Protein AF-0000000078876649 (afdb_homodimer)

Structure (mmCIF, N/CA/C/O backbone):
data_AF-0000000078876649-model_v1
#
loop_
_entity.id
_entity.type
_entity.pdbx_description
1 polymer 'Protein zer-1 homolog-like C-terminal domain-containing protein'
#
loop_
_atom_site.group_PDB
_atom_site.id
_atom_site.type_symbol
_atom_site.label_atom_id
_atom_site.label_alt_id
_atom_site.label_comp_id
_atom_site.label_asym_id
_atom_site.label_entity_id
_atom_site.label_seq_id
_atom_site.pdbx_PDB_ins_code
_atom_site.Cartn_x
_atom_site.Cartn_y
_atom_site.Cartn_z
_atom_site.occupancy
_atom_site.B_iso_or_equiv
_atom_site.auth_seq_id
_atom_site.auth_comp_id
_atom_site.auth_asym_id
_atom_site.auth_atom_id
_atom_site.pdbx_PDB_model_num
ATOM 1 N N . MET A 1 1 ? 42.344 -12.203 -1.991 1 26.97 1 MET A N 1
ATOM 2 C CA . MET A 1 1 ? 41.125 -12.984 -1.667 1 26.97 1 MET A CA 1
ATOM 3 C C . MET A 1 1 ? 39.969 -12.07 -1.296 1 26.97 1 MET A C 1
ATOM 5 O O . MET A 1 1 ? 39.969 -11.492 -0.208 1 26.97 1 MET A O 1
ATOM 9 N N . SER A 1 2 ? 39.469 -11.328 -2.215 1 38.41 2 SER A N 1
ATOM 10 C CA . SER A 1 2 ? 38.594 -10.164 -2.207 1 38.41 2 SER A CA 1
ATOM 11 C C . SER A 1 2 ? 37.219 -10.5 -1.623 1 38.41 2 SER A C 1
ATOM 13 O O . SER A 1 2 ? 36.344 -10.984 -2.336 1 38.41 2 SER A O 1
ATOM 15 N N . THR A 1 3 ? 37.219 -11.109 -0.471 1 40.09 3 THR A N 1
ATOM 16 C CA . THR A 1 3 ? 36.062 -11.57 0.286 1 40.09 3 THR A CA 1
ATOM 17 C C . THR A 1 3 ? 35.094 -10.422 0.548 1 40.09 3 THR A C 1
ATOM 19 O O . THR A 1 3 ? 35.5 -9.273 0.703 1 40.09 3 THR A O 1
ATOM 22 N N . ILE A 1 4 ? 34.031 -10.406 -0.019 1 50.38 4 ILE A N 1
ATOM 23 C CA . ILE A 1 4 ? 33 -9.469 0.425 1 50.38 4 ILE A CA 1
ATOM 24 C C . ILE A 1 4 ? 33 -9.383 1.949 1 50.38 4 ILE A C 1
ATOM 26 O O . ILE A 1 4 ? 32.969 -10.406 2.637 1 50.38 4 ILE A O 1
ATOM 30 N N . SER A 1 5 ? 33.719 -8.445 2.461 1 52.47 5 SER A N 1
ATOM 31 C CA . SER A 1 5 ? 33.812 -8.25 3.904 1 52.47 5 SER A CA 1
ATOM 32 C C . SER A 1 5 ? 32.469 -8.453 4.582 1 52.47 5 SER A C 1
ATOM 34 O O . SER A 1 5 ? 31.422 -8.062 4.035 1 52.47 5 SER A O 1
ATOM 36 N N . PRO A 1 6 ? 32.438 -9.445 5.531 1 55.25 6 PRO A N 1
ATOM 37 C CA . PRO A 1 6 ? 31.25 -9.602 6.367 1 55.25 6 PRO A CA 1
ATOM 38 C C . PRO A 1 6 ? 30.672 -8.266 6.816 1 55.25 6 PRO A C 1
ATOM 40 O O . PRO A 1 6 ? 31.391 -7.258 6.859 1 55.25 6 PRO A O 1
ATOM 43 N N . PRO A 1 7 ? 29.422 -8.18 6.754 1 60.5 7 PRO A N 1
ATOM 44 C CA . PRO A 1 7 ? 28.891 -6.93 7.309 1 60.5 7 PRO A CA 1
ATOM 45 C C . PRO A 1 7 ? 29.578 -6.531 8.617 1 60.5 7 PRO A C 1
ATOM 47 O O . PRO A 1 7 ? 30.047 -7.395 9.359 1 60.5 7 PRO A O 1
ATOM 50 N N . SER A 1 8 ? 29.969 -5.301 8.68 1 68.62 8 SER A N 1
ATOM 51 C CA . SER A 1 8 ? 30.562 -4.797 9.922 1 68.62 8 SER A CA 1
ATOM 52 C C . SER A 1 8 ? 29.719 -5.184 11.133 1 68.62 8 SER A C 1
ATOM 54 O O . SER A 1 8 ? 28.547 -5.531 10.992 1 68.62 8 SER A O 1
ATOM 56 N N . LEU A 1 9 ? 30.297 -5.445 12.266 1 64 9 LEU A N 1
ATOM 57 C CA . LEU A 1 9 ? 29.609 -5.73 13.516 1 64 9 LEU A CA 1
ATOM 58 C C . LEU A 1 9 ? 28.453 -4.746 13.734 1 64 9 LEU A C 1
ATOM 60 O O . LEU A 1 9 ? 27.391 -5.129 14.211 1 64 9 LEU A O 1
ATOM 64 N N . GLU A 1 10 ? 28.781 -3.59 13.227 1 73.56 10 GLU A N 1
ATOM 65 C CA . GLU A 1 10 ? 27.75 -2.559 13.359 1 73.56 10 GLU A CA 1
ATOM 66 C C . GLU A 1 10 ? 26.516 -2.908 12.539 1 73.56 10 GLU A C 1
ATOM 68 O O . GLU A 1 10 ? 25.391 -2.799 13.031 1 73.56 10 GLU A O 1
ATOM 73 N N . GLN A 1 11 ? 26.844 -3.373 11.43 1 75.06 11 GLN A N 1
ATOM 74 C CA . GLN A 1 11 ? 25.719 -3.699 10.547 1 75.06 11 GLN A CA 1
ATOM 75 C C . GLN A 1 11 ? 24.953 -4.906 11.07 1 75.06 11 GLN A C 1
ATOM 77 O O . GLN A 1 11 ? 23.719 -4.922 11.023 1 75.06 11 GLN A O 1
ATOM 82 N N . ILE A 1 12 ? 25.672 -5.824 11.656 1 72.31 12 ILE A N 1
ATOM 83 C CA . ILE A 1 12 ? 25.031 -7.016 12.203 1 72.31 12 ILE A CA 1
ATOM 84 C C . ILE A 1 12 ? 24.172 -6.637 13.398 1 72.31 12 ILE A C 1
ATOM 86 O O . ILE A 1 12 ? 23.031 -7.094 13.523 1 72.31 12 ILE A O 1
ATOM 90 N N . CYS A 1 13 ? 24.828 -5.781 14.172 1 73.81 13 CYS A N 1
ATOM 91 C CA . CYS A 1 13 ? 24.094 -5.34 15.359 1 73.81 13 CYS A CA 1
ATOM 92 C C . CYS A 1 13 ? 22.859 -4.551 14.977 1 73.81 13 CYS A C 1
ATOM 94 O O . CYS A 1 13 ? 21.797 -4.73 15.578 1 73.81 13 CYS A O 1
ATOM 96 N N . LEU A 1 14 ? 23.047 -3.818 13.961 1 78.69 14 LEU A N 1
ATOM 97 C CA . LEU A 1 14 ? 21.922 -3.014 13.492 1 78.69 14 LEU A CA 1
ATOM 98 C C . LEU A 1 14 ? 20.797 -3.902 12.969 1 78.69 14 LEU A C 1
ATOM 100 O O . LEU A 1 14 ? 19.625 -3.67 13.281 1 78.69 14 LEU A O 1
ATOM 104 N N . ASN A 1 15 ? 21.234 -4.879 12.32 1 75.12 15 ASN A N 1
ATOM 105 C CA . ASN A 1 15 ? 20.234 -5.809 11.781 1 75.12 15 ASN A CA 1
ATOM 106 C C . ASN A 1 15 ? 19.516 -6.555 12.891 1 75.12 15 ASN A C 1
ATOM 108 O O . ASN A 1 15 ? 18.297 -6.754 12.82 1 75.12 15 ASN A O 1
ATOM 112 N N . TYR A 1 16 ? 20.25 -6.852 13.836 1 75.56 16 TYR A N 1
ATOM 113 C CA . TYR A 1 16 ? 19.656 -7.559 14.961 1 75.56 16 TYR A CA 1
ATOM 114 C C . TYR A 1 16 ? 18.672 -6.664 15.711 1 75.56 16 TYR A C 1
ATOM 116 O O . TYR A 1 16 ? 17.562 -7.09 16.031 1 75.56 16 TYR A O 1
ATOM 124 N N . ILE A 1 17 ? 19.094 -5.492 15.945 1 78.75 17 ILE A N 1
ATOM 125 C CA . ILE A 1 17 ? 18.25 -4.551 16.688 1 78.75 17 ILE A CA 1
ATOM 126 C C . ILE A 1 17 ? 16.953 -4.297 15.914 1 78.75 17 ILE A C 1
ATOM 128 O O . ILE A 1 17 ? 15.867 -4.363 16.484 1 78.75 17 ILE A O 1
ATOM 132 N N . CYS A 1 18 ? 17.078 -4.09 14.656 1 78.25 18 CYS A N 1
ATOM 133 C CA . CYS A 1 18 ? 15.906 -3.785 13.836 1 78.25 18 CYS A CA 1
ATOM 134 C C . CYS A 1 18 ? 14.992 -5 13.711 1 78.25 18 CYS A C 1
ATOM 136 O O . CYS A 1 18 ? 13.766 -4.871 13.742 1 78.25 18 CYS A O 1
ATOM 138 N N . GLY A 1 19 ? 15.648 -6.121 13.672 1 76.44 19 GLY A N 1
ATOM 139 C CA . GLY A 1 19 ? 14.867 -7.348 13.562 1 76.44 19 GLY A CA 1
ATOM 140 C C . GLY A 1 19 ? 14.18 -7.734 14.859 1 76.44 19 GLY A C 1
ATOM 141 O O . GLY A 1 19 ? 13.156 -8.43 14.836 1 76.44 19 GLY A O 1
ATOM 142 N N . SER A 1 20 ? 14.703 -7.199 16.016 1 75.81 20 SER A N 1
ATOM 143 C CA . SER A 1 20 ? 14.195 -7.598 17.328 1 75.81 20 SER A CA 1
ATOM 144 C C . SER A 1 20 ? 13.594 -6.406 18.062 1 75.81 20 SER A C 1
ATOM 146 O O . SER A 1 20 ? 13.562 -6.391 19.297 1 75.81 20 SER A O 1
ATOM 148 N N . ILE A 1 21 ? 13.18 -5.488 17.344 1 80.12 21 ILE A N 1
ATOM 149 C CA . ILE A 1 21 ? 12.773 -4.242 17.984 1 80.12 21 ILE A CA 1
ATOM 150 C C . ILE A 1 21 ? 11.562 -4.488 18.891 1 80.12 21 ILE A C 1
ATOM 152 O O . ILE A 1 21 ? 11.461 -3.912 19.969 1 80.12 21 ILE A O 1
ATOM 156 N N . GLN A 1 22 ? 10.695 -5.395 18.516 1 75.69 22 GLN A N 1
ATOM 157 C CA . GLN A 1 22 ? 9.484 -5.676 19.281 1 75.69 22 GLN A CA 1
ATOM 158 C C . GLN A 1 22 ? 9.812 -6.387 20.594 1 75.69 22 GLN A C 1
ATOM 160 O O . GLN A 1 22 ? 9.117 -6.211 21.594 1 75.69 22 GLN A O 1
ATOM 165 N N 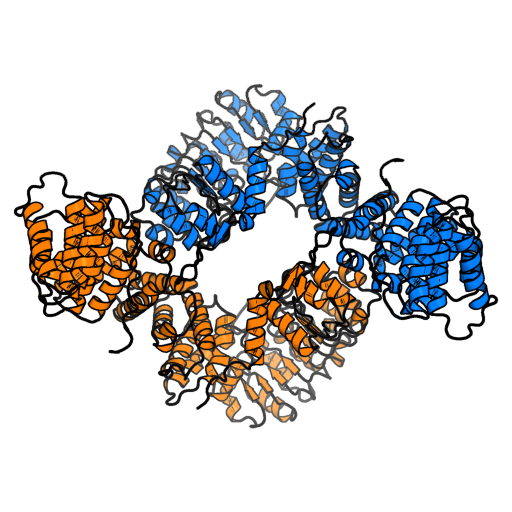. VAL A 1 23 ? 10.898 -7.082 20.516 1 76.44 23 VAL A N 1
ATOM 166 C CA . VAL A 1 23 ? 11.289 -7.859 21.688 1 76.44 23 VAL A CA 1
ATOM 167 C C . VAL A 1 23 ? 12.109 -6.984 22.641 1 76.44 23 VAL A C 1
ATOM 169 O O . VAL A 1 23 ? 12.055 -7.164 23.859 1 76.44 23 VAL A O 1
ATOM 172 N N . LEU A 1 24 ? 12.742 -6.086 22.078 1 79.88 24 LEU A N 1
ATOM 173 C CA . LEU A 1 24 ? 13.648 -5.266 22.875 1 79.88 24 LEU A CA 1
ATOM 174 C C . LEU A 1 24 ? 12.891 -4.113 23.531 1 79.88 24 LEU A C 1
ATOM 176 O O . LEU A 1 24 ? 13.43 -3.434 24.422 1 79.88 24 LEU A O 1
ATOM 180 N N . CYS A 1 25 ? 11.57 -3.971 23.109 1 82.44 25 CYS A N 1
ATOM 181 C CA . CYS A 1 25 ? 10.828 -2.811 23.594 1 82.44 25 CYS A CA 1
ATOM 182 C C . CYS A 1 25 ? 9.531 -3.234 24.266 1 82.44 25 CYS A C 1
ATOM 184 O O . CYS A 1 25 ? 9.141 -4.402 24.188 1 82.44 25 CYS A O 1
ATOM 186 N N . TYR A 1 26 ? 9.008 -2.375 25.125 1 78.81 26 TYR A N 1
ATOM 187 C CA . TYR A 1 26 ? 7.695 -2.588 25.719 1 78.81 26 TYR A CA 1
ATOM 188 C C . TYR A 1 26 ? 6.82 -1.35 25.562 1 78.81 26 TYR A C 1
ATOM 190 O O . TYR A 1 26 ? 7.328 -0.237 25.422 1 78.81 26 TYR A O 1
ATOM 198 N N . GLU A 1 27 ? 5.484 -1.556 25.594 1 78.31 27 GLU A N 1
ATOM 199 C CA . GLU A 1 27 ? 4.523 -0.463 25.453 1 78.31 27 GLU A CA 1
ATOM 200 C C . GLU A 1 27 ? 4.289 0.233 26.797 1 78.31 27 GLU A C 1
ATOM 202 O O . GLU A 1 27 ? 4.082 -0.426 27.812 1 78.31 27 GLU A O 1
ATOM 207 N N . VAL A 1 28 ? 4.469 1.57 26.688 1 77.06 28 VAL A N 1
ATOM 208 C CA . VAL A 1 28 ? 4.188 2.367 27.875 1 77.06 28 VAL A CA 1
ATOM 209 C C . VAL A 1 28 ? 2.699 2.707 27.938 1 77.06 28 VAL A C 1
ATOM 211 O O . VAL A 1 28 ? 2.152 3.275 26.984 1 77.06 28 VAL A O 1
ATOM 214 N N . GLN A 1 29 ? 1.935 2.105 28.781 1 66.5 29 GLN A N 1
ATOM 215 C CA . GLN A 1 29 ? 0.49 2.285 28.875 1 66.5 29 GLN A CA 1
ATOM 216 C C . GLN A 1 29 ? 0.139 3.723 29.25 1 66.5 29 GLN A C 1
ATOM 218 O O . GLN A 1 29 ? 0.624 4.246 30.25 1 66.5 29 GLN A O 1
ATOM 223 N N . GLU A 1 30 ? -0.197 4.48 28.25 1 64.31 30 GLU A N 1
ATOM 224 C CA . GLU A 1 30 ? -0.767 5.789 28.562 1 64.31 30 GLU A CA 1
ATOM 225 C C . GLU A 1 30 ? -2.291 5.727 28.625 1 64.31 30 GLU A C 1
ATOM 227 O O . GLU A 1 30 ? -2.916 4.973 27.875 1 64.31 30 GLU A O 1
ATOM 232 N N . ASN A 1 31 ? -2.926 6.25 29.609 1 62.12 31 ASN A N 1
ATOM 233 C CA . ASN A 1 31 ? -4.359 6.172 29.859 1 62.12 31 ASN A CA 1
ATOM 234 C C . ASN A 1 31 ? -5.156 6.898 28.781 1 62.12 31 ASN A C 1
ATOM 236 O O . ASN A 1 31 ? -6.359 6.676 28.625 1 62.12 31 ASN A O 1
ATOM 240 N N . VAL A 1 32 ? -4.387 7.844 28.188 1 67 32 VAL A N 1
ATOM 241 C CA . VAL A 1 32 ? -5.168 8.672 27.281 1 67 32 VAL A CA 1
ATOM 242 C C . VAL A 1 32 ? -4.469 8.75 25.922 1 67 32 VAL A C 1
ATOM 244 O O . VAL A 1 32 ? -3.24 8.664 25.844 1 67 32 VAL A O 1
ATOM 247 N N . GLY A 1 33 ? -5.266 8.648 24.875 1 68.12 33 GLY A N 1
ATOM 248 C CA . GLY A 1 33 ? -4.777 8.938 23.531 1 68.12 33 GLY A CA 1
ATOM 249 C C . GLY A 1 33 ? -4.652 7.699 22.656 1 68.12 33 GLY A C 1
ATOM 250 O O . GLY A 1 33 ? -4.824 6.574 23.141 1 68.12 33 GLY A O 1
ATOM 251 N N . ASN A 1 34 ? -4.488 7.938 21.422 1 68.56 34 ASN A N 1
ATOM 252 C CA . ASN A 1 34 ? -4.398 6.855 20.453 1 68.56 34 ASN A CA 1
ATOM 253 C C . ASN A 1 34 ? -2.947 6.473 20.172 1 68.56 34 ASN A C 1
ATOM 255 O O . ASN A 1 34 ? -2.678 5.402 19.625 1 68.56 34 ASN A O 1
ATOM 259 N N . LEU A 1 35 ? -1.979 7.348 20.609 1 75.19 35 LEU A N 1
ATOM 260 C CA . LEU A 1 35 ? -0.574 7.055 20.359 1 75.19 35 LEU A CA 1
ATOM 261 C C . LEU A 1 35 ? 0.069 6.371 21.547 1 75.19 35 LEU A C 1
ATOM 263 O O . LEU A 1 35 ? 0.148 6.953 22.641 1 75.19 35 LEU A O 1
ATOM 267 N N . GLN A 1 36 ? 0.389 5.059 21.328 1 75.38 36 GLN A N 1
ATOM 268 C CA . GLN A 1 36 ? 1.036 4.285 22.391 1 75.38 36 GLN A CA 1
ATOM 269 C C . GLN A 1 36 ? 2.555 4.406 22.312 1 75.38 36 GLN A C 1
ATOM 271 O O . GLN A 1 36 ? 3.146 4.152 21.25 1 75.38 36 GLN A O 1
ATOM 276 N N . ARG A 1 37 ? 3.088 4.836 23.344 1 81.62 37 ARG A N 1
ATOM 277 C CA . ARG A 1 37 ? 4.535 5.004 23.406 1 81.62 37 ARG A CA 1
ATOM 278 C C . ARG A 1 37 ? 5.227 3.68 23.719 1 81.62 37 ARG A C 1
ATOM 280 O O . ARG A 1 37 ? 4.691 2.85 24.453 1 81.62 37 ARG A O 1
ATOM 287 N N . ILE A 1 38 ? 6.391 3.486 22.969 1 83.06 38 ILE A N 1
ATOM 288 C CA . ILE A 1 38 ? 7.199 2.311 23.266 1 83.06 38 ILE A CA 1
ATOM 289 C C . ILE A 1 38 ? 8.539 2.744 23.844 1 83.06 38 ILE A C 1
ATOM 291 O O . ILE A 1 38 ? 9.039 3.83 23.531 1 83.06 38 ILE A O 1
ATOM 295 N N . ALA A 1 39 ? 9.031 1.991 24.812 1 83.06 39 ALA A N 1
ATOM 296 C CA . ALA A 1 39 ? 10.328 2.25 25.422 1 83.06 39 ALA A CA 1
ATOM 297 C C . ALA A 1 39 ? 11.18 0.984 25.469 1 83.06 39 ALA A C 1
ATOM 299 O O . ALA A 1 39 ? 10.648 -0.128 25.406 1 83.06 39 ALA A O 1
ATOM 300 N N . PHE A 1 40 ? 12.5 1.194 25.438 1 81.88 40 PHE A N 1
ATOM 301 C CA . PHE A 1 40 ? 13.406 0.057 25.562 1 81.88 40 PHE A CA 1
ATOM 302 C C . PHE A 1 40 ? 13.289 -0.579 26.938 1 81.88 40 PHE A C 1
ATOM 304 O O . PHE A 1 40 ? 13.133 0.123 27.938 1 81.88 40 PHE A O 1
ATOM 311 N N . LYS A 1 41 ? 13.359 -1.862 26.984 1 80.25 41 LYS A N 1
ATOM 312 C CA . LYS A 1 41 ? 13.289 -2.596 28.234 1 80.25 41 LYS A CA 1
ATOM 313 C C . LYS A 1 41 ? 14.469 -2.254 29.141 1 80.25 41 LYS A C 1
ATOM 315 O O . LYS A 1 41 ? 14.344 -2.244 30.375 1 80.25 41 LYS A O 1
ATOM 320 N N . PHE A 1 42 ? 15.617 -1.926 28.484 1 77 42 PHE A N 1
ATOM 321 C CA . PHE A 1 42 ? 16.797 -1.512 29.219 1 77 42 PHE A CA 1
ATOM 322 C C . PHE A 1 42 ? 17.172 -0.074 28.891 1 77 42 PHE A C 1
ATOM 324 O O . PHE A 1 42 ? 17 0.368 27.75 1 77 42 PHE A O 1
ATOM 331 N N . PRO A 1 43 ? 17.469 0.652 30 1 75 43 PRO A N 1
ATOM 332 C CA . PRO A 1 43 ? 17.891 2.025 29.719 1 75 43 PRO A CA 1
ATOM 333 C C . PRO A 1 43 ? 19.062 2.092 28.75 1 75 43 PRO A C 1
ATOM 335 O O . PRO A 1 43 ? 20.109 1.474 29 1 75 43 PRO A O 1
ATOM 338 N N . VAL A 1 44 ? 18.828 2.516 27.609 1 76.62 44 VAL A N 1
ATOM 339 C CA . VAL A 1 44 ? 19.875 2.592 26.594 1 76.62 44 VAL A CA 1
ATOM 340 C C . VAL A 1 44 ? 20.078 4.039 26.156 1 76.62 44 VAL A C 1
ATOM 342 O O . VAL A 1 44 ? 19.109 4.801 26.062 1 76.62 44 VAL A O 1
ATOM 345 N N . PHE A 1 45 ? 21.312 4.5 26.188 1 81.5 45 PHE A N 1
ATOM 346 C CA . PHE A 1 45 ? 21.641 5.77 25.562 1 81.5 45 PHE A CA 1
ATOM 347 C C . PHE A 1 45 ? 22.188 5.543 24.156 1 81.5 45 PHE A C 1
ATOM 349 O O . PHE A 1 45 ? 23.203 4.863 23.984 1 81.5 45 PHE A O 1
ATOM 356 N N . LEU A 1 46 ? 21.531 5.992 23.203 1 81.5 46 LEU A N 1
ATOM 357 C CA . LEU A 1 46 ? 21.969 5.867 21.812 1 81.5 46 LEU A CA 1
ATOM 358 C C . LEU A 1 46 ? 22.656 7.152 21.344 1 81.5 46 LEU A C 1
ATOM 360 O O . LEU A 1 46 ? 22.016 8.203 21.281 1 81.5 46 LEU A O 1
ATOM 364 N N . HIS A 1 47 ? 23.953 6.977 21.016 1 84.06 47 HIS A N 1
ATOM 365 C CA . HIS A 1 47 ? 24.641 8.117 20.422 1 84.06 47 HIS A CA 1
ATOM 366 C C . HIS A 1 47 ? 24.031 8.5 19.078 1 84.06 47 HIS A C 1
ATOM 368 O O . HIS A 1 47 ? 23.328 7.691 18.453 1 84.06 47 HIS A O 1
ATOM 374 N N . GLU A 1 48 ? 24.266 9.641 18.656 1 88.5 48 GLU A N 1
ATOM 375 C CA . GLU A 1 48 ? 23.656 10.258 17.484 1 88.5 48 GLU A CA 1
ATOM 376 C C . GLU A 1 48 ? 23.812 9.383 16.25 1 88.5 48 GLU A C 1
ATOM 378 O O . GLU A 1 48 ? 22.844 9.078 15.562 1 88.5 48 GLU A O 1
ATOM 383 N N . GLN A 1 49 ? 25 8.922 16.016 1 86.69 49 GLN A N 1
ATOM 384 C CA . GLN A 1 49 ? 25.297 8.148 14.812 1 86.69 49 GLN A CA 1
ATOM 385 C C . GLN A 1 49 ? 24.562 6.812 14.828 1 86.69 49 GLN A C 1
ATOM 387 O O . GLN A 1 49 ? 24.031 6.383 13.797 1 86.69 49 GLN A O 1
ATOM 392 N N . LEU A 1 50 ? 24.578 6.293 15.969 1 85.75 50 LEU A N 1
ATOM 393 C CA . LEU A 1 50 ? 23.922 5 16.094 1 85.75 50 LEU A CA 1
ATOM 394 C C . LEU A 1 50 ? 22.406 5.152 15.953 1 85.75 50 LEU A C 1
ATOM 396 O O . LEU A 1 50 ? 21.75 4.355 15.281 1 85.75 50 LEU A O 1
ATOM 400 N N . ALA A 1 51 ? 21.859 6.121 16.609 1 88.88 51 ALA A N 1
ATOM 401 C CA . ALA A 1 51 ? 20.422 6.371 16.547 1 88.88 51 ALA A CA 1
ATOM 402 C C . ALA A 1 51 ? 19.969 6.621 15.117 1 88.88 51 ALA A C 1
ATOM 404 O O . ALA A 1 51 ? 18.953 6.078 14.672 1 88.88 51 ALA A O 1
ATOM 405 N N . GLU A 1 52 ? 20.797 7.344 14.391 1 92.12 52 GLU A N 1
ATOM 406 C CA . GLU A 1 52 ? 20.469 7.688 13.016 1 92.12 52 GLU A CA 1
ATOM 407 C C . GLU A 1 52 ? 20.516 6.461 12.109 1 92.12 52 GLU A C 1
ATOM 409 O O . GLU A 1 52 ? 19.672 6.301 11.227 1 92.12 52 GLU A O 1
ATOM 414 N N . SER A 1 53 ? 21.484 5.652 12.391 1 89.5 53 SER A N 1
ATOM 415 C CA . SER A 1 53 ? 21.625 4.43 11.609 1 89.5 53 SER A CA 1
ATOM 416 C C . SER A 1 53 ? 20.453 3.477 11.859 1 89.5 53 SER A C 1
ATOM 418 O O . SER A 1 53 ? 19.969 2.836 10.93 1 89.5 53 SER A O 1
ATOM 420 N N . ILE A 1 54 ? 20.062 3.43 13.055 1 87.69 54 ILE A N 1
ATOM 421 C CA . ILE A 1 54 ? 18.938 2.568 13.414 1 87.69 54 ILE A CA 1
ATOM 422 C C . ILE A 1 54 ? 17.656 3.092 12.758 1 87.69 54 ILE A C 1
ATOM 424 O O . ILE A 1 54 ? 16.891 2.322 12.172 1 87.69 54 ILE A O 1
ATOM 428 N N . LEU A 1 55 ? 17.484 4.355 12.836 1 91.62 55 LEU A N 1
ATOM 429 C CA . LEU A 1 55 ? 16.297 4.98 12.25 1 91.62 55 LEU A CA 1
ATOM 430 C C . LEU A 1 55 ? 16.234 4.727 10.75 1 91.62 55 LEU A C 1
ATOM 432 O O . LEU A 1 55 ? 15.188 4.352 10.227 1 91.62 55 LEU A O 1
ATOM 436 N N . ARG A 1 56 ? 17.359 4.906 10.102 1 91.19 56 ARG A N 1
ATOM 437 C CA . ARG A 1 56 ? 17.438 4.715 8.664 1 91.19 56 ARG A CA 1
ATOM 438 C C . ARG A 1 56 ? 17.125 3.268 8.281 1 91.19 56 ARG A C 1
ATOM 440 O O . ARG A 1 56 ? 16.375 3.014 7.34 1 91.19 56 ARG A O 1
ATOM 447 N N . GLN A 1 57 ? 17.672 2.41 9.023 1 86.62 57 GLN A N 1
ATOM 448 C CA . GLN A 1 57 ? 17.469 0.997 8.727 1 86.62 57 GLN A CA 1
ATOM 449 C C . GLN A 1 57 ? 16.016 0.595 8.945 1 86.62 57 GLN A C 1
ATOM 451 O O . GLN A 1 57 ? 15.453 -0.184 8.164 1 86.62 57 GLN A O 1
ATOM 456 N N . LEU A 1 58 ? 15.461 1.094 9.977 1 88.62 58 LEU A N 1
ATOM 457 C CA . LEU A 1 58 ? 14.062 0.805 10.266 1 88.62 58 LEU A CA 1
ATOM 458 C C . LEU A 1 58 ? 13.156 1.345 9.156 1 88.62 58 LEU A C 1
ATOM 460 O O . LEU A 1 58 ? 12.18 0.695 8.773 1 88.62 58 LEU A O 1
ATOM 464 N N . ALA A 1 59 ? 13.508 2.461 8.648 1 91.12 59 ALA A N 1
ATOM 465 C CA . ALA A 1 59 ? 12.734 3.068 7.574 1 91.12 59 ALA A CA 1
ATOM 466 C C . ALA A 1 59 ? 12.859 2.26 6.285 1 91.12 59 ALA A C 1
ATOM 468 O O . ALA A 1 59 ? 11.852 1.925 5.652 1 91.12 59 ALA A O 1
ATOM 469 N N . CYS A 1 60 ? 14.07 1.836 5.957 1 83.88 60 CYS A N 1
ATOM 470 C CA . CYS A 1 60 ? 14.352 1.14 4.707 1 83.88 60 CYS A CA 1
ATOM 471 C C . CYS A 1 60 ? 13.75 -0.259 4.711 1 83.88 60 CYS A C 1
ATOM 473 O O . CYS A 1 60 ? 13.398 -0.792 3.658 1 83.88 60 CYS A O 1
ATOM 475 N N . THR A 1 61 ? 13.617 -0.786 5.949 1 78.44 61 THR A N 1
ATOM 476 C CA . THR A 1 61 ? 13.078 -2.141 6.047 1 78.44 61 THR A CA 1
ATOM 477 C C . THR A 1 61 ? 11.57 -2.111 6.273 1 78.44 61 THR A C 1
ATOM 479 O O . THR A 1 61 ? 10.945 -3.158 6.441 1 78.44 61 THR A O 1
ATOM 482 N N . GLY A 1 62 ? 10.984 -0.927 6.418 1 84.38 62 GLY A N 1
ATOM 483 C CA . GLY A 1 62 ? 9.547 -0.781 6.566 1 84.38 62 GLY A CA 1
ATOM 484 C C . GLY A 1 62 ? 9.062 -1.011 7.984 1 84.38 62 GLY A C 1
ATOM 485 O O . GLY A 1 62 ? 7.879 -1.255 8.211 1 84.38 62 GLY A O 1
ATOM 486 N N . GLN A 1 63 ? 9.922 -0.967 8.906 1 85.94 63 GLN A N 1
ATOM 487 C CA . GLN A 1 63 ? 9.57 -1.269 10.289 1 85.94 63 GLN A CA 1
ATOM 488 C C . GLN A 1 63 ? 9.344 0.011 11.094 1 85.94 63 GLN A C 1
ATOM 490 O O . GLN A 1 63 ? 8.938 -0.041 12.25 1 85.94 63 GLN A O 1
ATOM 495 N N . LEU A 1 64 ? 9.586 1.093 10.453 1 90.94 64 LEU A N 1
ATOM 496 C CA . LEU A 1 64 ? 9.43 2.359 11.156 1 90.94 64 LEU A CA 1
ATOM 497 C C . LEU A 1 64 ? 7.98 2.822 11.133 1 90.94 64 LEU A C 1
ATOM 499 O O . LEU A 1 64 ? 7.543 3.465 10.18 1 90.94 64 LEU A O 1
ATOM 503 N N . THR A 1 65 ? 7.266 2.537 12.188 1 88.69 65 THR A N 1
ATOM 504 C CA . THR A 1 65 ? 5.895 3 12.391 1 88.69 65 THR A CA 1
ATOM 505 C C . THR A 1 65 ? 5.863 4.168 13.375 1 88.69 65 THR A C 1
ATOM 507 O O . THR A 1 65 ? 6.879 4.504 13.984 1 88.69 65 THR A O 1
ATOM 510 N N . LEU A 1 66 ? 4.793 4.727 13.539 1 88.38 66 LEU A N 1
ATOM 511 C CA . LEU A 1 66 ? 4.645 5.848 14.461 1 88.38 66 LEU A CA 1
ATOM 512 C C . LEU A 1 66 ? 4.977 5.43 15.883 1 88.38 66 LEU A C 1
ATOM 514 O O . LEU A 1 66 ? 5.621 6.18 16.625 1 88.38 66 LEU A O 1
ATOM 518 N N . ASN A 1 67 ? 4.574 4.242 16.25 1 86.38 67 ASN A N 1
ATOM 519 C CA . ASN A 1 67 ? 4.855 3.736 17.594 1 86.38 67 ASN A CA 1
ATOM 520 C C . ASN A 1 67 ? 6.352 3.551 17.828 1 86.38 67 ASN A C 1
ATOM 522 O O . ASN A 1 67 ? 6.879 3.922 18.875 1 86.38 67 ASN A O 1
ATOM 526 N N . VAL A 1 68 ? 7.004 3.057 16.781 1 88 68 VAL A N 1
ATOM 527 C CA . VAL A 1 68 ? 8.438 2.801 16.891 1 88 68 VAL A CA 1
ATOM 528 C C . VAL A 1 68 ? 9.195 4.125 16.938 1 88 68 VAL A C 1
ATOM 530 O O . VAL A 1 68 ? 10.227 4.238 17.609 1 88 68 VAL A O 1
ATOM 533 N N . LEU A 1 69 ? 8.672 5.078 16.281 1 91.06 69 LEU A N 1
ATOM 534 C CA . LEU A 1 69 ? 9.312 6.391 16.219 1 91.06 69 LEU A CA 1
ATOM 535 C C . LEU A 1 69 ? 9.406 7.02 17.594 1 91.06 69 LEU A C 1
ATOM 537 O O . LEU A 1 69 ? 10.305 7.824 17.859 1 91.06 69 LEU A O 1
ATOM 541 N N . THR A 1 70 ? 8.477 6.609 18.516 1 88.5 70 THR A N 1
ATOM 542 C CA . THR A 1 70 ? 8.445 7.203 19.844 1 88.5 70 THR A CA 1
ATOM 543 C C . THR A 1 70 ? 9.719 6.871 20.609 1 88.5 70 THR A C 1
ATOM 545 O O . THR A 1 70 ? 10.062 7.559 21.578 1 88.5 70 THR A O 1
ATOM 548 N N . LEU A 1 71 ? 10.445 5.875 20.172 1 87.25 71 LEU A N 1
ATOM 549 C CA . LEU A 1 71 ? 11.711 5.5 20.797 1 87.25 71 LEU A CA 1
ATOM 550 C C . LEU A 1 71 ? 12.75 6.602 20.625 1 87.25 71 LEU A C 1
ATOM 552 O O . LEU A 1 71 ? 13.688 6.711 21.422 1 87.25 71 LEU A O 1
ATOM 556 N N . PHE A 1 72 ? 12.492 7.402 19.625 1 89.62 72 PHE A N 1
ATOM 557 C CA . PHE A 1 72 ? 13.523 8.367 19.266 1 89.62 72 PHE A CA 1
ATOM 558 C C . PHE A 1 72 ? 13.109 9.773 19.672 1 89.62 72 PHE A C 1
ATOM 560 O O . PHE A 1 72 ? 13.781 10.75 19.344 1 89.62 72 PHE A O 1
ATOM 567 N N . MET A 1 73 ? 12.109 9.898 20.453 1 86.06 73 MET A N 1
ATOM 568 C CA . MET A 1 73 ? 11.562 11.219 20.734 1 86.06 73 MET A CA 1
ATOM 569 C C . MET A 1 73 ? 12.219 11.828 21.984 1 86.06 73 MET A C 1
ATOM 571 O O . MET A 1 73 ? 12.195 13.047 22.156 1 86.06 73 MET A O 1
ATOM 575 N N . ASP A 1 74 ? 12.789 10.969 22.734 1 79.81 74 ASP A N 1
ATOM 576 C CA . ASP A 1 74 ? 13.445 11.477 23.938 1 79.81 74 ASP A CA 1
ATOM 577 C C . ASP A 1 74 ? 14.875 11.914 23.625 1 79.81 74 ASP A C 1
ATOM 579 O O . ASP A 1 74 ? 15.75 11.078 23.391 1 79.81 74 ASP A O 1
ATOM 583 N N . GLN A 1 75 ? 15.156 13.117 23.766 1 79.56 75 GLN A N 1
ATOM 584 C CA . GLN A 1 75 ? 16.469 13.688 23.438 1 79.56 75 GLN A CA 1
ATOM 585 C C . GLN A 1 75 ? 17.531 13.211 24.406 1 79.56 75 GLN A C 1
ATOM 587 O O . GLN A 1 75 ? 18.719 13.18 24.062 1 79.56 75 GLN A O 1
ATOM 592 N N . ASN A 1 76 ? 17 12.914 25.547 1 77.94 76 ASN A N 1
ATOM 593 C CA . ASN A 1 76 ? 17.969 12.508 26.562 1 77.94 76 ASN A CA 1
ATOM 594 C C . ASN A 1 76 ? 18.484 11.094 26.312 1 77.94 76 ASN A C 1
ATOM 596 O O . ASN A 1 76 ? 19.594 10.75 26.734 1 77.94 76 ASN A O 1
ATOM 600 N N . THR A 1 77 ? 17.672 10.398 25.641 1 79.69 77 THR A N 1
ATOM 601 C CA . THR A 1 77 ? 18.078 9.016 25.391 1 79.69 77 THR A CA 1
ATOM 602 C C . THR A 1 77 ? 18.516 8.836 23.938 1 79.69 77 THR A C 1
ATOM 604 O O . THR A 1 77 ? 19.297 7.918 23.641 1 79.69 77 THR A O 1
ATOM 607 N N . CYS A 1 78 ? 17.984 9.664 23.094 1 85.94 78 CYS A N 1
ATOM 608 C CA . CYS A 1 78 ? 18.297 9.547 21.672 1 85.94 78 CYS A CA 1
ATOM 609 C C . CYS A 1 78 ? 18.359 10.914 21.016 1 85.94 78 CYS A C 1
ATOM 611 O O . CYS A 1 78 ? 17.391 11.664 21.047 1 85.94 78 CYS A O 1
ATOM 613 N N . ARG A 1 79 ? 19.484 11.227 20.5 1 86.81 79 ARG A N 1
ATOM 614 C CA . ARG A 1 79 ? 19.641 12.492 19.797 1 86.81 79 ARG A CA 1
ATOM 615 C C . ARG A 1 79 ? 19.75 12.281 18.297 1 86.81 79 ARG A C 1
ATOM 617 O O . ARG A 1 79 ? 20.453 11.375 17.844 1 86.81 79 ARG A O 1
ATOM 624 N N . LEU A 1 80 ? 19.047 13.094 17.547 1 92.06 80 LEU A N 1
ATOM 625 C CA . LEU A 1 80 ? 19.062 12.992 16.094 1 92.06 80 LEU A CA 1
ATOM 626 C C . LEU A 1 80 ? 19.453 14.32 15.461 1 92.06 80 LEU A C 1
ATOM 628 O O . LEU A 1 80 ? 18.969 15.375 15.859 1 92.06 80 LEU A O 1
ATOM 632 N N . LYS A 1 81 ? 20.391 14.289 14.602 1 93.75 81 LYS A N 1
ATOM 633 C CA . LYS A 1 81 ? 20.734 15.438 13.766 1 93.75 81 LYS A CA 1
ATOM 634 C C . LYS A 1 81 ? 20.281 15.211 12.32 1 93.75 81 LYS A C 1
ATOM 636 O O . LYS A 1 81 ? 20.047 16.172 11.586 1 93.75 81 LYS A O 1
ATOM 641 N N . ARG A 1 82 ? 20.266 14 12 1 94.44 82 ARG A N 1
ATOM 642 C CA . ARG A 1 82 ? 19.781 13.57 10.688 1 94.44 82 ARG A CA 1
ATOM 643 C C . ARG A 1 82 ? 18.609 12.602 10.828 1 94.44 82 ARG A C 1
ATOM 645 O O . ARG A 1 82 ? 18.625 11.711 11.68 1 94.44 82 ARG A O 1
ATOM 652 N N . ALA A 1 83 ? 17.609 12.836 10.023 1 95.12 83 ALA A N 1
ATOM 653 C CA . ALA A 1 83 ? 16.438 11.961 10.078 1 95.12 83 ALA A CA 1
ATOM 654 C C . ALA A 1 83 ? 16.094 11.422 8.695 1 95.12 83 ALA A C 1
ATOM 656 O O . ALA A 1 83 ? 15.688 12.18 7.809 1 95.12 83 ALA A O 1
ATOM 657 N N . CYS A 1 84 ? 16.312 10.141 8.492 1 95.19 84 CYS A N 1
ATOM 658 C CA . CYS A 1 84 ? 15.891 9.453 7.27 1 95.19 84 CYS A CA 1
ATOM 659 C C . CYS A 1 84 ? 14.656 8.594 7.523 1 95.19 84 CYS A C 1
ATOM 661 O O . CYS A 1 84 ? 14.758 7.547 8.172 1 95.19 84 CYS A O 1
ATOM 663 N N . ILE A 1 85 ? 13.531 9.023 7.016 1 94.62 85 ILE A N 1
ATOM 664 C CA . ILE A 1 85 ? 12.297 8.273 7.234 1 94.62 85 ILE A CA 1
ATOM 665 C C . ILE A 1 85 ? 11.711 7.844 5.891 1 94.62 85 ILE A C 1
ATOM 667 O O . ILE A 1 85 ? 10.492 7.914 5.688 1 94.62 85 ILE A O 1
ATOM 671 N N . ARG A 1 86 ? 12.555 7.414 5.027 1 92.69 86 ARG A N 1
ATOM 672 C CA . ARG A 1 86 ? 12.18 7.039 3.664 1 92.69 86 ARG A CA 1
ATOM 673 C C . ARG A 1 86 ? 11.117 5.945 3.664 1 92.69 86 ARG A C 1
ATOM 675 O O . ARG A 1 86 ? 11.25 4.949 4.375 1 92.69 86 ARG A O 1
ATOM 682 N N . SER A 1 87 ? 9.992 6.191 2.902 1 87.38 87 SER A N 1
ATOM 683 C CA . SER A 1 87 ? 8.922 5.238 2.631 1 87.38 87 SER A CA 1
ATOM 684 C C . SER A 1 87 ? 8.312 4.707 3.924 1 87.38 87 SER A C 1
ATOM 686 O O . SER A 1 87 ? 7.801 3.588 3.957 1 87.38 87 SER A O 1
ATOM 688 N N . SER A 1 88 ? 8.445 5.465 4.98 1 89.75 88 SER A N 1
ATOM 689 C CA . SER A 1 88 ? 7.926 5.012 6.266 1 89.75 88 SER A CA 1
ATOM 690 C C . SER A 1 88 ? 6.488 5.48 6.477 1 89.75 88 SER A C 1
ATOM 692 O O . SER A 1 88 ? 6.012 6.371 5.773 1 89.75 88 SER A O 1
ATOM 694 N N . ASP A 1 89 ? 5.809 4.797 7.414 1 87.88 89 ASP A N 1
ATOM 695 C CA . ASP A 1 89 ? 4.43 5.129 7.75 1 87.88 89 ASP A CA 1
ATOM 696 C C . ASP A 1 89 ? 4.355 5.887 9.078 1 87.88 89 ASP A C 1
ATOM 698 O O . ASP A 1 89 ? 3.59 5.512 9.969 1 87.88 89 ASP A O 1
ATOM 702 N N . VAL A 1 90 ? 5.137 6.879 9.227 1 90.31 90 VAL A N 1
ATOM 703 C CA . VAL A 1 90 ? 5.18 7.629 10.477 1 90.31 90 VAL A CA 1
ATOM 704 C C . VAL A 1 90 ? 4.113 8.719 10.461 1 90.31 90 VAL A C 1
ATOM 706 O O . VAL A 1 90 ? 3.879 9.391 11.477 1 90.31 90 VAL A O 1
ATOM 709 N N . ARG A 1 91 ? 3.416 8.945 9.414 1 87.62 91 ARG A N 1
ATOM 710 C CA . ARG A 1 91 ? 2.355 9.945 9.281 1 87.62 91 ARG A CA 1
ATOM 711 C C . ARG A 1 91 ? 2.895 11.352 9.508 1 87.62 91 ARG A C 1
ATOM 713 O O . ARG A 1 91 ? 4.086 11.531 9.781 1 87.62 91 ARG A O 1
ATOM 720 N N . GLU A 1 92 ? 2.145 12.266 9.344 1 89.88 92 GLU A N 1
ATOM 721 C CA . GLU A 1 92 ? 2.531 13.664 9.484 1 89.88 92 GLU A CA 1
ATOM 722 C C . GLU A 1 92 ? 2.914 13.992 10.922 1 89.88 92 GLU A C 1
ATOM 724 O O . GLU A 1 92 ? 3.855 14.75 11.164 1 89.88 92 GLU A O 1
ATOM 729 N N . ILE A 1 93 ? 2.227 13.406 11.906 1 89.31 93 ILE A N 1
ATOM 730 C CA . ILE A 1 93 ? 2.471 13.688 13.312 1 89.31 93 ILE A CA 1
ATOM 731 C C . ILE A 1 93 ? 3.881 13.234 13.695 1 89.31 93 ILE A C 1
ATOM 733 O O . ILE A 1 93 ? 4.559 13.906 14.477 1 89.31 93 ILE A O 1
ATOM 737 N N . GLY A 1 94 ? 4.266 12.102 13.172 1 91.19 94 GLY A N 1
ATOM 738 C CA . GLY A 1 94 ? 5.609 11.625 13.461 1 91.19 94 GLY A CA 1
ATOM 739 C C . GLY A 1 94 ? 6.691 12.562 12.969 1 91.19 94 GLY A C 1
ATOM 740 O O . GLY A 1 94 ? 7.66 12.828 13.688 1 91.19 94 GLY A O 1
ATOM 741 N N . LEU A 1 95 ? 6.527 13.055 11.742 1 92.44 95 LEU A N 1
ATOM 742 C CA . LEU A 1 95 ? 7.477 14.008 11.18 1 92.44 95 LEU A CA 1
ATOM 743 C C . LEU A 1 95 ? 7.516 15.289 12.016 1 92.44 95 LEU A C 1
ATOM 745 O O . LEU A 1 95 ? 8.594 15.812 12.305 1 92.44 95 LEU A O 1
ATOM 749 N N . ARG A 1 96 ? 6.391 15.719 12.438 1 90.44 96 ARG A N 1
ATOM 750 C CA . ARG A 1 96 ? 6.305 16.922 13.266 1 90.44 96 ARG A CA 1
ATOM 751 C C . ARG A 1 96 ? 7.043 16.719 14.586 1 90.44 96 ARG A C 1
ATOM 753 O O . ARG A 1 96 ? 7.785 17.609 15.023 1 90.44 96 ARG A O 1
ATOM 760 N N . LEU A 1 97 ? 6.844 15.617 15.188 1 89.81 97 LEU A N 1
ATOM 761 C CA . LEU A 1 97 ? 7.449 15.336 16.484 1 89.81 97 LEU A CA 1
ATOM 762 C C . LEU A 1 97 ? 8.969 15.289 16.375 1 89.81 97 LEU A C 1
ATOM 764 O O . LEU A 1 97 ? 9.672 15.844 17.219 1 89.81 97 LEU A O 1
ATOM 768 N N . ILE A 1 98 ? 9.438 14.719 15.32 1 91.5 98 ILE A N 1
ATOM 769 C CA . ILE A 1 98 ? 10.883 14.633 15.133 1 91.5 98 ILE A CA 1
ATOM 770 C C . ILE A 1 98 ? 11.469 16.031 14.969 1 91.5 98 ILE A C 1
ATOM 772 O O . ILE A 1 98 ? 12.5 16.359 15.547 1 91.5 98 ILE A O 1
ATOM 776 N N . LEU A 1 99 ? 10.781 16.828 14.273 1 91.44 99 LEU A N 1
ATOM 777 C CA . LEU A 1 99 ? 11.281 18.156 13.953 1 91.44 99 LEU A CA 1
ATOM 778 C C . LEU A 1 99 ? 11.125 19.094 15.141 1 91.44 99 LEU A C 1
ATOM 780 O O . LEU A 1 99 ? 11.883 20.062 15.281 1 91.44 99 LEU A O 1
ATOM 784 N N . MET A 1 100 ? 10.203 18.781 15.984 1 87.94 100 MET A N 1
ATOM 785 C CA . MET A 1 100 ? 9.961 19.625 17.156 1 87.94 100 MET A CA 1
ATOM 786 C C . MET A 1 100 ? 10.922 19.266 18.281 1 87.94 100 MET A C 1
ATOM 788 O O . MET A 1 100 ? 11.305 20.125 19.078 1 87.94 100 MET A O 1
ATOM 792 N N . HIS A 1 101 ? 11.312 18.031 18.328 1 86.75 101 HIS A N 1
ATOM 793 C CA . HIS A 1 101 ? 12.086 17.562 19.469 1 86.75 101 HIS A CA 1
ATOM 794 C C . HIS A 1 101 ? 13.586 17.625 19.172 1 86.75 101 HIS A C 1
ATOM 796 O O . HIS A 1 101 ? 14.398 17.719 20.094 1 86.75 101 HIS A O 1
ATOM 802 N N . HIS A 1 102 ? 13.875 17.531 17.891 1 90.25 102 HIS A N 1
ATOM 803 C CA . HIS A 1 102 ? 15.281 17.484 17.531 1 90.25 102 HIS A CA 1
ATOM 804 C C . HIS A 1 102 ? 15.664 18.641 16.625 1 90.25 102 HIS A C 1
ATOM 806 O O . HIS A 1 102 ? 14.812 19.188 15.914 1 90.25 102 HIS A O 1
ATOM 812 N N . ASN A 1 103 ? 16.875 19 16.703 1 90.88 103 ASN A N 1
ATOM 813 C CA . ASN A 1 103 ? 17.422 19.984 15.766 1 90.88 103 ASN A CA 1
ATOM 814 C C . ASN A 1 103 ? 17.984 19.328 14.516 1 90.88 103 ASN A C 1
ATOM 816 O O . ASN A 1 103 ? 19.203 19.234 14.352 1 90.88 103 ASN A O 1
ATOM 820 N N . ILE A 1 104 ? 17.125 19.031 13.609 1 94.75 104 ILE A N 1
ATOM 821 C CA . ILE A 1 104 ? 17.469 18.219 12.445 1 94.75 104 ILE A CA 1
ATOM 822 C C . ILE A 1 104 ? 18.156 19.109 11.398 1 94.75 104 ILE A C 1
ATOM 824 O O . ILE A 1 104 ? 17.641 20.172 11.039 1 94.75 104 ILE A O 1
ATOM 828 N N . THR A 1 105 ? 19.281 18.625 10.922 1 96.81 105 THR A N 1
ATOM 829 C CA . THR A 1 105 ? 20.016 19.359 9.906 1 96.81 105 THR A CA 1
ATOM 830 C C . THR A 1 105 ? 19.812 18.719 8.531 1 96.81 105 THR A C 1
ATOM 832 O O . THR A 1 105 ? 19.922 19.406 7.508 1 96.81 105 THR A O 1
ATOM 835 N N . GLU A 1 106 ? 19.641 17.453 8.531 1 97.5 106 GLU A N 1
ATOM 836 C CA . GLU A 1 106 ? 19.391 16.719 7.297 1 97.5 106 GLU A CA 1
ATOM 837 C C . GLU A 1 106 ? 18.125 15.875 7.406 1 97.5 106 GLU A C 1
ATOM 839 O O . GLU A 1 106 ? 17.984 15.07 8.328 1 97.5 106 GLU A O 1
ATOM 844 N N . LEU A 1 107 ? 17.172 16.078 6.461 1 96.75 107 LEU A N 1
ATOM 845 C CA . LEU A 1 107 ? 15.891 15.375 6.48 1 96.75 107 LEU A CA 1
ATOM 846 C C . LEU A 1 107 ? 15.641 14.664 5.152 1 96.75 107 LEU A C 1
ATOM 848 O O . LEU A 1 107 ? 15.773 15.273 4.086 1 96.75 107 LEU A O 1
ATOM 852 N N . ASP A 1 108 ? 15.398 13.383 5.172 1 96.69 108 ASP A N 1
ATOM 853 C CA . ASP A 1 108 ? 15.07 12.57 3.998 1 96.69 108 ASP A CA 1
ATOM 854 C C . ASP A 1 108 ? 13.68 11.953 4.125 1 96.69 108 ASP A C 1
ATOM 856 O O . ASP A 1 108 ? 13.484 11.023 4.914 1 96.69 108 ASP A O 1
ATOM 860 N N . ILE A 1 109 ? 12.727 12.469 3.338 1 94.88 109 ILE A N 1
ATOM 861 C CA . ILE A 1 109 ? 11.367 11.945 3.387 1 94.88 109 ILE A CA 1
ATOM 862 C C . ILE A 1 109 ? 11 11.352 2.031 1 94.88 109 ILE A C 1
ATOM 864 O O . ILE A 1 109 ? 9.844 11.445 1.602 1 94.88 109 ILE A O 1
ATOM 868 N N . CYS A 1 110 ? 11.992 10.789 1.375 1 93.88 110 CYS A N 1
ATOM 869 C CA . CYS A 1 110 ? 11.812 10.195 0.052 1 93.88 110 CYS A CA 1
ATOM 870 C C . CYS A 1 110 ? 10.789 9.07 0.086 1 93.88 110 CYS A C 1
ATOM 872 O O . CYS A 1 110 ? 10.844 8.203 0.958 1 93.88 110 CYS A O 1
ATOM 874 N N . GLY A 1 111 ? 9.836 9.18 -0.779 1 91.25 111 GLY A N 1
ATOM 875 C CA . GLY A 1 111 ? 8.914 8.078 -0.982 1 91.25 111 GLY A CA 1
ATOM 876 C C . GLY A 1 111 ? 7.84 7.992 0.081 1 91.25 111 GLY A C 1
ATOM 877 O O . GLY A 1 111 ? 7.172 6.965 0.22 1 91.25 111 GLY A O 1
ATOM 878 N N . THR A 1 112 ? 7.676 9 0.913 1 90.44 112 THR A N 1
ATOM 879 C CA . THR A 1 112 ? 6.656 8.984 1.953 1 90.44 112 THR A CA 1
ATOM 880 C C . THR A 1 112 ? 5.34 9.555 1.431 1 90.44 112 THR A C 1
ATOM 882 O O . THR A 1 112 ? 5.324 10.258 0.418 1 90.44 112 THR A O 1
ATOM 885 N N . GLU A 1 113 ? 4.234 9.273 2.088 1 89.19 113 GLU A N 1
ATOM 886 C CA . GLU A 1 113 ? 2.918 9.797 1.752 1 89.19 113 GLU A CA 1
ATOM 887 C C . GLU A 1 113 ? 2.617 11.07 2.539 1 89.19 113 GLU A C 1
ATOM 889 O O . GLU A 1 113 ? 1.506 11.602 2.469 1 89.19 113 GLU A O 1
ATOM 894 N N . ILE A 1 114 ? 3.568 11.602 3.219 1 89.69 114 ILE A N 1
ATOM 895 C CA . ILE A 1 114 ? 3.379 12.773 4.062 1 89.69 114 ILE A CA 1
ATOM 896 C C . ILE A 1 114 ? 3.299 14.023 3.193 1 89.69 114 ILE A C 1
ATOM 898 O O . ILE A 1 114 ? 4.207 14.305 2.41 1 89.69 114 ILE A O 1
ATOM 902 N N . PRO A 1 115 ? 2.24 14.672 3.318 1 86.94 115 PRO A N 1
ATOM 903 C CA . PRO A 1 115 ? 2.172 15.93 2.566 1 86.94 115 PRO A CA 1
ATOM 904 C C . PRO A 1 115 ? 3.152 16.984 3.082 1 86.94 115 PRO A C 1
ATOM 906 O O . PRO A 1 115 ? 3.287 17.156 4.293 1 86.94 115 PRO A O 1
ATOM 909 N N . PHE A 1 116 ? 3.885 17.5 2.227 1 88.88 116 PHE A N 1
ATOM 910 C CA . PHE A 1 116 ? 4.758 18.625 2.543 1 88.88 116 PHE A CA 1
ATOM 911 C C . PHE A 1 116 ? 4.117 19.938 2.125 1 88.88 116 PHE A C 1
ATOM 913 O O . PHE A 1 116 ? 4.461 20.5 1.085 1 88.88 116 PHE A O 1
ATOM 920 N N . SER A 1 117 ? 3.182 20.391 2.971 1 86.5 117 SER A N 1
ATOM 921 C CA . SER A 1 117 ? 2.332 21.531 2.65 1 86.5 117 SER A CA 1
ATOM 922 C C . SER A 1 117 ? 2.729 22.766 3.457 1 86.5 117 SER A C 1
ATOM 924 O O . SER A 1 117 ? 3.541 22.672 4.383 1 86.5 117 SER A O 1
ATOM 926 N N . GLU A 1 118 ? 2.213 23.891 3.068 1 84.81 118 GLU A N 1
ATOM 927 C CA . GLU A 1 118 ? 2.424 25.141 3.807 1 84.81 118 GLU A CA 1
ATOM 928 C C . GLU A 1 118 ? 1.887 25.031 5.23 1 84.81 118 GLU A C 1
ATOM 930 O O . GLU A 1 118 ? 2.482 25.562 6.168 1 84.81 118 GLU A O 1
ATOM 935 N N . LEU A 1 119 ? 0.824 24.297 5.316 1 79.25 119 LEU A N 1
ATOM 936 C CA . LEU A 1 119 ? 0.228 24.109 6.633 1 79.25 119 LEU A CA 1
ATOM 937 C C . LEU A 1 119 ? 1.176 23.344 7.555 1 79.25 119 LEU A C 1
ATOM 939 O O . LEU A 1 119 ? 1.317 23.688 8.734 1 79.25 119 LEU A O 1
ATOM 943 N N . PHE A 1 120 ? 1.735 22.438 7.031 1 86.06 120 PHE A N 1
ATOM 944 C CA . PHE A 1 120 ? 2.693 21.656 7.805 1 86.06 120 PHE A CA 1
ATOM 945 C C . PHE A 1 120 ? 3.898 22.516 8.188 1 86.06 120 PHE A C 1
ATOM 947 O O . PHE A 1 120 ? 4.27 22.578 9.367 1 86.06 120 PHE A O 1
ATOM 954 N N . ALA A 1 121 ? 4.48 23.156 7.223 1 88.44 121 ALA A N 1
ATOM 955 C CA . ALA A 1 121 ? 5.695 23.938 7.449 1 88.44 121 ALA A CA 1
ATOM 956 C C . ALA A 1 121 ? 5.438 25.094 8.406 1 88.44 121 ALA A C 1
ATOM 958 O O . ALA A 1 121 ? 6.273 25.391 9.266 1 88.44 121 ALA A O 1
ATOM 959 N N . SER A 1 122 ? 4.293 25.656 8.258 1 84.94 122 SER A N 1
ATOM 960 C CA . SER A 1 122 ? 3.947 26.781 9.125 1 84.94 122 SER A CA 1
ATOM 961 C C . SER A 1 122 ? 3.795 26.344 10.578 1 84.94 122 SER A C 1
ATOM 963 O O . SER A 1 122 ? 4.023 27.125 11.5 1 84.94 122 SER A O 1
ATOM 965 N N . SER A 1 123 ? 3.469 25.094 10.711 1 83.62 123 SER A N 1
ATOM 966 C CA . SER A 1 123 ? 3.297 24.562 12.062 1 83.62 123 SER A CA 1
ATOM 967 C C . SER A 1 123 ? 4.637 24.438 12.781 1 83.62 123 SER A C 1
ATOM 969 O O . SER A 1 123 ? 4.68 24.297 14 1 83.62 123 SER A O 1
ATOM 971 N N . LEU A 1 124 ? 5.664 24.547 12.062 1 88.44 124 LEU A N 1
ATOM 972 C CA . LEU A 1 124 ? 6.988 24.375 12.641 1 88.44 124 LEU A CA 1
ATOM 973 C C . LEU A 1 124 ? 7.629 25.734 12.938 1 88.44 124 LEU A C 1
ATOM 975 O O . LEU A 1 124 ? 8.758 25.797 13.43 1 88.44 124 LEU A O 1
ATOM 979 N N . GLU A 1 125 ? 6.902 26.734 12.609 1 85.94 125 GLU A N 1
ATOM 980 C CA . GLU A 1 125 ? 7.434 28.062 12.906 1 85.94 125 GLU A CA 1
ATOM 981 C C . GLU A 1 125 ? 7.738 28.219 14.391 1 85.94 125 GLU A C 1
ATOM 983 O O . GLU A 1 125 ? 6.934 27.828 15.242 1 85.94 125 GLU A O 1
ATOM 988 N N . GLY A 1 126 ? 8.906 28.719 14.711 1 80.88 126 GLY A N 1
ATOM 989 C CA . GLY A 1 126 ? 9.305 28.891 16.094 1 80.88 126 GLY A CA 1
ATOM 990 C C . GLY A 1 126 ? 10.234 27.812 16.594 1 80.88 126 GLY A C 1
ATOM 991 O O . GLY A 1 126 ? 10.906 27.969 17.609 1 80.88 126 GLY A O 1
ATOM 992 N N . TYR A 1 127 ? 10.227 26.781 15.852 1 86.44 127 TYR A N 1
ATOM 993 C CA . TYR A 1 127 ? 11.102 25.672 16.25 1 86.44 127 TYR A CA 1
ATOM 994 C C . TYR A 1 127 ? 12.461 25.797 15.578 1 86.44 127 TYR A C 1
ATOM 996 O O . TYR A 1 127 ? 12.586 26.422 14.523 1 86.44 127 TYR A O 1
ATOM 1004 N N . GLU A 1 128 ? 13.383 25.156 16.156 1 85.88 128 GLU A N 1
ATOM 1005 C CA . GLU A 1 128 ? 14.773 25.297 15.727 1 85.88 128 GLU A CA 1
ATOM 1006 C C . GLU A 1 128 ? 15 24.672 14.359 1 85.88 128 GLU A C 1
ATOM 1008 O O . GLU A 1 128 ? 15.922 25.062 13.633 1 85.88 128 GLU A O 1
ATOM 1013 N N . CYS A 1 129 ? 14.164 23.828 14.008 1 87.69 129 CYS A N 1
ATOM 1014 C CA . CYS A 1 129 ? 14.352 23.125 12.742 1 87.69 129 CYS A CA 1
ATOM 1015 C C . CYS A 1 129 ? 14.234 24.078 11.562 1 87.69 129 CYS A C 1
ATOM 1017 O O . CYS A 1 129 ? 14.836 23.859 10.508 1 87.69 129 CYS A O 1
ATOM 1019 N N . THR A 1 130 ? 13.484 25.125 11.656 1 90.38 130 THR A N 1
ATOM 1020 C CA . THR A 1 130 ? 13.297 26.094 10.57 1 90.38 130 THR A CA 1
ATOM 1021 C C . THR A 1 130 ? 14.609 26.812 10.25 1 90.38 130 THR A C 1
ATOM 1023 O O . THR A 1 130 ? 14.812 27.25 9.125 1 90.38 130 THR A O 1
ATOM 1026 N N . SER A 1 131 ? 15.469 26.812 11.281 1 91.31 131 SER A N 1
ATOM 1027 C CA . SER A 1 131 ? 16.75 27.484 11.078 1 91.31 131 SER A CA 1
ATOM 1028 C C . SER A 1 131 ? 17.891 26.484 10.945 1 91.31 131 SER A C 1
ATOM 1030 O O . SER A 1 131 ? 18.938 26.797 10.375 1 91.31 131 SER A O 1
ATOM 1032 N N . SER A 1 132 ? 17.656 25.328 11.367 1 93.88 132 SER A N 1
ATOM 1033 C CA . SER A 1 132 ? 18.766 24.391 11.43 1 93.88 132 SER A CA 1
ATOM 1034 C C . SER A 1 132 ? 18.797 23.484 10.195 1 93.88 132 SER A C 1
ATOM 1036 O O . SER A 1 132 ? 19.844 22.969 9.828 1 93.88 132 SER A O 1
ATOM 1038 N N . LEU A 1 133 ? 17.719 23.281 9.508 1 95.81 133 LEU A N 1
ATOM 1039 C CA . LEU A 1 133 ? 17.641 22.344 8.375 1 95.81 133 LEU A CA 1
ATOM 1040 C C . LEU A 1 133 ? 18.484 22.859 7.207 1 95.81 133 LEU A C 1
ATOM 1042 O O . LEU A 1 133 ? 18.328 24 6.773 1 95.81 133 LEU A O 1
ATOM 1046 N N . ARG A 1 134 ? 19.391 22 6.727 1 97.62 134 ARG A N 1
ATOM 1047 C CA . ARG A 1 134 ? 20.312 22.375 5.652 1 97.62 134 ARG A CA 1
ATOM 1048 C C . ARG A 1 134 ? 20.078 21.531 4.406 1 97.62 134 ARG A C 1
ATOM 1050 O O . ARG A 1 134 ? 20.141 22.031 3.285 1 97.62 134 ARG A O 1
ATOM 1057 N N . LYS A 1 135 ? 19.844 20.281 4.629 1 98 135 LYS A N 1
ATOM 1058 C CA . LYS A 1 135 ? 19.656 19.344 3.521 1 98 135 LYS A CA 1
ATOM 1059 C C . LYS A 1 135 ? 18.281 18.703 3.578 1 98 135 LYS A C 1
ATOM 1061 O O . LYS A 1 135 ? 17.875 18.156 4.609 1 98 135 LYS A O 1
ATOM 1066 N N . LEU A 1 136 ? 17.516 18.781 2.479 1 97.31 136 LEU A N 1
ATOM 1067 C CA . LEU A 1 136 ? 16.156 18.234 2.414 1 97.31 136 LEU A CA 1
ATOM 1068 C C . LEU A 1 136 ? 15.977 17.391 1.156 1 97.31 136 LEU A C 1
ATOM 1070 O O . LEU A 1 136 ? 16.25 17.859 0.047 1 97.31 136 LEU A O 1
ATOM 1074 N N . ASN A 1 137 ? 15.641 16.141 1.313 1 97.38 137 ASN A N 1
ATOM 1075 C CA . ASN A 1 137 ? 15.312 15.25 0.206 1 97.38 137 ASN A CA 1
ATOM 1076 C C . ASN A 1 137 ? 13.836 14.891 0.196 1 97.38 137 ASN A C 1
ATOM 1078 O O . ASN A 1 137 ? 13.367 14.125 1.05 1 97.38 137 ASN A O 1
ATOM 1082 N N . ILE A 1 138 ? 13.07 15.438 -0.765 1 95.88 138 ILE A N 1
ATOM 1083 C CA . ILE A 1 138 ? 11.641 15.148 -0.887 1 95.88 138 ILE A CA 1
ATOM 1084 C C . ILE A 1 138 ? 11.375 14.445 -2.215 1 95.88 138 ILE A C 1
ATOM 1086 O O . ILE A 1 138 ? 10.297 14.602 -2.799 1 95.88 138 ILE A O 1
ATOM 1090 N N . SER A 1 139 ? 12.414 13.734 -2.701 1 95.81 139 SER A N 1
ATOM 1091 C CA . SER A 1 139 ? 12.289 13.062 -3.992 1 95.81 139 SER A CA 1
ATOM 1092 C C . SER A 1 139 ? 11.281 11.922 -3.93 1 95.81 139 SER A C 1
ATOM 1094 O O . SER A 1 139 ? 10.984 11.406 -2.85 1 95.81 139 SER A O 1
ATOM 1096 N N . HIS A 1 140 ? 10.609 11.609 -5.027 1 93.88 140 HIS A N 1
ATOM 1097 C CA . HIS A 1 140 ? 9.656 10.516 -5.16 1 93.88 140 HIS A CA 1
ATOM 1098 C C . HIS A 1 140 ? 8.516 10.656 -4.156 1 93.88 140 HIS A C 1
ATOM 1100 O O . HIS A 1 140 ? 8.164 9.695 -3.473 1 93.88 140 HIS A O 1
ATOM 1106 N N . ALA A 1 141 ? 8.07 11.883 -4.074 1 90.94 141 ALA A N 1
ATOM 1107 C CA . ALA A 1 141 ? 6.996 12.133 -3.111 1 90.94 141 ALA A CA 1
ATOM 1108 C C . ALA A 1 141 ? 5.688 11.5 -3.578 1 90.94 141 ALA A C 1
ATOM 1110 O O . ALA A 1 141 ? 5.328 11.602 -4.754 1 90.94 141 ALA A O 1
ATOM 1111 N N . LYS A 1 142 ? 5.004 10.852 -2.688 1 86.56 142 LYS A N 1
ATOM 1112 C CA . LYS A 1 142 ? 3.697 10.266 -2.984 1 86.56 142 LYS A CA 1
ATOM 1113 C C . LYS A 1 142 ? 2.568 11.18 -2.514 1 86.56 142 LYS A C 1
ATOM 1115 O O . LYS A 1 142 ? 1.442 11.086 -3.008 1 86.56 142 LYS A O 1
ATOM 1120 N N . GLY A 1 143 ? 2.938 12.016 -1.583 1 83.31 143 GLY A N 1
ATOM 1121 C CA . GLY A 1 143 ? 1.983 13.008 -1.105 1 83.31 143 GLY A CA 1
ATOM 1122 C C . GLY A 1 143 ? 2.062 14.32 -1.853 1 83.31 143 GLY A C 1
ATOM 1123 O O . GLY A 1 143 ? 2.979 14.531 -2.65 1 83.31 143 GLY A O 1
ATOM 1124 N N . GLU A 1 144 ? 1.119 15.133 -1.574 1 85.25 144 GLU A N 1
ATOM 1125 C CA . GLU A 1 144 ? 1.092 16.453 -2.193 1 85.25 144 GLU A CA 1
ATOM 1126 C C . GLU A 1 144 ? 2.258 17.312 -1.712 1 85.25 144 GLU A C 1
ATOM 1128 O O . GLU A 1 144 ? 2.625 17.266 -0.537 1 85.25 144 GLU A O 1
ATOM 1133 N N . ILE A 1 145 ? 2.855 18.047 -2.646 1 90.06 145 ILE A N 1
ATOM 1134 C CA . ILE A 1 145 ? 3.967 18.922 -2.299 1 90.06 145 ILE A CA 1
ATOM 1135 C C . ILE A 1 145 ? 3.613 20.375 -2.65 1 90.06 145 ILE A C 1
ATOM 1137 O O . ILE A 1 145 ? 3.213 20.656 -3.781 1 90.06 145 ILE A O 1
ATOM 1141 N N . ASP A 1 146 ? 3.707 21.188 -1.68 1 90.19 146 ASP A N 1
ATOM 1142 C CA . ASP A 1 146 ? 3.672 22.641 -1.881 1 90.19 146 ASP A CA 1
ATOM 1143 C C . ASP A 1 146 ? 5.059 23.25 -1.709 1 90.19 146 ASP A C 1
ATOM 1145 O O . ASP A 1 146 ? 5.52 23.453 -0.584 1 90.19 146 ASP A O 1
ATOM 1149 N N . TYR A 1 147 ? 5.629 23.609 -2.789 1 92.06 147 TYR A N 1
ATOM 1150 C CA . TYR A 1 147 ? 7.023 24.047 -2.777 1 92.06 147 TYR A CA 1
ATOM 1151 C C . TYR A 1 147 ? 7.168 25.391 -2.092 1 92.06 147 TYR A C 1
ATOM 1153 O O . TYR A 1 147 ? 8.273 25.797 -1.715 1 92.06 147 TYR A O 1
ATOM 1161 N N . ALA A 1 148 ? 6.078 26.062 -1.874 1 87.75 148 ALA A N 1
ATOM 1162 C CA . ALA A 1 148 ? 6.121 27.312 -1.117 1 87.75 148 ALA A CA 1
ATOM 1163 C C . ALA A 1 148 ? 6.496 27.062 0.34 1 87.75 148 ALA A C 1
ATOM 1165 O O . ALA A 1 148 ? 7.027 27.953 1.014 1 87.75 148 ALA A O 1
ATOM 1166 N N . ALA A 1 149 ? 6.297 25.875 0.709 1 90.44 149 ALA A N 1
ATOM 1167 C CA . ALA A 1 149 ? 6.578 25.5 2.09 1 90.44 149 ALA A CA 1
ATOM 1168 C C . ALA A 1 149 ? 8.078 25.516 2.373 1 90.44 149 ALA A C 1
ATOM 1170 O O . ALA A 1 149 ? 8.492 25.656 3.525 1 90.44 149 ALA A O 1
ATOM 1171 N N . LEU A 1 150 ? 8.875 25.484 1.401 1 92.06 150 LEU A N 1
ATOM 1172 C CA . LEU A 1 150 ? 10.32 25.438 1.559 1 92.06 150 LEU A CA 1
ATOM 1173 C C . LEU A 1 150 ? 10.852 26.766 2.105 1 92.06 150 LEU A C 1
ATOM 1175 O O . LEU A 1 150 ? 11.938 26.812 2.686 1 92.06 150 LEU A O 1
ATOM 1179 N N . GLY A 1 151 ? 10.039 27.781 1.918 1 90.38 151 GLY A N 1
ATOM 1180 C CA . GLY A 1 151 ? 10.438 29.109 2.381 1 90.38 151 GLY A CA 1
ATOM 1181 C C . GLY A 1 151 ? 10.531 29.203 3.893 1 90.38 151 GLY A C 1
ATOM 1182 O O . GLY A 1 151 ? 11.18 30.109 4.422 1 90.38 151 GLY A O 1
ATOM 1183 N N . TYR A 1 152 ? 9.992 28.266 4.547 1 91.25 152 TYR A N 1
ATOM 1184 C CA . TYR A 1 152 ? 10.016 28.266 6.008 1 91.25 152 TYR A CA 1
ATOM 1185 C C . TYR A 1 152 ? 11.352 27.766 6.535 1 91.25 152 TYR A C 1
ATOM 1187 O O . TYR A 1 152 ? 11.68 27.969 7.707 1 91.25 152 TYR A O 1
ATOM 1195 N N . PHE A 1 153 ? 12.102 27.141 5.691 1 93.75 153 PHE A N 1
ATOM 1196 C CA . PHE A 1 153 ? 13.43 26.656 6.062 1 93.75 153 PHE A CA 1
ATOM 1197 C C . PHE A 1 153 ? 14.508 27.578 5.516 1 93.75 153 PHE A C 1
ATOM 1199 O O . PHE A 1 153 ? 15.008 27.375 4.406 1 93.75 153 PHE A O 1
ATOM 1206 N N . LYS A 1 154 ? 14.938 28.422 6.293 1 90.12 154 LYS A N 1
ATOM 1207 C CA . LYS A 1 154 ? 15.664 29.625 5.898 1 90.12 154 LYS A CA 1
ATOM 1208 C C . LYS A 1 154 ? 17.094 29.281 5.492 1 90.12 154 LYS A C 1
ATOM 1210 O O . LYS A 1 154 ? 17.703 29.984 4.684 1 90.12 154 LYS A O 1
ATOM 1215 N N . ASN A 1 155 ? 17.641 28.219 5.953 1 94.31 155 ASN A N 1
ATOM 1216 C CA . ASN A 1 155 ? 19.062 27.953 5.738 1 94.31 155 ASN A CA 1
ATOM 1217 C C . ASN A 1 155 ? 19.281 26.688 4.902 1 94.31 155 ASN A C 1
ATOM 1219 O O . ASN A 1 155 ? 20.312 26.031 5.023 1 94.31 155 ASN A O 1
ATOM 1223 N N . LEU A 1 156 ? 18.328 26.422 4.043 1 96 156 LEU A N 1
ATOM 1224 C CA . LEU A 1 156 ? 18.438 25.25 3.189 1 96 156 LEU A CA 1
ATOM 1225 C C . LEU A 1 156 ? 19.562 25.422 2.168 1 96 156 LEU A C 1
ATOM 1227 O O . LEU A 1 156 ? 19.609 26.422 1.453 1 96 156 LEU A O 1
ATOM 1231 N N . THR A 1 157 ? 20.5 24.469 2.127 1 97.88 157 THR A N 1
ATOM 1232 C CA . THR A 1 157 ? 21.625 24.547 1.201 1 97.88 157 THR A CA 1
ATOM 1233 C C . THR A 1 157 ? 21.531 23.453 0.139 1 97.88 157 THR A C 1
ATOM 1235 O O . THR A 1 157 ? 22.141 23.578 -0.931 1 97.88 157 THR A O 1
ATOM 1238 N N . SER A 1 158 ? 20.891 22.406 0.443 1 98.25 158 SER A N 1
ATOM 1239 C CA . SER A 1 158 ? 20.766 21.281 -0.475 1 98.25 158 SER A CA 1
ATOM 1240 C C . SER A 1 158 ? 19.312 20.812 -0.573 1 98.25 158 SER A C 1
ATOM 1242 O O . SER A 1 158 ? 18.656 20.625 0.446 1 98.25 158 SER A O 1
ATOM 1244 N N . LEU A 1 159 ? 18.812 20.672 -1.835 1 98 159 LEU A N 1
ATOM 1245 C CA . LEU A 1 159 ? 17.422 20.281 -2.061 1 98 159 LEU A CA 1
ATOM 1246 C C . LEU A 1 159 ? 17.328 19.25 -3.178 1 98 159 LEU A C 1
ATOM 1248 O O . LEU A 1 159 ? 17.922 19.422 -4.246 1 98 159 LEU A O 1
ATOM 1252 N N . ASP A 1 160 ? 16.672 18.156 -2.945 1 98.12 160 ASP A N 1
ATOM 1253 C CA . ASP A 1 160 ? 16.406 17.125 -3.951 1 98.12 160 ASP A CA 1
ATOM 1254 C C . ASP A 1 160 ? 14.906 16.984 -4.215 1 98.12 160 ASP A C 1
ATOM 1256 O O . ASP A 1 160 ? 14.156 16.516 -3.354 1 98.12 160 ASP A O 1
ATOM 1260 N N . VAL A 1 161 ? 14.406 17.422 -5.371 1 97.25 161 VAL A N 1
ATOM 1261 C CA . VAL A 1 161 ? 13 17.344 -5.742 1 97.25 161 VAL A CA 1
ATOM 1262 C C . VAL A 1 161 ? 12.828 16.406 -6.934 1 97.25 161 VAL A C 1
ATOM 1264 O O . VAL A 1 161 ? 11.82 16.469 -7.648 1 97.25 161 VAL A O 1
ATOM 1267 N N . SER A 1 162 ? 13.836 15.523 -7.059 1 96.88 162 SER A N 1
ATOM 1268 C CA . SER A 1 162 ? 13.867 14.68 -8.25 1 96.88 162 SER A CA 1
ATOM 1269 C C . SER A 1 162 ? 12.68 13.727 -8.289 1 96.88 162 SER A C 1
ATOM 1271 O O . SER A 1 162 ? 12.156 13.336 -7.242 1 96.88 162 SER A O 1
ATOM 1273 N N . HIS A 1 163 ? 12.156 13.453 -9.523 1 94.88 163 HIS A N 1
ATOM 1274 C CA . HIS A 1 163 ? 11.102 12.484 -9.828 1 94.88 163 HIS A CA 1
ATOM 1275 C C . HIS A 1 163 ? 9.75 12.961 -9.305 1 94.88 163 HIS A C 1
ATOM 1277 O O . HIS A 1 163 ? 8.859 12.148 -9.055 1 94.88 163 HIS A O 1
ATOM 1283 N N . ASN A 1 164 ? 9.672 14.305 -9.031 1 95.12 164 ASN A N 1
ATOM 1284 C CA . ASN A 1 164 ? 8.406 14.914 -8.656 1 95.12 164 ASN A CA 1
ATOM 1285 C C . ASN A 1 164 ? 7.84 15.781 -9.773 1 95.12 164 ASN A C 1
ATOM 1287 O O . ASN A 1 164 ? 8.531 16.078 -10.75 1 95.12 164 ASN A O 1
ATOM 1291 N N . MET A 1 165 ? 6.508 16.078 -9.664 1 94.31 165 MET A N 1
ATOM 1292 C CA . MET A 1 165 ? 5.957 17.125 -10.531 1 94.31 165 MET A CA 1
ATOM 1293 C C . MET A 1 165 ? 6.477 18.5 -10.125 1 94.31 165 MET A C 1
ATOM 1295 O O . MET A 1 165 ? 6.039 19.062 -9.125 1 94.31 165 MET A O 1
ATOM 1299 N N . PHE A 1 166 ? 7.391 18.969 -10.883 1 95.31 166 PHE A N 1
ATOM 1300 C CA . PHE A 1 166 ? 8.109 20.203 -10.586 1 95.31 166 PHE A CA 1
ATOM 1301 C C . PHE A 1 166 ? 8.273 21.047 -11.844 1 95.31 166 PHE A C 1
ATOM 1303 O O . PHE A 1 166 ? 8.898 20.609 -12.82 1 95.31 166 PHE A O 1
ATOM 1310 N N . SER A 1 167 ? 7.664 22.219 -11.844 1 95.94 167 SER A N 1
ATOM 1311 C CA . SER A 1 167 ? 7.586 23.047 -13.039 1 95.94 167 SER A CA 1
ATOM 1312 C C . SER A 1 167 ? 8.516 24.25 -12.938 1 95.94 167 SER A C 1
ATOM 1314 O O . SER A 1 167 ? 9.148 24.469 -11.898 1 95.94 167 SER A O 1
ATOM 1316 N N . ASP A 1 168 ? 8.641 25.016 -14.055 1 97.19 168 ASP A N 1
ATOM 1317 C CA . ASP A 1 168 ? 9.422 26.25 -14.086 1 97.19 168 ASP A CA 1
ATOM 1318 C C . ASP A 1 168 ? 8.898 27.25 -13.062 1 97.19 168 ASP A C 1
ATOM 1320 O O . ASP A 1 168 ? 9.688 27.984 -12.453 1 97.19 168 ASP A O 1
ATOM 1324 N N . PHE A 1 169 ? 7.656 27.203 -12.867 1 95.81 169 PHE A N 1
ATOM 1325 C CA . PHE A 1 169 ? 7.047 28.094 -11.891 1 95.81 169 PHE A CA 1
ATOM 1326 C C . PHE A 1 169 ? 7.527 27.766 -10.477 1 95.81 169 PHE A C 1
ATOM 1328 O O . PHE A 1 169 ? 7.883 28.656 -9.711 1 95.81 169 PHE A O 1
ATOM 1335 N N . ASP A 1 170 ? 7.539 26.5 -10.141 1 95.31 170 ASP A N 1
ATOM 1336 C CA . ASP A 1 170 ? 7.988 26.047 -8.828 1 95.31 170 ASP A CA 1
ATOM 1337 C C . ASP A 1 170 ? 9.445 26.422 -8.586 1 95.31 170 ASP A C 1
ATOM 1339 O O . ASP A 1 170 ? 9.805 26.859 -7.492 1 95.31 170 ASP A O 1
ATOM 1343 N N . LEU A 1 171 ? 10.234 26.25 -9.586 1 96.88 171 LEU A N 1
ATOM 1344 C CA . LEU A 1 171 ? 11.656 26.578 -9.484 1 96.88 171 LEU A CA 1
ATOM 1345 C C . LEU A 1 171 ? 11.859 28.062 -9.234 1 96.88 171 LEU A C 1
ATOM 1347 O O . LEU A 1 171 ? 12.711 28.453 -8.438 1 96.88 171 LEU A O 1
ATOM 1351 N N . LYS A 1 172 ? 11.102 28.844 -9.922 1 95.62 172 LYS A N 1
ATOM 1352 C CA . LYS A 1 172 ? 11.18 30.281 -9.719 1 95.62 172 LYS A CA 1
ATOM 1353 C C . LYS A 1 172 ? 10.852 30.656 -8.273 1 95.62 172 LYS A C 1
ATOM 1355 O O . LYS A 1 172 ? 11.523 31.484 -7.672 1 95.62 172 LYS A O 1
ATOM 1360 N N . GLN A 1 173 ? 9.906 29.984 -7.762 1 93.31 173 GLN A N 1
ATOM 1361 C CA . GLN A 1 173 ? 9.523 30.234 -6.375 1 93.31 173 GLN A CA 1
ATOM 1362 C C . GLN A 1 173 ? 10.641 29.828 -5.414 1 93.31 173 GLN A C 1
ATOM 1364 O O . GLN A 1 173 ? 10.945 30.562 -4.469 1 93.31 173 GLN A O 1
ATOM 1369 N N . ILE A 1 174 ? 11.227 28.781 -5.633 1 93.5 174 ILE A N 1
ATOM 1370 C CA . ILE A 1 174 ? 12.305 28.281 -4.785 1 93.5 174 ILE A CA 1
ATOM 1371 C C . ILE A 1 174 ? 13.508 29.219 -4.863 1 93.5 174 ILE A C 1
ATOM 1373 O O . ILE A 1 174 ? 14.188 29.453 -3.859 1 93.5 174 ILE A O 1
ATOM 1377 N N . SER A 1 175 ? 13.75 29.703 -6.094 1 94.44 175 SER A N 1
ATOM 1378 C CA . SER A 1 175 ? 14.883 30.594 -6.285 1 94.44 175 SER A CA 1
ATOM 1379 C C . SER A 1 175 ? 14.742 31.859 -5.453 1 94.44 175 SER A C 1
ATOM 1381 O O . SER A 1 175 ? 15.742 32.438 -5.012 1 94.44 175 SER A O 1
ATOM 1383 N N . ILE A 1 176 ? 13.516 32.188 -5.168 1 92.69 176 ILE A N 1
ATOM 1384 C CA . ILE A 1 176 ? 13.25 33.406 -4.395 1 92.69 176 ILE A CA 1
ATOM 1385 C C . ILE A 1 176 ? 13.25 33.062 -2.902 1 92.69 176 ILE A C 1
ATOM 1387 O O . ILE A 1 176 ? 13.859 33.781 -2.104 1 92.69 176 ILE A O 1
ATOM 1391 N N . LYS A 1 177 ? 12.695 31.953 -2.57 1 90.19 177 LYS A N 1
ATOM 1392 C CA . LYS A 1 177 ? 12.414 31.625 -1.175 1 90.19 177 LYS A CA 1
ATOM 1393 C C . LYS A 1 177 ? 13.617 30.953 -0.513 1 90.19 177 LYS A C 1
ATOM 1395 O O . LYS A 1 177 ? 13.75 30.969 0.713 1 90.19 177 LYS A O 1
ATOM 1400 N N . SER A 1 178 ? 14.484 30.359 -1.258 1 91.44 178 SER A N 1
ATOM 1401 C CA . SER A 1 178 ? 15.664 29.672 -0.738 1 91.44 178 SER A CA 1
ATOM 1402 C C . SER A 1 178 ? 16.938 30.219 -1.354 1 91.44 178 SER A C 1
ATOM 1404 O O . SER A 1 178 ? 17.641 29.516 -2.084 1 91.44 178 SER A O 1
ATOM 1406 N N . PRO A 1 179 ? 17.312 31.297 -0.944 1 89.44 179 PRO A N 1
ATOM 1407 C CA . PRO A 1 179 ? 18.453 31.984 -1.581 1 89.44 179 PRO A CA 1
ATOM 1408 C C . PRO A 1 179 ? 19.797 31.328 -1.253 1 89.44 179 PRO A C 1
ATOM 1410 O O . PRO A 1 179 ? 20.781 31.562 -1.952 1 89.44 179 PRO A O 1
ATOM 1413 N N . ASN A 1 180 ? 19.844 30.469 -0.249 1 94.25 180 ASN A N 1
ATOM 1414 C CA . ASN A 1 180 ? 21.109 29.906 0.19 1 94.25 180 ASN A CA 1
ATOM 1415 C C . ASN A 1 180 ? 21.375 28.547 -0.441 1 94.25 180 ASN A C 1
ATOM 1417 O O . ASN A 1 180 ? 22.312 27.844 -0.064 1 94.25 180 ASN A O 1
ATOM 1421 N N . LEU A 1 181 ? 20.609 28.203 -1.392 1 96.44 181 LEU A N 1
ATOM 1422 C CA . LEU A 1 181 ? 20.719 26.891 -2.012 1 96.44 181 LEU A CA 1
ATOM 1423 C C . LEU A 1 181 ? 22.031 26.766 -2.781 1 96.44 181 LEU A C 1
ATOM 1425 O O . LEU A 1 181 ? 22.375 27.641 -3.572 1 96.44 181 LEU A O 1
ATOM 1429 N N . LEU A 1 182 ? 22.781 25.703 -2.525 1 98.06 182 LEU A N 1
ATOM 1430 C CA . LEU A 1 182 ? 24.062 25.438 -3.184 1 98.06 182 LEU A CA 1
ATOM 1431 C C . LEU A 1 182 ? 23.969 24.172 -4.035 1 98.06 182 LEU A C 1
ATOM 1433 O O . LEU A 1 182 ? 24.688 24.047 -5.031 1 98.06 182 LEU A O 1
ATOM 1437 N N . GLU A 1 183 ? 23.188 23.281 -3.643 1 98.5 183 GLU A N 1
ATOM 1438 C CA . GLU A 1 183 ? 23.016 22.016 -4.34 1 98.5 183 GLU A CA 1
ATOM 1439 C C . GLU A 1 183 ? 21.547 21.766 -4.672 1 98.5 183 GLU A C 1
ATOM 1441 O O . GLU A 1 183 ? 20.688 21.891 -3.807 1 98.5 183 GLU A O 1
ATOM 1446 N N . LEU A 1 184 ? 21.266 21.422 -5.949 1 98.31 184 LEU A N 1
ATOM 1447 C CA . LEU A 1 184 ? 19.891 21.203 -6.398 1 98.31 184 LEU A CA 1
ATOM 1448 C C . LEU A 1 184 ? 19.812 20 -7.328 1 98.31 184 LEU A C 1
ATOM 1450 O O . LEU A 1 184 ? 20.609 19.875 -8.266 1 98.31 184 LEU A O 1
ATOM 1454 N N . ASN A 1 185 ? 18.984 19.062 -7.004 1 98.38 185 ASN A N 1
ATOM 1455 C CA . ASN A 1 185 ? 18.703 17.922 -7.871 1 98.38 185 ASN A CA 1
ATOM 1456 C C . ASN A 1 185 ? 17.297 17.984 -8.453 1 98.38 185 ASN A C 1
ATOM 1458 O O . ASN A 1 185 ? 16.312 17.781 -7.734 1 98.38 185 ASN A O 1
ATOM 1462 N N . ILE A 1 186 ? 17.172 18.266 -9.719 1 97.81 186 ILE A N 1
ATOM 1463 C CA . ILE A 1 186 ? 15.891 18.375 -10.391 1 97.81 186 ILE A CA 1
ATOM 1464 C C . ILE A 1 186 ? 15.75 17.281 -11.438 1 97.81 186 ILE A C 1
ATOM 1466 O O . ILE A 1 186 ? 15.078 17.469 -12.453 1 97.81 186 ILE A O 1
ATOM 1470 N N . SER A 1 187 ? 16.438 16.156 -11.156 1 96.62 187 SER A N 1
ATOM 1471 C CA . SER A 1 187 ? 16.422 15.055 -12.109 1 96.62 187 SER A CA 1
ATOM 1472 C C . SER A 1 187 ? 15 14.562 -12.359 1 96.62 187 SER A C 1
ATOM 1474 O O . SER A 1 187 ? 14.195 14.492 -11.43 1 96.62 187 SER A O 1
ATOM 1476 N N . CYS A 1 188 ? 14.672 14.297 -13.641 1 95.5 188 CYS A N 1
ATOM 1477 C CA . CYS A 1 188 ? 13.398 13.727 -14.078 1 95.5 188 CYS A CA 1
ATOM 1478 C C . CYS A 1 188 ? 12.234 14.648 -13.727 1 95.5 188 CYS A C 1
ATOM 1480 O O . CYS A 1 188 ? 11.18 14.188 -13.289 1 95.5 188 CYS A O 1
ATOM 1482 N N . THR A 1 189 ? 12.484 15.945 -13.719 1 95.75 189 THR A N 1
ATOM 1483 C CA . THR A 1 189 ? 11.43 16.938 -13.617 1 95.75 189 THR A CA 1
ATOM 1484 C C . THR A 1 189 ? 11.164 17.594 -14.969 1 95.75 189 THR A C 1
ATOM 1486 O O . THR A 1 189 ? 11.789 17.234 -15.969 1 95.75 189 THR A O 1
ATOM 1489 N N . SER A 1 190 ? 10.242 18.609 -15.039 1 95.19 190 SER A N 1
ATOM 1490 C CA . SER A 1 190 ? 9.812 19.156 -16.328 1 95.19 190 SER A CA 1
ATOM 1491 C C . SER A 1 190 ? 10.375 20.547 -16.562 1 95.19 190 SER A C 1
ATOM 1493 O O . SER A 1 190 ? 9.773 21.359 -17.266 1 95.19 190 SER A O 1
ATOM 1495 N N . ILE A 1 191 ? 11.531 20.781 -16.031 1 96.25 191 ILE A N 1
ATOM 1496 C CA . ILE A 1 191 ? 12.125 22.109 -16.141 1 96.25 191 ILE A CA 1
ATOM 1497 C C . ILE A 1 191 ? 12.641 22.312 -17.562 1 96.25 191 ILE A C 1
ATOM 1499 O O . ILE A 1 191 ? 13.344 21.469 -18.125 1 96.25 191 ILE A O 1
ATOM 1503 N N . THR A 1 192 ? 12.312 23.469 -18.172 1 94.75 192 THR A N 1
ATOM 1504 C CA . THR A 1 192 ? 12.703 23.75 -19.547 1 94.75 192 THR A CA 1
ATOM 1505 C C . THR A 1 192 ? 13.391 25.109 -19.656 1 94.75 192 THR A C 1
ATOM 1507 O O . THR A 1 192 ? 14.141 25.359 -20.594 1 94.75 192 THR A O 1
ATOM 1510 N N . ASP A 1 193 ? 13.141 25.938 -18.656 1 95 193 ASP A N 1
ATOM 1511 C CA . ASP A 1 193 ? 13.555 27.344 -18.75 1 95 193 ASP A CA 1
ATOM 1512 C C . ASP A 1 193 ? 14.688 27.641 -17.766 1 95 193 ASP A C 1
ATOM 1514 O O . ASP A 1 193 ? 14.5 27.562 -16.562 1 95 193 ASP A O 1
ATOM 1518 N N . ALA A 1 194 ? 15.797 28.156 -18.297 1 95 194 ALA A N 1
ATOM 1519 C CA . ALA A 1 194 ? 16.953 28.484 -17.469 1 95 194 ALA A CA 1
ATOM 1520 C C . ALA A 1 194 ? 16.688 29.734 -16.641 1 95 194 ALA A C 1
ATOM 1522 O O . ALA A 1 194 ? 17.281 29.906 -15.578 1 95 194 ALA A O 1
ATOM 1523 N N . GLU A 1 195 ? 15.789 30.531 -17.078 1 94.75 195 GLU A N 1
ATOM 1524 C CA . GLU 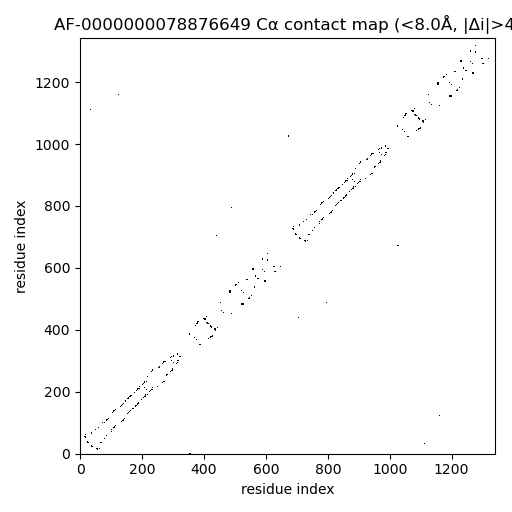A 1 195 ? 15.484 31.766 -16.359 1 94.75 195 GLU A CA 1
ATOM 1525 C C . GLU A 1 195 ? 14.797 31.5 -15.031 1 94.75 195 GLU A C 1
ATOM 1527 O O . GLU A 1 195 ? 14.852 32.312 -14.117 1 94.75 195 GLU A O 1
ATOM 1532 N N . ALA A 1 196 ? 14.234 30.359 -14.961 1 96.19 196 ALA A N 1
ATOM 1533 C CA . ALA A 1 196 ? 13.508 29.984 -13.75 1 96.19 196 ALA A CA 1
ATOM 1534 C C . ALA A 1 196 ? 14.461 29.844 -12.562 1 96.19 196 ALA A C 1
ATOM 1536 O O . ALA A 1 196 ? 14.039 29.969 -11.406 1 96.19 196 ALA A O 1
ATOM 1537 N N . PHE A 1 197 ? 15.773 29.734 -12.789 1 96.81 197 PHE A N 1
ATOM 1538 C CA . PHE A 1 197 ? 16.766 29.578 -11.727 1 96.81 197 PHE A CA 1
ATOM 1539 C C . PHE A 1 197 ? 17.031 30.906 -11.031 1 96.81 197 PHE A C 1
ATOM 1541 O O . PHE A 1 197 ? 17.531 30.938 -9.906 1 96.81 197 PHE A O 1
ATOM 1548 N N . GLY A 1 198 ? 16.797 32 -11.695 1 94.81 198 GLY A N 1
ATOM 1549 C CA . GLY A 1 198 ? 17.031 33.312 -11.094 1 94.81 198 GLY A CA 1
ATOM 1550 C C . GLY A 1 198 ? 18.438 33.469 -10.562 1 94.81 198 GLY A C 1
ATOM 1551 O O . GLY A 1 198 ? 19.422 33.25 -11.289 1 94.81 198 GLY A O 1
ATOM 1552 N N . HIS A 1 199 ? 18.594 33.844 -9.297 1 94.06 199 HIS A N 1
ATOM 1553 C CA . HIS A 1 199 ? 19.891 34.125 -8.68 1 94.06 199 HIS A CA 1
ATOM 1554 C C . HIS A 1 199 ? 20.672 32.844 -8.477 1 94.06 199 HIS A C 1
ATOM 1556 O O . HIS A 1 199 ? 21.891 32.875 -8.312 1 94.06 199 HIS A O 1
ATOM 1562 N N . LEU A 1 200 ? 20 31.75 -8.531 1 95.56 200 LEU A N 1
ATOM 1563 C CA . LEU A 1 200 ? 20.656 30.469 -8.305 1 95.56 200 LEU A CA 1
ATOM 1564 C C . LEU A 1 200 ? 21.688 30.188 -9.398 1 95.56 200 LEU A C 1
ATOM 1566 O O . LEU A 1 200 ? 22.594 29.359 -9.211 1 95.56 200 LEU A O 1
ATOM 1570 N N . ARG A 1 201 ? 21.578 30.797 -10.547 1 95.19 201 ARG A N 1
ATOM 1571 C CA . ARG A 1 201 ? 22.531 30.625 -11.641 1 95.19 201 ARG A CA 1
ATOM 1572 C C . ARG A 1 201 ? 23.938 31 -11.211 1 95.19 201 ARG A C 1
ATOM 1574 O O . ARG A 1 201 ? 24.922 30.406 -11.656 1 95.19 201 ARG A O 1
ATOM 1581 N N . SER A 1 202 ? 23.969 31.906 -10.258 1 94.25 202 SER A N 1
ATOM 1582 C CA . SER A 1 202 ? 25.281 32.375 -9.82 1 94.25 202 SER A CA 1
ATOM 1583 C C . SER A 1 202 ? 25.719 31.688 -8.531 1 94.25 202 SER A C 1
ATOM 1585 O O . SER A 1 202 ? 26.891 31.719 -8.18 1 94.25 202 SER A O 1
ATOM 1587 N N . SER A 1 203 ? 24.781 31.031 -7.922 1 95.19 203 SER A N 1
ATOM 1588 C CA . SER A 1 203 ? 25.109 30.562 -6.586 1 95.19 203 SER A CA 1
ATOM 1589 C C . SER A 1 203 ? 25.234 29.031 -6.559 1 95.19 203 SER A C 1
ATOM 1591 O O . SER A 1 203 ? 25.984 28.484 -5.738 1 95.19 203 SER A O 1
ATOM 1593 N N . LEU A 1 204 ? 24.641 28.25 -7.367 1 97.44 204 LEU A N 1
ATOM 1594 C CA . LEU A 1 204 ? 24.609 26.797 -7.32 1 97.44 204 LEU A CA 1
ATOM 1595 C C . LEU A 1 204 ? 26 26.219 -7.559 1 97.44 204 LEU A C 1
ATOM 1597 O O . LEU A 1 204 ? 26.703 26.641 -8.469 1 97.44 204 LEU A O 1
ATOM 1601 N N . ILE A 1 205 ? 26.359 25.328 -6.738 1 98.31 205 ILE A N 1
ATOM 1602 C CA . ILE A 1 205 ? 27.641 24.625 -6.852 1 98.31 205 ILE A CA 1
ATOM 1603 C C . ILE A 1 205 ? 27.422 23.266 -7.508 1 98.31 205 ILE A C 1
ATOM 1605 O O . ILE A 1 205 ? 28.266 22.797 -8.281 1 98.31 205 ILE A O 1
ATOM 1609 N N . THR A 1 206 ? 26.344 22.672 -7.191 1 98.62 206 THR A N 1
ATOM 1610 C CA . THR A 1 206 ? 25.969 21.375 -7.754 1 98.62 206 THR A CA 1
ATOM 1611 C C . THR A 1 206 ? 24.578 21.438 -8.359 1 98.62 206 THR A C 1
ATOM 1613 O O . THR A 1 206 ? 23.625 21.891 -7.711 1 98.62 206 THR A O 1
ATOM 1616 N N . LEU A 1 207 ? 24.438 21 -9.633 1 98.5 207 LEU A N 1
ATOM 1617 C CA . LEU A 1 207 ? 23.141 20.891 -10.305 1 98.5 207 LEU A CA 1
ATOM 1618 C C . LEU A 1 207 ? 23.016 19.547 -11.031 1 98.5 207 LEU A C 1
ATOM 1620 O O . LEU A 1 207 ? 23.781 19.266 -11.953 1 98.5 207 LEU A O 1
ATOM 1624 N N . LYS A 1 208 ? 22.141 18.797 -10.578 1 98.25 208 LYS A N 1
ATOM 1625 C CA . LYS A 1 208 ? 21.812 17.547 -11.258 1 98.25 208 LYS A CA 1
ATOM 1626 C C . LYS A 1 208 ? 20.516 17.656 -12.039 1 98.25 208 LYS A C 1
ATOM 1628 O O . LYS A 1 208 ? 19.438 17.844 -11.445 1 98.25 208 LYS A O 1
ATOM 1633 N N . ALA A 1 209 ? 20.594 17.594 -13.289 1 97.38 209 ALA A N 1
ATOM 1634 C CA . ALA A 1 209 ? 19.453 17.719 -14.18 1 97.38 209 ALA A CA 1
ATOM 1635 C C . ALA A 1 209 ? 19.344 16.531 -15.125 1 97.38 209 ALA A C 1
ATOM 1637 O O . ALA A 1 209 ? 19.125 16.703 -16.328 1 97.38 209 ALA A O 1
ATOM 1638 N N . TYR A 1 210 ? 19.578 15.344 -14.547 1 95.69 210 TYR A N 1
ATOM 1639 C CA . TYR A 1 210 ? 19.438 14.117 -15.32 1 95.69 210 TYR A CA 1
ATOM 1640 C C . TYR A 1 210 ? 18.031 14.016 -15.914 1 95.69 210 TYR A C 1
ATOM 1642 O O . TYR A 1 210 ? 17.047 14.172 -15.203 1 95.69 210 TYR A O 1
ATOM 1650 N N . HIS A 1 211 ? 17.953 13.812 -17.172 1 94 211 HIS A N 1
ATOM 1651 C CA . HIS A 1 211 ? 16.719 13.594 -17.938 1 94 211 HIS A CA 1
ATOM 1652 C C . HIS A 1 211 ? 15.719 14.719 -17.688 1 94 211 HIS A C 1
ATOM 1654 O O . HIS A 1 211 ? 14.547 14.461 -17.422 1 94 211 HIS A O 1
ATOM 1660 N N . CYS A 1 212 ? 16.234 15.867 -17.656 1 93.81 212 CYS A N 1
ATOM 1661 C CA . CYS A 1 212 ? 15.453 17.094 -17.609 1 93.81 212 CYS A CA 1
ATOM 1662 C C . CYS A 1 212 ? 15.477 17.812 -18.953 1 93.81 212 CYS A C 1
ATOM 1664 O O . CYS A 1 212 ? 16.531 17.938 -19.578 1 93.81 212 CYS A O 1
ATOM 1666 N N . PRO A 1 213 ? 14.375 18.328 -19.438 1 92.56 213 PRO A N 1
ATOM 1667 C CA . PRO A 1 213 ? 14.305 18.906 -20.781 1 92.56 213 PRO A CA 1
ATOM 1668 C C . PRO A 1 213 ? 15.305 20.047 -20.969 1 92.56 213 PRO A C 1
ATOM 1670 O O . PRO A 1 213 ? 15.844 20.219 -22.078 1 92.56 213 PRO A O 1
ATOM 1673 N N . ILE A 1 214 ? 15.633 20.719 -19.984 1 93.38 214 ILE A N 1
ATOM 1674 C CA . ILE A 1 214 ? 16.562 21.828 -20.109 1 93.38 214 ILE A CA 1
ATOM 1675 C C . ILE A 1 214 ? 17.938 21.312 -20.547 1 93.38 214 ILE A C 1
ATOM 1677 O O . ILE A 1 214 ? 18.688 22.031 -21.203 1 93.38 214 ILE A O 1
ATOM 1681 N N . SER A 1 215 ? 18.266 20.141 -20.219 1 91.44 215 SER A N 1
ATOM 1682 C CA . SER A 1 215 ? 19.578 19.547 -20.484 1 91.44 215 SER A CA 1
ATOM 1683 C C . SER A 1 215 ? 19.781 19.297 -21.969 1 91.44 215 SER A C 1
ATOM 1685 O O . SER A 1 215 ? 20.922 19.312 -22.453 1 91.44 215 SER A O 1
ATOM 1687 N N . TRP A 1 216 ? 18.766 19.125 -22.75 1 88.62 216 TRP A N 1
ATOM 1688 C CA . TRP A 1 216 ? 18.984 18.875 -24.172 1 88.62 216 TRP A CA 1
ATOM 1689 C C . TRP A 1 216 ? 18.375 19.984 -25.031 1 88.62 216 TRP A C 1
ATOM 1691 O O . TRP A 1 216 ? 18.797 20.219 -26.156 1 88.62 216 TRP A O 1
ATOM 1701 N N . GLN A 1 217 ? 17.422 20.719 -24.484 1 89.31 217 GLN A N 1
ATOM 1702 C CA . GLN A 1 217 ? 16.781 21.797 -25.234 1 89.31 217 GLN A CA 1
ATOM 1703 C C . GLN A 1 217 ? 17.656 23.062 -25.234 1 89.31 217 GLN A C 1
ATOM 1705 O O . GLN A 1 217 ? 17.734 23.766 -26.234 1 89.31 217 GLN A O 1
ATOM 1710 N N . SER A 1 218 ? 18.281 23.297 -24.109 1 91.81 218 SER A N 1
ATOM 1711 C CA . SER A 1 218 ? 19.062 24.531 -23.984 1 91.81 218 SER A CA 1
ATOM 1712 C C . SER A 1 218 ? 20.328 24.312 -23.156 1 91.81 218 SER A C 1
ATOM 1714 O O . SER A 1 218 ? 20.578 25.031 -22.188 1 91.81 218 SER A O 1
ATOM 1716 N N . PRO A 1 219 ? 21.188 23.438 -23.594 1 93.88 219 PRO A N 1
ATOM 1717 C CA . PRO A 1 219 ? 22.391 23.172 -22.797 1 93.88 219 PRO A CA 1
ATOM 1718 C C . PRO A 1 219 ? 23.328 24.359 -22.75 1 93.88 219 PRO A C 1
ATOM 1720 O O . PRO A 1 219 ? 24.094 24.516 -21.781 1 93.88 219 PRO A O 1
ATOM 1723 N N . THR A 1 220 ? 23.281 25.25 -23.719 1 94.5 220 THR A N 1
ATOM 1724 C CA . THR A 1 220 ? 24.172 26.406 -23.797 1 94.5 220 THR A CA 1
ATOM 1725 C C . THR A 1 220 ? 23.906 27.375 -22.656 1 94.5 220 THR A C 1
ATOM 1727 O O . THR A 1 220 ? 24.766 28.156 -22.266 1 94.5 220 THR A O 1
ATOM 1730 N N . GLU A 1 221 ? 22.719 27.297 -22.109 1 95 221 GLU A N 1
ATOM 1731 C CA . GLU A 1 221 ? 22.328 28.203 -21.031 1 95 221 GLU A CA 1
ATOM 1732 C C . GLU A 1 221 ? 23.125 27.922 -19.766 1 95 221 GLU A C 1
ATOM 1734 O O . GLU A 1 221 ? 23.266 28.797 -18.906 1 95 221 GLU A O 1
ATOM 1739 N N . PHE A 1 222 ? 23.688 26.781 -19.672 1 96.12 222 PHE A N 1
ATOM 1740 C CA . PHE A 1 222 ? 24.438 26.422 -18.469 1 96.12 222 PHE A CA 1
ATOM 1741 C C . PHE A 1 222 ? 25.75 27.188 -18.391 1 96.12 222 PHE A C 1
ATOM 1743 O O . PHE A 1 222 ? 26.391 27.234 -17.344 1 96.12 222 PHE A O 1
ATOM 1750 N N . ALA A 1 223 ? 26.125 27.766 -19.5 1 94.88 223 ALA A N 1
ATOM 1751 C CA . ALA A 1 223 ? 27.312 28.625 -19.5 1 94.88 223 ALA A CA 1
ATOM 1752 C C . ALA A 1 223 ? 27.156 29.781 -18.531 1 94.88 223 ALA A C 1
ATOM 1754 O O . ALA A 1 223 ? 28.156 30.328 -18.031 1 94.88 223 ALA A O 1
ATOM 1755 N N . LYS A 1 224 ? 25.922 30.125 -18.234 1 93.06 224 LYS A N 1
ATOM 1756 C CA . LYS A 1 224 ? 25.625 31.25 -17.359 1 93.06 224 LYS A CA 1
ATOM 1757 C C . LYS A 1 224 ? 25.734 30.859 -15.891 1 93.06 224 LYS A C 1
ATOM 1759 O O . LYS A 1 224 ? 25.672 31.703 -15 1 93.06 224 LYS A O 1
ATOM 1764 N N . PHE A 1 225 ? 25.906 29.641 -15.586 1 96.44 225 PHE A N 1
ATOM 1765 C CA . PHE A 1 225 ? 26.062 29.156 -14.219 1 96.44 225 PHE A CA 1
ATOM 1766 C C . PHE A 1 225 ? 27.531 29.188 -13.797 1 96.44 225 PHE A C 1
ATOM 1768 O O . PHE A 1 225 ? 28.281 28.234 -14.039 1 96.44 225 PHE A O 1
ATOM 1775 N N . THR A 1 226 ? 27.938 30.172 -13.117 1 93.25 226 THR A N 1
ATOM 1776 C CA . THR A 1 226 ? 29.344 30.516 -13 1 93.25 226 THR A CA 1
ATOM 1777 C C . THR A 1 226 ? 29.984 29.797 -11.812 1 93.25 226 THR A C 1
ATOM 1779 O O . THR A 1 226 ? 31.203 29.625 -11.766 1 93.25 226 THR A O 1
ATOM 1782 N N . ALA A 1 227 ? 29.188 29.312 -10.906 1 95.94 227 ALA A N 1
ATOM 1783 C CA . ALA A 1 227 ? 29.766 28.75 -9.68 1 95.94 227 ALA A CA 1
ATOM 1784 C C . ALA A 1 227 ? 29.734 27.234 -9.703 1 95.94 227 ALA A C 1
ATOM 1786 O O . ALA A 1 227 ? 30.281 26.578 -8.812 1 95.94 227 ALA A O 1
ATOM 1787 N N . LEU A 1 228 ? 29.188 26.594 -10.75 1 97.5 228 LEU A N 1
ATOM 1788 C CA . LEU A 1 228 ? 28.953 25.156 -10.789 1 97.5 228 LEU A CA 1
ATOM 1789 C C . LEU A 1 228 ? 30.266 24.375 -10.727 1 97.5 228 LEU A C 1
ATOM 1791 O O . LEU A 1 228 ? 31.203 24.719 -11.445 1 97.5 228 LEU A O 1
ATOM 1795 N N . ARG A 1 229 ? 30.328 23.438 -9.875 1 98.25 229 ARG A N 1
ATOM 1796 C CA . ARG A 1 229 ? 31.422 22.484 -9.797 1 98.25 229 ARG A CA 1
ATOM 1797 C C . ARG A 1 229 ? 30.969 21.094 -10.25 1 98.25 229 ARG A C 1
ATOM 1799 O O . ARG A 1 229 ? 31.781 20.281 -10.695 1 98.25 229 ARG A O 1
ATOM 1806 N N . HIS A 1 230 ? 29.781 20.812 -10.102 1 98.56 230 HIS A N 1
ATOM 1807 C CA . HIS A 1 230 ? 29.156 19.547 -10.477 1 98.56 230 HIS A CA 1
ATOM 1808 C C . HIS A 1 230 ? 27.922 19.781 -11.344 1 98.56 230 HIS A C 1
ATOM 1810 O O . HIS A 1 230 ? 26.953 20.391 -10.891 1 98.56 230 HIS A O 1
ATOM 1816 N N . LEU A 1 231 ? 27.953 19.328 -12.594 1 98.38 231 LEU A N 1
ATOM 1817 C CA . LEU A 1 231 ? 26.828 19.453 -13.523 1 98.38 231 LEU A CA 1
ATOM 1818 C C . LEU A 1 231 ? 26.5 18.109 -14.164 1 98.38 231 LEU A C 1
ATOM 1820 O O . LEU A 1 231 ? 27.344 17.5 -14.812 1 98.38 231 LEU A O 1
ATOM 1824 N N . ASP A 1 232 ? 25.344 17.641 -13.922 1 98.19 232 ASP A N 1
ATOM 1825 C CA . ASP A 1 232 ? 24.859 16.422 -14.562 1 98.19 232 ASP A CA 1
ATOM 1826 C C . ASP A 1 232 ? 23.703 16.734 -15.523 1 98.19 232 ASP A C 1
ATOM 1828 O O . ASP A 1 232 ? 22.594 17.031 -15.102 1 98.19 232 ASP A O 1
ATOM 1832 N N . ILE A 1 233 ? 23.953 16.719 -16.781 1 96.5 233 ILE A N 1
ATOM 1833 C CA . ILE A 1 233 ? 22.938 16.984 -17.797 1 96.5 233 ILE A CA 1
ATOM 1834 C C . ILE A 1 233 ? 22.75 15.742 -18.672 1 96.5 233 ILE A C 1
ATOM 1836 O O . ILE A 1 233 ? 22.516 15.859 -19.875 1 96.5 233 ILE A O 1
ATOM 1840 N N . SER A 1 234 ? 23.016 14.547 -18.016 1 95.12 234 SER A N 1
ATOM 1841 C CA . SER A 1 234 ? 22.828 13.273 -18.703 1 95.12 234 SER A CA 1
ATOM 1842 C C . SER A 1 234 ? 21.359 13.008 -18.984 1 95.12 234 SER A C 1
ATOM 1844 O O . SER A 1 234 ? 20.484 13.719 -18.484 1 95.12 234 SER A O 1
ATOM 1846 N N . ARG A 1 235 ? 21.062 12.078 -19.922 1 92.31 235 ARG A N 1
ATOM 1847 C CA . ARG A 1 235 ? 19.688 11.766 -20.297 1 92.31 235 ARG A CA 1
ATOM 1848 C C . ARG A 1 235 ? 19.531 10.297 -20.656 1 92.31 235 ARG A C 1
ATOM 1850 O O . ARG A 1 235 ? 20.531 9.594 -20.844 1 92.31 235 ARG A O 1
ATOM 1857 N N . ASN A 1 236 ? 18.344 9.812 -20.703 1 89.88 236 ASN A N 1
ATOM 1858 C CA . ASN A 1 236 ? 18.094 8.453 -21.172 1 89.88 236 ASN A CA 1
ATOM 1859 C C . ASN A 1 236 ? 18.344 8.328 -22.672 1 89.88 236 ASN A C 1
ATOM 1861 O O . ASN A 1 236 ? 18.016 9.234 -23.453 1 89.88 236 ASN A O 1
ATOM 1865 N N . PRO A 1 237 ? 18.984 7.199 -22.875 1 81.06 237 PRO A N 1
ATOM 1866 C CA . PRO A 1 237 ? 19.219 7.016 -24.312 1 81.06 237 PRO A CA 1
ATOM 1867 C C . PRO A 1 237 ? 17.938 6.758 -25.094 1 81.06 237 PRO A C 1
ATOM 1869 O O . PRO A 1 237 ? 16.953 6.285 -24.531 1 81.06 237 PRO A O 1
ATOM 1872 N N . GLY A 1 238 ? 17.875 7.105 -26.344 1 70.69 238 GLY A N 1
ATOM 1873 C CA . GLY A 1 238 ? 16.75 6.777 -27.203 1 70.69 238 GLY A CA 1
ATOM 1874 C C . GLY A 1 238 ? 15.898 7.984 -27.562 1 70.69 238 GLY A C 1
ATOM 1875 O O . GLY A 1 238 ? 16.266 9.117 -27.266 1 70.69 238 GLY A O 1
ATOM 1876 N N . SER A 1 239 ? 14.867 7.844 -28.594 1 55.22 239 SER A N 1
ATOM 1877 C CA . SER A 1 239 ? 14.148 8.93 -29.25 1 55.22 239 SER A CA 1
ATOM 1878 C C . SER A 1 239 ? 12.836 9.242 -28.531 1 55.22 239 SER A C 1
ATOM 1880 O O . SER A 1 239 ? 11.766 8.805 -28.953 1 55.22 239 SER A O 1
ATOM 1882 N N . PRO A 1 240 ? 12.891 9.43 -27.219 1 53.31 240 PRO A N 1
ATOM 1883 C CA . PRO A 1 240 ? 11.523 9.781 -26.797 1 53.31 240 PRO A CA 1
ATOM 1884 C C . PRO A 1 240 ? 10.961 10.977 -27.547 1 53.31 240 PRO A C 1
ATOM 1886 O O . PRO A 1 240 ? 11.711 11.68 -28.25 1 53.31 240 PRO A O 1
ATOM 1889 N N . GLU A 1 241 ? 9.789 11.312 -27.344 1 53.69 241 GLU A N 1
ATOM 1890 C CA . GLU A 1 241 ? 9.078 12.469 -27.891 1 53.69 241 GLU A CA 1
ATOM 1891 C C . GLU A 1 241 ? 9.773 13.773 -27.484 1 53.69 241 GLU A C 1
ATOM 1893 O O . GLU A 1 241 ? 10.047 14 -26.312 1 53.69 241 GLU A O 1
ATOM 1898 N N . GLY A 1 242 ? 10.398 14.562 -28.391 1 58.09 242 GLY A N 1
ATOM 1899 C CA . GLY A 1 242 ? 10.961 15.891 -28.234 1 58.09 242 GLY A CA 1
ATOM 1900 C C . GLY A 1 242 ? 12.453 15.945 -28.484 1 58.09 242 GLY A C 1
ATOM 1901 O O . GLY A 1 242 ? 13.047 17.016 -28.531 1 58.09 242 GLY A O 1
ATOM 1902 N N . TYR A 1 243 ? 13.086 14.68 -28.594 1 59.56 243 TYR A N 1
ATOM 1903 C CA . TYR A 1 243 ? 14.5 14.648 -28.938 1 59.56 243 TYR A CA 1
ATOM 1904 C C . TYR A 1 243 ? 14.711 15.016 -30.406 1 59.56 243 TYR A C 1
ATOM 1906 O O . TYR A 1 243 ? 13.891 14.672 -31.25 1 59.56 243 TYR A O 1
ATOM 1914 N N . ASP A 1 244 ? 15.453 16.031 -30.594 1 65.88 244 ASP A N 1
ATOM 1915 C CA . ASP A 1 244 ? 15.797 16.469 -31.953 1 65.88 244 ASP A CA 1
ATOM 1916 C C . ASP A 1 244 ? 17.203 16 -32.344 1 65.88 244 ASP A C 1
ATOM 1918 O O . ASP A 1 244 ? 18.203 16.547 -31.844 1 65.88 244 ASP A O 1
ATOM 1922 N N . TRP A 1 245 ? 17.328 14.812 -32.875 1 65.31 245 TRP A N 1
ATOM 1923 C CA . TRP A 1 245 ? 18.609 14.414 -33.438 1 65.31 245 TRP A CA 1
ATOM 1924 C C . TRP A 1 245 ? 18.75 14.898 -34.875 1 65.31 245 TRP A C 1
ATOM 1926 O O . TRP A 1 245 ? 17.828 14.773 -35.688 1 65.31 245 TRP A O 1
ATOM 1936 N N . PRO A 1 246 ? 19.906 15.734 -35.062 1 70.56 246 PRO A N 1
ATOM 1937 C CA . PRO A 1 246 ? 21.188 15.852 -34.375 1 70.56 246 PRO A CA 1
ATOM 1938 C C . PRO A 1 246 ? 21.281 17.125 -33.531 1 70.56 246 PRO A C 1
ATOM 1940 O O . PRO A 1 246 ? 22.359 17.438 -33 1 70.56 246 PRO A O 1
ATOM 1943 N N . GLY A 1 247 ? 20.172 17.781 -33.594 1 80 247 GLY A N 1
ATOM 1944 C CA . GLY A 1 247 ? 20.141 19.109 -33 1 80 247 GLY A CA 1
ATOM 1945 C C . GLY A 1 247 ? 20.578 19.125 -31.547 1 80 247 GLY A C 1
ATOM 1946 O O . GLY A 1 247 ? 21.312 20.016 -31.125 1 80 247 GLY A O 1
ATOM 1947 N N . ASP A 1 248 ? 20.312 18.172 -30.859 1 85.12 248 ASP A N 1
ATOM 1948 C CA . ASP A 1 248 ? 20.656 18.109 -29.438 1 85.12 248 ASP A CA 1
ATOM 1949 C C . ASP A 1 248 ? 22.172 18.031 -29.25 1 85.12 248 ASP A C 1
ATOM 1951 O O . ASP A 1 248 ? 22.734 18.719 -28.391 1 85.12 248 ASP A O 1
ATOM 1955 N N . ALA A 1 249 ? 22.781 17.203 -30 1 87.75 249 ALA A N 1
ATOM 1956 C CA . ALA A 1 249 ? 24.234 17.031 -29.906 1 87.75 249 ALA A CA 1
ATOM 1957 C C . ALA A 1 249 ? 24.953 18.312 -30.297 1 87.75 249 ALA A C 1
ATOM 1959 O O . ALA A 1 249 ? 25.969 18.688 -29.688 1 87.75 249 ALA A O 1
ATOM 1960 N N . GLU A 1 250 ? 24.438 18.938 -31.281 1 90.88 250 GLU A N 1
ATOM 1961 C CA . GLU A 1 250 ? 25.047 20.188 -31.766 1 90.88 250 GLU A CA 1
ATOM 1962 C C . GLU A 1 250 ? 25.016 21.266 -30.688 1 90.88 250 GLU A C 1
ATOM 1964 O O . GLU A 1 250 ? 25.984 21.984 -30.484 1 90.88 250 GLU A O 1
ATOM 1969 N N . LYS A 1 251 ? 23.938 21.328 -30.094 1 92.38 251 LYS A N 1
ATOM 1970 C CA . LYS A 1 251 ? 23.797 22.328 -29.031 1 92.38 251 LYS A CA 1
ATOM 1971 C C . LYS A 1 251 ? 24.75 22.047 -27.875 1 92.38 251 LYS A C 1
ATOM 1973 O O . LYS A 1 251 ? 25.359 22.953 -27.328 1 92.38 251 LYS A O 1
ATOM 1978 N N . LEU A 1 252 ? 24.844 20.828 -27.516 1 93.75 252 LEU A N 1
ATOM 1979 C CA . LEU A 1 252 ? 25.781 20.438 -26.453 1 93.75 252 LEU A CA 1
ATOM 1980 C C . LEU A 1 252 ? 27.219 20.75 -26.844 1 93.75 252 LEU A C 1
ATOM 1982 O O . LEU A 1 252 ? 28 21.219 -26.031 1 93.75 252 LEU A O 1
ATOM 1986 N N . GLU A 1 253 ? 27.516 20.469 -28.109 1 94.19 253 GLU A N 1
ATOM 1987 C CA . GLU A 1 253 ? 28.875 20.734 -28.609 1 94.19 253 GLU A CA 1
ATOM 1988 C C . GLU A 1 253 ? 29.203 22.219 -28.531 1 94.19 253 GLU A C 1
ATOM 1990 O O . GLU A 1 253 ? 30.359 22.594 -28.266 1 94.19 253 GLU A O 1
ATOM 1995 N N . MET A 1 254 ? 28.188 23.016 -28.734 1 94.94 254 MET A N 1
ATOM 1996 C CA . MET A 1 254 ? 28.391 24.453 -28.609 1 94.94 254 MET A CA 1
ATOM 1997 C C . MET A 1 254 ? 28.812 24.828 -27.188 1 94.94 254 MET A C 1
ATOM 1999 O O . MET A 1 254 ? 29.672 25.688 -27 1 94.94 254 MET A O 1
ATOM 2003 N N . LEU A 1 255 ? 28.234 24.188 -26.281 1 95.31 255 LEU A N 1
ATOM 2004 C CA . LEU A 1 255 ? 28.594 24.406 -24.891 1 95.31 255 LEU A CA 1
ATOM 2005 C C . LEU A 1 255 ? 30.016 23.938 -24.609 1 95.31 255 LEU A C 1
ATOM 2007 O O . LEU A 1 255 ? 30.797 24.641 -23.953 1 95.31 255 LEU A O 1
ATOM 2011 N N . LEU A 1 256 ? 30.359 22.844 -25.172 1 94.94 256 LEU A N 1
ATOM 2012 C CA . LEU A 1 256 ? 31.672 22.266 -24.938 1 94.94 256 LEU A CA 1
ATOM 2013 C C . LEU A 1 256 ? 32.781 23.094 -25.594 1 94.94 256 LEU A C 1
ATOM 2015 O O . LEU A 1 256 ? 33.906 23.141 -25.094 1 94.94 256 LEU A O 1
ATOM 2019 N N . LEU A 1 257 ? 32.406 23.766 -26.641 1 95.25 257 LEU A N 1
ATOM 2020 C CA . LEU A 1 257 ? 33.375 24.562 -27.391 1 95.25 257 LEU A CA 1
ATOM 2021 C C . LEU A 1 257 ? 33.625 25.906 -26.734 1 95.25 257 LEU A C 1
ATOM 2023 O O . LEU A 1 257 ? 34.594 26.594 -27.031 1 95.25 257 LEU A O 1
ATOM 2027 N N . ASP A 1 258 ? 32.719 26.266 -25.875 1 95.25 258 ASP A N 1
ATOM 2028 C CA . ASP A 1 258 ? 32.875 27.531 -25.172 1 95.25 258 ASP A CA 1
ATOM 2029 C C . ASP A 1 258 ? 33.906 27.406 -24.047 1 95.25 258 ASP A C 1
ATOM 2031 O O . ASP A 1 258 ? 33.594 26.984 -22.938 1 95.25 258 ASP A O 1
ATOM 2035 N N . GLN A 1 259 ? 35.062 27.891 -24.172 1 92.69 259 GLN A N 1
ATOM 2036 C CA . GLN A 1 259 ? 36.188 27.703 -23.266 1 92.69 259 GLN A CA 1
ATOM 2037 C C . GLN A 1 259 ? 36 28.516 -21.984 1 92.69 259 GLN A C 1
ATOM 2039 O O . GLN A 1 259 ? 36.656 28.234 -20.969 1 92.69 259 GLN A O 1
ATOM 2044 N N . ASN A 1 260 ? 35.094 29.484 -22.078 1 91.44 260 ASN A N 1
ATOM 2045 C CA . ASN A 1 260 ? 34.906 30.359 -20.922 1 91.44 260 ASN A CA 1
ATOM 2046 C C . ASN A 1 260 ? 33.719 29.891 -20.078 1 91.44 260 ASN A C 1
ATOM 2048 O O . ASN A 1 260 ? 33.469 30.438 -19 1 91.44 260 ASN A O 1
ATOM 2052 N N . ALA A 1 261 ? 33.094 28.906 -20.578 1 93.75 261 ALA A N 1
ATOM 2053 C CA . ALA A 1 261 ? 31.922 28.406 -19.859 1 93.75 261 ALA A CA 1
ATOM 2054 C C . ALA A 1 261 ? 32.344 27.406 -18.797 1 93.75 261 ALA A C 1
ATOM 2056 O O . ALA A 1 261 ? 33.25 26.609 -19 1 93.75 261 ALA A O 1
ATOM 2057 N N . LEU A 1 262 ? 31.75 27.438 -17.531 1 95.62 262 LEU A N 1
ATOM 2058 C CA . LEU A 1 262 ? 31.859 26.422 -16.484 1 95.62 262 LEU A CA 1
ATOM 2059 C C . LEU A 1 262 ? 33.312 26.234 -16.062 1 95.62 262 LEU A C 1
ATOM 2061 O O . LEU A 1 262 ? 33.781 25.094 -15.969 1 95.62 262 LEU A O 1
ATOM 2065 N N . ARG A 1 263 ? 33.969 27.203 -15.797 1 92.69 263 ARG A N 1
ATOM 2066 C CA . ARG A 1 263 ? 35.406 27.203 -15.555 1 92.69 263 ARG A CA 1
ATOM 2067 C C . ARG A 1 263 ? 35.75 26.453 -14.273 1 92.69 263 ARG A C 1
ATOM 2069 O O . ARG A 1 263 ? 36.844 25.875 -14.148 1 92.69 263 ARG A O 1
ATOM 2076 N N . ASN A 1 264 ? 34.812 26.375 -13.359 1 94.56 264 ASN A N 1
ATOM 2077 C CA . ASN A 1 264 ? 35.094 25.766 -12.07 1 94.56 264 ASN A CA 1
ATOM 2078 C C . ASN A 1 264 ? 34.625 24.312 -12.023 1 94.56 264 ASN A C 1
ATOM 2080 O O . ASN A 1 264 ? 34.688 23.656 -10.977 1 94.56 264 ASN A O 1
ATOM 2084 N N . LEU A 1 265 ? 34.25 23.812 -13.117 1 96.44 265 LEU A N 1
ATOM 2085 C CA . LEU A 1 265 ? 33.594 22.5 -13.172 1 96.44 265 LEU A CA 1
ATOM 2086 C C . LEU A 1 265 ? 34.594 21.391 -12.836 1 96.44 265 LEU A C 1
ATOM 2088 O O . LEU A 1 265 ? 35.719 21.375 -13.352 1 96.44 265 LEU A O 1
ATOM 2092 N N . GLU A 1 266 ? 34.188 20.5 -11.93 1 97.5 266 GLU A N 1
ATOM 2093 C CA . GLU A 1 266 ? 35 19.344 -11.531 1 97.5 266 GLU A CA 1
ATOM 2094 C C . GLU A 1 266 ? 34.344 18.047 -12 1 97.5 266 GLU A C 1
ATOM 2096 O O . GLU A 1 266 ? 35.062 17.062 -12.258 1 97.5 266 GLU A O 1
ATOM 2101 N N . ILE A 1 267 ? 33.094 18.016 -12.07 1 98.06 267 ILE A N 1
ATOM 2102 C CA . ILE A 1 267 ? 32.344 16.828 -12.469 1 98.06 267 ILE A CA 1
ATOM 2103 C C . ILE A 1 267 ? 31.359 17.203 -13.578 1 98.06 267 ILE A C 1
ATOM 2105 O O . ILE A 1 267 ? 30.547 18.109 -13.414 1 98.06 267 ILE A O 1
ATOM 2109 N N . LEU A 1 268 ? 31.438 16.547 -14.695 1 97.25 268 LEU A N 1
ATOM 2110 C CA . LEU A 1 268 ? 30.516 16.734 -15.812 1 97.25 268 LEU A CA 1
ATOM 2111 C C . LEU A 1 268 ? 29.969 15.406 -16.312 1 97.25 268 LEU A C 1
ATOM 2113 O O . LEU A 1 268 ? 30.719 14.469 -16.547 1 97.25 268 LEU A O 1
ATOM 2117 N N . ASP A 1 269 ? 28.719 15.289 -16.375 1 97.56 269 ASP A N 1
ATOM 2118 C CA . ASP A 1 269 ? 28.094 14.078 -16.922 1 97.56 269 ASP A CA 1
ATOM 2119 C C . ASP A 1 269 ? 27.219 14.406 -18.125 1 97.56 269 ASP A C 1
ATOM 2121 O O . ASP A 1 269 ? 26.188 15.062 -17.984 1 97.56 269 ASP A O 1
ATOM 2125 N N . ILE A 1 270 ? 27.641 14.016 -19.281 1 95.38 270 ILE A N 1
ATOM 2126 C CA . ILE A 1 270 ? 26.875 14.281 -20.5 1 95.38 270 ILE A CA 1
ATOM 2127 C C . ILE A 1 270 ? 26.406 12.961 -21.094 1 95.38 270 ILE A C 1
ATOM 2129 O O . ILE A 1 270 ? 26.156 12.867 -22.297 1 95.38 270 ILE A O 1
ATOM 2133 N N . SER A 1 271 ? 26.297 11.922 -20.25 1 94.5 271 SER A N 1
ATOM 2134 C CA . SER A 1 271 ? 25.922 10.578 -20.688 1 94.5 271 SER A CA 1
ATOM 2135 C C . SER A 1 271 ? 24.547 10.586 -21.344 1 94.5 271 SER A C 1
ATOM 2137 O O . SER A 1 271 ? 23.672 11.375 -20.969 1 94.5 271 SER A O 1
ATOM 2139 N N . GLY A 1 272 ? 24.375 9.711 -22.359 1 92 272 GLY A N 1
ATOM 2140 C CA . GLY A 1 272 ? 23.078 9.508 -22.984 1 92 272 GLY A CA 1
ATOM 2141 C C . GLY A 1 272 ? 22.875 10.336 -24.234 1 92 272 GLY A C 1
ATOM 2142 O O . GLY A 1 272 ? 21.938 10.102 -25 1 92 272 GLY A O 1
ATOM 2143 N N . THR A 1 273 ? 23.734 11.406 -24.453 1 89.31 273 THR A N 1
ATOM 2144 C CA . THR A 1 273 ? 23.656 12.203 -25.672 1 89.31 273 THR A CA 1
ATOM 2145 C C . THR A 1 273 ? 24.359 11.508 -26.828 1 89.31 273 THR A C 1
ATOM 2147 O O . THR A 1 273 ? 25.578 11.352 -26.812 1 89.31 273 THR A O 1
ATOM 2150 N N . PRO A 1 274 ? 23.594 11.211 -27.781 1 84.38 274 PRO A N 1
ATOM 2151 C CA . PRO A 1 274 ? 24.219 10.43 -28.859 1 84.38 274 PRO A CA 1
ATOM 2152 C C . PRO A 1 274 ? 25.062 11.289 -29.797 1 84.38 274 PRO A C 1
ATOM 2154 O O . PRO A 1 274 ? 24.719 12.453 -30.047 1 84.38 274 PRO A O 1
ATOM 2157 N N . ARG A 1 275 ? 26.078 10.82 -30.297 1 82.12 275 ARG A N 1
ATOM 2158 C CA . ARG A 1 275 ? 26.891 11.305 -31.406 1 82.12 275 ARG A CA 1
ATOM 2159 C C . ARG A 1 275 ? 27.547 12.641 -31.078 1 82.12 275 ARG A C 1
ATOM 2161 O O . ARG A 1 275 ? 27.469 13.594 -31.844 1 82.12 275 ARG A O 1
ATOM 2168 N N . VAL A 1 276 ? 28.094 12.719 -29.938 1 86.5 276 VAL A N 1
ATOM 2169 C CA . VAL A 1 276 ? 28.922 13.867 -29.594 1 86.5 276 VAL A CA 1
ATOM 2170 C C . VAL A 1 276 ? 30.281 13.742 -30.266 1 86.5 276 VAL A C 1
ATOM 2172 O O . VAL A 1 276 ? 30.875 12.664 -30.266 1 86.5 276 VAL A O 1
ATOM 2175 N N . MET A 1 277 ? 30.703 14.797 -30.844 1 87.94 277 MET A N 1
ATOM 2176 C CA . MET A 1 277 ? 31.953 14.75 -31.609 1 87.94 277 MET A CA 1
ATOM 2177 C C . MET A 1 277 ? 33.156 14.844 -30.672 1 87.94 277 MET A C 1
ATOM 2179 O O . MET A 1 277 ? 33.062 15.383 -29.562 1 87.94 277 MET A O 1
ATOM 2183 N N . ASP A 1 278 ? 34.312 14.328 -31.109 1 89.38 278 ASP A N 1
ATOM 2184 C CA . ASP A 1 278 ? 35.531 14.242 -30.297 1 89.38 278 ASP A CA 1
ATOM 2185 C C . ASP A 1 278 ? 36.156 15.617 -30.094 1 89.38 278 ASP A C 1
ATOM 2187 O O . ASP A 1 278 ? 36.594 15.945 -29 1 89.38 278 ASP A O 1
ATOM 2191 N N . LEU A 1 279 ? 36.125 16.469 -31.062 1 90 279 LEU A N 1
ATOM 2192 C CA . LEU A 1 279 ? 36.844 17.734 -31.016 1 90 279 LEU A CA 1
ATOM 2193 C C . LEU A 1 279 ? 36.281 18.641 -29.906 1 90 279 LEU A C 1
ATOM 2195 O O . LEU A 1 279 ? 37.031 19.172 -29.094 1 90 279 LEU A O 1
ATOM 2199 N N . PRO A 1 280 ? 35.031 18.781 -29.953 1 92.31 280 PRO A N 1
ATOM 2200 C CA . PRO A 1 280 ? 34.469 19.625 -28.891 1 92.31 280 PRO A CA 1
ATOM 2201 C C . PRO A 1 280 ? 34.844 19.125 -27.5 1 92.31 280 PRO A C 1
ATOM 2203 O O . PRO A 1 280 ? 35.125 19.938 -26.609 1 92.31 280 PRO A O 1
ATOM 2206 N N . LEU A 1 281 ? 34.844 17.891 -27.297 1 91.88 281 LEU A N 1
ATOM 2207 C CA . LEU A 1 281 ? 35.188 17.328 -26 1 91.88 281 LEU A CA 1
ATOM 2208 C C . LEU A 1 281 ? 36.656 17.578 -25.672 1 91.88 281 LEU A C 1
ATOM 2210 O O . LEU A 1 281 ? 37 17.875 -24.531 1 91.88 281 LEU A O 1
ATOM 2214 N N . GLN A 1 282 ? 37.469 17.406 -26.625 1 90.12 282 GLN A N 1
ATOM 2215 C CA . GLN A 1 282 ? 38.906 17.672 -26.453 1 90.12 282 GLN A CA 1
ATOM 2216 C C . GLN A 1 282 ? 39.156 19.125 -26.047 1 90.12 282 GLN A C 1
ATOM 2218 O O . GLN A 1 282 ? 39.969 19.391 -25.141 1 90.12 282 GLN A O 1
ATOM 2223 N N . VAL A 1 283 ? 38.469 19.984 -26.719 1 92 283 VAL A N 1
ATOM 2224 C CA . VAL A 1 283 ? 38.594 21.406 -26.406 1 92 283 VAL A CA 1
ATOM 2225 C C . VAL A 1 283 ? 38.156 21.656 -24.969 1 92 283 VAL A C 1
ATOM 2227 O O . VAL A 1 283 ? 38.812 22.375 -24.219 1 92 283 VAL A O 1
ATOM 2230 N N . PHE A 1 284 ? 37.125 21.078 -24.594 1 93.44 284 PHE A N 1
ATOM 2231 C CA . PHE A 1 284 ? 36.562 21.266 -23.266 1 93.44 284 PHE A CA 1
ATOM 2232 C C . PHE A 1 284 ? 37.531 20.766 -22.203 1 93.44 284 PHE A C 1
ATOM 2234 O O . PHE A 1 284 ? 37.812 21.469 -21.219 1 93.44 284 PHE A O 1
ATOM 2241 N N . ILE A 1 285 ? 38.062 19.594 -22.328 1 92.19 285 ILE A N 1
ATOM 2242 C CA . ILE A 1 285 ? 38.938 18.984 -21.344 1 92.19 285 ILE A CA 1
ATOM 2243 C C . ILE A 1 285 ? 40.219 19.812 -21.203 1 92.19 285 ILE A C 1
ATOM 2245 O O . ILE A 1 285 ? 40.688 20.016 -20.078 1 92.19 285 ILE A O 1
ATOM 2249 N N . SER A 1 286 ? 40.688 20.281 -22.328 1 90.44 286 SER A N 1
ATOM 2250 C CA . SER A 1 286 ? 41.906 21.062 -22.312 1 90.44 286 SER A CA 1
ATOM 2251 C C . SER A 1 286 ? 41.719 22.375 -21.578 1 90.44 286 SER A C 1
ATOM 2253 O O . SER A 1 286 ? 42.656 22.891 -20.938 1 90.44 286 SER A O 1
ATOM 2255 N N . SER A 1 287 ? 40.531 22.875 -21.672 1 92.94 287 SER A N 1
ATOM 2256 C CA . SER A 1 287 ? 40.25 24.188 -21.078 1 92.94 287 SER A CA 1
ATOM 2257 C C . SER A 1 287 ? 39.781 24.047 -19.641 1 92.94 287 SER A C 1
ATOM 2259 O O . SER A 1 287 ? 39.562 25.047 -18.953 1 92.94 287 SER A O 1
ATOM 2261 N N . HIS A 1 288 ? 39.625 22.891 -19.109 1 94.31 288 HIS A N 1
ATOM 2262 C CA . HIS A 1 288 ? 39.125 22.656 -17.766 1 94.31 288 HIS A CA 1
ATOM 2263 C C . HIS A 1 288 ? 40.031 21.719 -16.969 1 94.31 288 HIS A C 1
ATOM 2265 O O . HIS A 1 288 ? 39.656 20.578 -16.688 1 94.31 288 HIS A O 1
ATOM 2271 N N . PRO A 1 289 ? 41.094 22.156 -16.484 1 90.75 289 PRO A N 1
ATOM 2272 C CA . PRO A 1 289 ? 42.094 21.328 -15.805 1 90.75 289 PRO A CA 1
ATOM 2273 C C . PRO A 1 289 ? 41.594 20.781 -14.469 1 90.75 289 PRO A C 1
ATOM 2275 O O . PRO A 1 289 ? 42.156 19.828 -13.938 1 90.75 289 PRO A O 1
ATOM 2278 N N . ARG A 1 290 ? 40.5 21.312 -13.969 1 93.12 290 ARG A N 1
ATOM 2279 C CA . ARG A 1 290 ? 40 20.891 -12.664 1 93.12 290 ARG A CA 1
ATOM 2280 C C . ARG A 1 290 ? 39.062 19.688 -12.797 1 93.12 290 ARG A C 1
ATOM 2282 O O . ARG A 1 290 ? 38.656 19.125 -11.789 1 93.12 290 ARG A O 1
ATOM 2289 N N . LEU A 1 291 ? 38.781 19.297 -13.953 1 94.56 291 LEU A N 1
ATOM 2290 C CA . LEU A 1 291 ? 37.812 18.234 -14.211 1 94.56 291 LEU A CA 1
ATOM 2291 C C . LEU A 1 291 ? 38.344 16.906 -13.648 1 94.56 291 LEU A C 1
ATOM 2293 O O . LEU A 1 291 ? 39.469 16.5 -13.93 1 94.56 291 LEU A O 1
ATOM 2297 N N . LYS A 1 292 ? 37.469 16.281 -12.797 1 95.75 292 LYS A N 1
ATOM 2298 C CA . LYS A 1 292 ? 37.875 15.031 -12.148 1 95.75 292 LYS A CA 1
ATOM 2299 C C . LYS A 1 292 ? 37 13.867 -12.617 1 95.75 292 LYS A C 1
ATOM 2301 O O . LYS A 1 292 ? 37.406 12.703 -12.516 1 95.75 292 LYS A O 1
ATOM 2306 N N . PHE A 1 293 ? 35.875 14.148 -13.07 1 96.5 293 PHE A N 1
ATOM 2307 C CA . PHE A 1 293 ? 34.938 13.117 -13.5 1 96.5 293 PHE A CA 1
ATOM 2308 C C . PHE A 1 293 ? 34.25 13.523 -14.797 1 96.5 293 PHE A C 1
ATOM 2310 O O . PHE A 1 293 ? 33.875 14.688 -14.969 1 96.5 293 PHE A O 1
ATOM 2317 N N . LEU A 1 294 ? 34.094 12.578 -15.719 1 95.69 294 LEU A N 1
ATOM 2318 C CA . LEU A 1 294 ? 33.406 12.797 -16.984 1 95.69 294 LEU A CA 1
ATOM 2319 C C . LEU A 1 294 ? 32.531 11.602 -17.344 1 95.69 294 LEU A C 1
ATOM 2321 O O . LEU A 1 294 ? 33.031 10.484 -17.516 1 95.69 294 LEU A O 1
ATOM 2325 N N . GLY A 1 295 ? 31.25 11.836 -17.406 1 96.25 295 GLY A N 1
ATOM 2326 C CA . GLY A 1 295 ? 30.328 10.789 -17.828 1 96.25 295 GLY A CA 1
ATOM 2327 C C . GLY A 1 295 ? 30.141 10.719 -19.328 1 96.25 295 GLY A C 1
ATOM 2328 O O . GLY A 1 295 ? 29.703 11.688 -19.938 1 96.25 295 GLY A O 1
ATOM 2329 N N . LEU A 1 296 ? 30.391 9.562 -19.875 1 94.5 296 LEU A N 1
ATOM 2330 C CA . LEU A 1 296 ? 30.328 9.461 -21.328 1 94.5 296 LEU A CA 1
ATOM 2331 C C . LEU A 1 296 ? 29.562 8.219 -21.766 1 94.5 296 LEU A C 1
ATOM 2333 O O . LEU A 1 296 ? 29.672 7.77 -22.906 1 94.5 296 LEU A O 1
ATOM 2337 N N . CYS A 1 297 ? 28.766 7.688 -20.906 1 93.31 297 CYS A N 1
ATOM 2338 C CA . CYS A 1 297 ? 27.984 6.508 -21.25 1 93.31 297 CYS A CA 1
ATOM 2339 C C . CYS A 1 297 ? 27.031 6.805 -22.406 1 93.31 297 CYS A C 1
ATOM 2341 O O . CYS A 1 297 ? 26.328 7.82 -22.391 1 93.31 297 CYS A O 1
ATOM 2343 N N . ASN A 1 298 ? 27.031 5.957 -23.422 1 90.31 298 ASN A N 1
ATOM 2344 C CA . ASN A 1 298 ? 26.094 6.031 -24.547 1 90.31 298 ASN A CA 1
ATOM 2345 C C . ASN A 1 298 ? 26.25 7.34 -25.328 1 90.31 298 ASN A C 1
ATOM 2347 O O . ASN A 1 298 ? 25.266 7.977 -25.688 1 90.31 298 ASN A O 1
ATOM 2351 N N . THR A 1 299 ? 27.422 7.887 -25.406 1 89.88 299 THR A N 1
ATOM 2352 C CA . THR A 1 299 ? 27.672 9.109 -26.156 1 89.88 299 THR A CA 1
ATOM 2353 C C . THR A 1 299 ? 28.375 8.789 -27.469 1 89.88 299 THR A C 1
ATOM 2355 O O . THR A 1 299 ? 28.438 9.625 -28.375 1 89.88 299 THR A O 1
ATOM 2358 N N . GLY A 1 300 ? 28.875 7.656 -27.578 1 85.38 300 GLY A N 1
ATOM 2359 C CA . GLY A 1 300 ? 29.703 7.285 -28.719 1 85.38 300 GLY A CA 1
ATOM 2360 C C . GLY A 1 300 ? 31.172 7.656 -28.547 1 85.38 300 GLY A C 1
ATOM 2361 O O . GLY A 1 300 ? 32 7.352 -29.406 1 85.38 300 GLY A O 1
ATOM 2362 N N . LEU A 1 301 ? 31.5 8.258 -27.422 1 86.88 301 LEU A N 1
ATOM 2363 C CA . LEU A 1 301 ? 32.844 8.773 -27.219 1 86.88 301 LEU A CA 1
ATOM 2364 C C . LEU A 1 301 ? 33.594 7.926 -26.188 1 86.88 301 LEU A C 1
ATOM 2366 O O . LEU A 1 301 ? 34.719 8.281 -25.766 1 86.88 301 LEU A O 1
ATOM 2370 N N . SER A 1 302 ? 33.062 6.875 -25.734 1 83.31 302 SER A N 1
ATOM 2371 C CA . SER A 1 302 ? 33.656 6.105 -24.656 1 83.31 302 SER A CA 1
ATOM 2372 C C . SER A 1 302 ? 35.031 5.578 -25.047 1 83.31 302 SER A C 1
ATOM 2374 O O . SER A 1 302 ? 35.938 5.496 -24.203 1 83.31 302 SER A O 1
ATOM 2376 N N . SER A 1 303 ? 35.219 5.285 -26.312 1 82.25 303 SER A N 1
ATOM 2377 C CA . SER A 1 303 ? 36.5 4.75 -26.766 1 82.25 303 SER A CA 1
ATOM 2378 C C . SER A 1 303 ? 37.562 5.836 -26.828 1 82.25 303 SER A C 1
ATOM 2380 O O . SER A 1 303 ? 38.75 5.543 -26.734 1 82.25 303 SER A O 1
ATOM 2382 N N . TYR A 1 304 ? 37.062 7.027 -26.969 1 80.19 304 TYR A N 1
ATOM 2383 C CA . TYR A 1 304 ? 38 8.156 -27.031 1 80.19 304 TYR A CA 1
ATOM 2384 C C . TYR A 1 304 ? 38.625 8.422 -25.672 1 80.19 304 TYR A C 1
ATOM 2386 O O . TYR A 1 304 ? 39.688 9.07 -25.594 1 80.19 304 TYR A O 1
ATOM 2394 N N . ALA A 1 305 ? 38.188 7.879 -24.703 1 72.25 305 ALA A N 1
ATOM 2395 C CA . ALA A 1 305 ? 38.594 8.117 -23.328 1 72.25 305 ALA A CA 1
ATOM 2396 C C . ALA A 1 305 ? 40.031 7.645 -23.078 1 72.25 305 ALA A C 1
ATOM 2398 O O . ALA A 1 305 ? 40.688 8.133 -22.188 1 72.25 305 ALA A O 1
ATOM 2399 N N . LYS A 1 306 ? 40.406 6.719 -23.906 1 72.12 306 LYS A N 1
ATOM 2400 C CA . LYS A 1 306 ? 41.781 6.199 -23.781 1 72.12 306 LYS A CA 1
ATOM 2401 C C . LYS A 1 306 ? 42.812 7.301 -24 1 72.12 306 LYS A C 1
ATOM 2403 O O . LYS A 1 306 ? 43.938 7.211 -23.516 1 72.12 306 LYS A O 1
ATOM 2408 N N . PHE A 1 307 ? 42.281 8.359 -24.703 1 76.81 307 PHE A N 1
ATOM 2409 C CA . PHE A 1 307 ? 43.219 9.422 -25.062 1 76.81 307 PHE A CA 1
ATOM 2410 C C . PHE A 1 307 ? 43.094 10.586 -24.078 1 76.81 307 PHE A C 1
ATOM 2412 O O . PHE A 1 307 ? 43.812 11.578 -24.203 1 76.81 307 PHE A O 1
ATOM 2419 N N . LEU A 1 308 ? 42.281 10.336 -23.156 1 75.81 308 LEU A N 1
ATOM 2420 C CA . LEU A 1 308 ? 42.062 11.398 -22.188 1 75.81 308 LEU A CA 1
ATOM 2421 C C . LEU A 1 308 ? 43 11.25 -21 1 75.81 308 LEU A C 1
ATOM 2423 O O . LEU A 1 308 ? 43.531 10.172 -20.75 1 75.81 308 LEU A O 1
ATOM 2427 N N . PRO A 1 309 ? 43.25 12.406 -20.312 1 75.69 309 PRO A N 1
ATOM 2428 C CA . PRO A 1 309 ? 44.125 12.344 -19.156 1 75.69 309 PRO A CA 1
ATOM 2429 C C . PRO A 1 309 ? 43.688 11.305 -18.125 1 75.69 309 PRO A C 1
ATOM 2431 O O . PRO A 1 309 ? 42.5 11.117 -17.906 1 75.69 309 PRO A O 1
ATOM 2434 N N . LYS A 1 310 ? 44.688 10.703 -17.469 1 70.81 310 LYS A N 1
ATOM 2435 C CA . LYS A 1 310 ? 44.469 9.555 -16.594 1 70.81 310 LYS A CA 1
ATOM 2436 C C . LYS A 1 310 ? 43.875 9.992 -15.25 1 70.81 310 LYS A C 1
ATOM 2438 O O . LYS A 1 310 ? 43.281 9.18 -14.539 1 70.81 310 LYS A O 1
ATOM 2443 N N . ASP A 1 311 ? 43.906 11.219 -14.961 1 87.88 311 ASP A N 1
ATOM 2444 C CA . ASP A 1 311 ? 43.5 11.656 -13.633 1 87.88 311 ASP A CA 1
ATOM 2445 C C . ASP A 1 311 ? 41.969 11.922 -13.586 1 87.88 311 ASP A C 1
ATOM 2447 O O . ASP A 1 311 ? 41.438 12.219 -12.523 1 87.88 311 ASP A O 1
ATOM 2451 N N . ILE A 1 312 ? 41.312 11.703 -14.703 1 92.25 312 ILE A N 1
ATOM 2452 C CA . ILE A 1 312 ? 39.875 11.922 -14.773 1 92.25 312 ILE A CA 1
ATOM 2453 C C . ILE A 1 312 ? 39.125 10.578 -14.766 1 92.25 312 ILE A C 1
ATOM 2455 O O . ILE A 1 312 ? 39.469 9.68 -15.531 1 92.25 312 ILE A O 1
ATOM 2459 N N . GLU A 1 313 ? 38.25 10.406 -13.852 1 94.06 313 GLU A N 1
ATOM 2460 C CA . GLU A 1 313 ? 37.406 9.227 -13.883 1 94.06 313 GLU A CA 1
ATOM 2461 C C . GLU A 1 313 ? 36.344 9.336 -14.992 1 94.06 313 GLU A C 1
ATOM 2463 O O . GLU A 1 313 ? 35.594 10.297 -15.039 1 94.06 313 GLU A O 1
ATOM 2468 N N . ILE A 1 314 ? 36.344 8.383 -15.844 1 94.75 314 ILE A N 1
ATOM 2469 C CA . ILE A 1 314 ? 35.469 8.469 -17.016 1 94.75 314 ILE A CA 1
ATOM 2470 C C . ILE A 1 314 ? 34.531 7.258 -17.062 1 94.75 314 ILE A C 1
ATOM 2472 O O . ILE A 1 314 ? 35 6.113 -17.047 1 94.75 314 ILE A O 1
ATOM 2476 N N . THR A 1 315 ? 33.281 7.508 -17.031 1 95.25 315 THR A N 1
ATOM 2477 C CA . THR A 1 315 ? 32.344 6.422 -17.234 1 95.25 315 THR A CA 1
ATOM 2478 C C . THR A 1 315 ? 32.125 6.148 -18.719 1 95.25 315 THR A C 1
ATOM 2480 O O . THR A 1 315 ? 32.375 7.02 -19.562 1 95.25 315 THR A O 1
ATOM 2483 N N . GLY A 1 316 ? 31.75 4.93 -19.047 1 93.38 316 GLY A N 1
ATOM 2484 C CA . GLY A 1 316 ? 31.578 4.5 -20.422 1 93.38 316 GLY A CA 1
ATOM 2485 C C . GLY A 1 316 ? 31.5 2.994 -20.578 1 93.38 316 GLY A C 1
ATOM 2486 O O . GLY A 1 316 ? 31.25 2.277 -19.609 1 93.38 316 GLY A O 1
ATOM 2487 N N . GLU A 1 317 ? 31.688 2.549 -21.844 1 90.75 317 GLU A N 1
ATOM 2488 C CA . GLU A 1 317 ? 31.5 1.129 -22.109 1 90.75 317 GLU A CA 1
ATOM 2489 C C . GLU A 1 317 ? 32.719 0.528 -22.781 1 90.75 317 GLU A C 1
ATOM 2491 O O . GLU A 1 317 ? 32.75 -0.654 -23.141 1 90.75 317 GLU A O 1
ATOM 2496 N N . ALA A 1 318 ? 33.75 1.25 -22.891 1 90.62 318 ALA A N 1
ATOM 2497 C CA . ALA A 1 318 ? 34.875 0.819 -23.719 1 90.62 318 ALA A CA 1
ATOM 2498 C C . ALA A 1 318 ? 35.844 -0.05 -22.922 1 90.62 318 ALA A C 1
ATOM 2500 O O . ALA A 1 318 ? 36.406 -1.006 -23.453 1 90.62 318 ALA A O 1
ATOM 2501 N N . THR A 1 319 ? 36.125 0.323 -21.641 1 91.5 319 THR A N 1
ATOM 2502 C CA . THR A 1 319 ? 37.062 -0.412 -20.828 1 91.5 319 THR A CA 1
ATOM 2503 C C . THR A 1 319 ? 36.375 -0.984 -19.578 1 91.5 319 THR A C 1
ATOM 2505 O O . THR A 1 319 ? 35.281 -0.572 -19.234 1 91.5 319 THR A O 1
ATOM 2508 N N . GLU A 1 320 ? 37.062 -1.956 -18.922 1 92.75 320 GLU A N 1
ATOM 2509 C CA . GLU A 1 320 ? 36.562 -2.559 -17.703 1 92.75 320 GLU A CA 1
ATOM 2510 C C . GLU A 1 320 ? 36.375 -1.513 -16.609 1 92.75 320 GLU A C 1
ATOM 2512 O O . GLU A 1 320 ? 35.344 -1.528 -15.883 1 92.75 320 GLU A O 1
ATOM 2517 N N . GLN A 1 321 ? 37.312 -0.636 -16.516 1 92.12 321 GLN A N 1
ATOM 2518 C CA . GLN A 1 321 ? 37.25 0.411 -15.5 1 92.12 321 GLN A CA 1
ATOM 2519 C C . GLN A 1 321 ? 36.031 1.322 -15.727 1 92.12 321 GLN A C 1
ATOM 2521 O O . GLN A 1 321 ? 35.344 1.701 -14.781 1 92.12 321 GLN A O 1
ATOM 2526 N N . GLN A 1 322 ? 35.812 1.675 -17 1 94.44 322 GLN A N 1
ATOM 2527 C CA . GLN A 1 322 ? 34.656 2.512 -17.359 1 94.44 322 GLN A CA 1
ATOM 2528 C C . GLN A 1 322 ? 33.344 1.825 -17 1 94.44 322 GLN A C 1
ATOM 2530 O O . GLN A 1 322 ? 32.438 2.457 -16.453 1 94.44 322 GLN A O 1
ATOM 2535 N N . ILE A 1 323 ? 33.344 0.566 -17.25 1 95.88 323 ILE A N 1
ATOM 2536 C CA . ILE A 1 323 ? 32.125 -0.209 -17.047 1 95.88 323 ILE A CA 1
ATOM 2537 C C . ILE A 1 323 ? 31.828 -0.314 -15.555 1 95.88 323 ILE A C 1
ATOM 2539 O O . ILE A 1 323 ? 30.703 -0.06 -15.117 1 95.88 323 ILE A O 1
ATOM 2543 N N . LEU A 1 324 ? 32.781 -0.643 -14.758 1 96.44 324 LEU A N 1
ATOM 2544 C CA . LEU A 1 324 ? 32.625 -0.776 -13.312 1 96.44 324 LEU A CA 1
ATOM 2545 C C . LEU A 1 324 ? 32.219 0.558 -12.688 1 96.44 324 LEU A C 1
ATOM 2547 O O . LEU A 1 324 ? 31.375 0.604 -11.805 1 96.44 324 LEU A O 1
ATOM 2551 N N . LEU A 1 325 ? 32.844 1.595 -13.211 1 95.88 325 LEU A N 1
ATOM 2552 C CA . LEU A 1 325 ? 32.531 2.926 -12.711 1 95.88 325 LEU A CA 1
ATOM 2553 C C . LEU A 1 325 ? 31.078 3.307 -13.07 1 95.88 325 LEU A C 1
ATOM 2555 O O . LEU A 1 325 ? 30.391 3.93 -12.273 1 95.88 325 LEU A O 1
ATOM 2559 N N . SER A 1 326 ? 30.688 2.973 -14.266 1 96.75 326 SER A N 1
ATOM 2560 C CA . SER A 1 326 ? 29.312 3.252 -14.695 1 96.75 326 SER A CA 1
ATOM 2561 C C . SER A 1 326 ? 28.297 2.539 -13.812 1 96.75 326 SER A C 1
ATOM 2563 O O . SER A 1 326 ? 27.281 3.119 -13.445 1 96.75 326 SER A O 1
ATOM 2565 N N . LEU A 1 327 ? 28.547 1.273 -13.453 1 97.06 327 LEU A N 1
ATOM 2566 C CA . LEU A 1 327 ? 27.656 0.494 -12.609 1 97.06 327 LEU A CA 1
ATOM 2567 C C . LEU A 1 327 ? 27.547 1.103 -11.211 1 97.06 327 LEU A C 1
ATOM 2569 O O . LEU A 1 327 ? 26.484 1.076 -10.594 1 97.06 327 LEU A O 1
ATOM 2573 N N . CYS A 1 328 ? 28.594 1.689 -10.812 1 96.44 328 CYS A N 1
ATOM 2574 C CA . CYS A 1 328 ? 28.641 2.295 -9.484 1 96.44 328 CYS A CA 1
ATOM 2575 C C . CYS A 1 328 ? 27.906 3.625 -9.469 1 96.44 328 CYS A C 1
ATOM 2577 O O . CYS A 1 328 ? 27.203 3.934 -8.5 1 96.44 328 CYS A O 1
ATOM 2579 N N . CYS A 1 329 ? 27.969 4.328 -10.539 1 96.19 329 CYS A N 1
ATOM 2580 C CA . CYS A 1 329 ? 27.516 5.715 -10.547 1 96.19 329 CYS A CA 1
ATOM 2581 C C . CYS A 1 329 ? 26.047 5.805 -10.914 1 96.19 329 CYS A C 1
ATOM 2583 O O . CYS A 1 329 ? 25.359 6.742 -10.508 1 96.19 329 CYS A O 1
ATOM 2585 N N . TYR A 1 330 ? 25.562 4.809 -11.695 1 96.44 330 TYR A N 1
ATOM 2586 C CA . TYR A 1 330 ? 24.25 5.031 -12.297 1 96.44 330 TYR A CA 1
ATOM 2587 C C . TYR A 1 330 ? 23.281 3.898 -11.953 1 96.44 330 TYR A C 1
ATOM 2589 O O . TYR A 1 330 ? 22.531 3.436 -12.805 1 96.44 330 TYR A O 1
ATOM 2597 N N . PRO A 1 331 ? 23.188 3.363 -10.797 1 94.19 331 PRO A N 1
ATOM 2598 C CA . PRO A 1 331 ? 22.344 2.209 -10.5 1 94.19 331 PRO A CA 1
ATOM 2599 C C . PRO A 1 331 ? 20.859 2.492 -10.742 1 94.19 331 PRO A C 1
ATOM 2601 O O . PRO A 1 331 ? 20.078 1.563 -10.969 1 94.19 331 PRO A O 1
ATOM 2604 N N . GLU A 1 332 ? 20.422 3.736 -10.734 1 92.94 332 GLU A N 1
ATOM 2605 C CA . GLU A 1 332 ? 19.016 4.094 -10.859 1 92.94 332 GLU A CA 1
ATOM 2606 C C . GLU A 1 332 ? 18.609 4.277 -12.32 1 92.94 332 GLU A C 1
ATOM 2608 O O . GLU A 1 332 ? 17.438 4.438 -12.641 1 92.94 332 GLU A O 1
ATOM 2613 N N . ARG A 1 333 ? 19.562 4.238 -13.219 1 94.31 333 ARG A N 1
ATOM 2614 C CA . ARG A 1 333 ? 19.297 4.477 -14.641 1 94.31 333 ARG A CA 1
ATOM 2615 C C . ARG A 1 333 ? 19.281 3.166 -15.422 1 94.31 333 ARG A C 1
ATOM 2617 O O . ARG A 1 333 ? 20.328 2.652 -15.812 1 94.31 333 ARG A O 1
ATOM 2624 N N . SER A 1 334 ? 18.156 2.648 -15.758 1 94.31 334 SER A N 1
ATOM 2625 C CA . SER A 1 334 ? 17.938 1.305 -16.281 1 94.31 334 SER A CA 1
ATOM 2626 C C . SER A 1 334 ? 18.672 1.103 -17.609 1 94.31 334 SER A C 1
ATOM 2628 O O . SER A 1 334 ? 19.328 0.078 -17.797 1 94.31 334 SER A O 1
ATOM 2630 N N . SER A 1 335 ? 18.625 2.086 -18.516 1 92.5 335 SER A N 1
ATOM 2631 C CA . SER A 1 335 ? 19.234 1.942 -19.828 1 92.5 335 SER A CA 1
ATOM 2632 C C . SER A 1 335 ? 20.75 1.855 -19.734 1 92.5 335 SER A C 1
ATOM 2634 O O . SER A 1 335 ? 21.375 1.074 -20.453 1 92.5 335 SER A O 1
ATOM 2636 N N . TYR A 1 336 ? 21.281 2.654 -18.781 1 94.81 336 TYR A N 1
ATOM 2637 C CA . TYR A 1 336 ? 22.719 2.621 -18.578 1 94.81 336 TYR A CA 1
ATOM 2638 C C . TYR A 1 336 ? 23.156 1.277 -18.016 1 94.81 336 TYR A C 1
ATOM 2640 O O . TYR A 1 336 ? 24.172 0.713 -18.453 1 94.81 336 TYR A O 1
ATOM 2648 N N . MET A 1 337 ? 22.359 0.828 -17.109 1 95.44 337 MET A N 1
ATOM 2649 C CA . MET A 1 337 ? 22.688 -0.418 -16.422 1 95.44 337 MET A CA 1
ATOM 2650 C C . MET A 1 337 ? 22.625 -1.601 -17.375 1 95.44 337 MET A C 1
ATOM 2652 O O . MET A 1 337 ? 23.469 -2.494 -17.344 1 95.44 337 MET A O 1
ATOM 2656 N N . THR A 1 338 ? 21.609 -1.626 -18.281 1 95.44 338 THR A N 1
ATOM 2657 C CA . THR A 1 338 ? 21.469 -2.703 -19.266 1 95.44 338 THR A CA 1
ATOM 2658 C C . THR A 1 338 ? 22.75 -2.836 -20.094 1 95.44 338 THR A C 1
ATOM 2660 O O . THR A 1 338 ? 23.297 -3.932 -20.219 1 95.44 338 THR A O 1
ATOM 2663 N N . GLU A 1 339 ? 23.234 -1.733 -20.547 1 94.12 339 GLU A N 1
ATOM 2664 C CA . GLU A 1 339 ? 24.422 -1.738 -21.406 1 94.12 339 GLU A CA 1
ATOM 2665 C C . GLU A 1 339 ? 25.672 -2.119 -20.609 1 94.12 339 GLU A C 1
ATOM 2667 O O . GLU A 1 339 ? 26.469 -2.955 -21.062 1 94.12 339 GLU A O 1
ATOM 2672 N N . SER A 1 340 ? 25.828 -1.508 -19.484 1 96.44 340 SER A N 1
ATOM 2673 C CA . SER A 1 340 ? 27 -1.771 -18.672 1 96.44 340 SER A CA 1
ATOM 2674 C C . SER A 1 340 ? 27.047 -3.225 -18.203 1 96.44 340 SER A C 1
ATOM 2676 O O . SER A 1 340 ? 28.109 -3.85 -18.203 1 96.44 340 SER A O 1
ATOM 2678 N N . LEU A 1 341 ? 25.953 -3.762 -17.844 1 97.62 341 LEU A N 1
ATOM 2679 C CA . LEU A 1 341 ? 25.875 -5.145 -17.391 1 97.62 341 LEU A CA 1
ATOM 2680 C C . LEU A 1 341 ? 26.156 -6.109 -18.531 1 97.62 341 LEU A C 1
ATOM 2682 O O . LEU A 1 341 ? 26.844 -7.121 -18.359 1 97.62 341 LEU A O 1
ATOM 2686 N N . ARG A 1 342 ? 25.625 -5.824 -19.703 1 96.69 342 ARG A N 1
ATOM 2687 C CA . ARG A 1 342 ? 25.891 -6.652 -20.875 1 96.69 342 ARG A CA 1
ATOM 2688 C C . ARG A 1 342 ? 27.391 -6.719 -21.156 1 96.69 342 ARG A C 1
ATOM 2690 O O . ARG A 1 342 ? 27.922 -7.797 -21.438 1 96.69 342 ARG A O 1
ATOM 2697 N N . ARG A 1 343 ? 27.969 -5.602 -21.078 1 96.31 343 ARG A N 1
ATOM 2698 C CA . ARG A 1 343 ? 29.406 -5.543 -21.328 1 96.31 343 ARG A CA 1
ATOM 2699 C C . ARG A 1 343 ? 30.188 -6.254 -20.219 1 96.31 343 ARG A C 1
ATOM 2701 O O . ARG A 1 343 ? 31.188 -6.922 -20.5 1 96.31 343 ARG A O 1
ATOM 2708 N N . LEU A 1 344 ? 29.766 -6.043 -19.047 1 97.31 344 LEU A N 1
ATOM 2709 C CA . LEU A 1 344 ? 30.422 -6.734 -17.938 1 97.31 344 LEU A CA 1
ATOM 2710 C C . LEU A 1 344 ? 30.312 -8.25 -18.094 1 97.31 344 LEU A C 1
ATOM 2712 O O . LEU A 1 344 ? 31.266 -8.977 -17.797 1 97.31 344 LEU A O 1
ATOM 2716 N N . PHE A 1 345 ? 29.219 -8.758 -18.531 1 96.75 345 PHE A N 1
ATOM 2717 C CA . PHE A 1 345 ? 29.031 -10.188 -18.766 1 96.75 345 PHE A CA 1
ATOM 2718 C C . PHE A 1 345 ? 30.078 -10.719 -19.734 1 96.75 345 PHE A C 1
ATOM 2720 O O . PHE A 1 345 ? 30.656 -11.773 -19.5 1 96.75 345 PHE A O 1
ATOM 2727 N N . GLN A 1 346 ? 30.266 -9.93 -20.75 1 95.31 346 GLN A N 1
ATOM 2728 C CA . GLN A 1 346 ? 31.219 -10.344 -21.781 1 95.31 346 GLN A CA 1
ATOM 2729 C C . GLN A 1 346 ? 32.625 -10.414 -21.234 1 95.31 346 GLN A C 1
ATOM 2731 O O . GLN A 1 346 ? 33.406 -11.336 -21.547 1 95.31 346 GLN A O 1
ATOM 2736 N N . ILE A 1 347 ? 32.906 -9.523 -20.359 1 94.88 347 ILE A N 1
ATOM 2737 C CA . ILE A 1 347 ? 34.281 -9.469 -19.828 1 94.88 347 ILE A CA 1
ATOM 2738 C C . ILE A 1 347 ? 34.438 -10.5 -18.719 1 94.88 347 ILE A C 1
ATOM 2740 O O . ILE A 1 347 ? 35.469 -11.141 -18.609 1 94.88 347 ILE A O 1
ATOM 2744 N N . SER A 1 348 ? 33.469 -10.641 -17.938 1 94.12 348 SER A N 1
ATOM 2745 C CA . SER A 1 348 ? 33.562 -11.5 -16.75 1 94.12 348 SER A CA 1
ATOM 2746 C C . SER A 1 348 ? 33.594 -12.969 -17.141 1 94.12 348 SER A C 1
ATOM 2748 O O . SER A 1 348 ? 34.062 -13.812 -16.359 1 94.12 348 SER A O 1
ATOM 2750 N N . LYS A 1 349 ? 33.094 -13.297 -18.281 1 91.69 349 LYS A N 1
ATOM 2751 C CA . LYS A 1 349 ? 33.125 -14.672 -18.766 1 91.69 349 LYS A CA 1
ATOM 2752 C C . LYS A 1 349 ? 34.562 -15.195 -18.828 1 91.69 349 LYS A C 1
ATOM 2754 O O . LYS A 1 349 ? 34.781 -16.391 -18.656 1 91.69 349 LYS A O 1
ATOM 2759 N N . ASN A 1 350 ? 35.469 -14.234 -19.031 1 91.38 350 ASN A N 1
ATOM 2760 C CA . ASN A 1 350 ? 36.844 -14.617 -19.25 1 91.38 350 ASN A CA 1
ATOM 2761 C C . ASN A 1 350 ? 37.688 -14.445 -17.984 1 91.38 350 ASN A C 1
ATOM 2763 O O . ASN A 1 350 ? 38.906 -14.617 -18 1 91.38 350 ASN A O 1
ATOM 2767 N N . TRP A 1 351 ? 37.062 -14.133 -16.906 1 93 351 TRP A N 1
ATOM 2768 C CA . TRP A 1 351 ? 37.812 -13.961 -15.648 1 93 351 TRP A CA 1
ATOM 2769 C C . TRP A 1 351 ? 38.25 -15.312 -15.102 1 93 351 TRP A C 1
ATOM 2771 O O . TRP A 1 351 ? 37.5 -16.297 -15.148 1 93 351 TRP A O 1
ATOM 2781 N N . THR A 1 352 ? 39.438 -15.414 -14.609 1 91.25 352 THR A N 1
ATOM 2782 C CA . THR A 1 352 ? 39.969 -16.656 -14.062 1 91.25 352 THR A CA 1
ATOM 2783 C C . THR A 1 352 ? 39.969 -16.609 -12.539 1 91.25 352 THR A C 1
ATOM 2785 O O . THR A 1 352 ? 40.094 -17.656 -11.883 1 91.25 352 THR A O 1
ATOM 2788 N N . GLN A 1 353 ? 39.938 -15.414 -12.039 1 90.75 353 GLN A N 1
ATOM 2789 C CA . GLN A 1 353 ? 39.938 -15.258 -10.586 1 90.75 353 GLN A CA 1
ATOM 2790 C C . GLN A 1 353 ? 38.594 -14.734 -10.086 1 90.75 353 GLN A C 1
ATOM 2792 O O . GLN A 1 353 ? 37.875 -14.047 -10.82 1 90.75 353 GLN A O 1
ATOM 2797 N N . ALA A 1 354 ? 38.344 -15.117 -8.828 1 90.5 354 ALA A N 1
ATOM 2798 C CA . ALA A 1 354 ? 37.094 -14.688 -8.211 1 90.5 354 ALA A CA 1
ATOM 2799 C C . ALA A 1 354 ? 37.125 -13.203 -7.867 1 90.5 354 ALA A C 1
ATOM 2801 O O . ALA A 1 354 ? 38.125 -12.703 -7.336 1 90.5 354 ALA A O 1
ATOM 2802 N N . ARG A 1 355 ? 36.125 -12.445 -8.266 1 92.44 355 ARG A N 1
ATOM 2803 C CA . ARG A 1 355 ? 35.969 -11.031 -7.938 1 92.44 355 ARG A CA 1
ATOM 2804 C C . ARG A 1 355 ? 34.594 -10.766 -7.309 1 92.44 355 ARG A C 1
ATOM 2806 O O . ARG A 1 355 ? 33.781 -10.047 -7.879 1 92.44 355 ARG A O 1
ATOM 2813 N N . PHE A 1 356 ? 34.438 -11.18 -6.074 1 92.19 356 PHE A N 1
ATOM 2814 C CA . PHE A 1 356 ? 33.156 -11.141 -5.402 1 92.19 356 PHE A CA 1
ATOM 2815 C C . PHE A 1 356 ? 32.75 -9.703 -5.066 1 92.19 356 PHE A C 1
ATOM 2817 O O . PHE A 1 356 ? 31.578 -9.406 -4.875 1 92.19 356 PHE A O 1
ATOM 2824 N N . GLU A 1 357 ? 33.75 -8.766 -5.012 1 91 357 GLU A N 1
ATOM 2825 C CA . GLU A 1 357 ? 33.469 -7.363 -4.699 1 91 357 GLU A CA 1
ATOM 2826 C C . GLU A 1 357 ? 32.594 -6.723 -5.77 1 91 357 GLU A C 1
ATOM 2828 O O . GLU A 1 357 ? 31.875 -5.758 -5.496 1 91 357 GLU A O 1
ATOM 2833 N N . VAL A 1 358 ? 32.625 -7.285 -6.98 1 95.25 358 VAL A N 1
ATOM 2834 C CA . VAL A 1 358 ? 31.891 -6.734 -8.109 1 95.25 358 VAL A CA 1
ATOM 2835 C C . VAL A 1 358 ? 30.391 -6.965 -7.898 1 95.25 358 VAL A C 1
ATOM 2837 O O . VAL A 1 358 ? 29.562 -6.266 -8.484 1 95.25 358 VAL A O 1
ATOM 2840 N N . LEU A 1 359 ? 30.031 -7.953 -7.035 1 94.75 359 LEU A N 1
ATOM 2841 C CA . LEU A 1 359 ? 28.625 -8.211 -6.727 1 94.75 359 LEU A CA 1
ATOM 2842 C C . LEU A 1 359 ? 27.969 -6.988 -6.094 1 94.75 359 LEU A C 1
ATOM 2844 O O . LEU A 1 359 ? 26.781 -6.738 -6.305 1 94.75 359 LEU A O 1
ATOM 2848 N N . GLN A 1 360 ? 28.719 -6.164 -5.441 1 93 360 GLN A N 1
ATOM 2849 C CA . GLN A 1 360 ? 28.219 -4.992 -4.734 1 93 360 GLN A CA 1
ATOM 2850 C C . GLN A 1 360 ? 27.719 -3.928 -5.711 1 93 360 GLN A C 1
ATOM 2852 O O . GLN A 1 360 ? 26.922 -3.066 -5.348 1 93 360 GLN A O 1
ATOM 2857 N N . ILE A 1 361 ? 28.266 -4 -6.914 1 95.56 361 ILE A N 1
ATOM 2858 C CA . ILE A 1 361 ? 27.875 -2.975 -7.875 1 95.56 361 ILE A CA 1
ATOM 2859 C C . ILE A 1 361 ? 26.875 -3.559 -8.875 1 95.56 361 ILE A C 1
ATOM 2861 O O . ILE A 1 361 ? 26.219 -2.816 -9.602 1 95.56 361 ILE A O 1
ATOM 2865 N N . VAL A 1 362 ? 26.719 -4.91 -8.891 1 97 362 VAL A N 1
ATOM 2866 C CA . VAL A 1 362 ? 25.812 -5.559 -9.828 1 97 362 VAL A CA 1
ATOM 2867 C C . VAL A 1 362 ? 24.422 -5.711 -9.195 1 97 362 VAL A C 1
ATOM 2869 O O . VAL A 1 362 ? 23.406 -5.609 -9.883 1 97 362 VAL A O 1
ATOM 2872 N N . LEU A 1 363 ? 24.312 -5.902 -7.895 1 96.56 363 LEU A N 1
ATOM 2873 C CA . LEU A 1 363 ? 23.062 -6.223 -7.211 1 96.56 363 LEU A CA 1
ATOM 2874 C C . LEU A 1 363 ? 22.156 -4.992 -7.113 1 96.56 363 LEU A C 1
ATOM 2876 O O . LEU A 1 363 ? 20.953 -5.086 -7.309 1 96.56 363 LEU A O 1
ATOM 2880 N N . PRO A 1 364 ? 22.719 -3.809 -6.945 1 95.69 364 PRO A N 1
ATOM 2881 C CA . PRO A 1 364 ? 21.844 -2.639 -6.797 1 95.69 364 PRO A CA 1
ATOM 2882 C C . PRO A 1 364 ? 20.969 -2.393 -8.023 1 95.69 364 PRO A C 1
ATOM 2884 O O . PRO A 1 364 ? 19.75 -2.223 -7.898 1 95.69 364 PRO A O 1
ATOM 2887 N N . PRO A 1 365 ? 21.562 -2.385 -9.25 1 95.88 365 PRO A N 1
ATOM 2888 C CA . PRO A 1 365 ? 20.688 -2.221 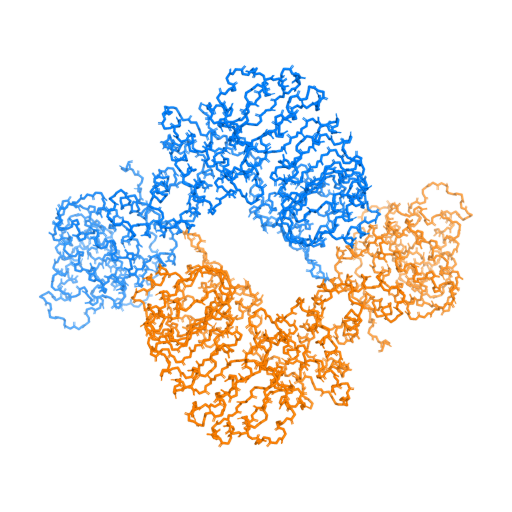-10.406 1 95.88 365 PRO A CA 1
ATOM 2889 C C . PRO A 1 365 ? 19.609 -3.305 -10.484 1 95.88 365 PRO A C 1
ATOM 2891 O O . PRO A 1 365 ? 18.484 -3.039 -10.922 1 95.88 365 PRO A O 1
ATOM 2894 N N . MET A 1 366 ? 19.984 -4.527 -10.086 1 95.44 366 MET A N 1
ATOM 2895 C CA . MET A 1 366 ? 19.016 -5.617 -10.062 1 95.44 366 MET A CA 1
ATOM 2896 C C . MET A 1 366 ? 17.859 -5.305 -9.109 1 95.44 366 MET A C 1
ATOM 2898 O O . MET A 1 366 ? 16.703 -5.59 -9.414 1 95.44 366 MET A O 1
ATOM 2902 N N . GLU A 1 367 ? 18.203 -4.73 -8.047 1 94.56 367 GLU A N 1
ATOM 2903 C CA . GLU A 1 367 ? 17.25 -4.391 -6.996 1 94.56 367 GLU A CA 1
ATOM 2904 C C . GLU A 1 367 ? 16.375 -3.209 -7.41 1 94.56 367 GLU A C 1
ATOM 2906 O O . GLU A 1 367 ? 15.18 -3.184 -7.117 1 94.56 367 GLU A O 1
ATOM 2911 N N . LYS A 1 368 ? 16.906 -2.27 -8.062 1 94.25 368 LYS A N 1
ATOM 2912 C CA . LYS A 1 368 ? 16.234 -1.006 -8.359 1 94.25 368 LYS A CA 1
ATOM 2913 C C . LYS A 1 368 ? 15.328 -1.14 -9.578 1 94.25 368 LYS A C 1
ATOM 2915 O O . LYS A 1 368 ? 14.391 -0.359 -9.75 1 94.25 368 LYS A O 1
ATOM 2920 N N . HIS A 1 369 ? 15.57 -2.137 -10.43 1 96 369 HIS A N 1
ATOM 2921 C CA . HIS A 1 369 ? 14.789 -2.281 -11.648 1 96 369 HIS A CA 1
ATOM 2922 C C . HIS A 1 369 ? 14.195 -3.682 -11.758 1 96 369 HIS A C 1
ATOM 2924 O O . HIS A 1 369 ? 14.484 -4.406 -12.719 1 96 369 HIS A O 1
ATOM 2930 N N . PRO A 1 370 ? 13.336 -4.055 -10.93 1 95.19 370 PRO A N 1
ATOM 2931 C CA . PRO A 1 370 ? 12.812 -5.422 -10.914 1 95.19 370 PRO A CA 1
ATOM 2932 C C . PRO A 1 370 ? 11.922 -5.723 -12.109 1 95.19 370 PRO A C 1
ATOM 2934 O O . PRO A 1 370 ? 11.781 -6.887 -12.508 1 95.19 370 PRO A O 1
ATOM 2937 N N . LYS A 1 371 ? 11.305 -4.734 -12.812 1 94.69 371 LYS A N 1
ATOM 2938 C CA . LYS A 1 371 ? 10.344 -4.969 -13.891 1 94.69 371 LYS A CA 1
ATOM 2939 C C . LYS A 1 371 ? 11.008 -4.824 -15.258 1 94.69 371 LYS A C 1
ATOM 2941 O O . LYS A 1 371 ? 10.375 -5.062 -16.281 1 94.69 371 LYS A O 1
ATOM 2946 N N . ASP A 1 372 ? 12.289 -4.477 -15.234 1 96.44 372 ASP A N 1
ATOM 2947 C CA . ASP A 1 372 ? 13.008 -4.336 -16.5 1 96.44 372 ASP A CA 1
ATOM 2948 C C . ASP A 1 372 ? 13.688 -5.648 -16.891 1 96.44 372 ASP A C 1
ATOM 2950 O O . ASP A 1 372 ? 14.703 -6.027 -16.312 1 96.44 372 ASP A O 1
ATOM 2954 N N . LEU A 1 373 ? 13.156 -6.254 -17.891 1 96.75 373 LEU A N 1
ATOM 2955 C CA . LEU A 1 373 ? 13.633 -7.566 -18.312 1 96.75 373 LEU A CA 1
ATOM 2956 C C . LEU A 1 373 ? 15.086 -7.496 -18.766 1 96.75 373 LEU A C 1
ATOM 2958 O O . LEU A 1 373 ? 15.875 -8.406 -18.5 1 96.75 373 LEU A O 1
ATOM 2962 N N . ARG A 1 374 ? 15.469 -6.512 -19.547 1 95.38 374 ARG A N 1
ATOM 2963 C CA . ARG A 1 374 ? 16.812 -6.398 -20.094 1 95.38 374 ARG A CA 1
ATOM 2964 C C . ARG A 1 374 ? 17.859 -6.312 -18.984 1 95.38 374 ARG A C 1
ATOM 2966 O O . ARG A 1 374 ? 18.906 -6.953 -19.062 1 95.38 374 ARG A O 1
ATOM 2973 N N . VAL A 1 375 ? 17.484 -5.496 -17.906 1 97.88 375 VAL A N 1
ATOM 2974 C CA . VAL A 1 375 ? 18.391 -5.355 -16.766 1 97.88 375 VAL A CA 1
ATOM 2975 C C . VAL A 1 375 ? 18.5 -6.688 -16.031 1 97.88 375 VAL A C 1
ATOM 2977 O O . VAL A 1 375 ? 19.609 -7.145 -15.734 1 97.88 375 VAL A O 1
ATOM 2980 N N . GLN A 1 376 ? 17.375 -7.309 -15.781 1 98.25 376 GLN A N 1
ATOM 2981 C CA . GLN A 1 376 ? 17.359 -8.547 -15.016 1 98.25 376 GLN A CA 1
ATOM 2982 C C . GLN A 1 376 ? 18.094 -9.664 -15.758 1 98.25 376 GLN A C 1
ATOM 2984 O O . GLN A 1 376 ? 18.812 -10.461 -15.148 1 98.25 376 GLN A O 1
ATOM 2989 N N . MET A 1 377 ? 17.938 -9.719 -17.109 1 97.81 377 MET A N 1
ATOM 2990 C CA . MET A 1 377 ? 18.609 -10.727 -17.922 1 97.81 377 MET A CA 1
ATOM 2991 C C . MET A 1 377 ? 20.125 -10.555 -17.828 1 97.81 377 MET A C 1
ATOM 2993 O O . MET A 1 377 ? 20.844 -11.523 -17.594 1 97.81 377 MET A O 1
ATOM 2997 N N . ALA A 1 378 ? 20.531 -9.297 -18 1 97.56 378 ALA A N 1
ATOM 2998 C CA . ALA A 1 378 ? 21.969 -9.023 -17.969 1 97.56 378 ALA A CA 1
ATOM 2999 C C . ALA A 1 378 ? 22.531 -9.219 -16.562 1 97.56 378 ALA A C 1
ATOM 3001 O O . ALA A 1 378 ? 23.625 -9.789 -16.406 1 97.56 378 ALA A O 1
ATOM 3002 N N . ALA A 1 379 ? 21.828 -8.781 -15.586 1 98.06 379 ALA A N 1
ATOM 3003 C CA . ALA A 1 379 ? 22.281 -8.859 -14.203 1 98.06 379 ALA A CA 1
ATOM 3004 C C . ALA A 1 379 ? 22.391 -10.312 -13.734 1 98.06 379 ALA A C 1
ATOM 3006 O O . ALA A 1 379 ? 23.375 -10.695 -13.102 1 98.06 379 ALA A O 1
ATOM 3007 N N . THR A 1 380 ? 21.406 -11.141 -14.016 1 97.69 380 THR A N 1
ATOM 3008 C CA . THR A 1 380 ? 21.438 -12.531 -13.594 1 97.69 380 THR A CA 1
ATOM 3009 C C . THR A 1 380 ? 22.594 -13.273 -14.258 1 97.69 380 THR A C 1
ATOM 3011 O O . THR A 1 380 ? 23.234 -14.133 -13.633 1 97.69 380 THR A O 1
ATOM 3014 N N . ALA A 1 381 ? 22.859 -12.969 -15.516 1 96.94 381 ALA A N 1
ATOM 3015 C CA . ALA A 1 381 ? 24 -13.562 -16.203 1 96.94 381 ALA A CA 1
ATOM 3016 C C . ALA A 1 381 ? 25.312 -13.188 -15.523 1 96.94 381 ALA A C 1
ATOM 3018 O O . ALA A 1 381 ? 26.203 -14.039 -15.344 1 96.94 381 ALA A O 1
ATOM 3019 N N . CYS A 1 382 ? 25.406 -11.93 -15.156 1 97.62 382 CYS A N 1
ATOM 3020 C CA . CYS A 1 382 ? 26.609 -11.469 -14.461 1 97.62 382 CYS A CA 1
ATOM 3021 C C . CYS A 1 382 ? 26.75 -12.156 -13.109 1 97.62 382 CYS A C 1
ATOM 3023 O O . CYS A 1 382 ? 27.844 -12.594 -12.742 1 97.62 382 CYS A O 1
ATOM 3025 N N . VAL A 1 383 ? 25.672 -12.242 -12.359 1 97.19 383 VAL A N 1
ATOM 3026 C CA . VAL A 1 383 ? 25.703 -12.852 -11.031 1 97.19 383 VAL A CA 1
ATOM 3027 C C . VAL A 1 383 ? 26.141 -14.305 -11.141 1 97.19 383 VAL A C 1
ATOM 3029 O O . VAL A 1 383 ? 26.922 -14.789 -10.312 1 97.19 383 VAL A O 1
ATOM 3032 N N . PHE A 1 384 ? 25.734 -15.039 -12.141 1 95.44 384 PHE A N 1
ATOM 3033 C CA . PHE A 1 384 ? 26.141 -16.422 -12.344 1 95.44 384 PHE A CA 1
ATOM 3034 C C . PHE A 1 384 ? 27.641 -16.531 -12.539 1 95.44 384 PHE A C 1
ATOM 3036 O O . PHE A 1 384 ? 28.297 -17.344 -11.906 1 95.44 384 PHE A O 1
ATOM 3043 N N . ASN A 1 385 ? 28.078 -15.602 -13.398 1 94.81 385 ASN A N 1
ATOM 3044 C CA . ASN A 1 385 ? 29.516 -15.609 -13.672 1 94.81 385 ASN A CA 1
ATOM 3045 C C . ASN A 1 385 ? 30.328 -15.312 -12.422 1 94.81 385 ASN A C 1
ATOM 3047 O O . ASN A 1 385 ? 31.422 -15.859 -12.234 1 94.81 385 ASN A O 1
ATOM 3051 N N . LEU A 1 386 ? 29.781 -14.492 -11.625 1 94.5 386 LEU A N 1
ATOM 3052 C CA . LEU A 1 386 ? 30.516 -14.055 -10.438 1 94.5 386 LEU A CA 1
ATOM 3053 C C . LEU A 1 386 ? 30.422 -15.094 -9.328 1 94.5 386 LEU A C 1
ATOM 3055 O O . LEU A 1 386 ? 31.359 -15.242 -8.547 1 94.5 386 LEU A O 1
ATOM 3059 N N . THR A 1 387 ? 29.391 -15.812 -9.258 1 92.75 387 THR A N 1
ATOM 3060 C CA . THR A 1 387 ? 29.172 -16.734 -8.141 1 92.75 387 THR A CA 1
ATOM 3061 C C . THR A 1 387 ? 29.688 -18.125 -8.484 1 92.75 387 THR A C 1
ATOM 3063 O O . THR A 1 387 ? 29.781 -18.984 -7.609 1 92.75 387 THR A O 1
ATOM 3066 N N . ARG A 1 388 ? 30 -18.359 -9.711 1 88.88 388 ARG A N 1
ATOM 3067 C CA . ARG A 1 388 ? 30.484 -19.688 -10.117 1 88.88 388 ARG A CA 1
ATOM 3068 C C . ARG A 1 388 ? 31.781 -20.047 -9.391 1 88.88 388 ARG A C 1
ATOM 3070 O O . ARG A 1 388 ? 32.094 -21.234 -9.242 1 88.88 388 ARG A O 1
ATOM 3077 N N . PHE A 1 389 ? 32.406 -19 -8.898 1 86.19 389 PHE A N 1
ATOM 3078 C CA . PHE A 1 389 ? 33.688 -19.203 -8.211 1 86.19 389 PHE A CA 1
ATOM 3079 C C . PHE A 1 389 ? 33.469 -19.531 -6.738 1 86.19 389 PHE A C 1
ATOM 3081 O O . PHE A 1 389 ? 34.406 -19.922 -6.031 1 86.19 389 PHE A O 1
ATOM 3088 N N . ALA A 1 390 ? 32.312 -19.375 -6.262 1 86.06 390 ALA A N 1
ATOM 3089 C CA . ALA A 1 390 ? 32 -19.625 -4.855 1 86.06 390 ALA A CA 1
ATOM 3090 C C . ALA A 1 390 ? 31.766 -21.109 -4.605 1 86.06 390 ALA A C 1
ATOM 3092 O O . ALA A 1 390 ? 30.656 -21.609 -4.812 1 86.06 390 ALA A O 1
ATOM 3093 N N . VAL A 1 391 ? 32.75 -21.797 -4.094 1 81.38 391 VAL A N 1
ATOM 3094 C CA . VAL A 1 391 ? 32.656 -23.25 -3.908 1 81.38 391 VAL A CA 1
ATOM 3095 C C . VAL A 1 391 ? 32.562 -23.562 -2.42 1 81.38 391 VAL A C 1
ATOM 3097 O O . VAL A 1 391 ? 31.828 -24.484 -2.029 1 81.38 391 VAL A O 1
ATOM 3100 N N . THR A 1 392 ? 33.156 -22.719 -1.595 1 81.44 392 THR A N 1
ATOM 3101 C CA . THR A 1 392 ? 33.125 -22.969 -0.159 1 81.44 392 THR A CA 1
ATOM 3102 C C . THR A 1 392 ? 32.188 -22.016 0.557 1 81.44 392 THR A C 1
ATOM 3104 O O . THR A 1 392 ? 31.969 -20.891 0.096 1 81.44 392 THR A O 1
ATOM 3107 N N . PRO A 1 393 ? 31.656 -22.484 1.647 1 75.56 393 PRO A N 1
ATOM 3108 C CA . PRO A 1 393 ? 30.719 -21.641 2.404 1 75.56 393 PRO A CA 1
ATOM 3109 C C . PRO A 1 393 ? 31.359 -20.359 2.928 1 75.56 393 PRO A C 1
ATOM 3111 O O . PRO A 1 393 ? 30.656 -19.438 3.33 1 75.56 393 PRO A O 1
ATOM 3114 N N . LYS A 1 394 ? 32.656 -20.312 2.822 1 79.56 394 LYS A N 1
ATOM 3115 C CA . LYS A 1 394 ? 33.375 -19.156 3.363 1 79.56 394 LYS A CA 1
ATOM 3116 C C . LYS A 1 394 ? 33.562 -18.094 2.291 1 79.56 394 LYS A C 1
ATOM 3118 O O . LYS A 1 394 ? 33.938 -16.953 2.604 1 79.56 394 LYS A O 1
ATOM 3123 N N . ASP A 1 395 ? 33.219 -18.453 1.066 1 85.06 395 ASP A N 1
ATOM 3124 C CA . ASP A 1 395 ? 33.5 -17.547 -0.04 1 85.06 395 ASP A CA 1
ATOM 3125 C C . ASP A 1 395 ? 32.531 -16.359 -0.034 1 85.06 395 ASP A C 1
ATOM 3127 O O . ASP A 1 395 ? 32.938 -15.211 -0.215 1 85.06 395 ASP A O 1
ATOM 3131 N N . LEU A 1 396 ? 31.328 -16.672 0.19 1 88.69 396 LEU A N 1
ATOM 3132 C CA . LEU A 1 396 ? 30.297 -15.648 0.252 1 88.69 396 LEU A CA 1
ATOM 3133 C C . LEU A 1 396 ? 29.5 -15.758 1.548 1 88.69 396 LEU A C 1
ATOM 3135 O O . LEU A 1 396 ? 29.078 -16.844 1.938 1 88.69 396 LEU A O 1
ATOM 3139 N N . HIS A 1 397 ? 29.375 -14.688 2.203 1 86.62 397 HIS A N 1
ATOM 3140 C CA . HIS A 1 397 ? 28.609 -14.664 3.439 1 86.62 397 HIS A CA 1
ATOM 3141 C C . HIS A 1 397 ? 27.156 -15.062 3.191 1 86.62 397 HIS A C 1
ATOM 3143 O O . HIS A 1 397 ? 26.562 -14.695 2.17 1 86.62 397 HIS A O 1
ATOM 3149 N N . PRO A 1 398 ? 26.5 -15.773 4.121 1 86.75 398 PRO A N 1
ATOM 3150 C CA . PRO A 1 398 ? 25.125 -16.234 3.957 1 86.75 398 PRO A CA 1
ATOM 3151 C C . PRO A 1 398 ? 24.141 -15.094 3.709 1 86.75 398 PRO A C 1
ATOM 3153 O O . PRO A 1 398 ? 23.141 -15.273 3 1 86.75 398 PRO A O 1
ATOM 3156 N N . GLU A 1 399 ? 24.438 -13.969 4.203 1 84.5 399 GLU A N 1
ATOM 3157 C CA . GLU A 1 399 ? 23.562 -12.82 3.994 1 84.5 399 GLU A CA 1
ATOM 3158 C C . GLU A 1 399 ? 23.594 -12.367 2.539 1 84.5 399 GLU A C 1
ATOM 3160 O O . GLU A 1 399 ? 22.562 -11.984 1.981 1 84.5 399 GLU A O 1
ATOM 3165 N N . THR A 1 400 ? 24.797 -12.32 1.994 1 89.69 400 THR A N 1
ATOM 3166 C CA . THR A 1 400 ? 24.938 -11.953 0.587 1 89.69 400 THR A CA 1
ATOM 3167 C C . THR A 1 400 ? 24.234 -12.977 -0.303 1 89.69 400 THR A C 1
ATOM 3169 O O . THR A 1 400 ? 23.562 -12.609 -1.271 1 89.69 400 THR A O 1
ATOM 3172 N N . LEU A 1 401 ? 24.406 -14.227 0.105 1 92.56 401 LEU A N 1
ATOM 3173 C CA . LEU A 1 401 ? 23.75 -15.297 -0.64 1 92.56 401 LEU A CA 1
ATOM 3174 C C . LEU A 1 401 ? 22.234 -15.148 -0.569 1 92.56 401 LEU A C 1
ATOM 3176 O O . LEU A 1 401 ? 21.531 -15.336 -1.571 1 92.56 401 LEU A O 1
ATOM 3180 N N . GLY A 1 402 ? 21.781 -14.867 0.613 1 92.25 402 GLY A N 1
ATOM 3181 C CA . GLY A 1 402 ? 20.344 -14.648 0.783 1 92.25 402 GLY A CA 1
ATOM 3182 C C . GLY A 1 402 ? 19.828 -13.492 -0.047 1 92.25 402 GLY A C 1
ATOM 3183 O O . GLY A 1 402 ? 18.75 -13.586 -0.64 1 92.25 402 GLY A O 1
ATOM 3184 N N . ARG A 1 403 ? 20.562 -12.398 -0.077 1 92.44 403 ARG A N 1
ATOM 3185 C CA . ARG A 1 403 ? 20.188 -11.242 -0.884 1 92.44 403 ARG A CA 1
ATOM 3186 C C . ARG A 1 403 ? 20.109 -11.609 -2.363 1 92.44 403 ARG A C 1
ATOM 3188 O O . ARG A 1 403 ? 19.156 -11.242 -3.049 1 92.44 403 ARG A O 1
ATOM 3195 N N . ILE A 1 404 ? 21.062 -12.336 -2.824 1 95.81 404 ILE A N 1
ATOM 3196 C CA . ILE A 1 404 ? 21.109 -12.781 -4.211 1 95.81 404 ILE A CA 1
ATOM 3197 C C . ILE A 1 404 ? 19.891 -13.656 -4.504 1 95.81 404 ILE A C 1
ATOM 3199 O O . ILE A 1 404 ? 19.188 -13.445 -5.496 1 95.81 404 ILE A O 1
ATOM 3203 N N . ALA A 1 405 ? 19.625 -14.602 -3.592 1 95.62 405 ALA A N 1
ATOM 3204 C CA . ALA A 1 405 ? 18.5 -15.523 -3.777 1 95.62 405 ALA A CA 1
ATOM 3205 C C . ALA A 1 405 ? 17.188 -14.773 -3.877 1 95.62 405 ALA A C 1
ATOM 3207 O O . ALA A 1 405 ? 16.359 -15.07 -4.742 1 95.62 405 ALA A O 1
ATOM 3208 N N . ASN A 1 406 ? 17.078 -13.836 -3.049 1 94.81 406 ASN A N 1
ATOM 3209 C CA . ASN A 1 406 ? 15.836 -13.062 -3.043 1 94.81 406 ASN A CA 1
ATOM 3210 C C . ASN A 1 406 ? 15.664 -12.281 -4.34 1 94.81 406 ASN A C 1
ATOM 3212 O O . ASN A 1 406 ? 14.555 -12.18 -4.867 1 94.81 406 ASN A O 1
ATOM 3216 N N . LEU A 1 407 ? 16.688 -11.672 -4.797 1 96.75 407 LEU A N 1
ATOM 3217 C CA . LEU A 1 407 ? 16.625 -10.914 -6.043 1 96.75 407 LEU A CA 1
ATOM 3218 C C . LEU A 1 407 ? 16.344 -11.836 -7.223 1 96.75 407 LEU A C 1
ATOM 3220 O O . LEU A 1 407 ? 15.555 -11.484 -8.109 1 96.75 407 LEU A O 1
ATOM 3224 N N . VAL A 1 408 ? 16.938 -12.969 -7.215 1 97.19 408 VAL A N 1
ATOM 3225 C CA . VAL A 1 408 ? 16.734 -13.961 -8.266 1 97.19 408 VAL A CA 1
ATOM 3226 C C . VAL A 1 408 ? 15.289 -14.438 -8.25 1 97.19 408 VAL A C 1
ATOM 3228 O O . VAL A 1 408 ? 14.656 -14.547 -9.297 1 97.19 408 VAL A O 1
ATOM 3231 N N . LEU A 1 409 ? 14.805 -14.711 -7.094 1 95.75 409 LEU A N 1
ATOM 3232 C CA . LEU A 1 409 ? 13.422 -15.156 -6.957 1 95.75 409 LEU A CA 1
ATOM 3233 C C . LEU A 1 409 ? 12.461 -14.086 -7.465 1 95.75 409 LEU A C 1
ATOM 3235 O O . LEU A 1 409 ? 11.484 -14.406 -8.148 1 95.75 409 LEU A O 1
ATOM 3239 N N . LYS A 1 410 ? 12.781 -12.922 -7.121 1 95.69 410 LYS A N 1
ATOM 3240 C CA . LYS A 1 410 ? 11.945 -11.82 -7.598 1 95.69 410 LYS A CA 1
ATOM 3241 C C . LYS A 1 410 ? 11.945 -11.742 -9.117 1 95.69 410 LYS A C 1
ATOM 3243 O O . LYS A 1 410 ? 10.906 -11.508 -9.742 1 95.69 410 LYS A O 1
ATOM 3248 N N . ALA A 1 411 ? 13.062 -11.891 -9.719 1 96.94 411 ALA A N 1
ATOM 3249 C CA . ALA A 1 411 ? 13.18 -11.883 -11.18 1 96.94 411 ALA A CA 1
ATOM 3250 C C . ALA A 1 411 ? 12.367 -13.016 -11.797 1 96.94 411 ALA A C 1
ATOM 3252 O O . ALA A 1 411 ? 11.672 -12.812 -12.797 1 96.94 411 ALA A O 1
ATOM 3253 N N . MET A 1 412 ? 12.406 -14.188 -11.195 1 95.56 412 MET A N 1
ATOM 3254 C CA . MET A 1 412 ? 11.672 -15.344 -11.703 1 95.56 412 MET A CA 1
ATOM 3255 C C . MET A 1 412 ? 10.164 -15.109 -11.609 1 95.56 412 MET A C 1
ATOM 3257 O O . MET A 1 412 ? 9.414 -15.5 -12.508 1 95.56 412 MET A O 1
ATOM 3261 N N . GLU A 1 413 ? 9.789 -14.531 -10.547 1 89.81 413 GLU A N 1
ATOM 3262 C CA . GLU A 1 413 ? 8.367 -14.25 -10.336 1 89.81 413 GLU A CA 1
ATOM 3263 C C . GLU A 1 413 ? 7.863 -13.203 -11.336 1 89.81 413 GLU A C 1
ATOM 3265 O O . GLU A 1 413 ? 6.727 -13.289 -11.805 1 89.81 413 GLU A O 1
ATOM 3270 N N . THR A 1 414 ? 8.695 -12.25 -11.57 1 91.75 414 THR A N 1
ATOM 3271 C CA . THR A 1 414 ? 8.305 -11.164 -12.469 1 91.75 414 THR A CA 1
ATOM 3272 C C . THR A 1 414 ? 8.258 -11.648 -13.914 1 91.75 414 THR A C 1
ATOM 3274 O O . THR A 1 414 ? 7.406 -11.219 -14.695 1 91.75 414 THR A O 1
ATOM 3277 N N . PHE A 1 415 ? 9.219 -12.539 -14.281 1 93.19 415 PHE A N 1
ATOM 3278 C CA . PHE A 1 415 ? 9.305 -13.008 -15.656 1 93.19 415 PHE A CA 1
ATOM 3279 C C . PHE A 1 415 ? 9.266 -14.531 -15.711 1 93.19 415 PHE A C 1
ATOM 3281 O O . PHE A 1 415 ? 10.234 -15.172 -16.125 1 93.19 415 PHE A O 1
ATOM 3288 N N . PRO A 1 416 ? 8.148 -15.102 -15.477 1 89.38 416 PRO A N 1
ATOM 3289 C CA . PRO A 1 416 ? 8.055 -16.562 -15.359 1 89.38 416 PRO A CA 1
ATOM 3290 C C . PRO A 1 416 ? 8.102 -17.266 -16.703 1 89.38 416 PRO A C 1
ATOM 3292 O O . PRO A 1 416 ? 8.273 -18.484 -16.766 1 89.38 416 PRO A O 1
ATOM 3295 N N . ARG A 1 417 ? 8 -16.609 -17.828 1 89.88 417 ARG A N 1
ATOM 3296 C CA . ARG A 1 417 ? 7.922 -17.25 -19.141 1 89.88 417 ARG A CA 1
ATOM 3297 C C . ARG A 1 417 ? 9.203 -17.031 -19.922 1 89.88 417 ARG A C 1
ATOM 3299 O O . ARG A 1 417 ? 9.328 -17.516 -21.062 1 89.88 417 ARG A O 1
ATOM 3306 N N . LYS A 1 418 ? 10.156 -16.312 -19.344 1 94.94 418 LYS A N 1
ATOM 3307 C CA . LYS A 1 418 ? 11.383 -16.031 -20.078 1 94.94 418 LYS A CA 1
ATOM 3308 C C . LYS A 1 418 ? 12.414 -17.141 -19.859 1 94.94 418 LYS A C 1
ATOM 3310 O O . LYS A 1 418 ? 13.086 -17.188 -18.828 1 94.94 418 LYS A O 1
ATOM 3315 N N . HIS A 1 419 ? 12.648 -17.906 -20.859 1 95.69 419 HIS A N 1
ATOM 3316 C CA . HIS A 1 419 ? 13.43 -19.141 -20.828 1 95.69 419 HIS A CA 1
ATOM 3317 C C . HIS A 1 419 ? 14.852 -18.875 -20.375 1 95.69 419 HIS A C 1
ATOM 3319 O O . HIS A 1 419 ? 15.32 -19.484 -19.406 1 95.69 419 HIS A O 1
ATOM 3325 N N . GLU A 1 420 ? 15.516 -17.938 -21.031 1 95.69 420 GLU A N 1
ATOM 3326 C CA . GLU A 1 420 ? 16.922 -17.688 -20.75 1 95.69 420 GLU A CA 1
ATOM 3327 C C . GLU A 1 420 ? 17.109 -17.141 -19.344 1 95.69 420 GLU A C 1
ATOM 3329 O O . GLU A 1 420 ? 18.062 -17.5 -18.656 1 95.69 420 GLU A O 1
ATOM 3334 N N . LEU A 1 421 ? 16.25 -16.297 -18.953 1 97.19 421 LEU A N 1
ATOM 3335 C CA . LEU A 1 421 ? 16.328 -15.727 -17.609 1 97.19 421 LEU A CA 1
ATOM 3336 C C . LEU A 1 421 ? 16.141 -16.797 -16.547 1 97.19 421 LEU A C 1
ATOM 3338 O O . LEU A 1 421 ? 16.891 -16.844 -15.57 1 97.19 421 LEU A O 1
ATOM 3342 N N . LEU A 1 422 ? 15.211 -17.672 -16.75 1 97.06 422 LEU A N 1
ATOM 3343 C CA . LEU A 1 422 ? 14.938 -18.734 -15.789 1 97.06 422 LEU A CA 1
ATOM 3344 C C . LEU A 1 422 ? 16.125 -19.688 -15.688 1 97.06 422 LEU A C 1
ATOM 3346 O O . LEU A 1 422 ? 16.469 -20.141 -14.594 1 97.06 422 LEU A O 1
ATOM 3350 N N . ARG A 1 423 ? 16.672 -19.953 -16.828 1 96.44 423 ARG A N 1
ATOM 3351 C CA . ARG A 1 423 ? 17.859 -20.812 -16.828 1 96.44 423 ARG A CA 1
ATOM 3352 C C . ARG A 1 423 ? 18.984 -20.203 -15.984 1 96.44 423 ARG A C 1
ATOM 3354 O O . ARG A 1 423 ? 19.578 -20.891 -15.156 1 96.44 423 ARG A O 1
ATOM 3361 N N . ASN A 1 424 ? 19.234 -18.891 -16.203 1 96.06 424 ASN A N 1
ATOM 3362 C CA . ASN A 1 424 ? 20.25 -18.203 -15.406 1 96.06 424 ASN A CA 1
ATOM 3363 C C . ASN A 1 424 ? 19.938 -18.266 -13.914 1 96.06 424 ASN A C 1
ATOM 3365 O O . ASN A 1 424 ? 20.828 -18.547 -13.102 1 96.06 424 ASN A O 1
ATOM 3369 N N . CYS A 1 425 ? 18.719 -18.047 -13.57 1 97.81 425 CYS A N 1
ATOM 3370 C CA . CYS A 1 425 ? 18.297 -18.016 -12.18 1 97.81 425 CYS A CA 1
ATOM 3371 C C . CYS A 1 425 ? 18.469 -19.391 -11.523 1 97.81 425 CYS A C 1
ATOM 3373 O O . CYS A 1 425 ? 18.969 -19.484 -10.398 1 97.81 425 CYS A O 1
ATOM 3375 N N . LEU A 1 426 ? 18.094 -20.406 -12.219 1 97.5 426 LEU A N 1
ATOM 3376 C CA . LEU A 1 426 ? 18.219 -21.75 -11.688 1 97.5 426 LEU A CA 1
ATOM 3377 C C . LEU A 1 426 ? 19.688 -22.141 -11.516 1 97.5 426 LEU A C 1
ATOM 3379 O O . LEU A 1 426 ? 20.047 -22.797 -10.547 1 97.5 426 LEU A O 1
ATOM 3383 N N . LEU A 1 427 ? 20.5 -21.688 -12.453 1 96.31 427 LEU A N 1
ATOM 3384 C CA . LEU A 1 427 ? 21.938 -21.953 -12.367 1 96.31 427 LEU A CA 1
ATOM 3385 C C . LEU A 1 427 ? 22.531 -21.297 -11.125 1 96.31 427 LEU A C 1
ATOM 3387 O O . LEU A 1 427 ? 23.359 -21.891 -10.445 1 96.31 427 LEU A O 1
ATOM 3391 N N . ILE A 1 428 ? 22.078 -20.109 -10.859 1 96.25 428 ILE A N 1
ATOM 3392 C CA . ILE A 1 428 ? 22.547 -19.375 -9.695 1 96.25 428 ILE A CA 1
ATOM 3393 C C . ILE A 1 428 ? 22.125 -20.094 -8.422 1 96.25 428 ILE A C 1
ATOM 3395 O O . ILE A 1 428 ? 22.922 -20.234 -7.488 1 96.25 428 ILE A O 1
ATOM 3399 N N . MET A 1 429 ? 20.922 -20.578 -8.383 1 95.31 429 MET A N 1
ATOM 3400 C CA . MET A 1 429 ? 20.359 -21.219 -7.195 1 95.31 429 MET A CA 1
ATOM 3401 C C . MET A 1 429 ? 21.016 -22.578 -6.957 1 95.31 429 MET A C 1
ATOM 3403 O O . MET A 1 429 ? 21.109 -23.031 -5.816 1 95.31 429 MET A O 1
ATOM 3407 N N . ASP A 1 430 ? 21.438 -23.109 -8.102 1 93.81 430 ASP A N 1
ATOM 3408 C CA . ASP A 1 430 ? 22.031 -24.438 -8.016 1 93.81 430 ASP A CA 1
ATOM 3409 C C . ASP A 1 430 ? 23.453 -24.359 -7.48 1 93.81 430 ASP A C 1
ATOM 3411 O O . ASP A 1 430 ? 24.422 -24.688 -8.195 1 93.81 430 ASP A O 1
ATOM 3415 N N . SER A 1 431 ? 23.75 -23.75 -6.457 1 90.31 431 SER A N 1
ATOM 3416 C CA . SER A 1 431 ? 25.031 -23.688 -5.77 1 90.31 431 SER A CA 1
ATOM 3417 C C . SER A 1 431 ? 24.922 -24.234 -4.348 1 90.31 431 SER A C 1
ATOM 3419 O O . SER A 1 431 ? 23.938 -23.969 -3.654 1 90.31 431 SER A O 1
ATOM 3421 N N . LYS A 1 432 ? 25.891 -24.984 -3.893 1 88.75 432 LYS A N 1
ATOM 3422 C CA . LYS A 1 432 ? 25.891 -25.641 -2.586 1 88.75 432 LYS A CA 1
ATOM 3423 C C . LYS A 1 432 ? 25.75 -24.625 -1.462 1 88.75 432 LYS A C 1
ATOM 3425 O O . LYS A 1 432 ? 24.906 -24.781 -0.572 1 88.75 432 LYS A O 1
ATOM 3430 N N . PRO A 1 433 ? 26.547 -23.594 -1.618 1 89.5 433 PRO A N 1
ATOM 3431 C CA . PRO A 1 433 ? 26.391 -22.609 -0.547 1 89.5 433 PRO A CA 1
ATOM 3432 C C . PRO A 1 433 ? 25 -21.984 -0.524 1 89.5 433 PRO A C 1
ATOM 3434 O O . PRO A 1 433 ? 24.469 -21.672 0.55 1 89.5 433 PRO A O 1
ATOM 3437 N N . MET A 1 434 ? 24.391 -21.781 -1.645 1 91.5 434 MET A N 1
ATOM 3438 C CA . MET A 1 434 ? 23.062 -21.172 -1.738 1 91.5 434 MET A CA 1
ATOM 3439 C C . MET A 1 434 ? 22 -22.062 -1.119 1 91.5 434 MET A C 1
ATOM 3441 O O . MET A 1 434 ? 21.219 -21.625 -0.277 1 91.5 434 MET A O 1
ATOM 3445 N N . LEU A 1 435 ? 22 -23.297 -1.396 1 92.06 435 LEU A N 1
ATOM 3446 C CA . LEU A 1 435 ? 20.953 -24.234 -1.016 1 92.06 435 LEU A CA 1
ATOM 3447 C C . LEU A 1 435 ? 21.125 -24.688 0.431 1 92.06 435 LEU A C 1
ATOM 3449 O O . LEU A 1 435 ? 20.141 -25.031 1.094 1 92.06 435 LEU A O 1
ATOM 3453 N N . LYS A 1 436 ? 22.297 -24.562 0.997 1 89.12 436 LYS A N 1
ATOM 3454 C CA . LYS A 1 436 ? 22.547 -25.078 2.338 1 89.12 436 LYS A CA 1
ATOM 3455 C C . LYS A 1 436 ? 22.531 -23.953 3.373 1 89.12 436 LYS A C 1
ATOM 3457 O O . LYS A 1 436 ? 22.047 -24.141 4.492 1 89.12 436 LYS A O 1
ATOM 3462 N N . LYS A 1 437 ? 23.047 -22.797 2.969 1 87.25 437 LYS A N 1
ATOM 3463 C CA . LYS A 1 437 ? 23.328 -21.812 4.008 1 87.25 437 LYS A CA 1
ATOM 3464 C C . LYS A 1 437 ? 22.453 -20.562 3.844 1 87.25 437 LYS A C 1
ATOM 3466 O O . LYS A 1 437 ? 22.203 -19.844 4.809 1 87.25 437 LYS A O 1
ATOM 3471 N N . ALA A 1 438 ? 22.062 -20.312 2.686 1 89 438 ALA A N 1
ATOM 3472 C CA . ALA A 1 438 ? 21.328 -19.078 2.441 1 89 438 ALA A CA 1
ATOM 3473 C C . ALA A 1 438 ? 19.906 -19.156 2.973 1 89 438 ALA A C 1
ATOM 3475 O O . ALA A 1 438 ? 19.266 -20.203 2.879 1 89 438 ALA A O 1
ATOM 3476 N N . LYS A 1 439 ? 19.422 -18.109 3.592 1 87.25 439 LYS A N 1
ATOM 3477 C CA . LYS A 1 439 ? 18.031 -18.031 4.055 1 87.25 439 LYS A CA 1
ATOM 3478 C C . LYS A 1 439 ? 17.188 -17.188 3.107 1 87.25 439 LYS A C 1
ATOM 3480 O O . LYS A 1 439 ? 17.469 -16 2.904 1 87.25 439 LYS A O 1
ATOM 3485 N N . PHE A 1 440 ? 16.219 -17.719 2.51 1 90.94 440 PHE A N 1
ATOM 3486 C CA . PHE A 1 440 ? 15.281 -17.062 1.604 1 90.94 440 PHE A CA 1
ATOM 3487 C C . PHE A 1 440 ? 13.969 -17.844 1.526 1 90.94 440 PHE A C 1
ATOM 3489 O O . PHE A 1 440 ? 13.758 -18.797 2.287 1 90.94 440 PHE A O 1
ATOM 3496 N N . ASP A 1 441 ? 13.008 -17.484 0.804 1 90.94 441 ASP A N 1
ATOM 3497 C CA . ASP A 1 441 ? 11.719 -18.156 0.676 1 90.94 441 ASP A CA 1
ATOM 3498 C C . ASP A 1 441 ? 11.844 -19.438 -0.153 1 90.94 441 ASP A C 1
ATOM 3500 O O . ASP A 1 441 ? 11.703 -19.391 -1.377 1 90.94 441 ASP A O 1
ATOM 3504 N N . TYR A 1 442 ? 12 -20.5 0.569 1 94.12 442 TYR A N 1
ATOM 3505 C CA . TYR A 1 442 ? 12.227 -21.797 -0.08 1 94.12 442 TYR A CA 1
ATOM 3506 C C . TYR A 1 442 ? 11 -22.234 -0.866 1 94.12 442 TYR A C 1
ATOM 3508 O O . TYR A 1 442 ? 11.125 -22.859 -1.923 1 94.12 442 TYR A O 1
ATOM 3516 N N . TYR A 1 443 ? 9.844 -21.922 -0.399 1 93.19 443 TYR A N 1
ATOM 3517 C CA . TYR A 1 443 ? 8.609 -22.281 -1.1 1 93.19 443 TYR A CA 1
ATOM 3518 C C . TYR A 1 443 ? 8.539 -21.594 -2.455 1 93.19 443 TYR A C 1
ATOM 3520 O O . TYR A 1 443 ? 8.234 -22.219 -3.469 1 93.19 443 TYR A O 1
ATOM 3528 N N . ALA A 1 444 ? 8.766 -20.328 -2.387 1 92.69 444 ALA A N 1
ATOM 3529 C CA . ALA A 1 444 ? 8.719 -19.562 -3.631 1 92.69 444 ALA A CA 1
ATOM 3530 C C . ALA A 1 444 ? 9.727 -20.109 -4.645 1 92.69 444 ALA A C 1
ATOM 3532 O O . ALA A 1 444 ? 9.453 -20.125 -5.848 1 92.69 444 ALA A O 1
ATOM 3533 N N . ALA A 1 445 ? 10.844 -20.484 -4.129 1 95.75 445 ALA A N 1
ATOM 3534 C CA . ALA A 1 445 ? 11.875 -21.047 -4.996 1 95.75 445 ALA A CA 1
ATOM 3535 C C . ALA A 1 445 ? 11.414 -22.344 -5.625 1 95.75 445 ALA A C 1
ATOM 3537 O O . ALA A 1 445 ? 11.578 -22.562 -6.828 1 95.75 445 ALA A O 1
ATOM 3538 N N . CYS A 1 446 ? 10.82 -23.219 -4.863 1 96.12 446 CYS A N 1
ATOM 3539 C CA . CYS A 1 446 ? 10.305 -24.484 -5.371 1 96.12 446 CYS A CA 1
ATOM 3540 C C . CYS A 1 446 ? 9.203 -24.25 -6.402 1 96.12 446 CYS A C 1
ATOM 3542 O O . CYS A 1 446 ? 9.188 -24.891 -7.453 1 96.12 446 CYS A O 1
ATOM 3544 N N . MET A 1 447 ? 8.367 -23.344 -6.059 1 93.25 447 MET A N 1
ATOM 3545 C CA . MET A 1 447 ? 7.258 -23.047 -6.957 1 93.25 447 MET A CA 1
ATOM 3546 C C . MET A 1 447 ? 7.77 -22.562 -8.312 1 93.25 447 MET A C 1
ATOM 3548 O O . MET A 1 447 ? 7.312 -23.031 -9.352 1 93.25 447 MET A O 1
ATOM 3552 N N . SER A 1 448 ? 8.703 -21.656 -8.258 1 94.31 448 SER A N 1
ATOM 3553 C CA . SER A 1 448 ? 9.258 -21.125 -9.492 1 94.31 448 SER A CA 1
ATOM 3554 C C . SER A 1 448 ? 10.008 -22.188 -10.281 1 94.31 448 SER A C 1
ATOM 3556 O O . SER A 1 448 ? 9.922 -22.234 -11.508 1 94.31 448 SER A O 1
ATOM 3558 N N . ALA A 1 449 ? 10.727 -23 -9.602 1 96.5 449 ALA A N 1
ATOM 3559 C CA . ALA A 1 449 ? 11.461 -24.078 -10.25 1 96.5 449 ALA A CA 1
ATOM 3560 C C . ALA A 1 449 ? 10.508 -25.078 -10.891 1 96.5 449 ALA A C 1
ATOM 3562 O O . ALA A 1 449 ? 10.711 -25.5 -12.031 1 96.5 449 ALA A O 1
ATOM 3563 N N . MET A 1 450 ? 9.469 -25.453 -10.195 1 95.12 450 MET A N 1
ATOM 3564 C CA . MET A 1 450 ? 8.484 -26.406 -10.711 1 95.12 450 MET A CA 1
ATOM 3565 C C . MET A 1 450 ? 7.754 -25.828 -11.922 1 95.12 450 MET A C 1
ATOM 3567 O O . MET A 1 450 ? 7.492 -26.531 -12.891 1 95.12 450 MET A O 1
ATOM 3571 N N . ASP A 1 451 ? 7.457 -24.625 -11.812 1 92.31 451 ASP A N 1
ATOM 3572 C CA . ASP A 1 451 ? 6.797 -23.969 -12.938 1 92.31 451 ASP A CA 1
ATOM 3573 C C . ASP A 1 451 ? 7.695 -23.969 -14.172 1 92.31 451 ASP A C 1
ATOM 3575 O O . ASP A 1 451 ? 7.223 -24.203 -15.289 1 92.31 451 ASP A O 1
ATOM 3579 N N . ALA A 1 452 ? 8.938 -23.656 -13.945 1 94.56 452 ALA A N 1
ATOM 3580 C CA . ALA A 1 452 ? 9.898 -23.703 -15.047 1 94.56 452 ALA A CA 1
ATOM 3581 C C . ALA A 1 452 ? 9.984 -25.109 -15.641 1 94.56 452 ALA A C 1
ATOM 3583 O O . ALA A 1 452 ? 10.047 -25.266 -16.859 1 94.56 452 ALA A O 1
ATOM 3584 N N . LEU A 1 453 ? 9.969 -26.078 -14.797 1 95.06 453 LEU A N 1
ATOM 3585 C CA . LEU A 1 453 ? 10.008 -27.484 -15.211 1 95.06 453 LEU A CA 1
ATOM 3586 C C . LEU A 1 453 ? 8.812 -27.812 -16.094 1 95.06 453 LEU A C 1
ATOM 3588 O O . LEU A 1 453 ? 8.969 -28.469 -17.125 1 95.06 453 LEU A O 1
ATOM 3592 N N . CYS A 1 454 ? 7.652 -27.359 -15.703 1 93 454 CYS A N 1
ATOM 3593 C CA . CYS A 1 454 ? 6.422 -27.641 -16.438 1 93 454 CYS A CA 1
ATOM 3594 C C . CYS A 1 454 ? 6.398 -26.906 -17.766 1 93 454 CYS A C 1
ATOM 3596 O O . CYS A 1 454 ? 5.918 -27.438 -18.766 1 93 454 CYS A O 1
ATOM 3598 N N . GLN A 1 455 ? 6.93 -25.734 -17.781 1 91.19 455 GLN A N 1
ATOM 3599 C CA . GLN A 1 455 ? 6.871 -24.906 -18.969 1 91.19 455 GLN A CA 1
ATOM 3600 C C . GLN A 1 455 ? 7.914 -25.328 -20 1 91.19 455 GLN A C 1
ATOM 3602 O O . GLN A 1 455 ? 7.668 -25.266 -21.203 1 91.19 455 GLN A O 1
ATOM 3607 N N . PHE A 1 456 ? 9.062 -25.703 -19.484 1 94.19 456 PHE A N 1
ATOM 3608 C CA . PHE A 1 456 ? 10.172 -26.031 -20.375 1 94.19 456 PHE A CA 1
ATOM 3609 C C . PHE A 1 456 ? 10.609 -27.484 -20.188 1 94.19 456 PHE A C 1
ATOM 3611 O O . PHE A 1 456 ? 11.797 -27.75 -19.984 1 94.19 456 PHE A O 1
ATOM 3618 N N . SER A 1 457 ? 9.711 -28.391 -20.328 1 91.56 457 SER A N 1
ATOM 3619 C CA . SER A 1 457 ? 9.953 -29.812 -20.094 1 91.56 457 SER A CA 1
ATOM 3620 C C . SER A 1 457 ? 10.891 -30.406 -21.125 1 91.56 457 SER A C 1
ATOM 3622 O O . SER A 1 457 ? 11.523 -31.438 -20.891 1 91.56 457 SER A O 1
ATOM 3624 N N . ASN A 1 458 ? 11.023 -29.656 -22.234 1 91.75 458 ASN A N 1
ATOM 3625 C CA . ASN A 1 458 ? 11.867 -30.172 -23.312 1 91.75 458 ASN A CA 1
ATOM 3626 C C . ASN A 1 458 ? 13.328 -29.766 -23.125 1 91.75 458 ASN A C 1
ATOM 3628 O O . ASN A 1 458 ? 14.211 -30.297 -23.781 1 91.75 458 ASN A O 1
ATOM 3632 N N . ASP A 1 459 ? 13.57 -28.859 -22.234 1 94.56 459 ASP A N 1
ATOM 3633 C CA . ASP A 1 459 ? 14.945 -28.453 -21.922 1 94.56 459 ASP A CA 1
ATOM 3634 C C . ASP A 1 459 ? 15.516 -29.281 -20.781 1 94.56 459 ASP A C 1
ATOM 3636 O O . ASP A 1 459 ? 15.242 -29.031 -19.609 1 94.56 459 ASP A O 1
ATOM 3640 N N . LEU A 1 460 ? 16.438 -30.141 -21.047 1 92.81 460 LEU A N 1
ATOM 3641 C CA . LEU A 1 460 ? 16.969 -31.109 -20.094 1 92.81 460 LEU A CA 1
ATOM 3642 C C . LEU A 1 460 ? 17.766 -30.406 -19 1 92.81 460 LEU A C 1
ATOM 3644 O O . LEU A 1 460 ? 17.797 -30.859 -17.859 1 92.81 460 LEU A O 1
ATOM 3648 N N . ASN A 1 461 ? 18.375 -29.344 -19.438 1 94.44 461 ASN A N 1
ATOM 3649 C CA . ASN A 1 461 ? 19.125 -28.594 -18.438 1 94.44 461 ASN A CA 1
ATOM 3650 C C . ASN A 1 461 ? 18.219 -28.016 -17.359 1 94.44 461 ASN A C 1
ATOM 3652 O O . ASN A 1 461 ? 18.531 -28.094 -16.172 1 94.44 461 ASN A O 1
ATOM 3656 N N . ILE A 1 462 ? 17.141 -27.484 -17.797 1 96.12 462 ILE A N 1
ATOM 3657 C CA . ILE A 1 462 ? 16.188 -26.906 -16.859 1 96.12 462 ILE A CA 1
ATOM 3658 C C . ILE A 1 462 ? 15.57 -28.016 -15.992 1 96.12 462 ILE A C 1
ATOM 3660 O O . ILE A 1 462 ? 15.422 -27.844 -14.781 1 96.12 462 ILE A O 1
ATOM 3664 N N . VAL A 1 463 ? 15.297 -29.094 -16.594 1 96 463 VAL A N 1
ATOM 3665 C CA . VAL A 1 463 ? 14.695 -30.219 -15.875 1 96 463 VAL A CA 1
ATOM 3666 C C . VAL A 1 463 ? 15.641 -30.688 -14.766 1 96 463 VAL A C 1
ATOM 3668 O O . VAL A 1 463 ? 15.219 -30.875 -13.625 1 96 463 VAL A O 1
ATOM 3671 N N . LYS A 1 464 ? 16.875 -30.797 -15.156 1 96.06 464 LYS A N 1
ATOM 3672 C CA . LYS A 1 464 ? 17.875 -31.266 -14.203 1 96.06 464 LYS A CA 1
ATOM 3673 C C . LYS A 1 464 ? 18.031 -30.281 -13.039 1 96.06 464 LYS A C 1
ATOM 3675 O O . LYS A 1 464 ? 18.016 -30.688 -11.875 1 96.06 464 LYS A O 1
ATOM 3680 N N . LEU A 1 465 ? 18.156 -29.062 -13.43 1 96.81 465 LEU A N 1
ATOM 3681 C CA . LEU A 1 465 ? 18.359 -28.031 -12.422 1 96.81 465 LEU A CA 1
ATOM 3682 C C . LEU A 1 465 ? 17.141 -27.906 -11.508 1 96.81 465 LEU A C 1
ATOM 3684 O O . LEU A 1 465 ? 17.281 -27.891 -10.289 1 96.81 465 LEU A O 1
ATOM 3688 N N . ALA A 1 466 ? 15.953 -27.812 -12.078 1 97.44 466 ALA A N 1
ATOM 3689 C CA . ALA A 1 466 ? 14.711 -27.594 -11.336 1 97.44 466 ALA A CA 1
ATOM 3690 C C . ALA A 1 466 ? 14.43 -28.766 -10.383 1 97.44 466 ALA A C 1
ATOM 3692 O O . ALA A 1 466 ? 14.086 -28.547 -9.219 1 97.44 466 ALA A O 1
ATOM 3693 N N . THR A 1 467 ? 14.602 -29.953 -10.828 1 97.12 467 THR A N 1
ATOM 3694 C CA . THR A 1 467 ? 14.328 -31.125 -10 1 97.12 467 THR A CA 1
ATOM 3695 C C . THR A 1 467 ? 15.312 -31.203 -8.836 1 97.12 467 THR A C 1
ATOM 3697 O O . THR A 1 467 ? 14.938 -31.547 -7.715 1 97.12 467 THR A O 1
ATOM 3700 N N . LYS A 1 468 ? 16.547 -30.969 -9.148 1 96.94 468 LYS A N 1
ATOM 3701 C CA . LYS A 1 468 ? 17.562 -30.984 -8.109 1 96.94 468 LYS A CA 1
ATOM 3702 C C . LYS A 1 468 ? 17.25 -29.969 -7.012 1 96.94 468 LYS A C 1
ATOM 3704 O O . LYS A 1 468 ? 17.297 -30.312 -5.824 1 96.94 468 LYS A O 1
ATOM 3709 N N . ILE A 1 469 ? 16.984 -28.766 -7.434 1 97.06 469 ILE A N 1
ATOM 3710 C CA . ILE A 1 469 ? 16.672 -27.688 -6.496 1 97.06 469 ILE A CA 1
ATOM 3711 C C . ILE A 1 469 ? 15.461 -28.047 -5.648 1 97.06 469 ILE A C 1
ATOM 3713 O O . ILE A 1 469 ? 15.484 -27.906 -4.426 1 97.06 469 ILE A O 1
ATOM 3717 N N . CYS A 1 470 ? 14.422 -28.562 -6.258 1 97 470 CYS A N 1
ATOM 3718 C CA . CYS A 1 470 ? 13.203 -28.938 -5.551 1 97 470 CYS A CA 1
ATOM 3719 C C . CYS A 1 470 ? 13.461 -30.078 -4.578 1 97 470 CYS A C 1
ATOM 3721 O O . CYS A 1 470 ? 12.898 -30.094 -3.48 1 97 470 CYS A O 1
ATOM 3723 N N . ALA A 1 471 ? 14.32 -31 -4.984 1 96.69 471 ALA A N 1
ATOM 3724 C CA . ALA A 1 471 ? 14.625 -32.125 -4.117 1 96.69 471 ALA A CA 1
ATOM 3725 C C . ALA A 1 471 ? 15.234 -31.672 -2.799 1 96.69 471 ALA A C 1
ATOM 3727 O O . ALA A 1 471 ? 14.938 -32.219 -1.738 1 96.69 471 ALA A O 1
ATOM 3728 N N . ILE A 1 472 ? 16.016 -30.703 -2.896 1 95.5 472 ILE A N 1
ATOM 3729 C CA . ILE A 1 472 ? 16.719 -30.219 -1.719 1 95.5 472 ILE A CA 1
ATOM 3730 C C . ILE A 1 472 ? 15.789 -29.312 -0.906 1 95.5 472 ILE A C 1
ATOM 3732 O O . ILE A 1 472 ? 15.672 -29.469 0.312 1 95.5 472 ILE A O 1
ATOM 3736 N N . LEU A 1 473 ? 15.117 -28.391 -1.553 1 94.88 473 LEU A N 1
ATOM 3737 C CA . LEU A 1 473 ? 14.406 -27.328 -0.861 1 94.88 473 LEU A CA 1
ATOM 3738 C C . LEU A 1 473 ? 13.07 -27.828 -0.328 1 94.88 473 LEU A C 1
ATOM 3740 O O . LEU A 1 473 ? 12.555 -27.297 0.666 1 94.88 473 LEU A O 1
ATOM 3744 N N . THR A 1 474 ? 12.391 -28.797 -0.928 1 94.44 474 THR A N 1
ATOM 3745 C CA . THR A 1 474 ? 11.102 -29.297 -0.458 1 94.44 474 THR A CA 1
ATOM 3746 C C . THR A 1 474 ? 11.234 -29.938 0.923 1 94.44 474 THR A C 1
ATOM 3748 O O . THR A 1 474 ? 10.258 -30.031 1.666 1 94.44 474 THR A O 1
ATOM 3751 N N . ALA A 1 475 ? 12.43 -30.328 1.278 1 92 475 ALA A N 1
ATOM 3752 C CA . ALA A 1 475 ? 12.672 -30.906 2.6 1 92 475 ALA A CA 1
ATOM 3753 C C . ALA A 1 475 ? 12.75 -29.812 3.664 1 92 475 ALA A C 1
ATOM 3755 O O . ALA A 1 475 ? 12.703 -30.109 4.863 1 92 475 ALA A O 1
ATOM 3756 N N . LYS A 1 476 ? 12.797 -28.594 3.193 1 91.62 476 LYS A N 1
ATOM 3757 C CA . LYS A 1 476 ? 13.023 -27.484 4.113 1 91.62 476 LYS A CA 1
ATOM 3758 C C . LYS A 1 476 ? 11.781 -26.609 4.238 1 91.62 476 LYS A C 1
ATOM 3760 O O . LYS A 1 476 ? 11.812 -25.562 4.891 1 91.62 476 LYS A O 1
ATOM 3765 N N . ILE A 1 477 ? 10.688 -26.953 3.66 1 91.06 477 ILE A N 1
ATOM 3766 C CA . ILE A 1 477 ? 9.484 -26.125 3.707 1 91.06 477 ILE A CA 1
ATOM 3767 C C . ILE A 1 477 ? 8.453 -26.766 4.633 1 91.06 477 ILE A C 1
ATOM 3769 O O . ILE A 1 477 ? 8.562 -27.938 4.98 1 91.06 477 ILE A O 1
ATOM 3773 N N . SER A 1 478 ? 7.438 -25.984 5.082 1 87.31 478 SER A N 1
ATOM 3774 C CA . SER A 1 478 ? 6.414 -26.438 6.02 1 87.31 478 SER A CA 1
ATOM 3775 C C . SER A 1 478 ? 5.41 -27.375 5.336 1 87.31 478 SER A C 1
ATOM 3777 O O . SER A 1 478 ? 5.414 -27.5 4.113 1 87.31 478 SER A O 1
ATOM 3779 N N . THR A 1 479 ? 4.562 -28.016 6.082 1 86.31 479 THR A N 1
ATOM 3780 C CA . THR A 1 479 ? 3.566 -28.953 5.578 1 86.31 479 THR A CA 1
ATOM 3781 C C . THR A 1 479 ? 2.57 -28.25 4.664 1 86.31 479 THR A C 1
ATOM 3783 O O . THR A 1 479 ? 2.234 -28.766 3.594 1 86.31 479 THR A O 1
ATOM 3786 N N . TYR A 1 480 ? 2.184 -27.094 5.047 1 85.5 480 TYR A N 1
ATOM 3787 C CA . TYR A 1 480 ? 1.211 -26.375 4.234 1 85.5 480 TYR A CA 1
ATOM 3788 C C . TYR A 1 480 ? 1.828 -25.922 2.92 1 85.5 480 TYR A C 1
ATOM 3790 O O . TYR A 1 480 ? 1.154 -25.891 1.886 1 85.5 480 TYR A O 1
ATOM 3798 N N . GLU A 1 481 ? 3.086 -25.547 3.01 1 89.69 481 GLU A N 1
ATOM 3799 C CA . GLU A 1 481 ? 3.775 -25.188 1.777 1 89.69 481 GLU A CA 1
ATOM 3800 C C . GLU A 1 481 ? 3.92 -26.375 0.842 1 89.69 481 GLU A C 1
ATOM 3802 O O . GLU A 1 481 ? 3.791 -26.234 -0.376 1 89.69 481 GLU A O 1
ATOM 3807 N N . THR A 1 482 ? 4.148 -27.484 1.435 1 91.5 482 THR A N 1
ATOM 3808 C CA . THR A 1 482 ? 4.254 -28.719 0.655 1 91.5 482 THR A CA 1
ATOM 3809 C C . THR A 1 482 ? 2.928 -29.047 -0.028 1 91.5 482 THR A C 1
ATOM 3811 O O . THR A 1 482 ? 2.902 -29.406 -1.204 1 91.5 482 THR A O 1
ATOM 3814 N N . ILE A 1 483 ? 1.938 -28.875 0.709 1 88.31 483 ILE A N 1
ATOM 3815 C CA . ILE A 1 483 ? 0.607 -29.125 0.168 1 88.31 483 ILE A CA 1
ATOM 3816 C C . ILE A 1 483 ? 0.328 -28.172 -0.982 1 88.31 483 ILE A C 1
ATOM 3818 O O . ILE A 1 483 ? -0.177 -28.578 -2.031 1 88.31 483 ILE A O 1
ATOM 3822 N N . ALA A 1 484 ? 0.715 -26.984 -0.772 1 88.81 484 ALA A N 1
ATOM 3823 C CA . ALA A 1 484 ? 0.475 -25.969 -1.788 1 88.81 484 ALA A CA 1
ATOM 3824 C C . ALA A 1 484 ? 1.271 -26.25 -3.057 1 88.81 484 ALA A C 1
ATOM 3826 O O . ALA A 1 484 ? 0.853 -25.891 -4.156 1 88.81 484 ALA A O 1
ATOM 3827 N N . LEU A 1 485 ? 2.35 -26.922 -2.916 1 92.25 485 LEU A N 1
ATOM 3828 C CA . LEU A 1 485 ? 3.215 -27.234 -4.043 1 92.25 485 LEU A CA 1
ATOM 3829 C C . LEU A 1 485 ? 2.699 -28.469 -4.789 1 92.25 485 LEU A C 1
ATOM 3831 O O . LEU A 1 485 ? 3.014 -28.656 -5.969 1 92.25 485 LEU A O 1
ATOM 3835 N N . GLY A 1 486 ? 1.994 -29.344 -4.082 1 91.06 486 GLY A N 1
ATOM 3836 C CA . GLY A 1 486 ? 1.537 -30.609 -4.637 1 91.06 486 GLY A CA 1
ATOM 3837 C C . GLY A 1 486 ? 0.325 -30.469 -5.539 1 91.06 486 GLY A C 1
ATOM 3838 O O . GLY A 1 486 ? -0.74 -31.016 -5.25 1 91.06 486 GLY A O 1
ATOM 3839 N N . THR A 1 487 ? 0.542 -29.844 -6.734 1 89.56 487 THR A N 1
ATOM 3840 C CA . THR A 1 487 ? -0.541 -29.641 -7.691 1 89.56 487 THR A CA 1
ATOM 3841 C C . THR A 1 487 ? -0.548 -30.75 -8.734 1 89.56 487 THR A C 1
ATOM 3843 O O . THR A 1 487 ? 0.449 -31.453 -8.906 1 89.56 487 THR A O 1
ATOM 3846 N N . ASP A 1 488 ? -1.704 -30.922 -9.391 1 89.19 488 ASP A N 1
ATOM 3847 C CA . ASP A 1 488 ? -1.83 -31.922 -10.438 1 89.19 488 ASP A CA 1
ATOM 3848 C C . ASP A 1 488 ? -0.803 -31.703 -11.547 1 89.19 488 ASP A C 1
ATOM 3850 O O . ASP A 1 488 ? -0.194 -32.656 -12.039 1 89.19 488 ASP A O 1
ATOM 3854 N N . ARG A 1 489 ? -0.62 -30.469 -11.812 1 89.69 489 ARG A N 1
ATOM 3855 C CA . ARG A 1 489 ? 0.324 -30.094 -12.859 1 89.69 489 ARG A CA 1
ATOM 3856 C C . ARG A 1 489 ? 1.745 -30.5 -12.484 1 89.69 489 ARG A C 1
ATOM 3858 O O . ARG A 1 489 ? 2.467 -31.078 -13.305 1 89.69 489 ARG A O 1
ATOM 3865 N N . HIS A 1 490 ? 2.107 -30.219 -11.289 1 94.19 490 HIS A N 1
ATOM 3866 C CA . HIS A 1 490 ? 3.447 -30.547 -10.82 1 94.19 490 HIS A CA 1
ATOM 3867 C C . HIS A 1 490 ? 3.65 -32.062 -10.734 1 94.19 490 HIS A C 1
ATOM 3869 O O . HIS A 1 490 ? 4.672 -32.594 -11.188 1 94.19 490 HIS A O 1
ATOM 3875 N N . LEU A 1 491 ? 2.699 -32.75 -10.195 1 94.94 491 LEU A N 1
ATOM 3876 C CA . LEU A 1 491 ? 2.803 -34.188 -10.023 1 94.94 491 LEU A CA 1
ATOM 3877 C C . LEU A 1 491 ? 2.867 -34.906 -11.383 1 94.94 491 LEU A C 1
ATOM 3879 O O . LEU A 1 491 ? 3.678 -35.812 -11.578 1 94.94 491 LEU A O 1
ATOM 3883 N N . LYS A 1 492 ? 2.076 -34.469 -12.273 1 94.06 492 LYS A N 1
ATOM 3884 C CA . LYS A 1 492 ? 2.072 -35.062 -13.602 1 94.06 492 LYS A CA 1
ATOM 3885 C C . LYS A 1 492 ? 3.406 -34.844 -14.312 1 94.06 492 LYS A C 1
ATOM 3887 O O . LYS A 1 492 ? 3.902 -35.75 -15 1 94.06 492 LYS A O 1
ATOM 3892 N N . ALA A 1 493 ? 3.883 -33.625 -14.125 1 94.75 493 ALA A N 1
ATOM 3893 C CA . ALA A 1 493 ? 5.176 -33.344 -14.742 1 94.75 493 ALA A CA 1
ATOM 3894 C C . ALA A 1 493 ? 6.266 -34.281 -14.188 1 94.75 493 ALA A C 1
ATOM 3896 O O . ALA A 1 493 ? 7.09 -34.781 -14.945 1 94.75 493 ALA A O 1
ATOM 3897 N N . LEU A 1 494 ? 6.309 -34.469 -12.938 1 97.25 494 LEU A N 1
ATOM 3898 C CA . LEU A 1 494 ? 7.289 -35.344 -12.297 1 97.25 494 LEU A CA 1
ATOM 3899 C C . LEU A 1 494 ? 7.09 -36.781 -12.727 1 97.25 494 LEU A C 1
ATOM 3901 O O . LEU A 1 494 ? 8.055 -37.5 -13.016 1 97.25 494 LEU A O 1
ATOM 3905 N N . MET A 1 495 ? 5.859 -37.219 -12.773 1 97 495 MET A N 1
ATOM 3906 C CA . MET A 1 495 ? 5.555 -38.594 -13.172 1 97 495 MET A CA 1
ATOM 3907 C C . MET A 1 495 ? 5.945 -38.844 -14.625 1 97 495 MET A C 1
ATOM 3909 O O . MET A 1 495 ? 6.391 -39.938 -14.977 1 97 495 MET A O 1
ATOM 3913 N N . TYR A 1 496 ? 5.75 -37.812 -15.359 1 96.12 496 TYR A N 1
ATOM 3914 C CA . TYR A 1 496 ? 6.148 -37.938 -16.75 1 96.12 496 TYR A CA 1
ATOM 3915 C C . TYR A 1 496 ? 7.648 -38.188 -16.875 1 96.12 496 TYR A C 1
ATOM 3917 O O . TYR A 1 496 ? 8.094 -38.969 -17.719 1 96.12 496 TYR A O 1
ATOM 3925 N N . ILE A 1 497 ? 8.414 -37.5 -16.109 1 96.5 497 ILE A N 1
ATOM 3926 C CA . ILE A 1 497 ? 9.859 -37.688 -16.109 1 96.5 497 ILE A CA 1
ATOM 3927 C C . ILE A 1 497 ? 10.203 -39.094 -15.688 1 96.5 497 ILE A C 1
ATOM 3929 O O . ILE A 1 497 ? 11.023 -39.75 -16.328 1 96.5 497 ILE A O 1
ATOM 3933 N N . VAL A 1 498 ? 9.57 -39.625 -14.641 1 97.19 498 VAL A N 1
ATOM 3934 C CA . VAL A 1 498 ? 9.812 -41 -14.148 1 97.19 498 VAL A CA 1
ATOM 3935 C C . VAL A 1 498 ? 9.445 -42 -15.219 1 97.19 498 VAL A C 1
ATOM 3937 O O . VAL A 1 498 ? 10.188 -42.969 -15.461 1 97.19 498 VAL A O 1
ATOM 3940 N N . GLU A 1 499 ? 8.305 -41.781 -15.812 1 97 499 GLU A N 1
ATOM 3941 C CA . GLU A 1 499 ? 7.852 -42.688 -16.875 1 97 499 GLU A CA 1
ATOM 3942 C C . GLU A 1 499 ? 8.867 -42.75 -18.016 1 97 499 GLU A C 1
ATOM 3944 O O . GLU A 1 499 ? 9.141 -43.844 -18.531 1 97 499 GLU A O 1
ATOM 3949 N N . GLY A 1 500 ? 9.312 -41.562 -18.359 1 95.62 500 GLY A N 1
ATOM 3950 C CA . GLY A 1 500 ? 10.328 -41.531 -19.406 1 95.62 500 GLY A CA 1
ATOM 3951 C C . GLY A 1 500 ? 11.578 -42.312 -19.047 1 95.62 500 GLY A C 1
ATOM 3952 O O . GLY A 1 500 ? 12.141 -43 -19.891 1 95.62 500 GLY A O 1
ATOM 3953 N N . LYS A 1 501 ? 12.008 -42.25 -17.844 1 95.5 501 LYS A N 1
ATOM 3954 C CA . LYS A 1 501 ? 13.203 -42.969 -17.391 1 95.5 501 LYS A CA 1
ATOM 3955 C C . LYS A 1 501 ? 12.961 -44.469 -17.297 1 95.5 501 LYS A C 1
ATOM 3957 O O . LYS A 1 501 ? 13.859 -45.25 -17.547 1 95.5 501 LYS A O 1
ATOM 3962 N N . VAL A 1 502 ? 11.766 -44.906 -16.906 1 95.88 502 VAL A N 1
ATOM 3963 C CA . VAL A 1 502 ? 11.398 -46.312 -16.828 1 95.88 502 VAL A CA 1
ATOM 3964 C C . VAL A 1 502 ? 11.383 -46.906 -18.219 1 95.88 502 VAL A C 1
ATOM 3966 O O . VAL A 1 502 ? 11.891 -48 -18.438 1 95.88 502 VAL A O 1
ATOM 3969 N N . GLU A 1 503 ? 10.844 -46.156 -19.125 1 96.12 503 GLU A N 1
ATOM 3970 C CA . GLU A 1 503 ? 10.789 -46.625 -20.5 1 96.12 503 GLU A CA 1
ATOM 3971 C C . GLU A 1 503 ? 12.188 -46.75 -21.094 1 96.12 503 GLU A C 1
ATOM 3973 O O . GLU A 1 503 ? 12.461 -47.688 -21.859 1 96.12 503 GLU A O 1
ATOM 3978 N N . ALA A 1 504 ? 13.016 -45.844 -20.703 1 95.38 504 ALA A N 1
ATOM 3979 C CA . ALA A 1 504 ? 14.391 -45.875 -21.203 1 95.38 504 ALA A CA 1
ATOM 3980 C C . ALA A 1 504 ? 15.266 -46.781 -20.359 1 95.38 504 ALA A C 1
ATOM 3982 O O . ALA A 1 504 ? 16.422 -47.062 -20.719 1 95.38 504 ALA A O 1
ATOM 3983 N N . VAL A 1 505 ? 14.773 -47.344 -19.25 1 94.12 505 VAL A N 1
ATOM 3984 C CA . VAL A 1 505 ? 15.477 -48.219 -18.297 1 94.12 505 VAL A CA 1
ATOM 3985 C C . VAL A 1 505 ? 16.781 -47.531 -17.875 1 94.12 505 VAL A C 1
ATOM 3987 O O . VAL A 1 505 ? 17.859 -48.125 -17.969 1 94.12 505 VAL A O 1
ATOM 3990 N N . GLN A 1 506 ? 16.672 -46.281 -17.531 1 93.88 506 GLN A N 1
ATOM 3991 C CA . GLN A 1 506 ? 17.828 -45.5 -17.109 1 93.88 506 GLN A CA 1
ATOM 3992 C C . GLN A 1 506 ? 17.688 -45.062 -15.656 1 93.88 506 GLN A C 1
ATOM 3994 O O . GLN A 1 506 ? 16.812 -44.281 -15.312 1 93.88 506 GLN A O 1
ATOM 3999 N N . ALA A 1 507 ? 18.5 -45.594 -14.789 1 93.06 507 ALA A N 1
ATOM 4000 C CA . ALA A 1 507 ? 18.562 -45.188 -13.383 1 93.06 507 ALA A CA 1
ATOM 4001 C C . ALA A 1 507 ? 19.594 -44.062 -13.172 1 93.06 507 ALA A C 1
ATOM 4003 O O . ALA A 1 507 ? 20.656 -44.312 -12.602 1 93.06 507 ALA A O 1
ATOM 4004 N N . ASP A 1 508 ? 19.312 -42.844 -13.648 1 92.5 508 ASP A N 1
ATOM 4005 C CA . ASP A 1 508 ? 20.281 -41.75 -13.555 1 92.5 508 ASP A CA 1
ATOM 4006 C C . ASP A 1 508 ? 19.938 -40.812 -12.406 1 92.5 508 ASP A C 1
ATOM 4008 O O . ASP A 1 508 ? 19.047 -41.094 -11.602 1 92.5 508 ASP A O 1
ATOM 4012 N N . TYR A 1 509 ? 20.672 -39.844 -12.328 1 93.75 509 TYR A N 1
ATOM 4013 C CA . TYR A 1 509 ? 20.562 -38.875 -11.242 1 93.75 509 TYR A CA 1
ATOM 4014 C C . TYR A 1 509 ? 19.219 -38.156 -11.289 1 93.75 509 TYR A C 1
ATOM 4016 O O . TYR A 1 509 ? 18.609 -37.875 -10.25 1 93.75 509 TYR A O 1
ATOM 4024 N N . ILE A 1 510 ? 18.719 -37.844 -12.469 1 94.94 510 ILE A N 1
ATOM 4025 C CA . ILE A 1 510 ? 17.453 -37.125 -12.656 1 94.94 510 ILE A CA 1
ATOM 4026 C C . ILE A 1 510 ? 16.312 -37.969 -12.086 1 94.94 510 ILE A C 1
ATOM 4028 O O . ILE A 1 510 ? 15.422 -37.438 -11.414 1 94.94 510 ILE A O 1
ATOM 4032 N N . LEU A 1 511 ? 16.344 -39.25 -12.352 1 96.38 511 LEU A N 1
ATOM 4033 C CA . LEU A 1 511 ? 15.328 -40.125 -11.805 1 96.38 511 LEU A CA 1
ATOM 4034 C C . LEU A 1 511 ? 15.367 -40.094 -10.281 1 96.38 511 LEU A C 1
ATOM 4036 O O . LEU A 1 511 ? 14.32 -40 -9.625 1 96.38 511 LEU A O 1
ATOM 4040 N N . SER A 1 512 ? 16.547 -40.188 -9.766 1 96.44 512 SER A N 1
ATOM 4041 C CA . SER A 1 512 ? 16.734 -40.25 -8.312 1 96.44 512 SER A CA 1
ATOM 4042 C C . SER A 1 512 ? 16.172 -39 -7.652 1 96.44 512 SER A C 1
ATOM 4044 O O . SER A 1 512 ? 15.438 -39.094 -6.664 1 96.44 512 SER A O 1
ATOM 4046 N N . VAL A 1 513 ? 16.5 -37.875 -8.227 1 96.44 513 VAL A N 1
ATOM 4047 C CA . VAL A 1 513 ? 16.094 -36.625 -7.617 1 96.44 513 VAL A CA 1
ATOM 4048 C C . VAL A 1 513 ? 14.586 -36.406 -7.824 1 96.44 513 VAL A C 1
ATOM 4050 O O . VAL A 1 513 ? 13.906 -35.875 -6.961 1 96.44 513 VAL A O 1
ATOM 4053 N N . THR A 1 514 ? 14.062 -36.781 -8.945 1 97.62 514 THR A N 1
ATOM 4054 C CA . THR A 1 514 ? 12.633 -36.688 -9.203 1 97.62 514 THR A CA 1
ATOM 4055 C C . THR A 1 514 ? 11.836 -37.5 -8.18 1 97.62 514 THR A C 1
ATOM 4057 O O . THR A 1 514 ? 10.82 -37.031 -7.664 1 97.62 514 THR A O 1
ATOM 4060 N N . LEU A 1 515 ? 12.367 -38.656 -7.895 1 97.56 515 LEU A N 1
ATOM 4061 C CA . LEU A 1 515 ? 11.711 -39.531 -6.914 1 97.56 515 LEU A CA 1
ATOM 4062 C C . LEU A 1 515 ? 11.781 -38.906 -5.52 1 97.56 515 LEU A C 1
ATOM 4064 O O . LEU A 1 515 ? 10.859 -39.062 -4.719 1 97.56 515 LEU A O 1
ATOM 4068 N N . SER A 1 516 ? 12.836 -38.219 -5.246 1 97.44 516 SER A N 1
ATOM 4069 C CA . SER A 1 516 ? 12.961 -37.531 -3.969 1 97.44 516 SER A CA 1
ATOM 4070 C C . SER A 1 516 ? 11.906 -36.438 -3.826 1 97.44 516 SER A C 1
ATOM 4072 O O . SER A 1 516 ? 11.375 -36.219 -2.736 1 97.44 516 SER A O 1
ATOM 4074 N N . VAL A 1 517 ? 11.672 -35.719 -4.898 1 97.94 517 VAL A N 1
ATOM 4075 C CA . VAL A 1 517 ? 10.664 -34.656 -4.875 1 97.94 517 VAL A CA 1
ATOM 4076 C C . VAL A 1 517 ? 9.281 -35.25 -4.621 1 97.94 517 VAL A C 1
ATOM 4078 O O . VAL A 1 517 ? 8.516 -34.75 -3.803 1 97.94 517 VAL A O 1
ATOM 4081 N N . LEU A 1 518 ? 8.984 -36.344 -5.316 1 97.81 518 LEU A N 1
ATOM 4082 C CA . LEU A 1 518 ? 7.695 -37 -5.141 1 97.81 518 LEU A CA 1
ATOM 4083 C C . LEU A 1 518 ? 7.535 -37.5 -3.707 1 97.81 518 LEU A C 1
ATOM 4085 O O . LEU A 1 518 ? 6.457 -37.375 -3.121 1 97.81 518 LEU A O 1
ATOM 4089 N N . TRP A 1 519 ? 8.641 -38.094 -3.143 1 97.12 519 TRP A N 1
ATOM 4090 C CA . TRP A 1 519 ? 8.656 -38.562 -1.764 1 97.12 519 TRP A CA 1
ATOM 4091 C C . TRP A 1 519 ? 8.328 -37.438 -0.793 1 97.12 519 TRP A C 1
ATOM 4093 O O . TRP A 1 519 ? 7.488 -37.594 0.099 1 97.12 519 TRP A O 1
ATOM 4103 N N . ASN A 1 520 ? 8.867 -36.281 -1.021 1 95.81 520 ASN A N 1
ATOM 4104 C CA . ASN A 1 520 ? 8.664 -35.125 -0.143 1 95.81 520 ASN A CA 1
ATOM 4105 C C . ASN A 1 520 ? 7.277 -34.531 -0.318 1 95.81 520 ASN A C 1
ATOM 4107 O O . ASN A 1 520 ? 6.652 -34.094 0.655 1 95.81 520 ASN A O 1
ATOM 4111 N N . LEU A 1 521 ? 6.754 -34.438 -1.565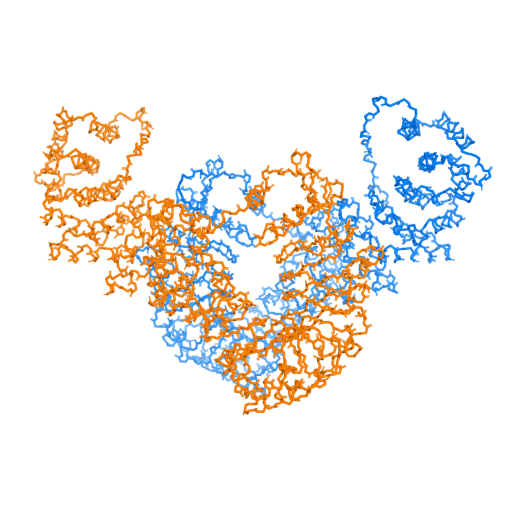 1 95.88 521 LEU A N 1
ATOM 4112 C CA . LEU A 1 521 ? 5.48 -33.812 -1.863 1 95.88 521 LEU A CA 1
ATOM 4113 C C . LEU A 1 521 ? 4.316 -34.594 -1.28 1 95.88 521 LEU A C 1
ATOM 4115 O O . LEU A 1 521 ? 3.221 -34.062 -1.099 1 95.88 521 LEU A O 1
ATOM 4119 N N . THR A 1 522 ? 4.52 -35.844 -1.028 1 95.44 522 THR A N 1
ATOM 4120 C CA . THR A 1 522 ? 3.438 -36.688 -0.545 1 95.44 522 THR A CA 1
ATOM 4121 C C . THR A 1 522 ? 3.498 -36.844 0.973 1 95.44 522 THR A C 1
ATOM 4123 O O . THR A 1 522 ? 2.615 -37.438 1.58 1 95.44 522 THR A O 1
ATOM 4126 N N . ASP A 1 523 ? 4.5 -36.25 1.583 1 93 523 ASP A N 1
ATOM 4127 C CA . ASP A 1 523 ? 4.672 -36.344 3.029 1 93 523 ASP A CA 1
ATOM 4128 C C . ASP A 1 523 ? 3.609 -35.531 3.77 1 93 523 ASP A C 1
ATOM 4130 O O . ASP A 1 523 ? 3.559 -34.312 3.645 1 93 523 ASP A O 1
ATOM 4134 N N . GLU A 1 524 ? 2.812 -36.156 4.512 1 87.62 524 GLU A N 1
ATOM 4135 C CA . GLU A 1 524 ? 1.747 -35.562 5.305 1 87.62 524 GLU A CA 1
ATOM 4136 C C . GLU A 1 524 ? 0.879 -34.625 4.457 1 87.62 524 GLU A C 1
ATOM 4138 O O . GLU A 1 524 ? 0.489 -33.562 4.906 1 87.62 524 GLU A O 1
ATOM 4143 N N . ALA A 1 525 ? 0.75 -35 3.217 1 89.12 525 ALA A N 1
ATOM 4144 C CA . ALA A 1 525 ? -0.047 -34.219 2.277 1 89.12 525 ALA A CA 1
ATOM 4145 C C . ALA A 1 525 ? -1.139 -35.062 1.638 1 89.12 525 ALA A C 1
ATOM 4147 O O . ALA A 1 525 ? -0.949 -35.594 0.549 1 89.12 525 ALA A O 1
ATOM 4148 N N . CYS A 1 526 ? -2.221 -35.094 2.236 1 86.81 526 CYS A N 1
ATOM 4149 C CA . CYS A 1 526 ? -3.318 -35.969 1.844 1 86.81 526 CYS A CA 1
ATOM 4150 C C . CYS A 1 526 ? -3.812 -35.656 0.443 1 86.81 526 CYS A C 1
ATOM 4152 O O . CYS A 1 526 ? -4.062 -36.531 -0.365 1 86.81 526 CYS A O 1
ATOM 4154 N N . CYS A 1 527 ? -3.842 -34.406 0.123 1 85.44 527 CYS A N 1
ATOM 4155 C CA . CYS A 1 527 ? -4.352 -33.969 -1.174 1 85.44 527 CYS A CA 1
ATOM 4156 C C . CYS A 1 527 ? -3.406 -34.375 -2.297 1 85.44 527 CYS A C 1
ATOM 4158 O O . CYS A 1 527 ? -3.848 -34.844 -3.344 1 85.44 527 CYS A O 1
ATOM 4160 N N . SER A 1 528 ? -2.162 -34.219 -2.041 1 91 528 SER A N 1
ATOM 4161 C CA . SER A 1 528 ? -1.164 -34.594 -3.037 1 91 528 SER A CA 1
ATOM 4162 C C . SER A 1 528 ? -1.158 -36.094 -3.277 1 91 528 SER A C 1
ATOM 4164 O O . SER A 1 528 ? -0.992 -36.562 -4.414 1 91 528 SER A O 1
ATOM 4166 N N . CYS A 1 529 ? -1.367 -36.844 -2.201 1 94.12 529 CYS A N 1
ATOM 4167 C CA . CYS A 1 529 ? -1.426 -38.281 -2.311 1 94.12 529 CYS A CA 1
ATOM 4168 C C . CYS A 1 529 ? -2.619 -38.719 -3.152 1 94.12 529 CYS A C 1
ATOM 4170 O O . CYS A 1 529 ? -2.498 -39.625 -3.994 1 94.12 529 CYS A O 1
ATOM 4172 N N . GLN A 1 530 ? -3.699 -38.062 -2.936 1 91.06 530 GLN A N 1
ATOM 4173 C CA . GLN A 1 530 ? -4.902 -38.375 -3.703 1 91.06 530 GLN A CA 1
ATOM 4174 C C . GLN A 1 530 ? -4.695 -38.094 -5.188 1 91.06 530 GLN A C 1
ATOM 4176 O O . GLN A 1 530 ? -5.039 -38.906 -6.039 1 91.06 530 GLN A O 1
ATOM 4181 N N . LEU A 1 531 ? -4.168 -37 -5.477 1 91.25 531 LEU A N 1
ATOM 4182 C CA . LEU A 1 531 ? -3.908 -36.625 -6.863 1 91.25 531 LEU A CA 1
ATOM 4183 C C . LEU A 1 531 ? -2.941 -37.594 -7.52 1 91.25 531 LEU A C 1
ATOM 4185 O O . LEU A 1 531 ? -3.107 -37.969 -8.688 1 91.25 531 LEU A O 1
ATOM 4189 N N . PHE A 1 532 ? -1.959 -38 -6.727 1 95.25 532 PHE A N 1
ATOM 4190 C CA . PHE A 1 532 ? -0.957 -38.938 -7.215 1 95.25 532 PHE A CA 1
ATOM 4191 C C . PHE A 1 532 ? -1.602 -40.281 -7.602 1 95.25 532 PHE A C 1
ATOM 4193 O O . PHE A 1 532 ? -1.291 -40.844 -8.648 1 95.25 532 PHE A O 1
ATOM 4200 N N . ILE A 1 533 ? -2.523 -40.719 -6.809 1 95.06 533 ILE A N 1
ATOM 4201 C CA . ILE A 1 533 ? -3.207 -42 -7.051 1 95.06 533 ILE A CA 1
ATOM 4202 C C . ILE A 1 533 ? -4.156 -41.844 -8.234 1 95.06 533 ILE A C 1
ATOM 4204 O O . ILE A 1 533 ? -4.234 -42.719 -9.094 1 95.06 533 ILE A O 1
ATOM 4208 N N . ASP A 1 534 ? -4.824 -40.719 -8.281 1 92.5 534 ASP A N 1
ATOM 4209 C CA . ASP A 1 534 ? -5.777 -40.469 -9.359 1 92.5 534 ASP A CA 1
ATOM 4210 C C . ASP A 1 534 ? -5.074 -40.438 -10.711 1 92.5 534 ASP A C 1
ATOM 4212 O O . ASP A 1 534 ? -5.66 -40.781 -11.734 1 92.5 534 ASP A O 1
ATOM 4216 N N . SER A 1 535 ? -3.84 -40.094 -10.656 1 93.19 535 SER A N 1
ATOM 4217 C CA . SER A 1 535 ? -3.061 -40 -11.883 1 93.19 535 SER A CA 1
ATOM 4218 C C . SER A 1 535 ? -2.301 -41.281 -12.172 1 93.19 535 SER A C 1
ATOM 4220 O O . SER A 1 535 ? -1.333 -41.281 -12.93 1 93.19 535 SER A O 1
ATOM 4222 N N . LYS A 1 536 ? -2.617 -42.312 -11.477 1 94.69 536 LYS A N 1
ATOM 4223 C CA . LYS A 1 536 ? -2.061 -43.656 -11.664 1 94.69 536 LYS A CA 1
ATOM 4224 C C . LYS A 1 536 ? -0.603 -43.719 -11.211 1 94.69 536 LYS A C 1
ATOM 4226 O O . LYS A 1 536 ? 0.222 -44.375 -11.844 1 94.69 536 LYS A O 1
ATOM 4231 N N . GLY A 1 537 ? -0.391 -43 -10.227 1 96.38 537 GLY A N 1
ATOM 4232 C CA . GLY A 1 537 ? 0.963 -42.938 -9.703 1 96.38 537 GLY A CA 1
ATOM 4233 C C . GLY A 1 537 ? 1.426 -44.25 -9.109 1 96.38 537 GLY A C 1
ATOM 4234 O O . GLY A 1 537 ? 2.594 -44.625 -9.242 1 96.38 537 GLY A O 1
ATOM 4235 N N . LEU A 1 538 ? 0.527 -45 -8.484 1 96.06 538 LEU A N 1
ATOM 4236 C CA . LEU A 1 538 ? 0.874 -46.25 -7.855 1 96.06 538 LEU A CA 1
ATOM 4237 C C . LEU A 1 538 ? 1.307 -47.281 -8.898 1 96.06 538 LEU A C 1
ATOM 4239 O O . LEU A 1 538 ? 2.275 -48.031 -8.688 1 96.06 538 LEU A O 1
ATOM 4243 N N . LYS A 1 539 ? 0.612 -47.312 -9.977 1 95.88 539 LYS A N 1
ATOM 4244 C CA . LYS A 1 539 ? 0.977 -48.219 -11.07 1 95.88 539 LYS A CA 1
ATOM 4245 C C . LYS A 1 539 ? 2.367 -47.875 -11.609 1 95.88 539 LYS A C 1
ATOM 4247 O O . LYS A 1 539 ? 3.139 -48.781 -11.938 1 95.88 539 LYS A O 1
ATOM 4252 N N . LEU A 1 540 ? 2.58 -46.625 -11.664 1 97.12 540 LEU A N 1
ATOM 4253 C CA . LEU A 1 540 ? 3.887 -46.188 -12.148 1 97.12 540 LEU A CA 1
ATOM 4254 C C . LEU A 1 540 ? 4.992 -46.625 -11.188 1 97.12 540 LEU A C 1
ATOM 4256 O O . LEU A 1 540 ? 6.043 -47.094 -11.625 1 97.12 540 LEU A O 1
ATOM 4260 N N . LEU A 1 541 ? 4.789 -46.5 -9.906 1 96.75 541 LEU A N 1
ATOM 4261 C CA . LEU A 1 541 ? 5.793 -46.875 -8.922 1 96.75 541 LEU A CA 1
ATOM 4262 C C . LEU A 1 541 ? 6.047 -48.375 -8.969 1 96.75 541 LEU A C 1
ATOM 4264 O O . LEU A 1 541 ? 7.188 -48.844 -8.812 1 96.75 541 LEU A O 1
ATOM 4268 N N . LEU A 1 542 ? 5.027 -49.125 -9.195 1 95.12 542 LEU A N 1
ATOM 4269 C CA . LEU A 1 542 ? 5.18 -50.594 -9.312 1 95.12 542 LEU A CA 1
ATOM 4270 C C . LEU A 1 542 ? 6.012 -50.938 -10.539 1 95.12 542 LEU A C 1
ATOM 4272 O O . LEU A 1 542 ? 6.824 -51.875 -10.492 1 95.12 542 LEU A O 1
ATOM 4276 N N . ARG A 1 543 ? 5.777 -50.188 -11.555 1 95.38 543 ARG A N 1
ATOM 4277 C CA . ARG A 1 543 ? 6.586 -50.406 -12.75 1 95.38 543 ARG A CA 1
ATOM 4278 C C . ARG A 1 543 ? 8.055 -50.094 -12.484 1 95.38 543 ARG A C 1
ATOM 4280 O O . ARG A 1 543 ? 8.945 -50.75 -13.031 1 95.38 543 ARG A O 1
ATOM 4287 N N . VAL A 1 544 ? 8.273 -49.062 -11.711 1 96.38 544 VAL A N 1
ATOM 4288 C CA . VAL A 1 544 ? 9.641 -48.688 -11.352 1 96.38 544 VAL A CA 1
ATOM 4289 C C . VAL A 1 544 ? 10.289 -49.844 -10.578 1 96.38 544 VAL A C 1
ATOM 4291 O O . VAL A 1 544 ? 11.438 -50.219 -10.844 1 96.38 544 VAL A O 1
ATOM 4294 N N . LEU A 1 545 ? 9.57 -50.438 -9.641 1 93.5 545 LEU A N 1
ATOM 4295 C CA . LEU A 1 545 ? 10.086 -51.531 -8.82 1 93.5 545 LEU A CA 1
ATOM 4296 C C . LEU A 1 545 ? 10.391 -52.75 -9.68 1 93.5 545 LEU A C 1
ATOM 4298 O O . LEU A 1 545 ? 11.336 -53.5 -9.406 1 93.5 545 LEU A O 1
ATOM 4302 N N . LYS A 1 546 ? 9.602 -52.906 -10.711 1 92 546 LYS A N 1
ATOM 4303 C CA . LYS A 1 546 ? 9.789 -54.062 -11.602 1 92 546 LYS A CA 1
ATOM 4304 C C . LYS A 1 546 ? 10.984 -53.844 -12.523 1 92 546 LYS A C 1
ATOM 4306 O O . LYS A 1 546 ? 11.711 -54.781 -12.836 1 92 546 LYS A O 1
ATOM 4311 N N . THR A 1 547 ? 11.094 -52.594 -12.914 1 94.38 547 THR A N 1
ATOM 4312 C CA . THR A 1 547 ? 12.117 -52.281 -13.898 1 94.38 547 THR A CA 1
ATOM 4313 C C . THR A 1 547 ? 13.492 -52.188 -13.242 1 94.38 547 THR A C 1
ATOM 4315 O O . THR A 1 547 ? 14.484 -52.656 -13.812 1 94.38 547 THR A O 1
ATOM 4318 N N . PHE A 1 548 ? 13.508 -51.594 -12.07 1 91.88 548 PHE A N 1
ATOM 4319 C CA . PHE A 1 548 ? 14.797 -51.375 -11.422 1 91.88 548 PHE A CA 1
ATOM 4320 C C . PHE A 1 548 ? 14.992 -52.344 -10.258 1 91.88 548 PHE A C 1
ATOM 4322 O O . PHE A 1 548 ? 14.125 -52.469 -9.391 1 91.88 548 PHE A O 1
ATOM 4329 N N . THR A 1 549 ? 15.75 -53.375 -10.422 1 77.62 549 THR A N 1
ATOM 4330 C CA . THR A 1 549 ? 16 -54.469 -9.461 1 77.62 549 THR A CA 1
ATOM 4331 C C . THR A 1 549 ? 16.672 -53.906 -8.203 1 77.62 549 THR A C 1
ATOM 4333 O O . THR A 1 549 ? 16.953 -52.719 -8.117 1 77.62 549 THR A O 1
ATOM 4336 N N . LEU A 1 550 ? 16.875 -54.688 -7.203 1 78.12 550 LEU A N 1
ATOM 4337 C CA . LEU A 1 550 ? 17.438 -54.344 -5.898 1 78.12 550 LEU A CA 1
ATOM 4338 C C . LEU A 1 550 ? 18.875 -53.844 -6.031 1 78.12 550 LEU A C 1
ATOM 4340 O O . LEU A 1 550 ? 19.453 -53.375 -5.059 1 78.12 550 LEU A O 1
ATOM 4344 N N . GLU A 1 551 ? 19.359 -53.844 -7.293 1 79.81 551 GLU A N 1
ATOM 4345 C CA . GLU A 1 551 ? 20.688 -53.281 -7.508 1 79.81 551 GLU A CA 1
ATOM 4346 C C . GLU A 1 551 ? 20.688 -51.75 -7.316 1 79.81 551 GLU A C 1
ATOM 4348 O O . GLU A 1 551 ? 21.719 -51.156 -6.941 1 79.81 551 GLU A O 1
ATOM 4353 N N . ASN A 1 552 ? 19.625 -51.188 -7.523 1 88.88 552 ASN A N 1
ATOM 4354 C CA . ASN A 1 552 ? 19.484 -49.75 -7.328 1 88.88 552 ASN A CA 1
ATOM 4355 C C . ASN A 1 552 ? 18.781 -49.438 -6.016 1 88.88 552 ASN A C 1
ATOM 4357 O O . ASN A 1 552 ? 17.672 -48.906 -6.016 1 88.88 552 ASN A O 1
ATOM 4361 N N . LYS A 1 553 ? 19.391 -49.531 -4.965 1 88.88 553 LYS A N 1
ATOM 4362 C CA . LYS A 1 553 ? 18.844 -49.469 -3.617 1 88.88 553 LYS A CA 1
ATOM 4363 C C . LYS A 1 553 ? 18.25 -48.094 -3.334 1 88.88 553 LYS A C 1
ATOM 4365 O O . LYS A 1 553 ? 17.219 -47.969 -2.689 1 88.88 553 LYS A O 1
ATOM 4370 N N . ILE A 1 554 ? 18.969 -47.094 -3.875 1 92.06 554 ILE A N 1
ATOM 4371 C CA . ILE A 1 554 ? 18.547 -45.719 -3.602 1 92.06 554 ILE A CA 1
ATOM 4372 C C . ILE A 1 554 ? 17.188 -45.469 -4.242 1 92.06 554 ILE A C 1
ATOM 4374 O O . ILE A 1 554 ? 16.312 -44.844 -3.621 1 92.06 554 ILE A O 1
ATOM 4378 N N . ILE A 1 555 ? 17 -45.906 -5.453 1 95 555 ILE A N 1
ATOM 4379 C CA . ILE A 1 555 ? 15.758 -45.719 -6.191 1 95 555 ILE A CA 1
ATOM 4380 C C . ILE A 1 555 ? 14.625 -46.469 -5.492 1 95 555 ILE A C 1
ATOM 4382 O O . ILE A 1 555 ? 13.547 -45.906 -5.281 1 95 555 ILE A O 1
ATOM 4386 N N . ILE A 1 556 ? 14.898 -47.688 -5.074 1 94.25 556 ILE A N 1
ATOM 4387 C CA . ILE A 1 556 ? 13.883 -48.5 -4.441 1 94.25 556 ILE A CA 1
ATOM 4388 C C . ILE A 1 556 ? 13.461 -47.906 -3.109 1 94.25 556 ILE A C 1
ATOM 4390 O O . ILE A 1 556 ? 12.273 -47.844 -2.789 1 94.25 556 ILE A O 1
ATOM 4394 N N . LYS A 1 557 ? 14.422 -47.406 -2.402 1 93.94 557 LYS A N 1
ATOM 4395 C CA . LYS A 1 557 ? 14.141 -46.781 -1.119 1 93.94 557 LYS A CA 1
ATOM 4396 C C . LYS A 1 557 ? 13.203 -45.594 -1.294 1 93.94 557 LYS A C 1
ATOM 4398 O O . LYS A 1 557 ? 12.258 -45.406 -0.529 1 93.94 557 LYS A O 1
ATOM 4403 N N . LYS A 1 558 ? 13.508 -44.781 -2.285 1 95.88 558 LYS A N 1
ATOM 4404 C CA . LYS A 1 558 ? 12.727 -43.562 -2.518 1 95.88 558 LYS A CA 1
ATOM 4405 C C . LYS A 1 558 ? 11.312 -43.906 -2.98 1 95.88 558 LYS A C 1
ATOM 4407 O O . LYS A 1 558 ? 10.352 -43.219 -2.609 1 95.88 558 LYS A O 1
ATOM 4412 N N . VAL A 1 559 ? 11.188 -44.938 -3.793 1 96.62 559 VAL A N 1
ATOM 4413 C CA . VAL A 1 559 ? 9.875 -45.406 -4.254 1 96.62 559 VAL A CA 1
ATOM 4414 C C . VAL A 1 559 ? 9.062 -45.906 -3.064 1 96.62 559 VAL A C 1
ATOM 4416 O O . VAL A 1 559 ? 7.891 -45.531 -2.912 1 96.62 559 VAL A O 1
ATOM 4419 N N . LEU A 1 560 ? 9.727 -46.688 -2.207 1 95.5 560 LEU A N 1
ATOM 4420 C CA . LEU A 1 560 ? 9.039 -47.25 -1.043 1 95.5 560 LEU A CA 1
ATOM 4421 C C . LEU A 1 560 ? 8.672 -46.125 -0.059 1 95.5 560 LEU A C 1
ATOM 4423 O O . LEU A 1 560 ? 7.645 -46.219 0.612 1 95.5 560 LEU A O 1
ATOM 4427 N N . GLY A 1 561 ? 9.539 -45.156 0.028 1 95.44 561 GLY A N 1
ATOM 4428 C CA . GLY A 1 561 ? 9.211 -44 0.856 1 95.44 561 GLY A CA 1
ATOM 4429 C C . GLY A 1 561 ? 7.938 -43.312 0.421 1 95.44 561 GLY A C 1
ATOM 4430 O O . GLY A 1 561 ? 7.098 -42.938 1.254 1 95.44 561 GLY A O 1
ATOM 4431 N N . THR A 1 562 ? 7.789 -43.031 -0.882 1 97.12 562 THR A N 1
ATOM 4432 C CA . THR A 1 562 ? 6.594 -42.406 -1.438 1 97.12 562 THR A CA 1
ATOM 4433 C C . THR A 1 562 ? 5.363 -43.281 -1.181 1 97.12 562 THR A C 1
ATOM 4435 O O . THR A 1 562 ? 4.32 -42.781 -0.753 1 97.12 562 THR A O 1
ATOM 4438 N N . MET A 1 563 ? 5.488 -44.562 -1.39 1 96.56 563 MET A N 1
ATOM 4439 C CA . MET A 1 563 ? 4.387 -45.5 -1.172 1 96.56 563 MET A CA 1
ATOM 4440 C C . MET A 1 563 ? 3.973 -45.531 0.295 1 96.56 563 MET A C 1
ATOM 4442 O O . MET A 1 563 ? 2.785 -45.625 0.606 1 96.56 563 MET A O 1
ATOM 4446 N N . ASN A 1 564 ? 4.957 -45.438 1.117 1 95.5 564 ASN A N 1
ATOM 4447 C CA . ASN A 1 564 ? 4.668 -45.406 2.547 1 95.5 564 ASN A CA 1
ATOM 4448 C C . ASN A 1 564 ? 3.83 -44.188 2.926 1 95.5 564 ASN A C 1
ATOM 4450 O O . ASN A 1 564 ? 2.869 -44.312 3.688 1 95.5 564 ASN A O 1
ATOM 4454 N N . ASN A 1 565 ? 4.234 -43 2.457 1 95.81 565 ASN A N 1
ATOM 4455 C CA . ASN A 1 565 ? 3.475 -41.781 2.723 1 95.81 565 ASN A CA 1
ATOM 4456 C C . ASN A 1 565 ? 2.025 -41.938 2.268 1 95.81 565 ASN A C 1
ATOM 4458 O O . ASN A 1 565 ? 1.105 -41.531 2.984 1 95.81 565 ASN A O 1
ATOM 4462 N N . ILE A 1 566 ? 1.811 -42.531 1.112 1 96.12 566 ILE A N 1
ATOM 4463 C CA . ILE A 1 566 ? 0.475 -42.688 0.545 1 96.12 566 ILE A CA 1
ATOM 4464 C C . ILE A 1 566 ? -0.326 -43.688 1.377 1 96.12 566 ILE A C 1
ATOM 4466 O O . ILE A 1 566 ? -1.515 -43.469 1.632 1 96.12 566 ILE A O 1
ATOM 4470 N N . SER A 1 567 ? 0.329 -44.75 1.837 1 94.44 567 SER A N 1
ATOM 4471 C CA . SER A 1 567 ? -0.352 -45.781 2.605 1 94.44 567 SER A CA 1
ATOM 4472 C C . SER A 1 567 ? -0.774 -45.25 3.977 1 94.44 567 SER A C 1
ATOM 4474 O O . SER A 1 567 ? -1.629 -45.844 4.633 1 94.44 567 SER A O 1
ATOM 4476 N N . GLU A 1 568 ? -0.242 -44.156 4.422 1 93.12 568 GLU A N 1
ATOM 4477 C CA . GLU A 1 568 ? -0.609 -43.562 5.695 1 93.12 568 GLU A CA 1
ATOM 4478 C C . GLU A 1 568 ? -1.943 -42.844 5.594 1 93.12 568 GLU A C 1
ATOM 4480 O O . GLU A 1 568 ? -2.557 -42.5 6.613 1 93.12 568 GLU A O 1
ATOM 4485 N N . VAL A 1 569 ? -2.297 -42.531 4.402 1 92.5 569 VAL A N 1
ATOM 4486 C CA . VAL A 1 569 ? -3.592 -41.906 4.188 1 92.5 569 VAL A CA 1
ATOM 4487 C C . VAL A 1 569 ? -4.695 -42.969 4.195 1 92.5 569 VAL A C 1
ATOM 4489 O O . VAL A 1 569 ? -4.773 -43.781 3.293 1 92.5 569 VAL A O 1
ATOM 4492 N N . HIS A 1 570 ? -5.605 -42.906 5.059 1 89.75 570 HIS A N 1
ATOM 4493 C CA . HIS A 1 570 ? -6.578 -43.938 5.371 1 89.75 570 HIS A CA 1
ATOM 4494 C C . HIS A 1 570 ? -7.449 -44.25 4.16 1 89.75 570 HIS A C 1
ATOM 4496 O O . HIS A 1 570 ? -7.582 -45.438 3.781 1 89.75 570 HIS A O 1
ATOM 4502 N N . HIS A 1 571 ? -7.969 -43.312 3.48 1 88.94 571 HIS A N 1
ATOM 4503 C CA . HIS A 1 571 ? -8.961 -43.562 2.438 1 88.94 571 HIS A CA 1
ATOM 4504 C C . HIS A 1 571 ? -8.297 -44 1.138 1 88.94 571 HIS A C 1
ATOM 4506 O O . HIS A 1 571 ? -8.977 -44.406 0.19 1 88.94 571 HIS A O 1
ATOM 4512 N N . LEU A 1 572 ? -6.918 -44.062 1.114 1 93.56 572 LEU A N 1
ATOM 4513 C CA . LEU A 1 572 ? -6.219 -44.438 -0.108 1 93.56 572 LEU A CA 1
ATOM 4514 C C . LEU A 1 572 ? -5.66 -45.844 -0.001 1 93.56 572 LEU A C 1
ATOM 4516 O O . LEU A 1 572 ? -5.16 -46.406 -0.983 1 93.56 572 LEU A O 1
ATOM 4520 N N . ARG A 1 573 ? -5.789 -46.562 1.112 1 92.12 573 ARG A N 1
ATOM 4521 C CA . ARG A 1 573 ? -5.188 -47.844 1.392 1 92.12 573 ARG A CA 1
ATOM 4522 C C . ARG A 1 573 ? -5.777 -48.938 0.492 1 92.12 573 ARG A C 1
ATOM 4524 O O . ARG A 1 573 ? -5.078 -49.875 0.094 1 92.12 573 ARG A O 1
ATOM 4531 N N . HIS A 1 574 ? -6.992 -48.75 0.127 1 90.56 574 HIS A N 1
ATOM 4532 C CA . HIS A 1 574 ? -7.68 -49.75 -0.666 1 90.56 574 HIS A CA 1
ATOM 4533 C C . HIS A 1 574 ? -7.051 -49.906 -2.049 1 90.56 574 HIS A C 1
ATOM 4535 O O . HIS A 1 574 ? -7.148 -50.938 -2.68 1 90.56 574 HIS A O 1
ATOM 4541 N N . HIS A 1 575 ? -6.352 -48.844 -2.502 1 93.31 575 HIS A N 1
ATOM 4542 C CA . HIS A 1 575 ? -5.734 -48.875 -3.822 1 93.31 575 HIS A CA 1
ATOM 4543 C C . HIS A 1 575 ? -4.523 -49.812 -3.854 1 93.31 575 HIS A C 1
ATOM 4545 O O . HIS A 1 575 ? -4.086 -50.219 -4.926 1 93.31 575 HIS A O 1
ATOM 4551 N N . PHE A 1 576 ? -3.967 -50.188 -2.66 1 93.81 576 PHE A N 1
ATOM 4552 C CA . PHE A 1 576 ? -2.787 -51.031 -2.549 1 93.81 576 PHE A CA 1
ATOM 4553 C C . PHE A 1 576 ? -3.176 -52.5 -2.561 1 93.81 576 PHE A C 1
ATOM 4555 O O . PHE A 1 576 ? -2.32 -53.375 -2.734 1 93.81 576 PHE A O 1
ATOM 4562 N N . ILE A 1 577 ? -4.457 -52.75 -2.406 1 91.88 577 ILE A N 1
ATOM 4563 C CA . ILE A 1 577 ? -4.906 -54.125 -2.203 1 91.88 577 ILE A CA 1
ATOM 4564 C C . ILE A 1 577 ? -5.133 -54.812 -3.557 1 91.88 577 ILE A C 1
ATOM 4566 O O . ILE A 1 577 ? -6.277 -54.969 -3.986 1 91.88 577 ILE A O 1
ATOM 4570 N N . ASN A 1 578 ? -4.176 -55.219 -4.199 1 90.06 578 ASN A N 1
ATOM 4571 C CA . ASN A 1 578 ? -4.156 -56 -5.43 1 90.06 578 ASN A CA 1
ATOM 4572 C C . ASN A 1 578 ? -2.965 -56.969 -5.461 1 90.06 578 ASN A C 1
ATOM 4574 O O . ASN A 1 578 ? -1.981 -56.75 -4.746 1 90.06 578 ASN A O 1
ATOM 4578 N N . ASP A 1 579 ? -3.016 -57.969 -6.227 1 91.25 579 ASP A N 1
ATOM 4579 C CA . ASP A 1 579 ? -2.041 -59.062 -6.219 1 91.25 579 ASP A CA 1
ATOM 4580 C C . ASP A 1 579 ? -0.65 -58.562 -6.598 1 91.25 579 ASP A C 1
ATOM 4582 O O . ASP A 1 579 ? 0.348 -58.969 -6.004 1 91.25 579 ASP A O 1
ATOM 4586 N N . GLU A 1 580 ? -0.622 -57.719 -7.488 1 92.19 580 GLU A N 1
ATOM 4587 C CA . GLU A 1 580 ? 0.661 -57.219 -7.977 1 92.19 580 GLU A CA 1
ATOM 4588 C C . GLU A 1 580 ? 1.398 -56.438 -6.891 1 92.19 580 GLU A C 1
ATOM 4590 O O . GLU A 1 580 ? 2.592 -56.656 -6.672 1 92.19 580 GLU A O 1
ATOM 4595 N N . CYS A 1 581 ? 0.716 -55.594 -6.234 1 93.44 581 CYS A N 1
ATOM 4596 C CA . CYS A 1 581 ? 1.304 -54.75 -5.211 1 93.44 581 CYS A CA 1
ATOM 4597 C C . CYS A 1 581 ? 1.702 -55.531 -3.984 1 93.44 581 CYS A C 1
ATOM 4599 O O . CYS A 1 581 ? 2.812 -55.406 -3.471 1 93.44 581 CYS A O 1
ATOM 4601 N N . ILE A 1 582 ? 0.851 -56.438 -3.566 1 91.94 582 ILE A N 1
ATOM 4602 C CA . ILE A 1 582 ? 1.083 -57.25 -2.367 1 91.94 582 ILE A CA 1
ATOM 4603 C C . ILE A 1 582 ? 2.277 -58.156 -2.588 1 91.94 582 ILE A C 1
ATOM 4605 O O . ILE A 1 582 ? 3.139 -58.281 -1.717 1 91.94 582 ILE A O 1
ATOM 4609 N N . GLU A 1 583 ? 2.301 -58.75 -3.766 1 92.12 583 GLU A N 1
ATOM 4610 C CA . GLU A 1 583 ? 3.4 -59.656 -4.07 1 92.12 583 GLU A CA 1
ATOM 4611 C C . GLU A 1 583 ? 4.734 -58.938 -4.117 1 92.12 583 GLU A C 1
ATOM 4613 O O . GLU A 1 583 ? 5.746 -59.406 -3.619 1 92.12 583 GLU A O 1
ATOM 4618 N N . ALA A 1 584 ? 4.695 -57.812 -4.75 1 92.88 584 ALA A N 1
ATOM 4619 C CA . ALA A 1 584 ? 5.91 -57 -4.84 1 92.88 584 ALA A CA 1
ATOM 4620 C C . ALA A 1 584 ? 6.414 -56.625 -3.451 1 92.88 584 ALA A C 1
ATOM 4622 O O . ALA A 1 584 ? 7.613 -56.719 -3.172 1 92.88 584 ALA A O 1
ATOM 4623 N N . LEU A 1 585 ? 5.551 -56.219 -2.576 1 93.25 585 LEU A N 1
ATOM 4624 C CA . LEU A 1 585 ? 5.906 -55.781 -1.233 1 93.25 585 LEU A CA 1
ATOM 4625 C C . LEU A 1 585 ? 6.363 -56.938 -0.373 1 93.25 585 LEU A C 1
ATOM 4627 O O . LEU A 1 585 ? 7.277 -56.781 0.445 1 93.25 585 LEU A O 1
ATOM 4631 N N . ARG A 1 586 ? 5.727 -58.062 -0.645 1 90.81 586 ARG A N 1
ATOM 4632 C CA . ARG A 1 586 ? 6.121 -59.25 0.091 1 90.81 586 ARG A CA 1
ATOM 4633 C C . ARG A 1 586 ? 7.543 -59.656 -0.263 1 90.81 586 ARG A C 1
ATOM 4635 O O . ARG A 1 586 ? 8.312 -60.094 0.61 1 90.81 586 ARG A O 1
ATOM 4642 N N . ASN A 1 587 ? 7.871 -59.562 -1.479 1 90.69 587 ASN A N 1
ATOM 4643 C CA . ASN A 1 587 ? 9.219 -59.906 -1.934 1 90.69 587 ASN A CA 1
ATOM 4644 C C . ASN A 1 587 ? 10.25 -58.938 -1.354 1 90.69 587 ASN A C 1
ATOM 4646 O O . ASN A 1 587 ? 11.367 -59.344 -1.015 1 90.69 587 ASN A O 1
ATOM 4650 N N . LEU A 1 588 ? 9.859 -57.719 -1.229 1 91.38 588 LEU A N 1
ATOM 4651 C CA . LEU A 1 588 ? 10.773 -56.719 -0.717 1 91.38 588 LEU A CA 1
ATOM 4652 C C . LEU A 1 588 ? 10.93 -56.844 0.794 1 91.38 588 LEU A C 1
ATOM 4654 O O . LEU A 1 588 ? 11.953 -56.438 1.349 1 91.38 588 LEU A O 1
ATOM 4658 N N . LEU A 1 589 ? 9.945 -57.375 1.451 1 89.88 589 LEU A N 1
ATOM 4659 C CA . LEU A 1 589 ? 10 -57.594 2.891 1 89.88 589 LEU A CA 1
ATOM 4660 C C . LEU A 1 589 ? 11.094 -58.594 3.236 1 89.88 589 LEU A C 1
ATOM 4662 O O . LEU A 1 589 ? 11.727 -58.5 4.293 1 89.88 589 LEU A O 1
ATOM 4666 N N . LYS A 1 590 ? 11.383 -59.5 2.266 1 86 590 LYS A N 1
ATOM 4667 C CA . LYS A 1 590 ? 12.352 -60.562 2.49 1 86 590 LYS A CA 1
ATOM 4668 C C . LYS A 1 590 ? 13.766 -60.094 2.174 1 86 590 LYS A C 1
ATOM 4670 O O . LYS A 1 590 ? 14.734 -60.812 2.443 1 86 590 LYS A O 1
ATOM 4675 N N . CYS A 1 591 ? 13.836 -58.906 1.756 1 84.25 591 CYS A N 1
ATOM 4676 C CA . CYS A 1 591 ? 15.133 -58.406 1.352 1 84.25 591 CYS A CA 1
ATOM 4677 C C . CYS A 1 591 ? 16.016 -58.125 2.566 1 84.25 591 CYS A C 1
ATOM 4679 O O . CYS A 1 591 ? 15.508 -57.75 3.635 1 84.25 591 CYS A O 1
ATOM 4681 N N . ASN A 1 592 ? 17.297 -58.219 2.443 1 79.31 592 ASN A N 1
ATOM 4682 C CA . ASN A 1 592 ? 18.266 -58.062 3.531 1 79.31 592 ASN A CA 1
ATOM 4683 C C . ASN A 1 592 ? 18.531 -56.594 3.83 1 79.31 592 ASN A C 1
ATOM 4685 O O . ASN A 1 592 ? 19.078 -56.281 4.883 1 79.31 592 ASN A O 1
ATOM 4689 N N . GLU A 1 593 ? 18.172 -55.781 3.014 1 84.5 593 GLU A N 1
ATOM 4690 C CA . GLU A 1 593 ? 18.391 -54.344 3.26 1 84.5 593 GLU A CA 1
ATOM 4691 C C . GLU A 1 593 ? 17.375 -53.812 4.262 1 84.5 593 GLU A C 1
ATOM 4693 O O . GLU A 1 593 ? 16.172 -53.812 4.008 1 84.5 593 GLU A O 1
ATOM 4698 N N . ILE A 1 594 ? 17.812 -53.219 5.293 1 80.5 594 ILE A N 1
ATOM 4699 C CA . ILE A 1 594 ? 17 -52.844 6.445 1 80.5 594 ILE A CA 1
ATOM 4700 C C . ILE A 1 594 ? 15.977 -51.781 6.039 1 80.5 594 ILE A C 1
ATOM 4702 O O . ILE A 1 594 ? 14.797 -51.844 6.398 1 80.5 594 ILE A O 1
ATOM 4706 N N . ASP A 1 595 ? 16.469 -50.719 5.359 1 86.94 595 ASP A N 1
ATOM 4707 C CA . ASP A 1 595 ? 15.578 -49.625 4.988 1 86.94 595 ASP A CA 1
ATOM 4708 C C . ASP A 1 595 ? 14.445 -50.125 4.094 1 86.94 595 ASP A C 1
ATOM 4710 O O . ASP A 1 595 ? 13.297 -49.719 4.254 1 86.94 595 ASP A O 1
ATOM 4714 N N . VAL A 1 596 ? 14.758 -51.062 3.186 1 89.56 596 VAL A N 1
ATOM 4715 C CA . VAL A 1 596 ? 13.781 -51.562 2.234 1 89.56 596 VAL A CA 1
ATOM 4716 C C . VAL A 1 596 ? 12.75 -52.438 2.971 1 89.56 596 VAL A C 1
ATOM 4718 O O . VAL A 1 596 ? 11.547 -52.25 2.795 1 89.56 596 VAL A O 1
ATOM 4721 N N . SER A 1 597 ? 13.289 -53.281 3.797 1 88.25 597 SER A N 1
ATOM 4722 C CA . SER A 1 597 ? 12.398 -54.156 4.551 1 88.25 597 SER A CA 1
ATOM 4723 C C . SER A 1 597 ? 11.531 -53.375 5.52 1 88.25 597 SER A C 1
ATOM 4725 O O . SER A 1 597 ? 10.367 -53.719 5.738 1 88.25 597 SER A O 1
ATOM 4727 N N . TYR A 1 598 ? 12.109 -52.344 6.039 1 88.44 598 TYR A N 1
ATOM 4728 C CA . TYR A 1 598 ? 11.383 -51.469 6.969 1 88.44 598 TYR A CA 1
ATOM 4729 C C . TYR A 1 598 ? 10.18 -50.844 6.285 1 88.44 598 TYR A C 1
ATOM 4731 O O . TYR A 1 598 ? 9.062 -50.875 6.797 1 88.44 598 TYR A O 1
ATOM 4739 N N . PHE A 1 599 ? 10.406 -50.219 5.172 1 92.12 599 PHE A N 1
ATOM 4740 C CA . PHE A 1 599 ? 9.328 -49.531 4.453 1 92.12 599 PHE A CA 1
ATOM 4741 C C . PHE A 1 599 ? 8.289 -50.531 3.965 1 92.12 599 PHE A C 1
ATOM 4743 O O . PHE A 1 599 ? 7.086 -50.281 4.051 1 92.12 599 PHE A O 1
ATOM 4750 N N . ALA A 1 600 ? 8.758 -51.656 3.424 1 92.06 600 ALA A N 1
ATOM 4751 C CA . ALA A 1 600 ? 7.836 -52.688 2.936 1 92.06 600 ALA A CA 1
ATOM 4752 C C . ALA A 1 600 ? 6.926 -53.188 4.055 1 92.06 600 ALA A C 1
ATOM 4754 O O . ALA A 1 600 ? 5.719 -53.344 3.857 1 92.06 600 ALA A O 1
ATOM 4755 N N . GLY A 1 601 ? 7.539 -53.406 5.195 1 89.06 601 GLY A N 1
ATOM 4756 C CA . GLY A 1 601 ? 6.762 -53.844 6.352 1 89.06 601 GLY A CA 1
ATOM 4757 C C . GLY A 1 601 ? 5.758 -52.781 6.805 1 89.06 601 GLY A C 1
ATOM 4758 O O . GLY A 1 601 ? 4.629 -53.125 7.172 1 89.06 601 GLY A O 1
ATOM 4759 N N . GLY A 1 602 ? 6.188 -51.531 6.828 1 90 602 GLY A N 1
ATOM 4760 C CA . GLY A 1 602 ? 5.293 -50.469 7.203 1 90 602 GLY A CA 1
ATOM 4761 C C . GLY A 1 602 ? 4.098 -50.312 6.281 1 90 602 GLY A C 1
ATOM 4762 O O . GLY A 1 602 ? 2.971 -50.156 6.738 1 90 602 GLY A O 1
ATOM 4763 N N . ILE A 1 603 ? 4.324 -50.375 4.973 1 94.12 603 ILE A N 1
ATOM 4764 C CA . ILE A 1 603 ? 3.266 -50.281 3.977 1 94.12 603 ILE A CA 1
ATOM 4765 C C . ILE A 1 603 ? 2.271 -51.406 4.148 1 94.12 603 ILE A C 1
ATOM 4767 O O . ILE A 1 603 ? 1.06 -51.188 4.195 1 94.12 603 ILE A O 1
ATOM 4771 N N . LEU A 1 604 ? 2.799 -52.625 4.289 1 92.06 604 LEU A N 1
ATOM 4772 C CA . LEU A 1 604 ? 1.952 -53.812 4.445 1 92.06 604 LEU A CA 1
ATOM 4773 C C . LEU A 1 604 ? 1.118 -53.719 5.715 1 92.06 604 LEU A C 1
ATOM 4775 O O . LEU A 1 604 ? -0.048 -54.125 5.73 1 92.06 604 LEU A O 1
ATOM 4779 N N . SER A 1 605 ? 1.644 -53.156 6.75 1 89.19 605 SER A N 1
ATOM 4780 C CA . SER A 1 605 ? 0.908 -52.969 8 1 89.19 605 SER A CA 1
ATOM 4781 C C . SER A 1 605 ? -0.259 -52 7.816 1 89.19 605 SER A C 1
ATOM 4783 O O . SER A 1 605 ? -1.357 -52.25 8.32 1 89.19 605 SER A O 1
ATOM 4785 N N . ASN A 1 606 ? 0.037 -50.969 7.148 1 91.06 606 ASN A N 1
ATOM 4786 C CA . ASN A 1 606 ? -1.006 -49.969 6.891 1 91.06 606 ASN A CA 1
ATOM 4787 C C . ASN A 1 606 ? -2.125 -50.562 6.031 1 91.06 606 ASN A C 1
ATOM 4789 O O . ASN A 1 606 ? -3.303 -50.281 6.266 1 91.06 606 ASN A O 1
ATOM 4793 N N . ILE A 1 607 ? -1.734 -51.281 5.008 1 90.31 607 ILE A N 1
ATOM 4794 C CA . ILE A 1 607 ? -2.691 -51.906 4.098 1 90.31 607 ILE A CA 1
ATOM 4795 C C . ILE A 1 607 ? -3.555 -52.906 4.855 1 90.31 607 ILE A C 1
ATOM 4797 O O . ILE A 1 607 ? -4.762 -53 4.625 1 90.31 607 ILE A O 1
ATOM 4801 N N . ALA A 1 608 ? -2.953 -53.594 5.781 1 86.44 608 ALA A N 1
ATOM 4802 C CA . ALA A 1 608 ? -3.652 -54.594 6.555 1 86.44 608 ALA A CA 1
ATOM 4803 C C . ALA A 1 608 ? -4.746 -54 7.418 1 86.44 608 ALA A C 1
ATOM 4805 O O . ALA A 1 608 ? -5.762 -54.625 7.699 1 86.44 608 ALA A O 1
ATOM 4806 N N . LEU A 1 609 ? -4.605 -52.781 7.777 1 84.94 609 LEU A N 1
ATOM 4807 C CA . LEU A 1 609 ? -5.59 -52.062 8.586 1 84.94 609 LEU A CA 1
ATOM 4808 C C . LEU A 1 609 ? -6.883 -51.844 7.809 1 84.94 609 LEU A C 1
ATOM 4810 O O . LEU A 1 609 ? -7.969 -51.844 8.391 1 84.94 609 LEU A O 1
ATOM 4814 N N . ALA A 1 610 ? -6.758 -51.625 6.555 1 84.25 610 ALA A N 1
ATOM 4815 C CA . ALA A 1 610 ? -7.93 -51.344 5.73 1 84.25 610 ALA A CA 1
ATOM 4816 C C . ALA A 1 610 ? -8.484 -52.594 5.105 1 84.25 610 ALA A C 1
ATOM 4818 O O . ALA A 1 610 ? -9.555 -52.594 4.488 1 84.25 610 ALA A O 1
ATOM 4819 N N . TRP A 1 611 ? -7.793 -53.781 5.258 1 82.56 611 TRP A N 1
ATOM 4820 C CA . TRP A 1 611 ? -8.125 -55.031 4.633 1 82.56 611 TRP A CA 1
ATOM 4821 C C . TRP A 1 611 ? -9.211 -55.781 5.422 1 82.56 611 TRP A C 1
ATOM 4823 O O . TRP A 1 611 ? -8.961 -56.844 5.988 1 82.56 611 TRP A O 1
ATOM 4833 N N . THR A 1 612 ? -10.367 -55.125 5.625 1 71.69 612 THR A N 1
ATOM 4834 C CA . THR A 1 612 ? -11.445 -55.656 6.453 1 71.69 612 THR A CA 1
ATOM 4835 C C . THR A 1 612 ? -12.32 -56.625 5.656 1 71.69 612 THR A C 1
ATOM 4837 O O . THR A 1 612 ? -12.898 -57.562 6.219 1 71.69 612 THR A O 1
ATOM 4840 N N . GLN A 1 613 ? -12.562 -56.406 4.363 1 66.38 613 GLN A N 1
ATOM 4841 C CA . GLN A 1 613 ? -13.438 -57.281 3.578 1 66.38 613 GLN A CA 1
ATOM 4842 C C . GLN A 1 613 ? -12.633 -58.188 2.67 1 66.38 613 GLN A C 1
ATOM 4844 O O . GLN A 1 613 ? -11.484 -57.875 2.324 1 66.38 613 GLN A O 1
ATOM 4849 N N . PRO A 1 614 ? -13.125 -59.375 2.492 1 67.19 614 PRO A N 1
ATOM 4850 C CA . PRO A 1 614 ? -12.406 -60.344 1.641 1 67.19 614 PRO A CA 1
ATOM 4851 C C . PRO A 1 614 ? -12.156 -59.781 0.232 1 67.19 614 PRO A C 1
ATOM 4853 O O . PRO A 1 614 ? -13.086 -59.312 -0.414 1 67.19 614 PRO A O 1
ATOM 4856 N N . PHE A 1 615 ? -10.969 -59.375 -0.003 1 74.19 615 PHE A N 1
ATOM 4857 C CA . PHE A 1 615 ? -10.57 -59 -1.354 1 74.19 615 PHE A CA 1
ATOM 4858 C C . PHE A 1 615 ? -10.125 -60.219 -2.146 1 74.19 615 PHE A C 1
ATOM 4860 O O . PHE A 1 615 ? -9.742 -61.25 -1.567 1 74.19 615 PHE A O 1
ATOM 4867 N N . SER A 1 616 ? -10.406 -60.25 -3.375 1 75.56 616 SER A N 1
ATOM 4868 C CA . SER A 1 616 ? -10.039 -61.375 -4.234 1 75.56 616 SER A CA 1
ATOM 4869 C C . SER A 1 616 ? -8.539 -61.406 -4.504 1 75.56 616 SER A C 1
ATOM 4871 O O . SER A 1 616 ? -8.094 -61.094 -5.609 1 75.56 616 SER A O 1
ATOM 4873 N N . THR A 1 617 ? -7.785 -61.469 -3.432 1 81.5 617 THR A N 1
ATOM 4874 C CA . THR A 1 617 ? -6.336 -61.531 -3.598 1 81.5 617 THR A CA 1
ATOM 4875 C C . THR A 1 617 ? -5.824 -62.938 -3.361 1 81.5 617 THR A C 1
ATOM 4877 O O . THR A 1 617 ? -6.469 -63.719 -2.676 1 81.5 617 THR A O 1
ATOM 4880 N N . LYS A 1 618 ? -4.699 -63.281 -3.979 1 85.69 618 LYS A N 1
ATOM 4881 C CA . LYS A 1 618 ? -4.082 -64.562 -3.836 1 85.69 618 LYS A CA 1
ATOM 4882 C C . LYS A 1 618 ? -3.59 -64.812 -2.41 1 85.69 618 LYS A C 1
ATOM 4884 O O . LYS A 1 618 ? -3.709 -65.938 -1.873 1 85.69 618 LYS A O 1
ATOM 4889 N N . THR A 1 619 ? -3.105 -63.781 -1.905 1 86.56 619 THR A N 1
ATOM 4890 C CA . THR A 1 619 ? -2.607 -63.844 -0.536 1 86.56 619 THR A CA 1
ATOM 4891 C C . THR A 1 619 ? -3.613 -63.25 0.433 1 86.56 619 THR A C 1
ATOM 4893 O O . THR A 1 619 ? -4.215 -62.219 0.136 1 86.56 619 THR A O 1
ATOM 4896 N N . SER A 1 620 ? -3.822 -63.969 1.463 1 83.62 620 SER A N 1
ATOM 4897 C CA . SER A 1 620 ? -4.789 -63.469 2.441 1 83.62 620 SER A CA 1
ATOM 4898 C C . SER A 1 620 ? -4.148 -62.5 3.418 1 83.62 620 SER A C 1
ATOM 4900 O O . SER A 1 620 ? -2.922 -62.438 3.549 1 83.62 620 SER A O 1
ATOM 4902 N N . ARG A 1 621 ? -4.969 -61.688 4.035 1 87.38 621 ARG A N 1
ATOM 4903 C CA . ARG A 1 621 ? -4.535 -60.719 5.047 1 87.38 621 ARG A CA 1
ATOM 4904 C C . ARG A 1 621 ? -3.742 -61.406 6.148 1 87.38 621 ARG A C 1
ATOM 4906 O O . ARG A 1 621 ? -2.707 -60.906 6.586 1 87.38 621 ARG A O 1
ATOM 4913 N N . CYS A 1 622 ? -4.148 -62.625 6.551 1 82.38 622 CYS A N 1
ATOM 4914 C CA . CYS A 1 622 ? -3.525 -63.375 7.641 1 82.38 622 CYS A CA 1
ATOM 4915 C C . CYS A 1 622 ? -2.119 -63.812 7.262 1 82.38 622 CYS A C 1
ATOM 4917 O O . CYS A 1 622 ? -1.205 -63.781 8.086 1 82.38 622 CYS A O 1
ATOM 4919 N N . GLU A 1 623 ? -1.991 -64.188 6.066 1 85.56 623 GLU A N 1
ATOM 4920 C CA . GLU A 1 623 ? -0.683 -64.625 5.59 1 85.56 623 GLU A CA 1
ATOM 4921 C C . GLU A 1 623 ? 0.321 -63.5 5.602 1 85.56 623 GLU A C 1
ATOM 4923 O O . GLU A 1 623 ? 1.488 -63.688 5.949 1 85.56 623 GLU A O 1
ATOM 4928 N N . VAL A 1 624 ? -0.191 -62.344 5.203 1 87.06 624 VAL A N 1
ATOM 4929 C CA . VAL A 1 624 ? 0.664 -61.156 5.148 1 87.06 624 VAL A CA 1
ATOM 4930 C C . VAL A 1 624 ? 1.086 -60.781 6.562 1 87.06 624 VAL A C 1
ATOM 4932 O O . VAL A 1 624 ? 2.258 -60.469 6.805 1 87.06 624 VAL A O 1
ATOM 4935 N N . LEU A 1 625 ? 0.203 -60.781 7.5 1 85.56 625 LEU A N 1
ATOM 4936 C CA . LEU A 1 625 ? 0.486 -60.406 8.883 1 85.56 625 LEU A CA 1
ATOM 4937 C C . LEU A 1 625 ? 1.486 -61.375 9.508 1 85.56 625 LEU A C 1
ATOM 4939 O O . LEU A 1 625 ? 2.369 -60.969 10.266 1 85.56 625 LEU A O 1
ATOM 4943 N N . GLU A 1 626 ? 1.284 -62.625 9.18 1 83.12 626 GLU A N 1
ATOM 4944 C CA . GLU A 1 626 ? 2.213 -63.625 9.688 1 83.12 626 GLU A CA 1
ATOM 4945 C C . GLU A 1 626 ? 3.627 -63.406 9.164 1 83.12 626 GLU A C 1
ATOM 4947 O O . GLU A 1 626 ? 4.602 -63.531 9.906 1 83.12 626 GLU A O 1
ATOM 4952 N N . GLN A 1 627 ? 3.715 -63.062 7.977 1 86.56 627 GLN A N 1
ATOM 4953 C CA . GLN A 1 627 ? 5.016 -62.812 7.371 1 86.56 627 GLN A CA 1
ATOM 4954 C C . GLN A 1 627 ? 5.688 -61.594 8.008 1 86.56 627 GLN A C 1
ATOM 4956 O O . GLN A 1 627 ? 6.906 -61.594 8.195 1 86.56 627 GLN A O 1
ATOM 4961 N N . ILE A 1 628 ? 4.906 -60.562 8.203 1 86.44 628 ILE A N 1
ATOM 4962 C CA . ILE A 1 628 ? 5.43 -59.344 8.836 1 86.44 628 ILE A CA 1
ATOM 4963 C C . ILE A 1 628 ? 6 -59.688 10.211 1 86.44 628 ILE A C 1
ATOM 4965 O O . ILE A 1 628 ? 7.094 -59.25 10.562 1 86.44 628 ILE A O 1
ATOM 4969 N N . ILE A 1 629 ? 5.312 -60.531 10.953 1 79.44 629 ILE A N 1
ATOM 4970 C CA . ILE A 1 629 ? 5.695 -60.906 12.312 1 79.44 629 ILE A CA 1
ATOM 4971 C C . ILE A 1 629 ? 6.977 -61.719 12.273 1 79.44 629 ILE A C 1
ATOM 4973 O O . ILE A 1 629 ? 7.902 -61.469 13.055 1 79.44 629 ILE A O 1
ATOM 4977 N N . VAL A 1 630 ? 7.039 -62.656 11.367 1 80 630 VAL A N 1
ATOM 4978 C CA . VAL A 1 630 ? 8.203 -63.531 11.25 1 80 630 VAL A CA 1
ATOM 4979 C C . VAL A 1 630 ? 9.438 -62.688 10.922 1 80 630 VAL A C 1
ATOM 4981 O O . VAL A 1 630 ? 10.508 -62.906 11.5 1 80 630 VAL A O 1
ATOM 4984 N N . HIS A 1 631 ? 9.242 -61.781 10.086 1 82.19 631 HIS A N 1
ATOM 4985 C CA . HIS A 1 631 ? 10.383 -61 9.656 1 82.19 631 HIS A CA 1
ATOM 4986 C C . HIS A 1 631 ? 10.789 -60 10.742 1 82.19 631 HIS A C 1
ATOM 4988 O O . HIS A 1 631 ? 11.969 -59.688 10.883 1 82.19 631 HIS A O 1
ATOM 4994 N N . ALA A 1 632 ? 9.852 -59.406 11.414 1 75.12 632 ALA A N 1
ATOM 4995 C CA . ALA A 1 632 ? 10.125 -58.469 12.5 1 75.12 632 ALA A CA 1
ATOM 4996 C C . ALA A 1 632 ? 10.93 -59.156 13.609 1 75.12 632 ALA A C 1
ATOM 4998 O O . ALA A 1 632 ? 11.797 -58.531 14.227 1 75.12 632 ALA A O 1
ATOM 4999 N N . PHE A 1 633 ? 10.57 -60.406 13.875 1 63.94 633 PHE A N 1
ATOM 5000 C CA . PHE A 1 633 ? 11.258 -61.125 14.93 1 63.94 633 PHE A CA 1
ATOM 5001 C C . PHE A 1 633 ? 12.648 -61.562 14.484 1 63.94 633 PHE A C 1
ATOM 5003 O O . PHE A 1 633 ? 13.562 -61.688 15.305 1 63.94 633 PHE A O 1
ATOM 5010 N N . SER A 1 634 ? 12.727 -61.75 13.266 1 63.47 634 SER A N 1
ATOM 5011 C CA . SER A 1 634 ? 14.039 -62.156 12.781 1 63.47 634 SER A CA 1
ATOM 5012 C C . SER A 1 634 ? 14.953 -60.938 12.578 1 63.47 634 SER A C 1
ATOM 5014 O O . SER A 1 634 ? 16.188 -61.062 12.617 1 63.47 634 SER A O 1
ATOM 5016 N N . ALA A 1 635 ? 14.375 -59.844 12.195 1 60 635 ALA A N 1
ATOM 5017 C CA . ALA A 1 635 ? 15.156 -58.656 11.836 1 60 635 ALA A CA 1
ATOM 5018 C C . ALA A 1 635 ? 15.492 -57.844 13.078 1 60 635 ALA A C 1
ATOM 5020 O O . ALA A 1 635 ? 14.938 -58.062 14.148 1 60 635 ALA A O 1
ATOM 5021 N N . SER A 1 636 ? 16.391 -56.906 12.992 1 53.25 636 SER A N 1
ATOM 5022 C CA . SER A 1 636 ? 16.891 -56.031 14.062 1 53.25 636 SER A CA 1
ATOM 5023 C C . SER A 1 636 ? 15.766 -55.188 14.656 1 53.25 636 SER A C 1
ATOM 5025 O O . SER A 1 636 ? 14.711 -55.031 14.047 1 53.25 636 SER A O 1
ATOM 5027 N N . VAL A 1 637 ? 15.789 -54.5 15.852 1 49.06 637 VAL A N 1
ATOM 5028 C CA . VAL A 1 637 ? 14.977 -53.75 16.812 1 49.06 637 VAL A CA 1
ATOM 5029 C C . VAL A 1 637 ? 14.125 -52.719 16.078 1 49.06 637 VAL A C 1
ATOM 5031 O O . VAL A 1 637 ? 12.969 -52.5 16.438 1 49.06 637 VAL A O 1
ATOM 5034 N N . GLU A 1 638 ? 14.508 -52.25 15.062 1 49.22 638 GLU A N 1
ATOM 5035 C CA . GLU A 1 638 ? 13.891 -51.094 14.445 1 49.22 638 GLU A CA 1
ATOM 5036 C C . GLU A 1 638 ? 12.617 -51.469 13.703 1 49.22 638 GLU A C 1
ATOM 5038 O O . GLU A 1 638 ? 11.625 -50.75 13.734 1 49.22 638 GLU A O 1
ATOM 5043 N N . LEU A 1 639 ? 12.492 -52.625 13.086 1 51.03 639 LEU A N 1
ATOM 5044 C CA . LEU A 1 639 ? 11.297 -53.125 12.398 1 51.03 639 LEU A CA 1
ATOM 5045 C C . LEU A 1 639 ? 10.172 -53.375 13.398 1 51.03 639 LEU A C 1
ATOM 5047 O O . LEU A 1 639 ? 8.992 -53.219 13.07 1 51.03 639 LEU A O 1
ATOM 5051 N N . ARG A 1 640 ? 10.531 -53.812 14.539 1 49.16 640 ARG A N 1
ATOM 5052 C CA . ARG A 1 640 ? 9.594 -54.094 15.617 1 49.16 640 ARG A CA 1
ATOM 5053 C C . ARG A 1 640 ? 8.797 -52.844 16 1 49.16 640 ARG A C 1
ATOM 5055 O O . ARG A 1 640 ? 7.594 -52.938 16.266 1 49.16 640 ARG A O 1
ATOM 5062 N N . PHE A 1 641 ? 9.383 -51.719 15.82 1 47.56 641 PHE A N 1
ATOM 5063 C CA . PHE A 1 641 ? 8.758 -50.469 16.219 1 47.56 641 PHE A CA 1
ATOM 5064 C C . PHE A 1 641 ? 7.723 -50.031 15.195 1 47.56 641 PHE A C 1
ATOM 5066 O O . PHE A 1 641 ? 6.656 -49.531 15.562 1 47.56 641 PHE A O 1
ATOM 5073 N N . ALA A 1 642 ? 8.023 -50.188 13.945 1 50.16 642 ALA A N 1
ATOM 5074 C CA . ALA A 1 642 ? 7.102 -49.75 12.898 1 50.16 642 ALA A CA 1
ATOM 5075 C C . ALA A 1 642 ? 5.816 -50.594 12.922 1 50.16 642 ALA A C 1
ATOM 5077 O O . ALA A 1 642 ? 4.723 -50.031 12.742 1 50.16 642 ALA A O 1
ATOM 5078 N N . VAL A 1 643 ? 5.914 -51.906 13.25 1 50.56 643 VAL A N 1
ATOM 5079 C CA . VAL A 1 643 ? 4.793 -52.812 13.344 1 50.56 643 VAL A CA 1
ATOM 5080 C C . VAL A 1 643 ? 4.004 -52.562 14.625 1 50.56 643 VAL A C 1
ATOM 5082 O O . VAL A 1 643 ? 2.771 -52.594 14.617 1 50.56 643 VAL A O 1
ATOM 5085 N N . ASP A 1 644 ? 4.648 -52.281 15.664 1 46.62 644 ASP A N 1
ATOM 5086 C CA . ASP A 1 644 ? 4.012 -52.031 16.953 1 46.62 644 ASP A CA 1
ATOM 5087 C C . ASP A 1 644 ? 3.15 -50.781 16.922 1 46.62 644 ASP A C 1
ATOM 5089 O O . ASP A 1 644 ? 2.045 -50.781 17.469 1 46.62 644 ASP A O 1
ATOM 5093 N N . SER A 1 645 ? 3.641 -49.719 16.25 1 47.66 645 SER A N 1
ATOM 5094 C CA . SER A 1 645 ? 2.887 -48.469 16.219 1 47.66 645 SER A CA 1
ATOM 5095 C C . SER A 1 645 ? 1.588 -48.625 15.445 1 47.66 645 SER A C 1
ATOM 5097 O O . SER A 1 645 ? 0.566 -48.031 15.805 1 47.66 645 SER A O 1
ATOM 5099 N N . THR A 1 646 ? 1.638 -49.438 14.352 1 45.62 646 THR A N 1
ATOM 5100 C CA . THR A 1 646 ? 0.441 -49.656 13.547 1 45.62 646 THR A CA 1
ATOM 5101 C C . THR A 1 646 ? -0.436 -50.75 14.156 1 45.62 646 THR A C 1
ATOM 5103 O O . THR A 1 646 ? -1.665 -50.656 14.109 1 45.62 646 THR A O 1
ATOM 5106 N N . MET A 1 647 ? 0.121 -51.844 14.656 1 43.12 647 MET A N 1
ATOM 5107 C CA . MET A 1 647 ? -0.645 -52.969 15.227 1 43.12 647 MET A CA 1
ATOM 5108 C C . MET A 1 647 ? -1.289 -52.562 16.547 1 43.12 647 MET A C 1
ATOM 5110 O O . MET A 1 647 ? -2.191 -53.25 17.031 1 43.12 647 MET A O 1
ATOM 5114 N N . GLY A 1 648 ? -0.676 -51.625 17.297 1 40.88 648 GLY A N 1
ATOM 5115 C CA . GLY A 1 648 ? -1.367 -51.188 18.484 1 40.88 648 GLY A CA 1
ATOM 5116 C C . GLY A 1 648 ? -2.787 -50.719 18.219 1 40.88 648 GLY A C 1
ATOM 5117 O O . GLY A 1 648 ? -3.629 -50.719 19.125 1 40.88 648 GLY A O 1
ATOM 5118 N N . CYS A 1 649 ? -2.928 -50 17.047 1 38.53 649 CYS A N 1
ATOM 5119 C CA . CYS A 1 649 ? -4.285 -49.562 16.781 1 38.53 649 CYS A CA 1
ATOM 5120 C C . CYS A 1 649 ? -5.227 -50.719 16.547 1 38.53 649 CYS A C 1
ATOM 5122 O O . CYS A 1 649 ? -6.422 -50.531 16.328 1 38.53 649 CYS A O 1
ATOM 5124 N N . LEU A 1 650 ? -4.738 -51.844 16.156 1 36.53 650 LEU A N 1
ATOM 5125 C CA . LEU A 1 650 ? -5.758 -52.875 16.016 1 36.53 650 LEU A CA 1
ATOM 5126 C C . LEU A 1 650 ? -6.43 -53.156 17.359 1 36.53 650 LEU A C 1
ATOM 5128 O O . LEU A 1 650 ? -7.656 -53.188 17.453 1 36.53 650 LEU A O 1
ATOM 5132 N N . GLY A 1 651 ? -6.055 -54.125 18.453 1 33.44 651 GLY A N 1
ATOM 5133 C CA . GLY A 1 651 ? -6.805 -54.562 19.625 1 33.44 651 GLY A CA 1
ATOM 5134 C C . GLY A 1 651 ? -6.82 -53.531 20.719 1 33.44 651 GLY A C 1
ATOM 5135 O O . GLY A 1 651 ? -7.887 -53.156 21.234 1 33.44 651 GLY A O 1
ATOM 5136 N N . ASP A 1 652 ? -5.914 -53.656 21.891 1 28.58 652 ASP A N 1
ATOM 5137 C CA . ASP A 1 652 ? -6.004 -53.031 23.203 1 28.58 652 ASP A CA 1
ATOM 5138 C C . ASP A 1 652 ? -5.688 -51.562 23.141 1 28.58 652 ASP A C 1
ATOM 5140 O O . ASP A 1 652 ? -4.645 -51.156 22.625 1 28.58 652 ASP A O 1
ATOM 5144 N N . THR A 1 653 ? -6.695 -50.562 23.219 1 29.12 653 THR A N 1
ATOM 5145 C CA . THR A 1 653 ? -6.965 -49.125 23.234 1 29.12 653 THR A CA 1
ATOM 5146 C C . THR A 1 653 ? -5.957 -48.406 24.125 1 29.12 653 THR A C 1
ATOM 5148 O O . THR A 1 653 ? -6.051 -47.188 24.312 1 29.12 653 THR A O 1
ATOM 5151 N N . SER A 1 654 ? -5.312 -48.906 25.25 1 25.16 654 SER A N 1
ATOM 5152 C CA . SER A 1 654 ? -4.84 -47.969 26.266 1 25.16 654 SER A CA 1
ATOM 5153 C C . SER A 1 654 ? -3.773 -47.031 25.719 1 25.16 654 SER A C 1
ATOM 5155 O O . SER A 1 654 ? -3.883 -45.812 25.844 1 25.16 654 SER A O 1
ATOM 5157 N N . ARG A 1 655 ? -2.326 -47.031 26.328 1 26.92 655 ARG A N 1
ATOM 5158 C CA . ARG A 1 655 ? -1.305 -46 26.547 1 26.92 655 ARG A CA 1
ATOM 5159 C C . ARG A 1 655 ? -0.543 -45.719 25.266 1 26.92 655 ARG A C 1
ATOM 5161 O O . ARG A 1 655 ? 0.688 -45.781 25.234 1 26.92 655 ARG A O 1
ATOM 5168 N N . LEU A 1 656 ? -0.823 -46.125 24.078 1 25.25 656 LEU A N 1
ATOM 5169 C CA . LEU A 1 656 ? 0.191 -46 23.031 1 25.25 656 LEU A CA 1
ATOM 5170 C C . LEU A 1 656 ? 0.411 -44.531 22.672 1 25.25 656 LEU A C 1
ATOM 5172 O O . LEU A 1 656 ? -0.434 -43.938 22.016 1 25.25 656 LEU A O 1
ATOM 5176 N N . HIS A 1 657 ? 0.979 -43.656 23.578 1 23.47 657 HIS A N 1
ATOM 5177 C CA . HIS A 1 657 ? 1.475 -42.312 23.297 1 23.47 657 HIS A CA 1
ATOM 5178 C C . HIS A 1 657 ? 2.35 -42.312 22.047 1 23.47 657 HIS A C 1
ATOM 5180 O O . HIS A 1 657 ? 3.016 -43.312 21.75 1 23.47 657 HIS A O 1
ATOM 5186 N N . LYS A 1 658 ? 2.389 -41.125 21.25 1 25.8 658 LYS A N 1
ATOM 5187 C CA . LYS A 1 658 ? 2.795 -40.594 19.953 1 25.8 658 LYS A CA 1
ATOM 5188 C C . LYS A 1 658 ? 4.289 -40.812 19.734 1 25.8 658 LYS A C 1
ATOM 5190 O O . LYS A 1 658 ? 4.699 -41.344 18.688 1 25.8 658 LYS A O 1
ATOM 5195 N N . LYS A 1 659 ? 5.238 -39.719 19.797 1 26.38 659 LYS A N 1
ATOM 5196 C CA . LYS A 1 659 ? 6.102 -39.062 18.812 1 26.38 659 LYS A CA 1
ATOM 5197 C C . LYS A 1 659 ? 7.465 -39.75 18.734 1 26.38 659 LYS A C 1
ATOM 5199 O O . LYS A 1 659 ? 8.211 -39.75 19.719 1 26.38 659 LYS A O 1
ATOM 5204 N N . TRP A 1 660 ? 7.598 -40.75 18.047 1 23.95 660 TRP A N 1
ATOM 5205 C CA . TRP A 1 660 ? 8.898 -41.281 17.656 1 23.95 660 TRP A CA 1
ATOM 5206 C C . TRP A 1 660 ? 9.719 -40.219 16.906 1 23.95 660 TRP A C 1
ATOM 5208 O O . TRP A 1 660 ? 9.281 -39.688 15.891 1 23.95 660 TRP A O 1
ATOM 5218 N N . TYR A 1 661 ? 10.633 -39.375 17.516 1 23.27 661 TYR A N 1
ATOM 5219 C CA . TYR A 1 661 ? 11.648 -38.5 16.953 1 23.27 661 TYR A CA 1
ATOM 5220 C C . TYR A 1 661 ? 12.602 -39.281 16.047 1 23.27 661 TYR A C 1
ATOM 5222 O O . TYR A 1 661 ? 13.133 -40.312 16.438 1 23.27 661 TYR A O 1
ATOM 5230 N N . LEU A 1 662 ? 12.414 -39.312 14.688 1 23.23 662 LEU A N 1
ATOM 5231 C CA . LEU A 1 662 ? 13.367 -39.656 13.633 1 23.23 662 LEU A CA 1
ATOM 5232 C C . LEU A 1 662 ? 14.773 -39.188 14.008 1 23.23 662 LEU A C 1
ATOM 5234 O O . LEU A 1 662 ? 14.953 -38.031 14.43 1 23.23 662 LEU A O 1
ATOM 5238 N N . THR A 1 663 ? 15.672 -39.969 14.367 1 22.66 663 THR A N 1
ATOM 5239 C CA . THR A 1 663 ? 17.125 -39.812 14.414 1 22.66 663 THR A CA 1
ATOM 5240 C C . THR A 1 663 ? 17.625 -39.125 13.156 1 22.66 663 THR A C 1
ATOM 5242 O O . THR A 1 663 ? 17.125 -39.375 12.055 1 22.66 663 THR A O 1
ATOM 5245 N N . GLU A 1 664 ? 18.344 -37.906 13.172 1 24.27 664 GLU A N 1
ATOM 5246 C CA . GLU A 1 664 ? 19.125 -37.062 12.297 1 24.27 664 GLU A CA 1
ATOM 5247 C C . GLU A 1 664 ? 20.125 -37.875 11.461 1 24.27 664 GLU A C 1
ATOM 5249 O O . GLU A 1 664 ? 21.172 -38.25 11.953 1 24.27 664 GLU A O 1
ATOM 5254 N N . TYR A 1 665 ? 19.906 -38.875 10.703 1 21.91 665 TYR A N 1
ATOM 5255 C CA . TYR A 1 665 ? 20.922 -39.438 9.812 1 21.91 665 TYR A CA 1
ATOM 5256 C C . TYR A 1 665 ? 21.562 -38.375 8.953 1 21.91 665 TYR A C 1
ATOM 5258 O O . TYR A 1 665 ? 20.906 -37.375 8.602 1 21.91 665 TYR A O 1
ATOM 5266 N N . ASP A 1 666 ? 22.984 -38.375 8.773 1 23.8 666 ASP A N 1
ATOM 5267 C CA . ASP A 1 666 ? 24.062 -37.594 8.133 1 23.8 666 ASP A CA 1
ATOM 5268 C C . ASP A 1 666 ? 23.812 -37.469 6.629 1 23.8 666 ASP A C 1
ATOM 5270 O O . ASP A 1 666 ? 23.891 -38.469 5.898 1 23.8 666 ASP A O 1
ATOM 5274 N N . ALA A 1 667 ? 22.812 -36.906 6.102 1 25.73 667 ALA A N 1
ATOM 5275 C CA . ALA A 1 667 ? 22.719 -36.594 4.68 1 25.73 667 ALA A CA 1
ATOM 5276 C C . ALA A 1 667 ? 24.062 -36.062 4.148 1 25.73 667 ALA A C 1
ATOM 5278 O O . ALA A 1 667 ? 24.188 -35.781 2.955 1 25.73 667 ALA A O 1
ATOM 5279 N N . VAL A 1 668 ? 25.062 -35.5 4.91 1 24.88 668 VAL A N 1
ATOM 5280 C CA . VAL A 1 668 ? 26.109 -34.719 4.27 1 24.88 668 VAL A CA 1
ATOM 5281 C C . VAL A 1 668 ? 27.094 -35.656 3.557 1 24.88 668 VAL A C 1
ATOM 5283 O O . VAL A 1 668 ? 28 -35.188 2.861 1 24.88 668 VAL A O 1
ATOM 5286 N N . ASP A 1 669 ? 27.328 -36.875 3.92 1 21.73 669 ASP A N 1
ATOM 5287 C CA . ASP A 1 669 ? 28.672 -37.281 3.531 1 21.73 669 ASP A CA 1
ATOM 5288 C C . ASP A 1 669 ? 28.828 -37.312 2.012 1 21.73 669 ASP A C 1
ATOM 5290 O O . ASP A 1 669 ? 29.891 -36.969 1.479 1 21.73 669 ASP A O 1
ATOM 5294 N N . THR A 1 670 ? 28.094 -38.25 1.292 1 21.5 670 THR A N 1
ATOM 5295 C CA . THR A 1 670 ? 28.719 -38.719 0.066 1 21.5 670 THR A CA 1
ATOM 5296 C C . THR A 1 670 ? 28.578 -37.719 -1.054 1 21.5 670 THR A C 1
ATOM 5298 O O . THR A 1 670 ? 29.047 -37.938 -2.174 1 21.5 670 THR A O 1
ATOM 5301 N N . MET A 1 671 ? 27.875 -36.562 -1.049 1 20.3 671 MET A N 1
ATOM 5302 C CA . MET A 1 671 ? 28.344 -35.844 -2.23 1 20.3 671 MET A CA 1
ATOM 5303 C C . MET A 1 671 ? 29.734 -35.25 -2.004 1 20.3 671 MET A C 1
ATOM 5305 O O . MET A 1 671 ? 30.016 -34.719 -0.927 1 20.3 671 MET A O 1
ATOM 5309 N N . MET B 1 1 ? -39.719 4.824 17.203 1 26.19 1 MET B N 1
ATOM 5310 C CA . MET B 1 1 ? -38.438 5.238 17.703 1 26.19 1 MET B CA 1
ATOM 5311 C C . MET B 1 1 ? -37.312 4.469 17 1 26.19 1 MET B C 1
ATOM 5313 O O . MET B 1 1 ? -37.125 3.277 17.25 1 26.19 1 MET B O 1
ATOM 5317 N N . SER B 1 2 ? -37.094 4.68 15.75 1 37.31 2 SER B N 1
ATOM 5318 C CA . SER B 1 2 ? -36.375 3.957 14.711 1 37.31 2 SER B CA 1
ATOM 5319 C C . SER B 1 2 ? -34.875 3.902 15.016 1 37.31 2 SER B C 1
ATOM 5321 O O . SER B 1 2 ? -34.156 4.855 14.727 1 37.31 2 SER B O 1
ATOM 5323 N N . THR B 1 3 ? -34.531 3.445 16.188 1 39.28 3 THR B N 1
ATOM 5324 C CA . THR B 1 3 ? -33.188 3.307 16.75 1 39.28 3 THR B CA 1
ATOM 5325 C C . THR B 1 3 ? -32.312 2.473 15.836 1 39.28 3 THR B C 1
ATOM 5327 O O . THR B 1 3 ? -32.781 1.552 15.164 1 39.28 3 THR B O 1
ATOM 5330 N N . ILE B 1 4 ? -31.422 3.004 15.227 1 49.56 4 ILE B N 1
ATOM 5331 C CA . ILE B 1 4 ? -30.406 2.18 14.57 1 49.56 4 ILE B CA 1
ATOM 5332 C C . ILE B 1 4 ? -30.078 0.975 15.453 1 49.56 4 ILE B C 1
ATOM 5334 O O . ILE B 1 4 ? -29.797 1.126 16.641 1 49.56 4 ILE B O 1
ATOM 5338 N N . SER B 1 5 ? -30.719 -0.086 15.227 1 51.88 5 SER B N 1
ATOM 5339 C CA . SER B 1 5 ? -30.531 -1.315 15.992 1 51.88 5 SER B CA 1
ATOM 5340 C C . SER B 1 5 ? -29.047 -1.569 16.266 1 51.88 5 SER B C 1
ATOM 5342 O O . SER B 1 5 ? -28.203 -1.298 15.422 1 51.88 5 SER B O 1
ATOM 5344 N N . PRO B 1 6 ? -28.734 -1.647 17.609 1 54.41 6 PRO B N 1
ATOM 5345 C CA . PRO B 1 6 ? -27.391 -2.068 17.984 1 54.41 6 PRO B CA 1
ATOM 5346 C C . PRO B 1 6 ? -26.859 -3.219 17.125 1 54.41 6 PRO B C 1
ATOM 5348 O O . PRO B 1 6 ? -27.656 -3.971 16.547 1 54.41 6 PRO B O 1
ATOM 5351 N N . PRO B 1 7 ? -25.672 -3.088 16.734 1 59.97 7 PRO B N 1
ATOM 5352 C CA . PRO B 1 7 ? -25.156 -4.266 16.031 1 59.97 7 PRO B CA 1
ATOM 5353 C C . PRO B 1 7 ? -25.578 -5.578 16.688 1 59.97 7 PRO B C 1
ATOM 5355 O O . PRO B 1 7 ? -25.781 -5.621 17.906 1 59.97 7 PRO B O 1
ATOM 5358 N N . SER B 1 8 ? -26.078 -6.465 15.883 1 67.94 8 SER B N 1
ATOM 5359 C CA . SER B 1 8 ? -26.422 -7.785 16.406 1 67.94 8 SER B CA 1
ATOM 5360 C C . SER B 1 8 ? -25.297 -8.359 17.25 1 67.94 8 SER B C 1
ATOM 5362 O O . SER B 1 8 ? -24.156 -7.91 17.172 1 67.94 8 SER B O 1
ATOM 5364 N N . LEU B 1 9 ? -25.578 -9.094 18.281 1 62.66 9 LEU B N 1
ATOM 5365 C CA . LEU B 1 9 ? -24.594 -9.781 19.109 1 62.66 9 LEU B CA 1
ATOM 5366 C C . LEU B 1 9 ? -23.547 -10.469 18.25 1 62.66 9 LEU B C 1
ATOM 5368 O O . LEU B 1 9 ? -22.359 -10.477 18.594 1 62.66 9 LEU B O 1
ATOM 5372 N N . GLU B 1 10 ? -24.109 -10.867 17.141 1 73.31 10 GLU B N 1
ATOM 5373 C CA . GLU B 1 10 ? -23.188 -11.531 16.219 1 73.31 10 GLU B CA 1
ATOM 5374 C C . GLU B 1 10 ? -22.125 -10.562 15.695 1 73.31 10 GLU B C 1
ATOM 5376 O O . GLU B 1 10 ? -20.938 -10.898 15.664 1 73.31 10 GLU B O 1
ATOM 5381 N N . GLN B 1 11 ? -22.656 -9.461 15.438 1 74.56 11 GLN B N 1
ATOM 5382 C CA . GLN B 1 11 ? -21.719 -8.477 14.891 1 74.56 11 GLN B CA 1
ATOM 5383 C C . GLN B 1 11 ? -20.734 -8.008 15.945 1 74.56 11 GLN B C 1
ATOM 5385 O O . GLN B 1 11 ? -19.547 -7.84 15.656 1 74.56 11 GLN B O 1
ATOM 5390 N N . ILE B 1 12 ? -21.203 -7.926 17.156 1 71.62 12 ILE B N 1
ATOM 5391 C CA . ILE B 1 12 ? -20.344 -7.504 18.266 1 71.62 12 ILE B CA 1
ATOM 5392 C C . ILE B 1 12 ? -19.281 -8.57 18.516 1 71.62 12 ILE B C 1
ATOM 5394 O O . ILE B 1 12 ? -18.094 -8.25 18.688 1 71.62 12 ILE B O 1
ATOM 5398 N N . CYS B 1 13 ? -19.828 -9.773 18.5 1 73.5 13 CYS B N 1
ATOM 5399 C CA . CYS B 1 13 ? -18.906 -10.883 18.734 1 73.5 13 CYS B CA 1
ATOM 5400 C C . CYS B 1 13 ? -17.875 -10.977 17.625 1 73.5 13 CYS B C 1
ATOM 5402 O O . CYS B 1 13 ? -16.688 -11.203 17.891 1 73.5 13 CYS B O 1
ATOM 5404 N N . LEU B 1 14 ? -18.359 -10.695 16.5 1 78.25 14 LEU B N 1
ATOM 5405 C CA . LEU B 1 14 ? -17.453 -10.75 15.344 1 78.25 14 LEU B CA 1
ATOM 5406 C C . LEU B 1 14 ? -16.375 -9.672 15.445 1 78.25 14 LEU B C 1
ATOM 5408 O O . LEU B 1 14 ? -15.203 -9.938 15.203 1 78.25 14 LEU B O 1
ATOM 5412 N N . ASN B 1 15 ? -16.828 -8.578 15.875 1 74.75 15 ASN B N 1
ATOM 5413 C CA . ASN B 1 15 ? -15.898 -7.473 16.031 1 74.75 15 ASN B CA 1
ATOM 5414 C C . ASN B 1 15 ? -14.859 -7.758 17.109 1 74.75 15 ASN B C 1
ATOM 5416 O O . ASN B 1 15 ? -13.68 -7.453 16.938 1 74.75 15 ASN B O 1
ATOM 5420 N N . TYR B 1 16 ? -15.352 -8.359 18.078 1 75.25 16 TYR B N 1
ATOM 5421 C CA . TYR B 1 16 ? -14.445 -8.688 19.172 1 75.25 16 TYR B CA 1
ATOM 5422 C C . TYR B 1 16 ? -13.422 -9.734 18.75 1 75.25 16 TYR B C 1
ATOM 5424 O O . TYR B 1 16 ? -12.234 -9.594 19.016 1 75.25 16 TYR B O 1
ATOM 5432 N N . ILE B 1 17 ? -13.914 -10.711 18.109 1 78.44 17 ILE B N 1
ATOM 5433 C CA . ILE B 1 17 ? -13.039 -11.797 17.656 1 78.44 17 ILE B CA 1
ATOM 5434 C C . ILE B 1 17 ? -11.977 -11.25 16.703 1 78.44 17 ILE B C 1
ATOM 5436 O O . ILE B 1 17 ? -10.789 -11.531 16.875 1 78.44 17 ILE B O 1
ATOM 5440 N N . CYS B 1 18 ? -12.391 -10.438 15.797 1 78 18 CYS B N 1
ATOM 5441 C CA . CYS B 1 18 ? -11.469 -9.898 14.797 1 78 18 CYS B CA 1
ATOM 5442 C C . CYS B 1 18 ? -10.484 -8.93 15.438 1 78 18 CYS B C 1
ATOM 5444 O O . CYS B 1 18 ? -9.305 -8.906 15.078 1 78 18 CYS B O 1
ATOM 5446 N N . GLY B 1 19 ? -10.992 -8.242 16.406 1 76.44 19 GLY B N 1
ATOM 5447 C CA . GLY B 1 19 ? -10.141 -7.289 17.094 1 76.44 19 GLY B CA 1
ATOM 5448 C C . GLY B 1 19 ? -9.141 -7.949 18.031 1 76.44 19 GLY B C 1
ATOM 5449 O O . GLY B 1 19 ? -8.078 -7.383 18.312 1 76.44 19 GLY B O 1
ATOM 5450 N N . SER B 1 20 ? -9.453 -9.219 18.453 1 75.44 20 SER B N 1
ATOM 5451 C CA . SER B 1 20 ? -8.625 -9.898 19.438 1 75.44 20 SER B CA 1
ATOM 5452 C C . SER B 1 20 ? -8.008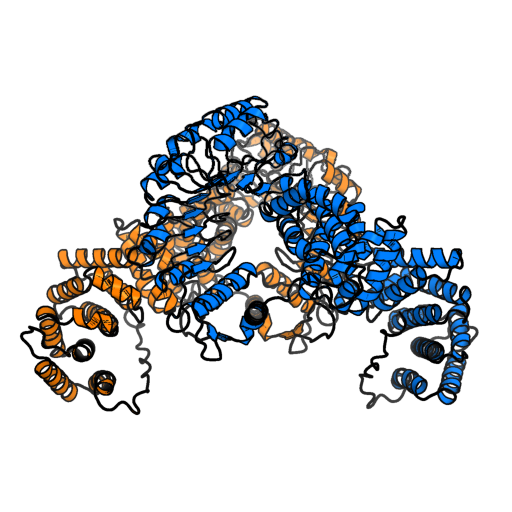 -11.164 18.875 1 75.44 20 SER B C 1
ATOM 5454 O O . SER B 1 20 ? -7.695 -12.102 19.609 1 75.44 20 SER B O 1
ATOM 5456 N N . ILE B 1 21 ? -7.863 -11.164 17.641 1 79.69 21 ILE B N 1
ATOM 5457 C CA . ILE B 1 21 ? -7.453 -12.406 17 1 79.69 21 ILE B CA 1
ATOM 5458 C C . ILE B 1 21 ? -6.055 -12.797 17.469 1 79.69 21 ILE B C 1
ATOM 5460 O O . ILE B 1 21 ? -5.77 -13.977 17.688 1 79.69 21 ILE B O 1
ATOM 5464 N N . GLN B 1 22 ? -5.203 -11.836 17.75 1 75.44 22 GLN B N 1
ATOM 5465 C CA . GLN B 1 22 ? -3.83 -12.109 18.156 1 75.44 22 GLN B CA 1
ATOM 5466 C C . GLN B 1 22 ? -3.789 -12.68 19.578 1 75.44 22 GLN B C 1
ATOM 5468 O O . GLN B 1 22 ? -2.908 -13.477 19.906 1 75.44 22 GLN B O 1
ATOM 5473 N N . VAL B 1 23 ? -4.785 -12.289 20.297 1 76.19 23 VAL B N 1
ATOM 5474 C CA . VAL B 1 23 ? -4.828 -12.719 21.703 1 76.19 23 VAL B CA 1
ATOM 5475 C C . VAL B 1 23 ? -5.496 -14.086 21.797 1 76.19 23 VAL B C 1
ATOM 5477 O O . VAL B 1 23 ? -5.156 -14.883 22.672 1 76.19 23 VAL B O 1
ATOM 5480 N N . LEU B 1 24 ? -6.324 -14.305 20.922 1 79.69 24 LEU B N 1
ATOM 5481 C CA . LEU B 1 24 ? -7.105 -15.539 20.984 1 79.69 24 LEU B CA 1
ATOM 5482 C C . LEU B 1 24 ? -6.344 -16.703 20.359 1 79.69 24 LEU B C 1
ATOM 5484 O O . LEU B 1 24 ? -6.738 -17.859 20.5 1 79.69 24 LEU B O 1
ATOM 5488 N N . CYS B 1 25 ? -5.176 -16.328 19.688 1 82 25 CYS B N 1
ATOM 5489 C CA . CYS B 1 25 ? -4.465 -17.359 18.953 1 82 25 CYS B CA 1
ATOM 5490 C C . CYS B 1 25 ? -3.012 -17.453 19.391 1 82 25 CYS B C 1
ATOM 5492 O O . CYS B 1 25 ? -2.531 -16.594 20.141 1 82 25 CYS B O 1
ATOM 5494 N N . TYR B 1 26 ? -2.402 -18.609 19.172 1 78.44 26 TYR B N 1
ATOM 5495 C CA . TYR B 1 26 ? -0.975 -18.797 19.406 1 78.44 26 TYR B CA 1
ATOM 5496 C C . TYR B 1 26 ? -0.286 -19.375 18.188 1 78.44 26 TYR B C 1
ATOM 5498 O O . TYR B 1 26 ? -0.927 -20.031 17.359 1 78.44 26 TYR B O 1
ATOM 5506 N N . GLU B 1 27 ? 1.033 -19.109 18.062 1 78.19 27 GLU B N 1
ATOM 5507 C CA . GLU B 1 27 ? 1.82 -19.609 16.938 1 78.19 27 GLU B CA 1
ATOM 5508 C C . GLU B 1 27 ? 2.283 -21.047 17.172 1 78.19 27 GLU B C 1
ATOM 5510 O O . GLU B 1 27 ? 2.779 -21.375 18.266 1 78.19 27 GLU B O 1
ATOM 5515 N N . VAL B 1 28 ? 1.947 -21.844 16.141 1 76.81 28 VAL B N 1
ATOM 5516 C CA . VAL B 1 28 ? 2.412 -23.234 16.203 1 76.81 28 VAL B CA 1
ATOM 5517 C C . VAL B 1 28 ? 3.826 -23.328 15.641 1 76.81 28 VAL B C 1
ATOM 5519 O O . VAL B 1 28 ? 4.07 -22.938 14.5 1 76.81 28 VAL B O 1
ATOM 5522 N N . GLN B 1 29 ? 4.832 -23.484 16.438 1 66.56 29 GLN B N 1
ATOM 5523 C CA . GLN B 1 29 ? 6.234 -23.516 16.031 1 66.56 29 GLN B CA 1
ATOM 5524 C C . GLN B 1 29 ? 6.516 -24.703 15.109 1 66.56 29 GLN B C 1
ATOM 5526 O O . GLN B 1 29 ? 6.23 -25.844 15.461 1 66.56 29 GLN B O 1
ATOM 5531 N N . GLU B 1 30 ? 6.539 -24.406 13.844 1 64.12 30 GLU B N 1
ATOM 5532 C CA . GLU B 1 30 ? 7.039 -25.438 12.938 1 64.12 30 GLU B CA 1
ATOM 5533 C C . GLU B 1 30 ? 8.531 -25.266 12.68 1 64.12 30 GLU B C 1
ATOM 5535 O O . GLU B 1 30 ? 9.031 -24.125 12.625 1 64.12 30 GLU B O 1
ATOM 5540 N N . ASN B 1 31 ? 9.328 -26.25 12.781 1 62.38 31 ASN B N 1
ATOM 5541 C CA . ASN B 1 31 ? 10.781 -26.219 12.664 1 62.38 31 ASN B CA 1
ATOM 5542 C C . ASN B 1 31 ? 11.227 -25.812 11.258 1 62.38 31 ASN B C 1
ATOM 5544 O O . ASN B 1 31 ? 12.383 -25.453 11.047 1 62.38 31 ASN B O 1
ATOM 5548 N N . VAL B 1 32 ? 10.234 -26.094 10.375 1 66.75 32 VAL B N 1
ATOM 5549 C CA . VAL B 1 32 ? 10.688 -25.875 9 1 66.75 32 VAL B CA 1
ATOM 5550 C C . VAL B 1 32 ? 9.688 -24.969 8.273 1 66.75 32 VAL B C 1
ATOM 5552 O O . VAL B 1 32 ? 8.492 -24.984 8.57 1 66.75 32 VAL B O 1
ATOM 5555 N N . GLY B 1 33 ? 10.242 -24.016 7.508 1 67.75 33 GLY B N 1
ATOM 5556 C CA . GLY B 1 33 ? 9.43 -23.25 6.582 1 67.75 33 GLY B CA 1
ATOM 5557 C C . GLY B 1 33 ? 9.25 -21.812 7.004 1 67.75 33 GLY B C 1
ATOM 5558 O O . GLY B 1 33 ? 9.656 -21.422 8.102 1 67.75 33 GLY B O 1
ATOM 5559 N N . ASN B 1 34 ? 8.781 -21.047 6.09 1 68.5 34 ASN B N 1
ATOM 5560 C CA . ASN B 1 34 ? 8.594 -19.625 6.328 1 68.5 34 ASN B CA 1
ATOM 5561 C C . ASN B 1 34 ? 7.164 -19.312 6.766 1 68.5 34 ASN B C 1
ATOM 5563 O O . ASN B 1 34 ? 6.891 -18.234 7.289 1 68.5 34 ASN B O 1
ATOM 5567 N N . LEU B 1 35 ? 6.23 -20.312 6.605 1 74.94 35 LEU B N 1
ATOM 5568 C CA . LEU B 1 35 ? 4.844 -20.078 6.98 1 74.94 35 LEU B CA 1
ATOM 5569 C C . LEU B 1 35 ? 4.559 -20.609 8.383 1 74.94 35 LEU B C 1
ATOM 5571 O O . LEU B 1 35 ? 4.664 -21.812 8.625 1 74.94 35 LEU B O 1
ATOM 5575 N N . GLN B 1 36 ? 4.336 -19.625 9.297 1 75.06 36 GLN B N 1
ATOM 5576 C CA . GLN B 1 36 ? 4.027 -19.984 10.68 1 75.06 36 GLN B CA 1
ATOM 5577 C C . GLN B 1 36 ? 2.523 -20.156 10.875 1 75.06 36 GLN B C 1
ATOM 5579 O O . GLN B 1 36 ? 1.741 -19.266 10.562 1 75.06 36 GLN B O 1
ATOM 5584 N N . ARG B 1 37 ? 2.188 -21.281 11.305 1 81.56 37 ARG B N 1
ATOM 5585 C CA . ARG B 1 37 ? 0.783 -21.594 11.547 1 81.56 37 ARG B CA 1
ATOM 5586 C C . ARG B 1 37 ? 0.317 -21.047 12.883 1 81.56 37 ARG B C 1
ATOM 5588 O O . ARG B 1 37 ? 1.085 -21.016 13.852 1 81.56 37 ARG B O 1
ATOM 5595 N N . ILE B 1 38 ? -0.961 -20.469 12.82 1 82.88 38 ILE B N 1
ATOM 5596 C CA . ILE B 1 38 ? -1.558 -20.016 14.07 1 82.88 38 ILE B CA 1
ATOM 5597 C C . ILE B 1 38 ? -2.773 -20.875 14.406 1 82.88 38 ILE B C 1
ATOM 5599 O O . ILE B 1 38 ? -3.436 -21.406 13.5 1 82.88 38 ILE B O 1
ATOM 5603 N N . ALA B 1 39 ? -2.945 -21.172 15.672 1 82.81 39 ALA B N 1
ATOM 5604 C CA . ALA B 1 39 ? -4.086 -21.953 16.156 1 82.81 39 ALA B CA 1
ATOM 5605 C C . ALA B 1 39 ? -4.773 -21.266 17.328 1 82.81 39 ALA B C 1
ATOM 5607 O O . ALA B 1 39 ? -4.16 -20.438 18.016 1 82.81 39 ALA B O 1
ATOM 5608 N N . PHE B 1 40 ? -6.086 -21.516 17.422 1 81.56 40 PHE B N 1
ATOM 5609 C CA . PHE B 1 40 ? -6.816 -20.969 18.562 1 81.56 40 PHE B CA 1
ATOM 5610 C C . PHE B 1 40 ? -6.324 -21.594 19.875 1 81.56 40 PHE B C 1
ATOM 5612 O O . PHE B 1 40 ? -6.02 -22.781 19.922 1 81.56 40 PHE B O 1
ATOM 5619 N N . LYS B 1 41 ? -6.258 -20.812 20.875 1 80 41 LYS B N 1
ATOM 5620 C CA . LYS B 1 41 ? -5.824 -21.281 22.188 1 80 41 LYS B CA 1
ATOM 5621 C C . LYS B 1 41 ? -6.801 -22.312 22.75 1 80 41 LYS B C 1
ATOM 5623 O O . LYS B 1 41 ? -6.398 -23.219 23.469 1 80 41 LYS B O 1
ATOM 5628 N N . PHE B 1 42 ? -8.086 -22.141 22.359 1 76.81 42 PHE B N 1
ATOM 5629 C CA . PHE B 1 42 ? -9.109 -23.094 22.766 1 76.81 42 PHE B CA 1
ATOM 5630 C C . PHE B 1 42 ? -9.703 -23.812 21.562 1 76.81 42 PHE B C 1
ATOM 5632 O O . PHE B 1 42 ? -9.828 -23.219 20.484 1 76.81 42 PHE B O 1
ATOM 5639 N N . PRO B 1 43 ? -9.805 -25.156 21.766 1 74.88 43 PRO B N 1
ATOM 5640 C CA . PRO B 1 43 ? -10.422 -25.859 20.641 1 74.88 43 PRO B CA 1
ATOM 5641 C C . PRO B 1 43 ? -11.789 -25.297 20.266 1 74.88 43 PRO B C 1
ATOM 5643 O O . PRO B 1 43 ? -12.672 -25.188 21.109 1 74.88 43 PRO B O 1
ATOM 5646 N N . VAL B 1 44 ? -11.867 -24.688 19.188 1 76.38 44 VAL B N 1
ATOM 5647 C CA . VAL B 1 44 ? -13.117 -24.078 18.734 1 76.38 44 VAL B CA 1
ATOM 5648 C C . VAL B 1 44 ? -13.562 -24.703 17.422 1 76.38 44 VAL B C 1
ATOM 5650 O O . VAL B 1 44 ? -12.727 -25.016 16.562 1 76.38 44 VAL B O 1
ATOM 5653 N N . PHE B 1 45 ? -14.797 -25.141 17.375 1 81.06 45 PHE B N 1
ATOM 5654 C CA . PHE B 1 45 ? -15.406 -25.516 16.109 1 81.06 45 PHE B CA 1
ATOM 5655 C C . PHE B 1 45 ? -16.234 -24.375 15.539 1 81.06 45 PHE B C 1
ATOM 5657 O O . PHE B 1 45 ? -17.188 -23.906 16.172 1 81.06 45 PHE B O 1
ATOM 5664 N N . LEU B 1 46 ? -15.859 -23.859 14.461 1 81.38 46 LEU B N 1
ATOM 5665 C CA . LEU B 1 46 ? -16.594 -22.781 13.812 1 81.38 46 LEU B CA 1
ATOM 5666 C C . LEU B 1 46 ? -17.484 -23.328 12.695 1 81.38 46 LEU B C 1
ATOM 5668 O O . LEU B 1 46 ? -16.984 -23.906 11.727 1 81.38 46 LEU B O 1
ATOM 5672 N N . HIS B 1 47 ? -18.797 -23.094 12.922 1 83.81 47 HIS B N 1
ATOM 5673 C CA . HIS B 1 47 ? -19.719 -23.453 11.844 1 83.81 47 HIS B CA 1
ATOM 5674 C C . HIS B 1 47 ? -19.453 -22.625 10.594 1 83.81 47 HIS B C 1
ATOM 5676 O O . HIS B 1 47 ? -18.844 -21.562 10.664 1 83.81 47 HIS B O 1
ATOM 5682 N N . GLU B 1 48 ? -19.906 -23.078 9.523 1 88.25 48 GLU B N 1
ATOM 5683 C CA . GLU B 1 48 ? -19.625 -22.531 8.203 1 88.25 48 GLU B CA 1
ATOM 5684 C C . GLU B 1 48 ? -19.969 -21.047 8.141 1 88.25 48 GLU B C 1
ATOM 5686 O O . GLU B 1 48 ? -19.141 -20.234 7.723 1 88.25 48 GLU B O 1
ATOM 5691 N N . GLN B 1 49 ? -21.125 -20.688 8.609 1 86.44 49 GLN B N 1
ATOM 5692 C CA . GLN B 1 49 ? -21.594 -19.312 8.508 1 86.44 49 GLN B CA 1
ATOM 5693 C C . GLN B 1 49 ? -20.734 -18.375 9.359 1 86.44 49 GLN B C 1
ATOM 5695 O O . GLN B 1 49 ? -20.406 -17.266 8.93 1 86.44 49 GLN B O 1
ATOM 5700 N N . LEU B 1 50 ? -20.453 -18.906 10.461 1 85.62 50 LEU B N 1
ATOM 5701 C CA . LEU B 1 50 ? -19.641 -18.094 11.359 1 85.62 50 LEU B CA 1
ATOM 5702 C C . LEU B 1 50 ? -18.219 -17.938 10.82 1 85.62 50 LEU B C 1
ATOM 5704 O O . LEU B 1 50 ? -17.656 -16.844 10.859 1 85.62 50 LEU B O 1
ATOM 5708 N N . ALA B 1 51 ? -17.656 -19 10.367 1 88.62 51 ALA B N 1
ATOM 5709 C CA . ALA B 1 51 ? -16.297 -18.969 9.82 1 88.62 51 ALA B CA 1
ATOM 5710 C C . ALA B 1 51 ? -16.203 -18 8.641 1 88.62 51 ALA B C 1
ATOM 5712 O O . ALA B 1 51 ? -15.258 -17.219 8.555 1 88.62 51 ALA B O 1
ATOM 5713 N N . GLU B 1 52 ? -17.234 -18.016 7.844 1 91.94 52 GLU B N 1
ATOM 5714 C CA . GLU B 1 52 ? -17.266 -17.156 6.656 1 91.94 52 GLU B CA 1
ATOM 5715 C C . GLU B 1 52 ? -17.391 -15.688 7.035 1 91.94 52 GLU B C 1
ATOM 5717 O O . GLU B 1 52 ? -16.75 -14.828 6.422 1 91.94 52 GLU B O 1
ATOM 5722 N N . SER B 1 53 ? -18.172 -15.477 8.039 1 89.38 53 SER B N 1
ATOM 5723 C CA . SER B 1 53 ? -18.359 -14.109 8.508 1 89.38 53 SER B CA 1
ATOM 5724 C C . SER B 1 53 ? -17.078 -13.555 9.117 1 89.38 53 SER B C 1
ATOM 5726 O O . SER B 1 53 ? -16.734 -12.391 8.922 1 89.38 53 SER B O 1
ATOM 5728 N N . ILE B 1 54 ? -16.406 -14.391 9.805 1 87.5 54 ILE B N 1
ATOM 5729 C CA . ILE B 1 54 ? -15.148 -13.984 10.422 1 87.5 54 ILE B CA 1
ATOM 5730 C C . ILE B 1 54 ? -14.109 -13.703 9.344 1 87.5 54 ILE B C 1
ATOM 5732 O O . ILE B 1 54 ? -13.422 -12.68 9.391 1 87.5 54 ILE B O 1
ATOM 5736 N N . LEU B 1 55 ? -14.062 -14.555 8.391 1 91.5 55 LEU B N 1
ATOM 5737 C CA . LEU B 1 55 ? -13.109 -14.398 7.297 1 91.5 55 LEU B CA 1
ATOM 5738 C C . LEU B 1 55 ? -13.359 -13.094 6.547 1 91.5 55 LEU B C 1
ATOM 5740 O O . LEU B 1 55 ? -12.422 -12.344 6.273 1 91.5 55 LEU B O 1
ATOM 5744 N N . ARG B 1 56 ? -14.609 -12.844 6.262 1 91.06 56 ARG B N 1
ATOM 5745 C CA . ARG B 1 56 ? -14.984 -11.633 5.531 1 91.06 56 ARG B CA 1
ATOM 5746 C C . ARG B 1 56 ? -14.625 -10.383 6.32 1 91.06 56 ARG B C 1
ATOM 5748 O O . ARG B 1 56 ? -14.078 -9.422 5.766 1 91.06 56 ARG B O 1
ATOM 5755 N N . GLN B 1 57 ? -14.898 -10.43 7.547 1 86.56 57 GLN B N 1
ATOM 5756 C CA . GLN B 1 57 ? -14.617 -9.273 8.391 1 86.56 57 GLN B CA 1
ATOM 5757 C C . GLN B 1 57 ? -13.117 -9.023 8.5 1 86.56 57 GLN B C 1
ATOM 5759 O O . GLN B 1 57 ? -12.672 -7.875 8.484 1 86.56 57 GLN B O 1
ATOM 5764 N N . LEU B 1 58 ? -12.398 -10.078 8.641 1 88.5 58 LEU B N 1
ATOM 5765 C CA . LEU B 1 58 ? -10.945 -9.961 8.727 1 88.5 58 LEU B CA 1
ATOM 5766 C C . LEU B 1 58 ? -10.375 -9.383 7.434 1 88.5 58 LEU B C 1
ATOM 5768 O O . LEU B 1 58 ? -9.453 -8.562 7.473 1 88.5 58 LEU B O 1
ATOM 5772 N N . ALA B 1 59 ? -10.953 -9.758 6.352 1 91 59 ALA B N 1
ATOM 5773 C CA . ALA B 1 59 ? -10.508 -9.258 5.055 1 91 59 ALA B CA 1
ATOM 5774 C C . ALA B 1 59 ? -10.828 -7.777 4.898 1 91 59 ALA B C 1
ATOM 5776 O O . ALA B 1 59 ? -9.961 -6.977 4.539 1 91 59 ALA B O 1
ATOM 5777 N N . CYS B 1 60 ? -12.031 -7.379 5.285 1 83.75 60 CYS B N 1
ATOM 5778 C CA . CYS B 1 60 ? -12.516 -6.016 5.102 1 83.75 60 CYS B CA 1
ATOM 5779 C C . CYS B 1 60 ? -11.781 -5.051 6.027 1 83.75 60 CYS B C 1
ATOM 5781 O O . CYS B 1 60 ? -11.625 -3.873 5.703 1 83.75 60 CYS B O 1
ATOM 5783 N N . THR B 1 61 ? -11.32 -5.621 7.156 1 78.31 61 THR B N 1
ATOM 5784 C CA . THR B 1 61 ? -10.641 -4.762 8.125 1 78.31 61 THR B CA 1
ATOM 5785 C C . THR B 1 61 ? -9.133 -4.797 7.902 1 78.31 61 THR B C 1
ATOM 5787 O O . THR B 1 61 ? -8.375 -4.18 8.664 1 78.31 61 THR B O 1
ATOM 5790 N N . GLY B 1 62 ? -8.648 -5.613 6.973 1 84.25 62 GLY B N 1
ATOM 5791 C CA . GLY B 1 62 ? -7.234 -5.668 6.633 1 84.25 62 GLY B CA 1
ATOM 5792 C C . GLY B 1 62 ? -6.426 -6.539 7.574 1 84.25 62 GLY B C 1
ATOM 5793 O O . GLY B 1 62 ? -5.199 -6.43 7.633 1 84.25 62 GLY B O 1
ATOM 5794 N N . GLN B 1 63 ? -7.051 -7.355 8.297 1 85.81 63 GLN B N 1
ATOM 5795 C CA . GLN B 1 63 ? -6.371 -8.164 9.297 1 85.81 63 GLN B CA 1
ATOM 5796 C C . GLN B 1 63 ? -6.105 -9.578 8.773 1 85.81 63 GLN B C 1
ATOM 5798 O O . GLN B 1 63 ? -5.434 -10.375 9.438 1 85.81 63 GLN B O 1
ATOM 5803 N N . LEU B 1 64 ? -6.59 -9.812 7.621 1 90.81 64 LEU B N 1
ATOM 5804 C CA . LEU B 1 64 ? -6.414 -11.148 7.066 1 90.81 64 LEU B CA 1
ATOM 5805 C C . LEU B 1 64 ? -5.062 -11.281 6.375 1 90.81 64 LEU B C 1
ATOM 5807 O O . LEU B 1 64 ? -4.918 -10.922 5.207 1 90.81 64 LEU B O 1
ATOM 5811 N N . THR B 1 65 ? -4.105 -11.82 7.078 1 88.62 65 THR B N 1
ATOM 5812 C CA . THR B 1 65 ? -2.785 -12.133 6.547 1 88.62 65 THR B CA 1
ATOM 5813 C C . THR B 1 65 ? -2.656 -13.625 6.262 1 88.62 65 THR B C 1
ATOM 5815 O O . THR B 1 65 ? -3.545 -14.406 6.609 1 88.62 65 THR B O 1
ATOM 5818 N N . LEU B 1 66 ? -1.643 -14.008 5.699 1 88.25 66 LEU B N 1
ATOM 5819 C CA . LEU B 1 66 ? -1.413 -15.414 5.387 1 88.25 66 LEU B CA 1
ATOM 5820 C C . LEU B 1 66 ? -1.371 -16.25 6.66 1 88.25 66 LEU B C 1
ATOM 5822 O O . LEU B 1 66 ? -1.91 -17.359 6.695 1 88.25 66 LEU B O 1
ATOM 5826 N N . ASN B 1 67 ? -0.767 -15.719 7.691 1 86.44 67 ASN B N 1
ATOM 5827 C CA . ASN B 1 67 ? -0.687 -16.422 8.961 1 86.44 67 ASN B CA 1
ATOM 5828 C C . ASN B 1 67 ? -2.068 -16.641 9.578 1 86.44 67 ASN B C 1
ATOM 5830 O O . ASN B 1 67 ? -2.381 -17.719 10.062 1 86.44 67 ASN B O 1
ATOM 5834 N N . VAL B 1 68 ? -2.883 -15.602 9.461 1 87.94 68 VAL B N 1
ATOM 5835 C CA . VAL B 1 68 ? -4.219 -15.664 10.039 1 87.94 68 VAL B CA 1
ATOM 5836 C C . VAL B 1 68 ? -5.086 -16.641 9.242 1 87.94 68 VAL B C 1
ATOM 5838 O O . VAL B 1 68 ? -5.945 -17.328 9.797 1 87.94 68 VAL B O 1
ATOM 5841 N N . LEU B 1 69 ? -4.832 -16.703 7.996 1 90.94 69 LEU B N 1
ATOM 5842 C CA . LEU B 1 69 ? -5.605 -17.562 7.109 1 90.94 69 LEU B CA 1
ATOM 5843 C C . LEU B 1 69 ? -5.457 -19.031 7.508 1 90.94 69 LEU B C 1
ATOM 5845 O O . LEU B 1 69 ? -6.352 -19.844 7.262 1 90.94 69 LEU B O 1
ATOM 5849 N N . THR B 1 70 ? -4.305 -19.359 8.18 1 88.38 70 THR B N 1
ATOM 5850 C CA . THR B 1 70 ? -4.039 -20.75 8.539 1 88.38 70 THR B CA 1
ATOM 5851 C C . THR B 1 70 ? -5.066 -21.25 9.555 1 88.38 70 THR B C 1
ATOM 5853 O O . THR B 1 70 ? -5.258 -22.453 9.703 1 88.38 70 THR B O 1
ATOM 5856 N N . LEU B 1 71 ? -5.773 -20.344 10.195 1 87.06 71 LEU B N 1
ATOM 5857 C CA . LEU B 1 71 ? -6.82 -20.703 11.141 1 87.06 71 LEU B CA 1
ATOM 5858 C C . LEU B 1 71 ? -7.984 -21.391 10.43 1 87.06 71 LEU B C 1
ATOM 5860 O O . LEU B 1 71 ? -8.727 -22.156 11.047 1 87.06 71 LEU B O 1
ATOM 5864 N N . PHE B 1 72 ? -8.039 -21.125 9.156 1 89.5 72 PHE B N 1
ATOM 5865 C CA . PHE B 1 72 ? -9.219 -21.578 8.43 1 89.5 72 PHE B CA 1
ATOM 5866 C C . PHE B 1 72 ? -8.875 -22.766 7.531 1 89.5 72 PHE B C 1
ATOM 5868 O O . PHE B 1 72 ? -9.711 -23.203 6.734 1 89.5 72 PHE B O 1
ATOM 5875 N N . MET B 1 73 ? -7.746 -23.328 7.703 1 85.94 73 MET B N 1
ATOM 5876 C CA . MET B 1 73 ? -7.289 -24.344 6.758 1 85.94 73 MET B CA 1
ATOM 5877 C C . MET B 1 73 ? -7.723 -25.734 7.203 1 85.94 73 MET B C 1
ATOM 5879 O O . MET B 1 73 ? -7.801 -26.656 6.387 1 85.94 73 MET B O 1
ATOM 5883 N N . ASP B 1 74 ? -8.008 -25.812 8.453 1 79.62 74 ASP B N 1
ATOM 5884 C CA . ASP B 1 74 ? -8.438 -27.109 8.953 1 79.62 74 ASP B CA 1
ATOM 5885 C C . ASP B 1 74 ? -9.945 -27.312 8.742 1 79.62 74 ASP B C 1
ATOM 5887 O O . ASP B 1 74 ? -10.758 -26.672 9.414 1 79.62 74 ASP B O 1
ATOM 5891 N N . GLN B 1 75 ? -10.312 -28.234 7.992 1 79.44 75 GLN B N 1
ATOM 5892 C CA . GLN B 1 75 ? -11.703 -28.484 7.645 1 79.44 75 GLN B CA 1
ATOM 5893 C C . GLN B 1 75 ? -12.484 -29.016 8.844 1 79.44 75 GLN B C 1
ATOM 5895 O O . GLN B 1 75 ? -13.703 -28.844 8.922 1 79.44 75 GLN B O 1
ATOM 5900 N N . ASN B 1 76 ? -11.688 -29.625 9.648 1 77.69 76 ASN B N 1
ATOM 5901 C CA . ASN B 1 76 ? -12.352 -30.219 10.797 1 77.69 76 ASN B CA 1
ATOM 5902 C C . ASN B 1 76 ? -12.758 -29.172 11.828 1 77.69 76 ASN B C 1
ATOM 5904 O O . ASN B 1 76 ? -13.695 -29.375 12.602 1 77.69 76 ASN B O 1
ATOM 5908 N N . THR B 1 77 ? -12.055 -28.125 11.75 1 79.38 77 THR B N 1
ATOM 5909 C CA . THR B 1 77 ? -12.344 -27.094 12.734 1 79.38 77 THR B CA 1
ATOM 5910 C C . THR B 1 77 ? -13.086 -25.922 12.086 1 79.38 77 THR B C 1
ATOM 5912 O O . THR B 1 77 ? -13.805 -25.188 12.758 1 79.38 77 THR B O 1
ATOM 5915 N N . CYS B 1 78 ? -12.82 -25.766 10.82 1 85.69 78 CYS B N 1
ATOM 5916 C CA . CYS B 1 78 ? -13.438 -24.641 10.109 1 85.69 78 CYS B CA 1
ATOM 5917 C C . CYS B 1 78 ? -13.789 -25.031 8.68 1 85.69 78 CYS B C 1
ATOM 5919 O O . CYS B 1 78 ? -12.914 -25.422 7.902 1 85.69 78 CYS B O 1
ATOM 5921 N N . ARG B 1 79 ? -15.031 -25 8.398 1 86.5 79 ARG B N 1
ATOM 5922 C CA . ARG B 1 79 ? -15.461 -25.297 7.035 1 86.5 79 ARG B CA 1
ATOM 5923 C C . ARG B 1 79 ? -15.875 -24.031 6.297 1 86.5 79 ARG B C 1
ATOM 5925 O O . ARG B 1 79 ? -16.562 -23.188 6.855 1 86.5 79 ARG B O 1
ATOM 5932 N N . LEU B 1 80 ? -15.445 -23.938 5.059 1 92 80 LEU B N 1
ATOM 5933 C CA . LEU B 1 80 ? -15.773 -22.766 4.242 1 92 80 LEU B CA 1
ATOM 5934 C C . LEU B 1 80 ? -16.438 -23.188 2.936 1 92 80 LEU B C 1
ATOM 5936 O O . LEU B 1 80 ? -15.977 -24.125 2.275 1 92 80 LEU B O 1
ATOM 5940 N N . LYS B 1 81 ? -17.531 -22.625 2.633 1 93.69 81 LYS B N 1
ATOM 5941 C CA . LYS B 1 81 ? -18.156 -22.766 1.324 1 93.69 81 LYS B CA 1
ATOM 5942 C C . LYS B 1 81 ? -18.016 -21.484 0.505 1 93.69 81 LYS B C 1
ATOM 5944 O O . LYS B 1 81 ? -18.062 -21.516 -0.726 1 93.69 81 LYS B O 1
ATOM 5949 N N . ARG B 1 82 ? -17.969 -20.453 1.229 1 94.38 82 ARG B N 1
ATOM 5950 C CA . ARG B 1 82 ? -17.75 -19.141 0.64 1 94.38 82 ARG B CA 1
ATOM 5951 C C . ARG B 1 82 ? -16.484 -18.484 1.187 1 94.38 82 ARG B C 1
ATOM 5953 O O . ARG B 1 82 ? -16.219 -18.547 2.389 1 94.38 82 ARG B O 1
ATOM 5960 N N . ALA B 1 83 ? -15.711 -17.922 0.293 1 95.06 83 ALA B N 1
ATOM 5961 C CA . ALA B 1 83 ? -14.477 -17.281 0.729 1 95.06 83 ALA B CA 1
ATOM 5962 C C . ALA B 1 83 ? -14.391 -15.852 0.2 1 95.06 83 ALA B C 1
ATOM 5964 O O . ALA B 1 83 ? -14.273 -15.641 -1.009 1 95.06 83 ALA B O 1
ATOM 5965 N N . CYS B 1 84 ? -14.508 -14.898 1.082 1 95.12 84 CYS B N 1
ATOM 5966 C CA . CYS B 1 84 ? -14.312 -13.492 0.754 1 95.12 84 CYS B CA 1
ATOM 5967 C C . CYS B 1 84 ? -12.969 -12.992 1.288 1 95.12 84 CYS B C 1
ATOM 5969 O O . CYS B 1 84 ? -12.812 -12.805 2.496 1 95.12 84 CYS B O 1
ATOM 5971 N N . ILE B 1 85 ? -12.023 -12.773 0.396 1 94.56 85 ILE B N 1
ATOM 5972 C CA . ILE B 1 85 ? -10.703 -12.32 0.82 1 94.56 85 ILE B CA 1
ATOM 5973 C C . ILE B 1 85 ? -10.391 -10.969 0.181 1 94.56 85 ILE B C 1
ATOM 5975 O O . ILE B 1 85 ? -9.266 -10.734 -0.267 1 94.56 85 ILE B O 1
ATOM 5979 N N . ARG B 1 86 ? -11.359 -10.125 0.156 1 92.56 86 ARG B N 1
ATOM 5980 C CA . ARG B 1 86 ? -11.266 -8.82 -0.488 1 92.56 86 ARG B CA 1
ATOM 5981 C C . ARG B 1 86 ? -10.125 -8 0.095 1 92.56 86 ARG B C 1
ATOM 5983 O O . ARG B 1 86 ? -9.984 -7.898 1.315 1 92.56 86 ARG B O 1
ATOM 5990 N N . SER B 1 87 ? -9.227 -7.469 -0.802 1 87.31 87 SER B N 1
ATOM 5991 C CA . SER B 1 87 ? -8.148 -6.531 -0.494 1 87.31 87 SER B CA 1
ATOM 5992 C C . SER B 1 87 ? -7.211 -7.098 0.57 1 87.31 87 SER B C 1
ATOM 5994 O O . SER B 1 87 ? -6.59 -6.344 1.322 1 87.31 87 SER B O 1
ATOM 5996 N N . SER B 1 88 ? -7.172 -8.398 0.674 1 89.69 88 SER B N 1
ATOM 5997 C CA . SER B 1 88 ? -6.332 -9.023 1.693 1 89.69 88 SER B CA 1
ATOM 5998 C C . SER B 1 88 ? -4.941 -9.336 1.147 1 89.69 88 SER B C 1
ATOM 6000 O O . SER B 1 88 ? -4.734 -9.344 -0.068 1 89.69 88 SER B O 1
ATOM 6002 N N . ASP B 1 89 ? -4 -9.523 2.086 1 87.81 89 ASP B N 1
ATOM 6003 C CA . ASP B 1 89 ? -2.623 -9.852 1.729 1 87.81 89 ASP B CA 1
ATOM 6004 C C . ASP B 1 89 ? -2.336 -11.336 1.967 1 87.81 89 ASP B C 1
ATOM 6006 O O . ASP B 1 89 ? -1.359 -11.68 2.633 1 87.81 89 ASP B O 1
ATOM 6010 N N . VAL B 1 90 ? -3.16 -12.18 1.483 1 90.25 90 VAL B N 1
ATOM 6011 C CA . VAL B 1 90 ? -3.002 -13.617 1.7 1 90.25 90 VAL B CA 1
ATOM 6012 C C . VAL B 1 90 ? -2.088 -14.203 0.628 1 90.25 90 VAL B C 1
ATOM 6014 O O . VAL B 1 90 ? -1.712 -15.375 0.698 1 90.25 90 VAL B O 1
ATOM 6017 N N . ARG B 1 91 ? -1.667 -13.484 -0.344 1 87.62 91 ARG B N 1
ATOM 6018 C CA . ARG B 1 91 ? -0.775 -13.922 -1.413 1 87.62 91 ARG B CA 1
ATOM 6019 C C . ARG B 1 91 ? -1.396 -15.055 -2.213 1 87.62 91 ARG B C 1
ATOM 6021 O O . ARG B 1 91 ? -2.508 -15.5 -1.915 1 87.62 91 ARG B O 1
ATOM 6028 N N . GLU B 1 92 ? -0.805 -15.453 -3.172 1 89.75 92 GLU B N 1
ATOM 6029 C CA . GLU B 1 92 ? -1.298 -16.5 -4.059 1 89.75 92 GLU B CA 1
ATOM 6030 C C . GLU B 1 92 ? -1.378 -17.844 -3.332 1 89.75 92 GLU B C 1
ATOM 6032 O O . GLU B 1 92 ? -2.314 -18.625 -3.545 1 89.75 92 GLU B O 1
ATOM 6037 N N . ILE B 1 93 ? -0.437 -18.125 -2.428 1 89.19 93 ILE B N 1
ATOM 6038 C CA . ILE B 1 93 ? -0.385 -19.391 -1.709 1 89.19 93 ILE B CA 1
ATOM 6039 C C . ILE B 1 93 ? -1.62 -19.531 -0.822 1 89.19 93 ILE B C 1
ATOM 6041 O O . ILE B 1 93 ? -2.172 -20.641 -0.685 1 89.19 93 ILE B O 1
ATOM 6045 N N . GLY B 1 94 ? -1.983 -18.453 -0.209 1 91 94 GLY B N 1
ATOM 6046 C CA . GLY B 1 94 ? -3.172 -18.5 0.629 1 91 94 GLY B CA 1
ATOM 6047 C C . GLY B 1 94 ? -4.43 -18.859 -0.14 1 91 94 GLY B C 1
ATOM 6048 O O . GLY B 1 94 ? -5.234 -19.672 0.318 1 91 94 GLY B O 1
ATOM 6049 N N . LEU B 1 95 ? -4.605 -18.219 -1.301 1 92.31 95 LEU B N 1
ATOM 6050 C CA . LEU B 1 95 ? -5.75 -18.531 -2.154 1 92.31 95 LEU B CA 1
ATOM 6051 C C . LEU B 1 95 ? -5.734 -19.984 -2.588 1 92.31 95 LEU B C 1
ATOM 6053 O O . LEU B 1 95 ? -6.77 -20.656 -2.561 1 92.31 95 LEU B O 1
ATOM 6057 N N . ARG B 1 96 ? -4.594 -20.469 -2.91 1 90.25 96 ARG B N 1
ATOM 6058 C CA . ARG B 1 96 ? -4.453 -21.859 -3.322 1 90.25 96 ARG B CA 1
ATOM 6059 C C . ARG B 1 96 ? -4.848 -22.812 -2.195 1 90.25 96 ARG B C 1
ATOM 6061 O O . ARG B 1 96 ? -5.562 -23.781 -2.422 1 90.25 96 ARG B O 1
ATOM 6068 N N . LEU B 1 97 ? -4.406 -22.516 -1.03 1 89.62 97 LEU B N 1
ATOM 6069 C CA . LEU B 1 97 ? -4.668 -23.375 0.121 1 89.62 97 LEU B CA 1
ATOM 6070 C C . LEU B 1 97 ? -6.164 -23.422 0.431 1 89.62 97 LEU B C 1
ATOM 6072 O O . LEU B 1 97 ? -6.711 -24.5 0.697 1 89.62 97 LEU B O 1
ATOM 6076 N N . ILE B 1 98 ? -6.797 -22.312 0.317 1 91.38 98 ILE B N 1
ATOM 6077 C CA . ILE B 1 98 ? -8.227 -22.266 0.588 1 91.38 98 ILE B CA 1
ATOM 6078 C C . ILE B 1 98 ? -8.977 -23.109 -0.439 1 91.38 98 ILE B C 1
ATOM 6080 O O . ILE B 1 98 ? -9.883 -23.875 -0.086 1 91.38 98 ILE B O 1
ATOM 6084 N N . LEU B 1 99 ? -8.555 -23.016 -1.619 1 91.31 99 LEU B N 1
ATOM 6085 C CA . LEU B 1 99 ? -9.258 -23.703 -2.707 1 91.31 99 LEU B CA 1
ATOM 6086 C C . LEU B 1 99 ? -8.938 -25.188 -2.719 1 91.31 99 LEU B C 1
ATOM 6088 O O . LEU B 1 99 ? -9.742 -26 -3.186 1 91.31 99 LEU B O 1
ATOM 6092 N N . MET B 1 100 ? -7.812 -25.531 -2.166 1 87.81 100 MET B N 1
ATOM 6093 C CA . MET B 1 100 ? -7.406 -26.922 -2.129 1 87.81 100 MET B CA 1
ATOM 6094 C C . MET B 1 100 ? -8.047 -27.641 -0.947 1 87.81 100 MET B C 1
ATOM 6096 O O . MET B 1 100 ? -8.328 -28.844 -1.023 1 87.81 100 MET B O 1
ATOM 6100 N N . HIS B 1 101 ? -8.289 -26.922 0.092 1 86.69 101 HIS B N 1
ATOM 6101 C CA . HIS B 1 101 ? -8.742 -27.562 1.327 1 86.69 101 HIS B CA 1
ATOM 6102 C C . HIS B 1 101 ? -10.266 -27.531 1.438 1 86.69 101 HIS B C 1
ATOM 6104 O O . HIS B 1 101 ? -10.852 -28.359 2.135 1 86.69 101 HIS B O 1
ATOM 6110 N N . HIS B 1 102 ? -10.82 -26.547 0.765 1 90.12 102 HIS B N 1
ATOM 6111 C CA . HIS B 1 102 ? -12.266 -26.391 0.897 1 90.12 102 HIS B CA 1
ATOM 6112 C C . HIS B 1 102 ? -12.961 -26.5 -0.457 1 90.12 102 HIS B C 1
ATOM 6114 O O . HIS B 1 102 ? -12.344 -26.219 -1.494 1 90.12 102 HIS B O 1
ATOM 6120 N N . ASN B 1 103 ? -14.164 -26.906 -0.414 1 90.75 103 ASN B N 1
ATOM 6121 C CA . ASN B 1 103 ? -15 -26.891 -1.606 1 90.75 103 ASN B CA 1
ATOM 6122 C C . ASN B 1 103 ? -15.75 -25.578 -1.751 1 90.75 103 ASN B C 1
ATOM 6124 O O . ASN B 1 103 ? -16.953 -25.516 -1.51 1 90.75 103 ASN B O 1
ATOM 6128 N N . ILE B 1 104 ? -15.086 -24.625 -2.268 1 94.69 104 ILE B N 1
ATOM 6129 C CA . ILE B 1 104 ? -15.594 -23.25 -2.309 1 94.69 104 ILE B CA 1
ATOM 6130 C C . ILE B 1 104 ? -16.594 -23.094 -3.461 1 94.69 104 ILE B C 1
ATOM 6132 O O . ILE B 1 104 ? -16.281 -23.469 -4.598 1 94.69 104 ILE B O 1
ATOM 6136 N N . THR B 1 105 ? -17.734 -22.547 -3.141 1 96.75 105 THR B N 1
ATOM 6137 C CA . THR B 1 105 ? -18.75 -22.328 -4.152 1 96.75 105 THR B CA 1
ATOM 6138 C C . THR B 1 105 ? -18.797 -20.859 -4.578 1 96.75 105 THR B C 1
ATOM 6140 O O . THR B 1 105 ? -19.203 -20.547 -5.695 1 96.75 105 THR B O 1
ATOM 6143 N N . GLU B 1 106 ? -18.484 -20.016 -3.66 1 97.44 106 GLU B N 1
ATOM 6144 C CA . GLU B 1 106 ? -18.438 -18.578 -3.92 1 97.44 106 GLU B CA 1
ATOM 6145 C C . GLU B 1 106 ? -17.094 -17.984 -3.504 1 97.44 106 GLU B C 1
ATOM 6147 O O . GLU B 1 106 ? -16.672 -18.156 -2.359 1 97.44 106 GLU B O 1
ATOM 6152 N N . LEU B 1 107 ? -16.406 -17.312 -4.453 1 96.69 107 LEU B N 1
ATOM 6153 C CA . LEU B 1 107 ? -15.094 -16.734 -4.195 1 96.69 107 LEU B CA 1
ATOM 6154 C C . LEU B 1 107 ? -15.078 -15.25 -4.539 1 96.69 107 LEU B C 1
ATOM 6156 O O . LEU B 1 107 ? -15.5 -14.852 -5.625 1 96.69 107 LEU B O 1
ATOM 6160 N N . ASP B 1 108 ? -14.703 -14.406 -3.619 1 96.62 108 ASP B N 1
ATOM 6161 C CA . ASP B 1 108 ? -14.562 -12.961 -3.807 1 96.62 108 ASP B CA 1
ATOM 6162 C C . ASP B 1 108 ? -13.125 -12.508 -3.57 1 96.62 108 ASP B C 1
ATOM 6164 O O . ASP B 1 108 ? -12.656 -12.484 -2.43 1 96.62 108 ASP B O 1
ATOM 6168 N N . ILE B 1 109 ? -12.438 -12.164 -4.656 1 94.81 109 ILE B N 1
ATOM 6169 C CA . ILE B 1 109 ? -11.055 -11.711 -4.531 1 94.81 109 ILE B CA 1
ATOM 6170 C C . ILE B 1 109 ? -10.93 -10.266 -5.008 1 94.81 109 ILE B C 1
ATOM 6172 O O . ILE B 1 109 ? -9.922 -9.891 -5.605 1 94.81 109 ILE B O 1
ATOM 6176 N N . CYS B 1 110 ? -11.984 -9.508 -4.773 1 93.88 110 CYS B N 1
ATOM 6177 C CA . CYS B 1 110 ? -12.047 -8.109 -5.188 1 93.88 110 CYS B CA 1
ATOM 6178 C C . CYS B 1 110 ? -10.93 -7.297 -4.547 1 93.88 110 CYS B C 1
ATOM 6180 O O . CYS B 1 110 ? -10.695 -7.398 -3.342 1 93.88 110 CYS B O 1
ATOM 6182 N N . GLY B 1 111 ? -10.211 -6.621 -5.379 1 91.12 111 GLY B N 1
ATOM 6183 C CA . GLY B 1 111 ? -9.242 -5.656 -4.879 1 91.12 111 GLY B CA 1
ATOM 6184 C C . GLY B 1 111 ? -7.953 -6.293 -4.402 1 91.12 111 GLY B C 1
ATOM 6185 O O . GLY B 1 111 ? -7.172 -5.668 -3.68 1 91.12 111 GLY B O 1
ATOM 6186 N N . THR B 1 112 ? -7.707 -7.551 -4.684 1 90.38 112 THR B N 1
ATOM 6187 C CA . THR B 1 112 ? -6.484 -8.219 -4.254 1 90.38 112 THR B CA 1
ATOM 6188 C C . THR B 1 112 ? -5.387 -8.062 -5.301 1 90.38 112 THR B C 1
ATOM 6190 O O . THR B 1 112 ? -5.668 -7.754 -6.461 1 90.38 112 THR B O 1
ATOM 6193 N N . GLU B 1 113 ? -4.145 -8.258 -4.926 1 89.06 113 GLU B N 1
ATOM 6194 C CA . GLU B 1 113 ? -2.994 -8.219 -5.824 1 89.06 113 GLU B CA 1
ATOM 6195 C C . GLU B 1 113 ? -2.66 -9.602 -6.363 1 89.06 113 GLU B C 1
ATOM 6197 O O . GLU B 1 113 ? -1.654 -9.781 -7.055 1 89.06 113 GLU B O 1
ATOM 6202 N N . ILE B 1 114 ? -3.482 -10.547 -6.129 1 89.62 114 ILE B N 1
ATOM 6203 C CA . ILE B 1 114 ? -3.234 -11.93 -6.535 1 89.62 114 ILE B CA 1
ATOM 6204 C C . ILE B 1 114 ? -3.479 -12.078 -8.031 1 89.62 114 ILE B C 1
ATOM 6206 O O . ILE B 1 114 ? -4.566 -11.766 -8.523 1 89.62 114 ILE B O 1
ATOM 6210 N N . PRO B 1 115 ? -2.494 -12.492 -8.68 1 86.81 115 PRO B N 1
ATOM 6211 C CA . PRO B 1 115 ? -2.727 -12.734 -10.109 1 86.81 115 PRO B CA 1
ATOM 6212 C C . PRO B 1 115 ? -3.67 -13.906 -10.367 1 86.81 115 PRO B C 1
ATOM 6214 O O . PRO B 1 115 ? -3.549 -14.953 -9.719 1 86.81 115 PRO B O 1
ATOM 6217 N N . PHE B 1 116 ? -4.625 -13.664 -11.117 1 88.69 116 PHE B N 1
ATOM 6218 C CA . PHE B 1 116 ? -5.52 -14.727 -11.57 1 88.69 116 PHE B CA 1
ATOM 6219 C C . PHE B 1 116 ? -5.125 -15.203 -12.969 1 88.69 116 PHE B C 1
ATOM 6221 O O . PHE B 1 116 ? -5.75 -14.82 -13.961 1 88.69 116 PHE B O 1
ATOM 6228 N N . SER B 1 117 ? -4.078 -16.031 -12.992 1 86.31 117 SER B N 1
ATOM 6229 C CA . SER B 1 117 ? -3.445 -16.453 -14.234 1 86.31 117 SER B CA 1
ATOM 6230 C C . SER B 1 117 ? -3.783 -17.891 -14.578 1 86.31 117 SER B C 1
ATOM 6232 O O . SER B 1 117 ? -4.355 -18.609 -13.75 1 86.31 117 SER B O 1
ATOM 6234 N N . GLU B 1 118 ? -3.488 -18.281 -15.789 1 84.56 118 GLU B N 1
ATOM 6235 C CA . GLU B 1 118 ? -3.664 -19.672 -16.219 1 84.56 118 GLU B CA 1
ATOM 6236 C C . GLU B 1 118 ? -2.814 -20.625 -15.375 1 84.56 118 GLU B C 1
ATOM 6238 O O . GLU B 1 118 ? -3.24 -21.734 -15.07 1 84.56 118 GLU B O 1
ATOM 6243 N N . LEU B 1 119 ? -1.688 -20.094 -15.008 1 78.88 119 LEU B N 1
ATOM 6244 C CA . LEU B 1 119 ? -0.796 -20.906 -14.188 1 78.88 119 LEU B CA 1
ATOM 6245 C C . LEU B 1 119 ? -1.43 -21.203 -12.828 1 78.88 119 LEU B C 1
ATOM 6247 O O . LEU B 1 119 ? -1.343 -22.328 -12.336 1 78.88 119 LEU B O 1
ATOM 6251 N N . PHE B 1 120 ? -1.995 -20.281 -12.352 1 85.94 120 PHE B N 1
ATOM 6252 C CA . PHE B 1 120 ? -2.67 -20.453 -11.07 1 85.94 120 PHE B CA 1
ATOM 6253 C C . PHE B 1 120 ? -3.84 -21.422 -11.203 1 85.94 120 PHE B C 1
ATOM 6255 O O . PHE B 1 120 ? -3.945 -22.375 -10.438 1 85.94 120 PHE B O 1
ATOM 6262 N N . ALA B 1 121 ? -4.688 -21.172 -12.156 1 88.44 121 ALA B N 1
ATOM 6263 C CA . ALA B 1 121 ? -5.898 -21.969 -12.336 1 88.44 121 ALA B CA 1
ATOM 6264 C C . ALA B 1 121 ? -5.555 -23.422 -12.672 1 88.44 121 ALA B C 1
ATOM 6266 O O . ALA B 1 121 ? -6.203 -24.344 -12.18 1 88.44 121 ALA B O 1
ATOM 6267 N N . SER B 1 122 ? -4.535 -23.562 -13.445 1 84.81 122 SER B N 1
ATOM 6268 C CA . SER B 1 122 ? -4.125 -24.906 -13.836 1 84.81 122 SER B CA 1
ATOM 6269 C C . SER B 1 122 ? -3.607 -25.703 -12.633 1 84.81 122 SER B C 1
ATOM 6271 O O . SER B 1 122 ? -3.705 -26.922 -12.602 1 84.81 122 SER B O 1
ATOM 6273 N N . SER B 1 123 ? -3.131 -24.953 -11.688 1 83.56 123 SER B N 1
ATOM 6274 C CA . SER B 1 123 ? -2.607 -25.594 -10.484 1 83.56 123 SER B CA 1
ATOM 6275 C C . SER B 1 123 ? -3.73 -26.188 -9.641 1 83.56 123 SER B C 1
ATOM 6277 O O . SER B 1 123 ? -3.482 -27.031 -8.773 1 83.56 123 SER B O 1
ATOM 6279 N N . LEU B 1 124 ? -4.906 -25.844 -9.953 1 88.44 124 LEU B N 1
ATOM 6280 C CA . LEU B 1 124 ? -6.043 -26.312 -9.164 1 88.44 124 LEU B CA 1
ATOM 6281 C C . LEU B 1 124 ? -6.738 -27.469 -9.859 1 88.44 124 LEU B C 1
ATOM 6283 O O . LEU B 1 124 ? -7.73 -28 -9.352 1 88.44 124 LEU B O 1
ATOM 6287 N N . GLU B 1 125 ? -6.211 -27.812 -10.977 1 85.81 125 GLU B N 1
ATOM 6288 C CA . GLU B 1 125 ? -6.797 -28.953 -11.672 1 85.81 125 GLU B CA 1
ATOM 6289 C C . GLU B 1 125 ? -6.777 -30.203 -10.797 1 85.81 125 GLU B C 1
ATOM 6291 O O . GLU B 1 125 ? -5.77 -30.5 -10.148 1 85.81 125 GLU B O 1
ATOM 6296 N N . GLY B 1 126 ? -7.891 -30.891 -10.719 1 80.5 126 GLY B N 1
ATOM 6297 C CA . GLY B 1 126 ? -7.984 -32.094 -9.906 1 80.5 126 GLY B CA 1
ATOM 6298 C C . GLY B 1 126 ? -8.664 -31.859 -8.57 1 80.5 126 GLY B C 1
ATOM 6299 O O . GLY B 1 126 ? -9.102 -32.812 -7.914 1 80.5 126 GLY B O 1
ATOM 6300 N N . TYR B 1 127 ? -8.719 -30.625 -8.25 1 86.25 127 TYR B N 1
ATOM 6301 C CA . TYR B 1 127 ? -9.367 -30.297 -6.984 1 86.25 127 TYR B CA 1
ATOM 6302 C C . TYR B 1 127 ? -10.844 -30 -7.188 1 86.25 127 TYR B C 1
ATOM 6304 O O . TYR B 1 127 ? -11.266 -29.625 -8.281 1 86.25 127 TYR B O 1
ATOM 6312 N N . GLU B 1 128 ? -11.555 -30.125 -6.156 1 85.69 128 GLU B N 1
ATOM 6313 C CA . GLU B 1 128 ? -13.008 -30.031 -6.219 1 85.69 128 GLU B CA 1
ATOM 6314 C C . GLU B 1 128 ? -13.469 -28.609 -6.535 1 85.69 128 GLU B C 1
ATOM 6316 O O . GLU B 1 128 ? -14.562 -28.406 -7.062 1 85.69 128 GLU B O 1
ATOM 6321 N N . CYS B 1 129 ? -12.641 -27.734 -6.305 1 87.62 129 CYS B N 1
ATOM 6322 C CA . CYS B 1 129 ? -13.031 -26.328 -6.508 1 87.62 129 CYS B CA 1
ATOM 6323 C C . CYS B 1 129 ? -13.273 -26.047 -7.984 1 87.62 129 CYS B C 1
ATOM 6325 O O . CYS B 1 129 ? -14.07 -25.172 -8.328 1 87.62 129 CYS B O 1
ATOM 6327 N N . THR B 1 130 ? -12.641 -26.719 -8.883 1 90.31 130 THR B N 1
ATOM 6328 C CA . THR B 1 130 ? -12.805 -26.5 -10.32 1 90.31 130 THR B CA 1
ATOM 6329 C C . THR B 1 130 ? -14.219 -26.859 -10.766 1 90.31 130 THR B C 1
ATOM 6331 O O . THR B 1 130 ? -14.727 -26.312 -11.75 1 90.31 130 THR B O 1
ATOM 6334 N N . SER B 1 131 ? -14.82 -27.734 -9.93 1 91.25 131 SER B N 1
ATOM 6335 C CA . SER B 1 131 ? -16.172 -28.156 -10.273 1 91.25 131 SER B CA 1
ATOM 6336 C C . SER B 1 131 ? -17.203 -27.516 -9.344 1 91.25 131 SER B C 1
ATOM 6338 O O . SER B 1 131 ? -18.375 -27.391 -9.703 1 91.25 131 SER B O 1
ATOM 6340 N N . SER B 1 132 ? -16.766 -27.062 -8.273 1 93.81 132 SER B N 1
ATOM 6341 C CA . SER B 1 132 ? -17.719 -26.609 -7.273 1 93.81 132 SER B CA 1
ATOM 6342 C C . SER B 1 132 ? -17.938 -25.094 -7.348 1 93.81 132 SER B C 1
ATOM 6344 O O . SER B 1 132 ? -18.984 -24.594 -6.953 1 93.81 132 SER B O 1
ATOM 6346 N N . LEU B 1 133 ? -17.031 -24.328 -7.859 1 95.75 133 LEU B N 1
ATOM 6347 C CA . LEU B 1 133 ? -17.109 -22.875 -7.879 1 95.75 133 LEU B CA 1
ATOM 6348 C C . LEU B 1 133 ? -18.234 -22.406 -8.789 1 95.75 133 LEU B C 1
ATOM 6350 O O . LEU B 1 133 ? -18.297 -22.797 -9.961 1 95.75 133 LEU B O 1
ATOM 6354 N N . ARG B 1 134 ? -19.141 -21.578 -8.242 1 97.62 134 ARG B N 1
ATOM 6355 C CA . ARG B 1 134 ? -20.312 -21.109 -8.984 1 97.62 134 ARG B CA 1
ATOM 6356 C C . ARG B 1 134 ? -20.266 -19.594 -9.172 1 97.62 134 ARG B C 1
ATOM 6358 O O . ARG B 1 134 ? -20.641 -19.094 -10.227 1 97.62 134 ARG B O 1
ATOM 6365 N N . LYS B 1 135 ? -19.859 -18.922 -8.148 1 98 135 LYS B N 1
ATOM 6366 C CA . LYS B 1 135 ? -19.812 -17.469 -8.172 1 98 135 LYS B CA 1
ATOM 6367 C C . LYS B 1 135 ? -18.406 -16.953 -7.965 1 98 135 LYS B C 1
ATOM 6369 O O . LYS B 1 135 ? -17.734 -17.328 -7.004 1 98 135 LYS B O 1
ATOM 6374 N N . LEU B 1 136 ? -17.922 -16.094 -8.875 1 97.31 136 LEU B N 1
ATOM 6375 C CA . LEU B 1 136 ? -16.562 -15.547 -8.805 1 97.31 136 LEU B CA 1
ATOM 6376 C C . LEU B 1 136 ? -16.578 -14.031 -8.984 1 97.31 136 LEU B C 1
ATOM 6378 O O . LEU B 1 136 ? -17.141 -13.531 -9.961 1 97.31 136 LEU B O 1
ATOM 6382 N N . ASN B 1 137 ? -16.094 -13.312 -8.023 1 97.31 137 ASN B N 1
ATOM 6383 C CA . ASN B 1 137 ? -15.922 -11.859 -8.109 1 97.31 137 ASN B CA 1
ATOM 6384 C C . ASN B 1 137 ? -14.453 -11.469 -8.172 1 97.31 137 ASN B C 1
ATOM 6386 O O . ASN B 1 137 ? -13.734 -11.57 -7.18 1 97.31 137 ASN B O 1
ATOM 6390 N N . ILE B 1 138 ? -13.984 -11.023 -9.359 1 95.81 138 ILE B N 1
ATOM 6391 C CA . ILE B 1 138 ? -12.594 -10.586 -9.531 1 95.81 138 ILE B CA 1
ATOM 6392 C C . ILE B 1 138 ? -12.562 -9.102 -9.883 1 95.81 138 ILE B C 1
ATOM 6394 O O . ILE B 1 138 ? -11.672 -8.656 -10.617 1 95.81 138 ILE B O 1
ATOM 6398 N N . SER B 1 139 ? -13.609 -8.383 -9.422 1 95.81 139 SER B N 1
ATOM 6399 C CA . SER B 1 139 ? -13.711 -6.961 -9.742 1 95.81 139 SER B CA 1
ATOM 6400 C C . SER B 1 139 ? -12.602 -6.164 -9.07 1 95.81 139 SER B C 1
ATOM 6402 O O . SER B 1 139 ? -12.016 -6.609 -8.078 1 95.81 139 SER B O 1
ATOM 6404 N N . HIS B 1 140 ? -12.156 -5.07 -9.656 1 94 140 HIS B N 1
ATOM 6405 C CA . HIS B 1 140 ? -11.148 -4.16 -9.133 1 94 140 HIS B CA 1
ATOM 6406 C C . HIS B 1 140 ? -9.836 -4.887 -8.867 1 94 140 HIS B C 1
ATOM 6408 O O . HIS B 1 140 ? -9.234 -4.73 -7.805 1 94 140 HIS B O 1
ATOM 6414 N N . ALA B 1 141 ? -9.516 -5.699 -9.836 1 91.06 141 ALA B N 1
ATOM 6415 C CA . ALA B 1 141 ? -8.289 -6.469 -9.664 1 91.06 141 ALA B CA 1
ATOM 6416 C C . ALA B 1 141 ? -7.059 -5.574 -9.773 1 91.06 141 ALA B C 1
ATOM 6418 O O . ALA B 1 141 ? -6.988 -4.711 -10.648 1 91.06 141 ALA B O 1
ATOM 6419 N N . LYS B 1 142 ? -6.121 -5.754 -8.883 1 86.88 142 LYS B N 1
ATOM 6420 C CA . LYS B 1 142 ? -4.863 -5.016 -8.922 1 86.88 142 LYS B CA 1
ATOM 6421 C C . LYS B 1 142 ? -3.758 -5.848 -9.57 1 86.88 142 LYS B C 1
ATOM 6423 O O . LYS B 1 142 ? -2.768 -5.297 -10.062 1 86.88 142 LYS B O 1
ATOM 6428 N N . GLY B 1 143 ? -3.994 -7.133 -9.555 1 83.31 143 GLY B N 1
ATOM 6429 C CA . GLY B 1 143 ? -3.064 -8.039 -10.219 1 83.31 143 GLY B CA 1
ATOM 6430 C C . GLY B 1 143 ? -3.443 -8.336 -11.656 1 83.31 143 GLY B C 1
ATOM 6431 O O . GLY B 1 143 ? -4.527 -7.965 -12.102 1 83.31 143 GLY B O 1
ATOM 6432 N N . GLU B 1 144 ? -2.551 -8.984 -12.289 1 85.31 144 GLU B N 1
ATOM 6433 C CA . GLU B 1 144 ? -2.799 -9.375 -13.68 1 85.31 144 GLU B CA 1
ATOM 6434 C C . GLU B 1 144 ? -3.912 -10.414 -13.766 1 85.31 144 GLU B C 1
ATOM 6436 O O . GLU B 1 144 ? -4 -11.312 -12.922 1 85.31 144 GLU B O 1
ATOM 6441 N N . ILE B 1 145 ? -4.781 -10.25 -14.766 1 90 145 ILE B N 1
ATOM 6442 C CA . ILE B 1 145 ? -5.875 -11.195 -14.969 1 90 145 ILE B CA 1
ATOM 6443 C C . ILE B 1 145 ? -5.762 -11.836 -16.359 1 90 145 ILE B C 1
ATOM 6445 O O . ILE B 1 145 ? -5.656 -11.133 -17.359 1 90 145 ILE B O 1
ATOM 6449 N N . ASP B 1 146 ? -5.719 -13.102 -16.344 1 90.06 146 ASP B N 1
ATOM 6450 C CA . ASP B 1 146 ? -5.879 -13.883 -17.578 1 90.06 146 ASP B CA 1
ATOM 6451 C C . ASP B 1 146 ? -7.25 -14.555 -17.625 1 90.06 146 ASP B C 1
ATOM 6453 O O . ASP B 1 146 ? -7.469 -15.578 -16.984 1 90.06 146 ASP B O 1
ATOM 6457 N N . TYR B 1 147 ? -8.086 -14.031 -18.422 1 91.88 147 TYR B N 1
ATOM 6458 C CA . TYR B 1 147 ? -9.477 -14.469 -18.438 1 91.88 147 TYR B CA 1
ATOM 6459 C C . TYR B 1 147 ? -9.609 -15.875 -19 1 91.88 147 TYR B C 1
ATOM 6461 O O . TYR B 1 147 ? -10.633 -16.531 -18.812 1 91.88 147 TYR B O 1
ATOM 6469 N N . ALA B 1 148 ? -8.57 -16.359 -19.609 1 87.69 148 ALA B N 1
ATOM 6470 C CA . ALA B 1 148 ? -8.57 -17.75 -20.078 1 87.69 148 ALA B CA 1
ATOM 6471 C C . ALA B 1 148 ? -8.586 -18.719 -18.906 1 87.69 148 ALA B C 1
ATOM 6473 O O . ALA B 1 148 ? -9.047 -19.859 -19.031 1 87.69 148 ALA B O 1
ATOM 6474 N N . ALA B 1 149 ? -8.188 -18.219 -17.844 1 90.31 149 ALA B N 1
ATOM 6475 C CA . ALA B 1 149 ? -8.117 -19.031 -16.641 1 90.31 149 ALA B CA 1
ATOM 6476 C C . ALA B 1 149 ? -9.508 -19.422 -16.141 1 90.31 149 ALA B C 1
ATOM 6478 O O . ALA B 1 149 ? -9.672 -20.422 -15.445 1 90.31 149 ALA B O 1
ATOM 6479 N N . LEU B 1 150 ? -10.484 -18.734 -16.516 1 91.88 150 LEU B N 1
ATOM 6480 C CA . LEU B 1 150 ? -11.852 -18.984 -16.062 1 91.88 150 LEU B CA 1
ATOM 6481 C C . LEU B 1 150 ? -12.383 -20.312 -16.609 1 91.88 150 LEU B C 1
ATOM 6483 O O . LEU B 1 150 ? -13.312 -20.891 -16.047 1 91.88 150 LEU B O 1
ATOM 6487 N N . GLY B 1 151 ? -11.742 -20.734 -17.672 1 90.19 151 GLY B N 1
ATOM 6488 C CA . GLY B 1 151 ? -12.164 -21.984 -18.297 1 90.19 151 GLY B CA 1
ATOM 6489 C C . GLY B 1 151 ? -11.93 -23.203 -17.422 1 90.19 151 GLY B C 1
ATOM 6490 O O . GLY B 1 151 ? -12.539 -24.25 -17.641 1 90.19 151 GLY B O 1
ATOM 6491 N N . TYR B 1 152 ? -11.164 -23.031 -16.422 1 91.12 152 TYR B N 1
ATOM 6492 C CA . TYR B 1 152 ? -10.867 -24.141 -15.523 1 91.12 152 TYR B CA 1
ATOM 6493 C C . TYR B 1 152 ? -12 -24.344 -14.523 1 91.12 152 TYR B C 1
ATOM 6495 O O . TYR B 1 152 ? -12.078 -25.406 -13.883 1 91.12 152 TYR B O 1
ATOM 6503 N N . PHE B 1 153 ? -12.844 -23.375 -14.406 1 93.69 153 PHE B N 1
ATOM 6504 C CA . PHE B 1 153 ? -14 -23.484 -13.516 1 93.69 153 PHE B CA 1
ATOM 6505 C C . PHE B 1 153 ? -15.266 -23.781 -14.312 1 93.69 153 PHE B C 1
ATOM 6507 O O . PHE B 1 153 ? -15.969 -22.859 -14.727 1 93.69 153 PHE B O 1
ATOM 6514 N N . LYS B 1 154 ? -15.594 -24.969 -14.359 1 89.94 154 LYS B N 1
ATOM 6515 C CA . LYS B 1 154 ? -16.516 -25.516 -15.344 1 89.94 154 LYS B CA 1
ATOM 6516 C C . LYS B 1 154 ? -17.953 -25.141 -15.016 1 89.94 154 LYS B C 1
ATOM 6518 O O . LYS B 1 154 ? -18.812 -25.047 -15.906 1 89.94 154 LYS B O 1
ATOM 6523 N N . ASN B 1 155 ? -18.266 -24.844 -13.805 1 94.19 155 ASN B N 1
ATOM 6524 C CA . ASN B 1 155 ? -19.656 -24.656 -13.414 1 94.19 155 ASN B CA 1
ATOM 6525 C C . ASN B 1 155 ? -19.922 -23.234 -12.93 1 94.19 155 ASN B C 1
ATOM 6527 O O . ASN B 1 155 ? -20.828 -23 -12.125 1 94.19 155 ASN B O 1
ATOM 6531 N N . LEU B 1 156 ? -19.156 -22.312 -13.477 1 95.88 156 LEU B N 1
ATOM 6532 C CA . LEU B 1 156 ? -19.344 -20.922 -13.094 1 95.88 156 LEU B CA 1
ATOM 6533 C C . LEU B 1 156 ? -20.672 -20.375 -13.609 1 95.88 156 LEU B C 1
ATOM 6535 O O . LEU B 1 156 ? -20.969 -20.5 -14.797 1 95.88 156 LEU B O 1
ATOM 6539 N N . THR B 1 157 ? -21.484 -19.812 -12.695 1 97.81 157 THR B N 1
ATOM 6540 C CA . THR B 1 157 ? -22.797 -19.297 -13.086 1 97.81 157 THR B CA 1
ATOM 6541 C C . THR B 1 157 ? -22.844 -17.781 -12.938 1 97.81 157 THR B C 1
ATOM 6543 O O . THR B 1 157 ? -23.672 -17.109 -13.555 1 97.81 157 THR B O 1
ATOM 6546 N N . SER B 1 158 ? -22.047 -17.266 -12.102 1 98.25 158 SER B N 1
ATOM 6547 C CA . SER B 1 158 ? -22 -15.828 -11.852 1 98.25 158 SER B CA 1
ATOM 6548 C C . SER B 1 158 ? -20.578 -15.305 -11.883 1 98.25 158 SER B C 1
ATOM 6550 O O . SER B 1 158 ? -19.672 -15.875 -11.258 1 98.25 158 SER B O 1
ATOM 6552 N N . LEU B 1 159 ? -20.344 -14.203 -12.672 1 97.94 159 LEU B N 1
ATOM 6553 C CA . LEU B 1 159 ? -19 -13.633 -12.82 1 97.94 159 LEU B CA 1
ATOM 6554 C C . LEU B 1 159 ? -19.047 -12.117 -12.758 1 97.94 159 LEU B C 1
ATOM 6556 O O . LEU B 1 159 ? -19.891 -11.484 -13.422 1 97.94 159 LEU B O 1
ATOM 6560 N N . ASP B 1 160 ? -18.25 -11.508 -11.945 1 98.12 160 ASP B N 1
ATOM 6561 C CA . ASP B 1 160 ? -18.109 -10.055 -11.852 1 98.12 160 ASP B CA 1
ATOM 6562 C C . ASP B 1 160 ? -16.703 -9.617 -12.25 1 98.12 160 ASP B C 1
ATOM 6564 O O . ASP B 1 160 ? -15.734 -9.883 -11.531 1 98.12 160 ASP B O 1
ATOM 6568 N N . VAL B 1 161 ? -16.531 -8.961 -13.391 1 97.19 161 VAL B N 1
ATOM 6569 C CA . VAL B 1 161 ? -15.234 -8.492 -13.883 1 97.19 161 VAL B CA 1
ATOM 6570 C C . VAL B 1 161 ? -15.234 -6.965 -13.953 1 97.19 161 VAL B C 1
ATOM 6572 O O . VAL B 1 161 ? -14.43 -6.371 -14.664 1 97.19 161 VAL B O 1
ATOM 6575 N N . SER B 1 162 ? -16.141 -6.406 -13.141 1 96.88 162 SER B N 1
ATOM 6576 C CA . SER B 1 162 ? -16.359 -4.965 -13.234 1 96.88 162 SER B CA 1
ATOM 6577 C C . SER B 1 162 ? -15.117 -4.191 -12.805 1 96.88 162 SER B C 1
ATOM 6579 O O . SER B 1 162 ? -14.336 -4.672 -11.984 1 96.88 162 SER B O 1
ATOM 6581 N N . HIS B 1 163 ? -14.852 -3.033 -13.484 1 94.94 163 HIS B N 1
ATOM 6582 C CA . HIS B 1 163 ? -13.797 -2.07 -13.18 1 94.94 163 HIS B CA 1
ATOM 6583 C C . HIS B 1 163 ? -12.422 -2.637 -13.516 1 94.94 163 HIS B C 1
ATOM 6585 O O . HIS B 1 163 ? -11.414 -2.199 -12.961 1 94.94 163 HIS B O 1
ATOM 6591 N N . ASN B 1 164 ? -12.422 -3.707 -14.375 1 95.19 164 ASN B N 1
ATOM 6592 C CA . ASN B 1 164 ? -11.172 -4.258 -14.883 1 95.19 164 ASN B CA 1
ATOM 6593 C C . ASN B 1 164 ? -10.969 -3.922 -16.359 1 95.19 164 ASN B C 1
ATOM 6595 O O . ASN B 1 164 ? -11.891 -3.459 -17.031 1 95.19 164 ASN B O 1
ATOM 6599 N N . MET B 1 165 ? -9.688 -4.062 -16.812 1 94.38 165 MET B N 1
ATOM 6600 C CA . MET B 1 165 ? -9.461 -4.027 -18.266 1 94.38 165 MET B CA 1
ATOM 6601 C C . MET B 1 165 ? -10.016 -5.277 -18.938 1 94.38 165 MET B C 1
ATOM 6603 O O . MET B 1 165 ? -9.422 -6.355 -18.828 1 94.38 165 MET B O 1
ATOM 6607 N N . PHE B 1 166 ? -11.117 -5.113 -19.547 1 95.25 166 PHE B N 1
ATOM 6608 C CA . PHE B 1 166 ? -11.883 -6.211 -20.125 1 95.25 166 PHE B CA 1
ATOM 6609 C C . PHE B 1 166 ? -12.414 -5.828 -21.516 1 95.25 166 PHE B C 1
ATOM 6611 O O . PHE B 1 166 ? -13.18 -4.871 -21.641 1 95.25 166 PHE B O 1
ATOM 6618 N N . SER B 1 167 ? -11.945 -6.527 -22.516 1 95.81 167 SER B N 1
ATOM 6619 C CA . SER B 1 167 ? -12.227 -6.156 -23.906 1 95.81 167 SER B CA 1
ATOM 6620 C C . SER B 1 167 ? -13.227 -7.113 -24.531 1 95.81 167 SER B C 1
ATOM 6622 O O . SER B 1 167 ? -13.633 -8.102 -23.922 1 95.81 167 SER B O 1
ATOM 6624 N N . ASP B 1 168 ? -13.68 -6.785 -25.781 1 97.19 168 ASP B N 1
ATOM 6625 C CA . ASP B 1 168 ? -14.57 -7.641 -26.547 1 97.19 168 ASP B CA 1
ATOM 6626 C C . ASP B 1 168 ? -13.945 -9.016 -26.797 1 97.19 168 ASP B C 1
ATOM 6628 O O . ASP B 1 168 ? -14.648 -10.031 -26.797 1 97.19 168 ASP B O 1
ATOM 6632 N N . PHE B 1 169 ? -12.688 -8.992 -26.906 1 95.75 169 PHE B N 1
ATOM 6633 C CA . PHE B 1 169 ? -11.969 -10.25 -27.109 1 95.75 169 PHE B CA 1
ATOM 6634 C C . PHE B 1 169 ? -12.086 -11.141 -25.891 1 95.75 169 PHE B C 1
ATOM 6636 O O . PHE B 1 169 ? -12.352 -12.336 -26 1 95.75 169 PHE B O 1
ATOM 6643 N N . ASP B 1 170 ? -11.883 -10.586 -24.719 1 95.31 170 ASP B N 1
ATOM 6644 C CA . ASP B 1 170 ? -11.977 -11.328 -23.469 1 95.31 170 ASP B CA 1
ATOM 6645 C C . ASP B 1 170 ? -13.375 -11.906 -23.281 1 95.31 170 ASP B C 1
ATOM 6647 O O . ASP B 1 170 ? -13.531 -13.055 -22.844 1 95.31 170 ASP B O 1
ATOM 6651 N N . LEU B 1 171 ? -14.344 -11.117 -23.594 1 96.81 171 LEU B N 1
ATOM 6652 C CA . LEU B 1 171 ? -15.734 -11.547 -23.453 1 96.81 171 LEU B CA 1
ATOM 6653 C C . LEU B 1 171 ? -16.031 -12.727 -24.375 1 96.81 171 LEU B C 1
ATOM 6655 O O . LEU B 1 171 ? -16.719 -13.672 -23.984 1 96.81 171 LEU B O 1
ATOM 6659 N N . LYS B 1 172 ? -15.531 -12.625 -25.562 1 95.56 172 LYS B N 1
ATOM 6660 C CA . LYS B 1 172 ? -15.711 -13.727 -26.5 1 95.56 172 LYS B CA 1
ATOM 6661 C C . LYS B 1 172 ? -15.117 -15.023 -25.953 1 95.56 172 LYS B C 1
ATOM 6663 O O . LYS B 1 172 ? -15.719 -16.094 -26.078 1 95.56 172 LYS B O 1
ATOM 6668 N N . GLN B 1 173 ? -14.023 -14.883 -25.344 1 93.19 173 GLN B N 1
ATOM 6669 C CA . GLN B 1 173 ? -13.359 -16.047 -24.766 1 93.19 173 GLN B CA 1
ATOM 6670 C C . GLN B 1 173 ? -14.188 -16.625 -23.625 1 93.19 173 GLN B C 1
ATOM 6672 O O . GLN B 1 173 ? -14.344 -17.844 -23.516 1 93.19 173 GLN B O 1
ATOM 6677 N N . ILE B 1 174 ? -14.695 -15.836 -22.828 1 93.38 174 ILE B N 1
ATOM 6678 C CA . ILE B 1 174 ? -15.492 -16.266 -21.688 1 93.38 174 ILE B CA 1
ATOM 6679 C C . ILE B 1 174 ? -16.781 -16.938 -22.172 1 93.38 174 ILE B C 1
ATOM 6681 O O . ILE B 1 174 ? -17.234 -17.922 -21.562 1 93.38 174 ILE B O 1
ATOM 6685 N N . SER B 1 175 ? -17.344 -16.344 -23.234 1 94.31 175 SER B N 1
ATOM 6686 C CA . SER B 1 175 ? -18.578 -16.891 -23.766 1 94.31 175 SER B CA 1
ATOM 6687 C C . SER B 1 175 ? -18.391 -18.328 -24.234 1 94.31 175 SER B C 1
ATOM 6689 O O . SER B 1 175 ? -19.312 -19.141 -24.172 1 94.31 175 SER B O 1
ATOM 6691 N N . ILE B 1 176 ? -17.172 -18.641 -24.594 1 92.56 176 ILE B N 1
ATOM 6692 C CA . ILE B 1 176 ? -16.859 -19.984 -25.078 1 92.56 176 ILE B CA 1
ATOM 6693 C C . ILE B 1 176 ? -16.5 -20.891 -23.906 1 92.56 176 ILE B C 1
ATOM 6695 O O . ILE B 1 176 ? -16.984 -22.031 -23.828 1 92.56 176 ILE B O 1
ATOM 6699 N N . LYS B 1 177 ? -15.773 -20.359 -22.984 1 89.88 177 LYS B N 1
ATOM 6700 C CA . LYS B 1 177 ? -15.156 -21.172 -21.938 1 89.88 177 LYS B CA 1
ATOM 6701 C C . LYS B 1 177 ? -16.094 -21.359 -20.766 1 89.88 177 LYS B C 1
ATOM 6703 O O . LYS B 1 177 ? -15.953 -22.312 -19.984 1 89.88 177 LYS B O 1
ATOM 6708 N N . SER B 1 178 ? -17.047 -20.5 -20.578 1 91.38 178 SER B N 1
ATOM 6709 C CA . SER B 1 178 ? -18 -20.562 -19.469 1 91.38 178 SER B CA 1
ATOM 6710 C C . SER B 1 178 ? -19.438 -20.594 -19.984 1 91.38 178 SER B C 1
ATOM 6712 O O . SER B 1 178 ? -20.203 -19.656 -19.734 1 91.38 178 SER B O 1
ATOM 6714 N N . PRO B 1 179 ? -19.828 -21.641 -20.453 1 89.31 179 PRO B N 1
ATOM 6715 C CA . PRO B 1 179 ? -21.141 -21.719 -21.109 1 89.31 179 PRO B CA 1
ATOM 6716 C C . PRO B 1 179 ? -22.297 -21.672 -20.109 1 89.31 179 PRO B C 1
ATOM 6718 O O . PRO B 1 179 ? -23.422 -21.391 -20.5 1 89.31 179 PRO B O 1
ATOM 6721 N N . ASN B 1 180 ? -22.031 -21.875 -18.828 1 94.19 180 ASN B N 1
ATOM 6722 C CA . ASN B 1 180 ? -23.094 -21.969 -17.844 1 94.19 180 ASN B CA 1
ATOM 6723 C C . ASN B 1 180 ? -23.344 -20.625 -17.156 1 94.19 180 ASN B C 1
ATOM 6725 O O . ASN B 1 180 ? -24.109 -20.547 -16.188 1 94.19 180 ASN B O 1
ATOM 6729 N N . LEU B 1 181 ? -22.781 -19.609 -17.672 1 96.38 181 LEU B N 1
ATOM 6730 C CA . LEU B 1 181 ? -22.891 -18.297 -17.031 1 96.38 181 LEU B CA 1
ATOM 6731 C C . LEU B 1 181 ? -24.328 -17.781 -17.125 1 96.38 181 LEU B C 1
ATOM 6733 O O . LEU B 1 181 ? -24.922 -17.797 -18.203 1 96.38 181 LEU B O 1
ATOM 6737 N N . LEU B 1 182 ? -24.875 -17.359 -16 1 98 182 LEU B N 1
ATOM 6738 C CA . LEU B 1 182 ? -26.234 -16.828 -15.914 1 98 182 LEU B CA 1
ATOM 6739 C C . LEU B 1 182 ? -26.203 -15.352 -15.516 1 98 182 LEU B C 1
ATOM 6741 O O . LEU B 1 182 ? -27.109 -14.594 -15.867 1 98 182 LEU B O 1
ATOM 6745 N N . GLU B 1 183 ? -25.266 -14.992 -14.781 1 98.5 183 GLU B N 1
ATOM 6746 C CA . GLU B 1 183 ? -25.125 -13.625 -14.289 1 98.5 183 GLU B CA 1
ATOM 6747 C C . GLU B 1 183 ? -23.75 -13.062 -14.641 1 98.5 183 GLU B C 1
ATOM 6749 O O . GLU B 1 183 ? -22.719 -13.711 -14.398 1 98.5 183 GLU B O 1
ATOM 6754 N N . LEU B 1 184 ? -23.719 -11.852 -15.227 1 98.25 184 LEU B N 1
ATOM 6755 C CA . LEU B 1 184 ? -22.469 -11.227 -15.648 1 98.25 184 LEU B CA 1
ATOM 6756 C C . LEU B 1 184 ? -22.469 -9.734 -15.336 1 98.25 184 LEU B C 1
ATOM 6758 O O . LEU B 1 184 ? -23.438 -9.031 -15.656 1 98.25 184 LEU B O 1
ATOM 6762 N N . ASN B 1 185 ? -21.484 -9.281 -14.625 1 98.38 185 ASN B N 1
ATOM 6763 C CA . ASN B 1 185 ? -21.297 -7.855 -14.359 1 98.38 185 ASN B CA 1
ATOM 6764 C C . ASN B 1 185 ? -20.078 -7.309 -15.078 1 98.38 185 ASN B C 1
ATOM 6766 O O . ASN B 1 185 ? -18.938 -7.621 -14.703 1 98.38 185 ASN B O 1
ATOM 6770 N N . ILE B 1 186 ? -20.266 -6.535 -16.094 1 97.81 186 ILE B N 1
ATOM 6771 C CA . ILE B 1 186 ? -19.172 -5.973 -16.891 1 97.81 186 ILE B CA 1
ATOM 6772 C C . ILE B 1 186 ? -19.156 -4.453 -16.75 1 97.81 186 ILE B C 1
ATOM 6774 O O . ILE B 1 186 ? -18.75 -3.738 -17.656 1 97.81 186 ILE B O 1
ATOM 6778 N N . SER B 1 187 ? -19.656 -4.004 -15.578 1 96.62 187 SER B N 1
ATOM 6779 C CA . SER B 1 187 ? -19.734 -2.568 -15.344 1 96.62 187 SER B CA 1
ATOM 6780 C C . SER B 1 187 ? -18.359 -1.914 -15.445 1 96.62 187 SER B C 1
ATOM 6782 O O . SER B 1 187 ? -17.375 -2.482 -15 1 96.62 187 SER B O 1
ATOM 6784 N N . CYS B 1 188 ? -18.297 -0.742 -16.109 1 95.56 188 CYS B N 1
ATOM 6785 C CA . CYS B 1 188 ? -17.109 0.089 -16.219 1 95.56 188 CYS B CA 1
ATOM 6786 C C . CYS B 1 188 ? -16 -0.652 -16.953 1 95.56 188 CYS B C 1
ATOM 6788 O O . CYS B 1 188 ? -14.828 -0.574 -16.578 1 95.56 188 CYS B O 1
ATOM 6790 N N . THR B 1 189 ? -16.375 -1.531 -17.875 1 95.69 189 THR B N 1
ATOM 6791 C CA . THR B 1 189 ? -15.43 -2.145 -18.797 1 95.69 189 THR B CA 1
ATOM 6792 C C . THR B 1 189 ? -15.547 -1.521 -20.188 1 95.69 189 THR B C 1
ATOM 6794 O O . THR B 1 189 ? -16.328 -0.598 -20.406 1 95.69 189 THR B O 1
ATOM 6797 N N . SER B 1 190 ? -14.781 -2.037 -21.219 1 95.25 190 SER B N 1
ATOM 6798 C CA . SER B 1 190 ? -14.703 -1.373 -22.516 1 95.25 190 SER B CA 1
ATOM 6799 C C . SER B 1 190 ? -15.461 -2.16 -23.578 1 95.25 190 SER B C 1
ATOM 6801 O O . SER B 1 190 ? -15.125 -2.086 -24.766 1 95.25 190 SER B O 1
ATOM 6803 N N . ILE B 1 191 ? -16.484 -2.83 -23.156 1 96.25 191 ILE B N 1
ATOM 6804 C CA . ILE B 1 191 ? -17.219 -3.666 -24.094 1 96.25 191 ILE B CA 1
ATOM 6805 C C . ILE B 1 191 ? -18.062 -2.785 -25.016 1 96.25 191 ILE B C 1
ATOM 6807 O O . ILE B 1 191 ? -18.766 -1.89 -24.562 1 96.25 191 ILE B O 1
ATOM 6811 N N . THR B 1 192 ? -18 -3.041 -26.328 1 94.88 192 THR B N 1
ATOM 6812 C CA . THR B 1 192 ? -18.719 -2.229 -27.312 1 94.88 192 THR B CA 1
ATOM 6813 C C . THR B 1 192 ? -19.547 -3.107 -28.25 1 94.88 192 THR B C 1
ATOM 6815 O O . THR B 1 192 ? -20.516 -2.641 -28.844 1 94.88 192 THR B O 1
ATOM 6818 N N . ASP B 1 193 ? -19.172 -4.379 -28.312 1 95.06 193 ASP B N 1
ATOM 6819 C CA . ASP B 1 193 ? -19.75 -5.254 -29.328 1 95.06 193 ASP B CA 1
ATOM 6820 C C . ASP B 1 193 ? -20.656 -6.309 -28.703 1 95.06 193 ASP B C 1
ATOM 6822 O O . ASP B 1 193 ? -20.203 -7.145 -27.922 1 95.06 193 ASP B O 1
ATOM 6826 N N . ALA B 1 194 ? -21.891 -6.348 -29.156 1 95.06 194 ALA B N 1
ATOM 6827 C CA . ALA B 1 194 ? -22.859 -7.305 -28.641 1 95.06 194 ALA B CA 1
ATOM 6828 C C . ALA B 1 194 ? -22.562 -8.719 -29.125 1 95.06 194 ALA B C 1
ATOM 6830 O O . ALA B 1 194 ? -22.906 -9.695 -28.453 1 95.06 194 ALA B O 1
ATOM 6831 N N . GLU B 1 195 ? -21.859 -8.82 -30.203 1 94.81 195 GLU B N 1
ATOM 6832 C CA . GLU B 1 195 ? -21.547 -10.133 -30.766 1 94.81 195 GLU B CA 1
ATOM 6833 C C . GLU B 1 195 ? -20.547 -10.883 -29.891 1 94.81 195 GLU B C 1
ATOM 6835 O O . GLU B 1 195 ? -20.484 -12.109 -29.922 1 94.81 195 GLU B O 1
ATOM 6840 N N . ALA B 1 196 ? -19.859 -10.141 -29.109 1 96.19 196 ALA B N 1
ATOM 6841 C CA . ALA B 1 196 ? -18.844 -10.734 -28.234 1 96.19 196 ALA B CA 1
ATOM 6842 C C . ALA B 1 196 ? -19.484 -11.633 -27.188 1 96.19 196 ALA B C 1
ATOM 6844 O O . ALA B 1 196 ? -18.844 -12.539 -26.656 1 96.19 196 ALA B O 1
ATOM 6845 N N . PHE B 1 197 ? -20.812 -11.539 -26.953 1 96.75 197 PHE B N 1
ATOM 6846 C CA . PHE B 1 197 ? -21.516 -12.328 -25.953 1 96.75 197 PHE B CA 1
ATOM 6847 C C . PHE B 1 197 ? -21.766 -13.742 -26.469 1 96.75 197 PHE B C 1
ATOM 6849 O O . PHE B 1 197 ? -22 -14.656 -25.672 1 96.75 197 PHE B O 1
ATOM 6856 N N . GLY B 1 198 ? -21.797 -13.93 -27.75 1 94.75 198 GLY B N 1
ATOM 6857 C CA . GLY B 1 198 ? -22.031 -15.25 -28.312 1 94.75 198 GLY B CA 1
ATOM 6858 C C . GLY B 1 198 ? -23.297 -15.906 -27.797 1 94.75 198 GLY B C 1
ATOM 6859 O O . GLY B 1 198 ? -24.375 -15.312 -27.844 1 94.75 198 GLY B O 1
ATOM 6860 N N . HIS B 1 199 ? -23.203 -17.109 -27.266 1 93.94 199 HIS B N 1
ATOM 6861 C CA . HIS B 1 199 ? -24.344 -17.891 -26.797 1 93.94 199 HIS B CA 1
ATOM 6862 C C . HIS B 1 199 ? -24.938 -17.281 -25.516 1 93.94 199 HIS B C 1
ATOM 6864 O O . HIS B 1 199 ? -26.078 -17.562 -25.172 1 93.94 199 HIS B O 1
ATOM 6870 N N . LEU B 1 200 ? -24.172 -16.469 -24.891 1 95.56 200 LEU B N 1
ATOM 6871 C CA . LEU B 1 200 ? -24.625 -15.875 -23.641 1 95.56 200 LEU B CA 1
ATOM 6872 C C . LEU B 1 200 ? -25.828 -14.977 -23.875 1 95.56 200 LEU B C 1
ATOM 6874 O O . LEU B 1 200 ? -26.578 -14.68 -22.938 1 95.56 200 LEU B O 1
ATOM 6878 N N . ARG B 1 201 ? -26.047 -14.492 -25.062 1 95.19 201 ARG B N 1
ATOM 6879 C CA . ARG B 1 201 ? -27.188 -13.656 -25.391 1 95.19 201 ARG B CA 1
ATOM 6880 C C . ARG B 1 201 ? -28.5 -14.383 -25.109 1 95.19 201 ARG B C 1
ATOM 6882 O O . ARG B 1 201 ? -29.484 -13.758 -24.719 1 95.19 201 ARG B O 1
ATOM 6889 N N . SER B 1 202 ? -28.406 -15.688 -25.172 1 94.31 202 SER B N 1
ATOM 6890 C CA . SER B 1 202 ? -29.625 -16.469 -24.969 1 94.31 202 SER B CA 1
ATOM 6891 C C . SER B 1 202 ? -29.688 -17.031 -23.562 1 94.31 202 SER B C 1
ATOM 6893 O O . SER B 1 202 ? -30.766 -17.422 -23.094 1 94.31 202 SER B O 1
ATOM 6895 N N . SER B 1 203 ? -28.578 -16.969 -22.891 1 95.19 203 SER B N 1
ATOM 6896 C CA . SER B 1 203 ? -28.547 -17.703 -21.641 1 95.19 203 SER B CA 1
ATOM 6897 C C . SER B 1 203 ? -28.5 -16.75 -20.438 1 95.19 203 SER B C 1
ATOM 6899 O O . SER B 1 203 ? -28.984 -17.078 -19.359 1 95.19 203 SER B O 1
ATOM 6901 N N . LEU B 1 204 ? -28.016 -15.562 -20.484 1 97.44 204 LEU B N 1
ATOM 6902 C CA . LEU B 1 204 ? -27.828 -14.648 -19.375 1 97.44 204 LEU B CA 1
ATOM 6903 C C . LEU B 1 204 ? -29.172 -14.234 -18.766 1 97.44 204 LEU B C 1
ATOM 6905 O O . LEU B 1 204 ? -30.109 -13.906 -19.5 1 97.44 204 LEU B O 1
ATOM 6909 N N . ILE B 1 205 ? -29.25 -14.305 -17.516 1 98.31 205 ILE B N 1
ATOM 6910 C CA . ILE B 1 205 ? -30.438 -13.898 -16.766 1 98.31 205 ILE B CA 1
ATOM 6911 C C . ILE B 1 205 ? -30.219 -12.5 -16.203 1 98.31 205 ILE B C 1
ATOM 6913 O O . ILE B 1 205 ? -31.172 -11.703 -16.141 1 98.31 205 ILE B O 1
ATOM 6917 N N . THR B 1 206 ? -29.047 -12.242 -15.805 1 98.62 206 THR B N 1
ATOM 6918 C CA . THR B 1 206 ? -28.672 -10.938 -15.266 1 98.62 206 THR B CA 1
ATOM 6919 C C . THR B 1 206 ? -27.469 -10.375 -16 1 98.62 206 THR B C 1
ATOM 6921 O O . THR B 1 206 ? -26.453 -11.055 -16.141 1 98.62 206 THR B O 1
ATOM 6924 N N . LEU B 1 207 ? -27.562 -9.117 -16.484 1 98.5 207 LEU B N 1
ATOM 6925 C CA . LEU B 1 207 ? -26.453 -8.406 -17.109 1 98.5 207 LEU B CA 1
ATOM 6926 C C . LEU B 1 207 ? -26.344 -6.984 -16.578 1 98.5 207 LEU B C 1
ATOM 6928 O O . LEU B 1 207 ? -27.266 -6.18 -16.766 1 98.5 207 LEU B O 1
ATOM 6932 N N . LYS B 1 208 ? -25.312 -6.73 -15.922 1 98.25 208 LYS B N 1
ATOM 6933 C CA . LYS B 1 208 ? -25.031 -5.371 -15.469 1 98.25 208 LYS B CA 1
ATOM 6934 C C . LYS B 1 208 ? -23.953 -4.727 -16.328 1 98.25 208 LYS B C 1
ATOM 6936 O O . LYS B 1 208 ? -22.797 -5.18 -16.344 1 98.25 208 LYS B O 1
ATOM 6941 N N . ALA B 1 209 ? -24.297 -3.752 -17.031 1 97.38 209 ALA B N 1
ATOM 6942 C CA . ALA B 1 209 ? -23.406 -3.051 -17.953 1 97.38 209 ALA B CA 1
ATOM 6943 C C . ALA B 1 209 ? -23.391 -1.553 -17.656 1 97.38 209 ALA B C 1
ATOM 6945 O O . ALA B 1 209 ? -23.453 -0.736 -18.578 1 97.38 209 ALA B O 1
ATOM 6946 N N . TYR B 1 210 ? -23.375 -1.242 -16.344 1 95.75 210 TYR B N 1
ATOM 6947 C CA . TYR B 1 210 ? -23.281 0.154 -15.938 1 95.75 210 TYR B CA 1
ATOM 6948 C C . TYR B 1 210 ? -22.047 0.811 -16.547 1 95.75 210 TYR B C 1
ATOM 6950 O O . TYR B 1 210 ? -20.938 0.276 -16.438 1 95.75 210 TYR B O 1
ATOM 6958 N N . HIS B 1 211 ? -22.219 1.894 -17.188 1 94 211 HIS B N 1
ATOM 6959 C CA . HIS B 1 211 ? -21.172 2.732 -17.766 1 94 211 HIS B CA 1
ATOM 6960 C C . HIS B 1 211 ? -20.266 1.923 -18.688 1 94 211 HIS B C 1
ATOM 6962 O O . HIS B 1 211 ? -19.031 2.02 -18.594 1 94 211 HIS B O 1
ATOM 6968 N N . CYS B 1 212 ? -20.875 1.094 -19.422 1 93.88 212 CYS B N 1
ATOM 6969 C CA . CYS B 1 212 ? -20.234 0.341 -20.5 1 93.88 212 CYS B CA 1
ATOM 6970 C C . CYS B 1 212 ? -20.625 0.891 -21.859 1 93.88 212 CYS B C 1
ATOM 6972 O O . CYS B 1 212 ? -21.797 1.172 -22.109 1 93.88 212 CYS B O 1
ATOM 6974 N N . PRO B 1 213 ? -19.719 1.041 -22.781 1 92.62 213 PRO B N 1
ATOM 6975 C CA . PRO B 1 213 ? -20.016 1.674 -24.078 1 92.62 213 PRO B CA 1
ATOM 6976 C C . PRO B 1 213 ? -21.156 0.982 -24.828 1 92.62 213 PRO B C 1
ATOM 6978 O O . PRO B 1 213 ? -21.938 1.642 -25.516 1 92.62 213 PRO B O 1
ATOM 6981 N N . ILE B 1 214 ? -21.312 -0.23 -24.641 1 93.44 214 ILE B N 1
ATOM 6982 C CA . ILE B 1 214 ? -22.375 -0.961 -25.344 1 93.44 214 ILE B CA 1
ATOM 6983 C C . ILE B 1 214 ? -23.734 -0.442 -24.922 1 93.44 214 ILE B C 1
ATOM 6985 O O . ILE B 1 214 ? -24.688 -0.479 -25.688 1 93.44 214 ILE B O 1
ATOM 6989 N N . SER B 1 215 ? -23.859 0.062 -23.766 1 91.5 215 SER B N 1
ATOM 6990 C CA . SER B 1 215 ? -25.125 0.497 -23.188 1 91.5 215 SER B CA 1
ATOM 6991 C C . SER B 1 215 ? -25.641 1.758 -23.875 1 91.5 215 SER B C 1
ATOM 6993 O O . SER B 1 215 ? -26.859 1.998 -23.906 1 91.5 215 SER B O 1
ATOM 6995 N N . TRP B 1 216 ? -24.812 2.564 -24.469 1 88.69 216 TRP B N 1
ATOM 6996 C CA . TRP B 1 216 ? -25.328 3.775 -25.094 1 88.69 216 TRP B CA 1
ATOM 6997 C C . TRP B 1 216 ? -25.031 3.766 -26.594 1 88.69 216 TRP B C 1
ATOM 6999 O O . TRP B 1 216 ? -25.734 4.414 -27.375 1 88.69 216 TRP B O 1
ATOM 7009 N N . GLN B 1 217 ? -24.062 2.957 -27.016 1 89.38 217 GLN B N 1
ATOM 7010 C CA . GLN B 1 217 ? -23.734 2.898 -28.438 1 89.38 217 GLN B CA 1
ATOM 7011 C C . GLN B 1 217 ? -24.703 1.981 -29.188 1 89.38 217 GLN B C 1
ATOM 7013 O O . GLN B 1 217 ? -25.078 2.264 -30.328 1 89.38 217 GLN B O 1
ATOM 7018 N N . SER B 1 218 ? -25.078 0.915 -28.531 1 92 218 SER B N 1
ATOM 7019 C CA . SER B 1 218 ? -25.938 -0.053 -29.219 1 92 218 SER B CA 1
ATOM 7020 C C . SER B 1 218 ? -26.953 -0.67 -28.25 1 92 218 SER B C 1
ATOM 7022 O O . SER B 1 218 ? -27.047 -1.895 -28.156 1 92 218 SER B O 1
ATOM 7024 N N . PRO B 1 219 ? -27.797 0.143 -27.672 1 93.94 219 PRO B N 1
ATOM 7025 C CA . PRO B 1 219 ? -28.75 -0.411 -26.719 1 93.94 219 PRO B CA 1
ATOM 7026 C C . PRO B 1 219 ? -29.781 -1.327 -27.375 1 93.94 219 PRO B C 1
ATOM 7028 O O . PRO B 1 219 ? -30.312 -2.229 -26.719 1 93.94 219 PRO B O 1
ATOM 7031 N N . THR B 1 220 ? -30.031 -1.163 -28.641 1 94.56 220 THR B N 1
ATOM 7032 C CA . THR B 1 220 ? -31.031 -1.946 -29.359 1 94.56 220 THR B CA 1
ATOM 7033 C C . THR B 1 220 ? -30.609 -3.41 -29.453 1 94.56 220 THR B C 1
ATOM 7035 O O . THR B 1 220 ? -31.453 -4.297 -29.609 1 94.56 220 THR B O 1
ATOM 7038 N N . GLU B 1 221 ? -29.344 -3.645 -29.328 1 95.06 221 GLU B N 1
ATOM 7039 C CA . GLU B 1 221 ? -28.812 -5.004 -29.422 1 95.06 221 GLU B CA 1
ATOM 7040 C C . GLU B 1 221 ? -29.281 -5.863 -28.25 1 95.06 221 GLU B C 1
ATOM 7042 O O . GLU B 1 221 ? -29.312 -7.09 -28.359 1 95.06 221 GLU B O 1
ATOM 7047 N N . PHE B 1 222 ? -29.688 -5.25 -27.203 1 96.19 222 PHE B N 1
ATOM 7048 C CA . PHE B 1 222 ? -30.109 -6 -26.016 1 96.19 222 PHE B CA 1
ATOM 7049 C C . PHE B 1 222 ? -31.453 -6.688 -26.266 1 96.19 222 PHE B C 1
ATOM 7051 O O . PHE B 1 222 ? -31.844 -7.578 -25.516 1 96.19 222 PHE B O 1
ATOM 7058 N N . ALA B 1 223 ? -32.094 -6.27 -27.312 1 94.88 223 ALA B N 1
ATOM 7059 C CA . ALA B 1 223 ? -33.344 -6.934 -27.688 1 94.88 223 ALA B CA 1
ATOM 7060 C C . ALA B 1 223 ? -33.094 -8.406 -28 1 94.88 223 ALA B C 1
ATOM 7062 O O . ALA B 1 223 ? -34.031 -9.234 -27.891 1 94.88 223 ALA B O 1
ATOM 7063 N N . LYS B 1 224 ? -31.875 -8.734 -28.344 1 93.12 224 LYS B N 1
ATOM 7064 C CA . LYS B 1 224 ? -31.516 -10.094 -28.719 1 93.12 224 LYS B CA 1
ATOM 7065 C C . LYS B 1 224 ? -31.25 -10.953 -27.484 1 93.12 224 LYS B C 1
ATOM 7067 O O . LYS B 1 224 ? -31.062 -12.172 -27.609 1 93.12 224 LYS B O 1
ATOM 7072 N N . PHE B 1 225 ? -31.203 -10.406 -26.344 1 96.44 225 PHE B N 1
ATOM 7073 C CA . PHE B 1 225 ? -31.016 -11.141 -25.109 1 96.44 225 PHE B CA 1
ATOM 7074 C C . PHE B 1 225 ? -32.344 -11.633 -24.547 1 96.44 225 PHE B C 1
ATOM 7076 O O . PHE B 1 225 ? -33.031 -10.914 -23.812 1 96.44 225 PHE B O 1
ATOM 7083 N N . THR B 1 226 ? -32.688 -12.828 -24.766 1 93.38 226 THR B N 1
ATOM 7084 C CA . THR B 1 226 ? -34.062 -13.289 -24.625 1 93.38 226 THR B CA 1
ATOM 7085 C C . THR B 1 226 ? -34.344 -13.773 -23.203 1 93.38 226 THR B C 1
ATOM 7087 O O . THR B 1 226 ? -35.5 -13.828 -22.781 1 93.38 226 THR B O 1
ATOM 7090 N N . ALA B 1 227 ? -33.312 -14.055 -22.453 1 95.94 227 ALA B N 1
ATOM 7091 C CA . ALA B 1 227 ? -33.562 -14.672 -21.156 1 95.94 227 ALA B CA 1
ATOM 7092 C C . ALA B 1 227 ? -33.375 -13.664 -20.016 1 95.94 227 ALA B C 1
ATOM 7094 O O . ALA B 1 227 ? -33.625 -13.969 -18.859 1 95.94 227 ALA B O 1
ATOM 7095 N N . LEU B 1 228 ? -33 -12.406 -20.312 1 97.5 228 LEU B N 1
ATOM 7096 C CA . LEU B 1 228 ? -32.625 -11.422 -19.312 1 97.5 228 LEU B CA 1
ATOM 7097 C C . LEU B 1 228 ? -33.812 -11.094 -18.406 1 97.5 228 LEU B C 1
ATOM 7099 O O . LEU B 1 228 ? -34.906 -10.867 -18.875 1 97.5 228 LEU B O 1
ATOM 7103 N N . ARG B 1 229 ? -33.562 -11.133 -17.141 1 98.31 229 ARG B N 1
ATOM 7104 C CA . ARG B 1 229 ? -34.531 -10.68 -16.125 1 98.31 229 ARG B CA 1
ATOM 7105 C C . ARG B 1 229 ? -34.031 -9.398 -15.461 1 98.31 229 ARG B C 1
ATOM 7107 O O . ARG B 1 229 ? -34.844 -8.625 -14.938 1 98.31 229 ARG B O 1
ATOM 7114 N N . HIS B 1 230 ? -32.844 -9.195 -15.438 1 98.56 230 HIS B N 1
ATOM 7115 C CA . HIS B 1 230 ? -32.188 -8.023 -14.859 1 98.56 230 HIS B CA 1
ATOM 7116 C C . HIS B 1 230 ? -31.203 -7.398 -15.844 1 98.56 230 HIS B C 1
ATOM 7118 O O . HIS B 1 230 ? -30.234 -8.039 -16.25 1 98.56 230 HIS B O 1
ATOM 7124 N N . LEU B 1 231 ? -31.453 -6.156 -16.266 1 98.38 231 LEU B N 1
ATOM 7125 C CA . LEU B 1 231 ? -30.594 -5.426 -17.188 1 98.38 231 LEU B CA 1
ATOM 7126 C C . LEU B 1 231 ? -30.281 -4.035 -16.641 1 98.38 231 LEU B C 1
ATOM 7128 O O . LEU B 1 231 ? -31.188 -3.238 -16.391 1 98.38 231 LEU B O 1
ATOM 7132 N N . ASP B 1 232 ? -29.062 -3.795 -16.406 1 98.19 232 ASP B N 1
ATOM 7133 C CA . ASP B 1 232 ? -28.594 -2.475 -15.992 1 98.19 232 ASP B CA 1
ATOM 7134 C C . ASP B 1 232 ? -27.734 -1.833 -17.078 1 98.19 232 ASP B C 1
ATOM 7136 O O . ASP B 1 232 ? -26.594 -2.234 -17.297 1 98.19 232 ASP B O 1
ATOM 7140 N N . ILE B 1 233 ? -28.25 -0.906 -17.797 1 96.5 233 ILE B N 1
ATOM 7141 C CA . ILE B 1 233 ? -27.531 -0.206 -18.844 1 96.5 233 ILE B CA 1
ATOM 7142 C C . ILE B 1 233 ? -27.406 1.274 -18.5 1 96.5 233 ILE B C 1
ATOM 7144 O O . ILE B 1 233 ? -27.453 2.137 -19.375 1 96.5 233 ILE B O 1
ATOM 7148 N N . SER B 1 234 ? -27.391 1.534 -17.125 1 95.19 234 SER B N 1
ATOM 7149 C CA . SER B 1 234 ? -27.234 2.895 -16.625 1 95.19 234 SER B CA 1
ATOM 7150 C C . SER B 1 234 ? -25.844 3.434 -16.938 1 95.19 234 SER B C 1
ATOM 7152 O O . SER B 1 234 ? -24.953 2.682 -17.344 1 95.19 234 SER B O 1
ATOM 7154 N N . ARG B 1 235 ? -25.656 4.77 -16.859 1 92.38 235 ARG B N 1
ATOM 7155 C CA . ARG B 1 235 ? -24.375 5.391 -17.172 1 92.38 235 ARG B CA 1
ATOM 7156 C C . ARG B 1 235 ? -24.156 6.645 -16.328 1 92.38 235 ARG B C 1
ATOM 7158 O O . ARG B 1 235 ? -25.094 7.129 -15.68 1 92.38 235 ARG B O 1
ATOM 7165 N N . ASN B 1 236 ? -22.969 7.113 -16.25 1 89.94 236 ASN B N 1
ATOM 7166 C CA . ASN B 1 236 ? -22.672 8.383 -15.586 1 89.94 236 ASN B CA 1
ATOM 7167 C C . ASN B 1 236 ? -23.25 9.562 -16.359 1 89.94 236 ASN B C 1
ATOM 7169 O O . ASN B 1 236 ? -23.203 9.586 -17.594 1 89.94 236 ASN B O 1
ATOM 7173 N N . PRO B 1 237 ? -23.797 10.383 -15.492 1 81.06 237 PRO B N 1
ATOM 7174 C CA . PRO B 1 237 ? -24.328 11.562 -16.188 1 81.06 237 PRO B CA 1
ATOM 7175 C C . PRO B 1 237 ? -23.234 12.445 -16.766 1 81.06 237 PRO B C 1
ATOM 7177 O O . PRO B 1 237 ? -22.094 12.422 -16.281 1 81.06 237 PRO B O 1
ATOM 7180 N N . GLY B 1 238 ? -23.484 13.172 -17.812 1 70.88 238 GLY B N 1
ATOM 7181 C CA . GLY B 1 238 ? -22.562 14.148 -18.344 1 70.88 238 GLY B CA 1
ATOM 7182 C C . GLY B 1 238 ? -21.953 13.727 -19.672 1 70.88 238 GLY B C 1
ATOM 7183 O O . GLY B 1 238 ? -22.391 12.734 -20.281 1 70.88 238 GLY B O 1
ATOM 7184 N N . SER B 1 239 ? -21.203 14.688 -20.438 1 55.56 239 SER B N 1
ATOM 7185 C CA . SER B 1 239 ? -20.766 14.539 -21.828 1 55.56 239 SER B CA 1
ATOM 7186 C C . SER B 1 239 ? -19.359 13.945 -21.906 1 55.56 239 SER B C 1
ATOM 7188 O O . SER B 1 239 ? -18.391 14.672 -22.125 1 55.56 239 SER B O 1
ATOM 7190 N N . PRO B 1 240 ? -19.125 12.82 -21.234 1 53.47 240 PRO B N 1
ATOM 7191 C CA . PRO B 1 240 ? -17.75 12.43 -21.531 1 53.47 240 PRO B CA 1
ATOM 7192 C C . PRO B 1 240 ? -17.484 12.273 -23.031 1 53.47 240 PRO B C 1
ATOM 7194 O O . PRO B 1 240 ? -18.422 12.266 -23.828 1 53.47 240 PRO B O 1
ATOM 7197 N N . GLU B 1 241 ? -16.344 12.062 -23.422 1 53.78 241 GLU B N 1
ATOM 7198 C CA . GLU B 1 241 ? -15.891 11.781 -24.781 1 53.78 241 GLU B CA 1
ATOM 7199 C C . GLU B 1 241 ? -16.609 10.562 -25.359 1 53.78 241 GLU B C 1
ATOM 7201 O O . GLU B 1 241 ? -16.641 9.5 -24.734 1 53.78 241 GLU B O 1
ATOM 7206 N N . GLY B 1 242 ? -17.484 10.664 -26.375 1 58.06 242 GLY B N 1
ATOM 7207 C CA . GLY B 1 242 ? -18.125 9.609 -27.156 1 58.06 242 GLY B CA 1
ATOM 7208 C C . GLY B 1 242 ? -19.641 9.609 -27.016 1 58.06 242 GLY B C 1
ATOM 7209 O O . GLY B 1 242 ? -20.328 8.867 -27.719 1 58.06 242 GLY B O 1
ATOM 7210 N N . TYR B 1 243 ? -20.141 10.461 -25.984 1 60.16 243 TYR B N 1
ATOM 7211 C CA . TYR B 1 243 ? -21.578 10.578 -25.859 1 60.16 243 TYR B CA 1
ATOM 7212 C C . TYR B 1 243 ? -22.156 11.43 -26.984 1 60.16 243 TYR B C 1
ATOM 7214 O O . TYR B 1 243 ? -21.531 12.398 -27.422 1 60.16 243 TYR B O 1
ATOM 7222 N N . ASP B 1 244 ? -23.031 10.844 -27.734 1 66.25 244 ASP B N 1
ATOM 7223 C CA . ASP B 1 244 ? -23.719 11.539 -28.812 1 66.25 244 ASP B CA 1
ATOM 7224 C C . ASP B 1 244 ? -25.109 11.977 -28.359 1 66.25 244 ASP B C 1
ATOM 7226 O O . ASP B 1 244 ? -26.016 11.156 -28.219 1 66.25 244 ASP B O 1
ATOM 7230 N N . TRP B 1 245 ? -25.234 13.164 -27.781 1 65.06 245 TRP B N 1
ATOM 7231 C CA . TRP B 1 245 ? -26.562 13.711 -27.531 1 65.06 245 TRP B CA 1
ATOM 7232 C C . TRP B 1 245 ? -27.078 14.492 -28.734 1 65.06 245 TRP B C 1
ATOM 7234 O O . TRP B 1 245 ? -26.344 15.281 -29.328 1 65.06 245 TRP B O 1
ATOM 7244 N N . PRO B 1 246 ? -28.297 13.953 -29.234 1 71 246 PRO B N 1
ATOM 7245 C CA . PRO B 1 246 ? -29.391 13.211 -28.594 1 71 246 PRO B CA 1
ATOM 7246 C C . PRO B 1 246 ?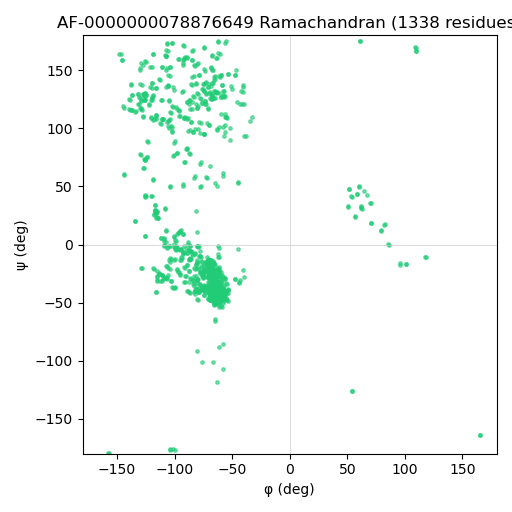 -29.438 11.75 -29.016 1 71 246 PRO B C 1
ATOM 7248 O O . PRO B 1 246 ? -30.375 11.031 -28.672 1 71 246 PRO B O 1
ATOM 7251 N N . GLY B 1 247 ? -28.438 11.477 -29.812 1 80.69 247 GLY B N 1
ATOM 7252 C CA . GLY B 1 247 ? -28.422 10.172 -30.469 1 80.69 247 GLY B CA 1
ATOM 7253 C C . GLY B 1 247 ? -28.516 9.016 -29.484 1 80.69 247 GLY B C 1
ATOM 7254 O O . GLY B 1 247 ? -29.234 8.047 -29.719 1 80.69 247 GLY B O 1
ATOM 7255 N N . ASP B 1 248 ? -28.016 9.141 -28.406 1 85.56 248 ASP B N 1
ATOM 7256 C CA . ASP B 1 248 ? -28.016 8.07 -27.406 1 85.56 248 ASP B CA 1
ATOM 7257 C C . ASP B 1 248 ? -29.438 7.824 -26.875 1 85.56 248 ASP B C 1
ATOM 7259 O O . ASP B 1 248 ? -29.859 6.676 -26.75 1 85.56 248 ASP B O 1
ATOM 7263 N N . ALA B 1 249 ? -30.094 8.852 -26.578 1 87.94 249 ALA B N 1
ATOM 7264 C CA . ALA B 1 249 ? -31.469 8.742 -26.078 1 87.94 249 ALA B CA 1
ATOM 7265 C C . ALA B 1 249 ? -32.375 8.133 -27.125 1 87.94 249 ALA B C 1
ATOM 7267 O O . ALA B 1 249 ? -33.281 7.332 -26.797 1 87.94 249 ALA B O 1
ATOM 7268 N N . GLU B 1 250 ? -32.156 8.531 -28.328 1 91 250 GLU B N 1
ATOM 7269 C CA . GLU B 1 250 ? -33 8.023 -29.422 1 91 250 GLU B CA 1
ATOM 7270 C C . GLU B 1 250 ? -32.844 6.512 -29.578 1 91 250 GLU B C 1
ATOM 7272 O O . GLU B 1 250 ? -33.812 5.797 -29.797 1 91 250 GLU B O 1
ATOM 7277 N N . LYS B 1 251 ? -31.672 6.133 -29.5 1 92.44 251 LYS B N 1
ATOM 7278 C CA . LYS B 1 251 ? -31.406 4.703 -29.625 1 92.44 251 LYS B CA 1
ATOM 7279 C C . LYS B 1 251 ? -32.062 3.922 -28.484 1 92.44 251 LYS B C 1
ATOM 7281 O O . LYS B 1 251 ? -32.625 2.846 -28.703 1 92.44 251 LYS B O 1
ATOM 7286 N N . LEU B 1 252 ? -31.922 4.414 -27.312 1 93.75 252 LEU B N 1
ATOM 7287 C CA . LEU B 1 252 ? -32.562 3.77 -26.172 1 93.75 252 LEU B CA 1
ATOM 7288 C C . LEU B 1 252 ? -34.062 3.721 -26.328 1 93.75 252 LEU B C 1
ATOM 7290 O O . LEU B 1 252 ? -34.688 2.715 -26 1 93.75 252 LEU B O 1
ATOM 7294 N N . GLU B 1 253 ? -34.625 4.816 -26.828 1 94.19 253 GLU B N 1
ATOM 7295 C CA . GLU B 1 253 ? -36.06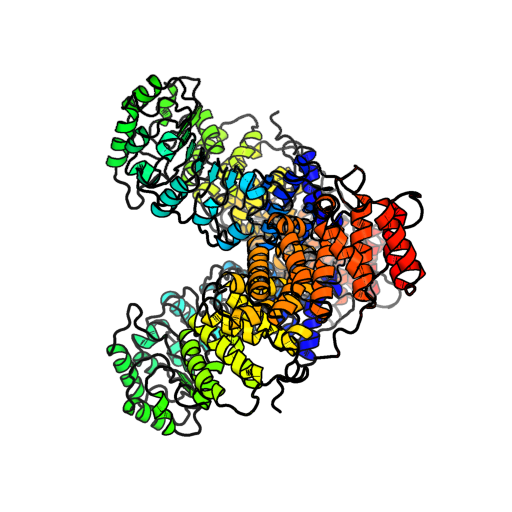2 4.887 -27.047 1 94.19 253 GLU B CA 1
ATOM 7296 C C . GLU B 1 253 ? -36.531 3.826 -28.031 1 94.19 253 GLU B C 1
ATOM 7298 O O . GLU B 1 253 ? -37.625 3.266 -27.891 1 94.19 253 GLU B O 1
ATOM 7303 N N . MET B 1 254 ? -35.656 3.561 -28.984 1 94.94 254 MET B N 1
ATOM 7304 C CA . MET B 1 254 ? -36 2.51 -29.938 1 94.94 254 MET B CA 1
ATOM 7305 C C . MET B 1 254 ? -36.125 1.158 -29.25 1 94.94 254 MET B C 1
ATOM 7307 O O . MET B 1 254 ? -37 0.367 -29.594 1 94.94 254 MET B O 1
ATOM 7311 N N . LEU B 1 255 ? -35.281 0.952 -28.328 1 95.38 255 LEU B N 1
ATOM 7312 C CA . LEU B 1 255 ? -35.344 -0.287 -27.562 1 95.38 255 LEU B CA 1
ATOM 7313 C C . LEU B 1 255 ? -36.625 -0.334 -26.719 1 95.38 255 LEU B C 1
ATOM 7315 O O . LEU B 1 255 ? -37.312 -1.364 -26.656 1 95.38 255 LEU B O 1
ATOM 7319 N N . LEU B 1 256 ? -36.969 0.759 -26.156 1 94.94 256 LEU B N 1
ATOM 7320 C CA . LEU B 1 256 ? -38.125 0.828 -25.266 1 94.94 256 LEU B CA 1
ATOM 7321 C C . LEU B 1 256 ? -39.438 0.667 -26.062 1 94.94 256 LEU B C 1
ATOM 7323 O O . LEU B 1 256 ? -40.406 0.149 -25.547 1 94.94 256 LEU B O 1
ATOM 7327 N N . LEU B 1 257 ? -39.375 1.061 -27.297 1 95.19 257 LEU B N 1
ATOM 7328 C CA . LEU B 1 257 ? -40.562 1.019 -28.141 1 95.19 257 LEU B CA 1
ATOM 7329 C C . LEU B 1 257 ? -40.781 -0.382 -28.703 1 95.19 257 LEU B C 1
ATOM 7331 O O . LEU B 1 257 ? -41.875 -0.699 -29.188 1 95.19 257 LEU B O 1
ATOM 7335 N N . ASP B 1 258 ? -39.781 -1.164 -28.641 1 95.25 258 ASP B N 1
ATOM 7336 C CA . ASP B 1 258 ? -39.906 -2.539 -29.125 1 95.25 258 ASP B CA 1
ATOM 7337 C C . ASP B 1 258 ? -40.625 -3.406 -28.094 1 95.25 258 ASP B C 1
ATOM 7339 O O . ASP B 1 258 ? -40.031 -3.936 -27.172 1 95.25 258 ASP B O 1
ATOM 7343 N N . GLN B 1 259 ? -41.812 -3.746 -28.281 1 92.62 259 GLN B N 1
ATOM 7344 C CA . GLN B 1 259 ? -42.688 -4.426 -27.328 1 92.62 259 GLN B CA 1
ATOM 7345 C C . GLN B 1 259 ? -42.312 -5.895 -27.188 1 92.62 259 GLN B C 1
ATOM 7347 O O . GLN B 1 259 ? -42.688 -6.547 -26.203 1 92.62 259 GLN B O 1
ATOM 7352 N N . ASN B 1 260 ? -41.562 -6.363 -28.188 1 91.38 260 ASN B N 1
ATOM 7353 C CA . ASN B 1 260 ? -41.188 -7.777 -28.172 1 91.38 260 ASN B CA 1
ATOM 7354 C C . ASN B 1 260 ? -39.812 -7.996 -27.562 1 91.38 260 ASN B C 1
ATOM 7356 O O . ASN B 1 260 ? -39.406 -9.141 -27.359 1 91.38 260 ASN B O 1
ATOM 7360 N N . ALA B 1 261 ? -39.219 -6.914 -27.281 1 93.75 261 ALA B N 1
ATOM 7361 C CA . ALA B 1 261 ? -37.875 -7.008 -26.703 1 93.75 261 ALA B CA 1
ATOM 7362 C C . ALA B 1 261 ? -37.938 -7.203 -25.203 1 93.75 261 ALA B C 1
ATOM 7364 O O . ALA B 1 261 ? -38.781 -6.621 -24.516 1 93.75 261 ALA B O 1
ATOM 7365 N N . LEU B 1 262 ? -37.094 -8.109 -24.578 1 95.62 262 LEU B N 1
ATOM 7366 C CA . LEU B 1 262 ? -36.844 -8.266 -23.141 1 95.62 262 LEU B CA 1
ATOM 7367 C C . LEU B 1 262 ? -38.125 -8.602 -22.406 1 95.62 262 LEU B C 1
ATOM 7369 O O . LEU B 1 262 ? -38.469 -7.977 -21.391 1 95.62 262 LEU B O 1
ATOM 7373 N N . ARG B 1 263 ? -38.812 -9.516 -22.828 1 92.62 263 ARG B N 1
ATOM 7374 C CA . ARG B 1 263 ? -40.156 -9.844 -22.359 1 92.62 263 ARG B CA 1
ATOM 7375 C C . ARG B 1 263 ? -40.125 -10.352 -20.922 1 92.62 263 ARG B C 1
ATOM 7377 O O . ARG B 1 263 ? -41.094 -10.188 -20.172 1 92.62 263 ARG B O 1
ATOM 7384 N N . ASN B 1 264 ? -39.031 -10.898 -20.516 1 94.5 264 ASN B N 1
ATOM 7385 C CA . ASN B 1 264 ? -38.938 -11.5 -19.188 1 94.5 264 ASN B CA 1
ATOM 7386 C C . ASN B 1 264 ? -38.312 -10.539 -18.172 1 94.5 264 ASN B C 1
ATOM 7388 O O . ASN B 1 264 ? -38.094 -10.914 -17.016 1 94.5 264 ASN B O 1
ATOM 7392 N N . LEU B 1 265 ? -38.156 -9.336 -18.562 1 96.38 265 LEU B N 1
ATOM 7393 C CA . LEU B 1 265 ? -37.406 -8.383 -17.75 1 96.38 265 LEU B CA 1
ATOM 7394 C C . LEU B 1 265 ? -38.156 -8.016 -16.484 1 96.38 265 LEU B C 1
ATOM 7396 O O . LEU B 1 265 ? -39.375 -7.727 -16.547 1 96.38 265 LEU B O 1
ATOM 7400 N N . GLU B 1 266 ? -37.5 -8.086 -15.344 1 97.5 266 GLU B N 1
ATOM 7401 C CA . GLU B 1 266 ? -38.062 -7.715 -14.055 1 97.5 266 GLU B CA 1
ATOM 7402 C C . GLU B 1 266 ? -37.406 -6.445 -13.508 1 97.5 266 GLU B C 1
ATOM 7404 O O . GLU B 1 266 ? -38.031 -5.688 -12.773 1 97.5 266 GLU B O 1
ATOM 7409 N N . ILE B 1 267 ? -36.188 -6.246 -13.805 1 98 267 ILE B N 1
ATOM 7410 C CA . ILE B 1 267 ? -35.438 -5.098 -13.336 1 98 267 ILE B CA 1
ATOM 7411 C C . ILE B 1 267 ? -34.75 -4.402 -14.523 1 98 267 ILE B C 1
ATOM 7413 O O . ILE B 1 267 ? -34.031 -5.035 -15.289 1 98 267 ILE B O 1
ATOM 7417 N N . LEU B 1 268 ? -35 -3.131 -14.703 1 97.19 268 LEU B N 1
ATOM 7418 C CA . LEU B 1 268 ? -34.375 -2.326 -15.75 1 97.19 268 LEU B CA 1
ATOM 7419 C C . LEU B 1 268 ? -33.812 -1.029 -15.172 1 97.19 268 LEU B C 1
ATOM 7421 O O . LEU B 1 268 ? -34.531 -0.31 -14.453 1 97.19 268 LEU B O 1
ATOM 7425 N N . ASP B 1 269 ? -32.625 -0.771 -15.406 1 97.56 269 ASP B N 1
ATOM 7426 C CA . ASP B 1 269 ? -32 0.484 -14.969 1 97.56 269 ASP B CA 1
ATOM 7427 C C . ASP B 1 269 ? -31.469 1.271 -16.156 1 97.56 269 ASP B C 1
ATOM 7429 O O . ASP B 1 269 ? -30.5 0.851 -16.781 1 97.56 269 ASP B O 1
ATOM 7433 N N . ILE B 1 270 ? -32.094 2.344 -16.484 1 95.38 270 ILE B N 1
ATOM 7434 C CA . ILE B 1 270 ? -31.656 3.174 -17.594 1 95.38 270 ILE B CA 1
ATOM 7435 C C . ILE B 1 270 ? -31.188 4.531 -17.078 1 95.38 270 ILE B C 1
ATOM 7437 O O . ILE B 1 270 ? -31.203 5.52 -17.812 1 95.38 270 ILE B O 1
ATOM 7441 N N . SER B 1 271 ? -30.797 4.578 -15.789 1 94.5 271 SER B N 1
ATOM 7442 C CA . SER B 1 271 ? -30.391 5.82 -15.141 1 94.5 271 SER B CA 1
ATOM 7443 C C . SER B 1 271 ? -29.203 6.453 -15.852 1 94.5 271 SER B C 1
ATOM 7445 O O . SER B 1 271 ? -28.359 5.746 -16.406 1 94.5 271 SER B O 1
ATOM 7447 N N . GLY B 1 272 ? -29.172 7.812 -15.867 1 91.94 272 GLY B N 1
ATOM 7448 C CA . GLY B 1 272 ? -28.031 8.547 -16.391 1 91.94 272 GLY B CA 1
ATOM 7449 C C . GLY B 1 272 ? -28.203 8.977 -17.828 1 91.94 272 GLY B C 1
ATOM 7450 O O . GLY B 1 272 ? -27.438 9.805 -18.344 1 91.94 272 GLY B O 1
ATOM 7451 N N . THR B 1 273 ? -29.188 8.352 -18.594 1 89.38 273 THR B N 1
ATOM 7452 C CA . THR B 1 273 ? -29.453 8.758 -19.969 1 89.38 273 THR B CA 1
ATOM 7453 C C . THR B 1 273 ? -30.328 10 -20 1 89.38 273 THR B C 1
ATOM 7455 O O . THR B 1 273 ? -31.5 9.961 -19.609 1 89.38 273 THR B O 1
ATOM 7458 N N . PRO B 1 274 ? -29.781 10.992 -20.531 1 84.56 274 PRO B N 1
ATOM 7459 C CA . PRO B 1 274 ? -30.547 12.234 -20.469 1 84.56 274 PRO B CA 1
ATOM 7460 C C . PRO B 1 274 ? -31.656 12.305 -21.516 1 84.56 274 PRO B C 1
ATOM 7462 O O . PRO B 1 274 ? -31.5 11.75 -22.609 1 84.56 274 PRO B O 1
ATOM 7465 N N . ARG B 1 275 ? -32.719 12.883 -21.25 1 82.25 275 ARG B N 1
ATOM 7466 C CA . ARG B 1 275 ? -33.781 13.328 -22.125 1 82.25 275 ARG B CA 1
ATOM 7467 C C . ARG B 1 275 ? -34.5 12.141 -22.766 1 82.25 275 ARG B C 1
ATOM 7469 O O . ARG B 1 275 ? -34.688 12.109 -23.984 1 82.25 275 ARG B O 1
ATOM 7476 N N . VAL B 1 276 ? -34.75 11.172 -22 1 86.44 276 VAL B N 1
ATOM 7477 C CA . VAL B 1 276 ? -35.594 10.078 -22.469 1 86.44 276 VAL B CA 1
ATOM 7478 C C . VAL B 1 276 ? -37.062 10.531 -22.484 1 86.44 276 VAL B C 1
ATOM 7480 O O . VAL B 1 276 ? -37.531 11.172 -21.531 1 86.44 276 VAL B O 1
ATOM 7483 N N . MET B 1 277 ? -37.719 10.242 -23.531 1 87.94 277 MET B N 1
ATOM 7484 C CA . MET B 1 277 ? -39.094 10.711 -23.688 1 87.94 277 MET B CA 1
ATOM 7485 C C . MET B 1 277 ? -40.062 9.82 -22.906 1 87.94 277 MET B C 1
ATOM 7487 O O . MET B 1 277 ? -39.781 8.656 -22.656 1 87.94 277 MET B O 1
ATOM 7491 N N . ASP B 1 278 ? -41.219 10.375 -22.547 1 89.31 278 ASP B N 1
ATOM 7492 C CA . ASP B 1 278 ? -42.219 9.695 -21.703 1 89.31 278 ASP B CA 1
ATOM 7493 C C . ASP B 1 278 ? -42.906 8.578 -22.469 1 89.31 278 ASP B C 1
ATOM 7495 O O . ASP B 1 278 ? -43.156 7.496 -21.922 1 89.31 278 ASP B O 1
ATOM 7499 N N . LEU B 1 279 ? -43.188 8.75 -23.703 1 89.75 279 LEU B N 1
ATOM 7500 C CA . LEU B 1 279 ? -44 7.812 -24.469 1 89.75 279 LEU B CA 1
ATOM 7501 C C . LEU B 1 279 ? -43.312 6.461 -24.594 1 89.75 279 LEU B C 1
ATOM 7503 O O . LEU B 1 279 ? -43.906 5.418 -24.328 1 89.75 279 LEU B O 1
ATOM 7507 N N . PRO B 1 280 ? -42.125 6.527 -25 1 92.19 280 PRO B N 1
ATOM 7508 C CA . PRO B 1 280 ? -41.438 5.238 -25.109 1 92.19 280 PRO B CA 1
ATOM 7509 C C . PRO B 1 280 ? -41.438 4.469 -23.781 1 92.19 280 PRO B C 1
ATOM 7511 O O . PRO B 1 280 ? -41.594 3.242 -23.781 1 92.19 280 PRO B O 1
ATOM 7514 N N . LEU B 1 281 ? -41.25 5.117 -22.734 1 91.75 281 LEU B N 1
ATOM 7515 C CA . LEU B 1 281 ? -41.25 4.477 -21.422 1 91.75 281 LEU B CA 1
ATOM 7516 C C . LEU B 1 281 ? -42.625 3.918 -21.094 1 91.75 281 LEU B C 1
ATOM 7518 O O . LEU B 1 281 ? -42.75 2.828 -20.531 1 91.75 281 LEU B O 1
ATOM 7522 N N . GLN B 1 282 ? -43.625 4.66 -21.375 1 90 282 GLN B N 1
ATOM 7523 C CA . GLN B 1 282 ? -45 4.211 -21.141 1 90 282 GLN B CA 1
ATOM 7524 C C . GLN B 1 282 ? -45.281 2.936 -21.922 1 90 282 GLN B C 1
ATOM 7526 O O . GLN B 1 282 ? -45.906 2.004 -21.391 1 90 282 GLN B O 1
ATOM 7531 N N . VAL B 1 283 ? -44.875 2.959 -23.156 1 91.81 283 VAL B N 1
ATOM 7532 C CA . VAL B 1 283 ? -45.062 1.793 -24.016 1 91.81 283 VAL B CA 1
ATOM 7533 C C . VAL B 1 283 ? -44.344 0.586 -23.406 1 91.81 283 VAL B C 1
ATOM 7535 O O . VAL B 1 283 ? -44.906 -0.51 -23.344 1 91.81 283 VAL B O 1
ATOM 7538 N N . PHE B 1 284 ? -43.219 0.794 -22.969 1 93.31 284 PHE B N 1
ATOM 7539 C CA . PHE B 1 284 ? -42.406 -0.277 -22.406 1 93.31 284 PHE B CA 1
ATOM 7540 C C . PHE B 1 284 ? -43.031 -0.858 -21.156 1 93.31 284 PHE B C 1
ATOM 7542 O O . PHE B 1 284 ? -43.156 -2.078 -21.031 1 93.31 284 PHE B O 1
ATOM 7549 N N . ILE B 1 285 ? -43.438 -0.059 -20.234 1 92.06 285 ILE B N 1
ATOM 7550 C CA . ILE B 1 285 ? -44.031 -0.488 -18.953 1 92.06 285 ILE B CA 1
ATOM 7551 C C . ILE B 1 285 ? -45.312 -1.269 -19.219 1 92.06 285 ILE B C 1
ATOM 7553 O O . ILE B 1 285 ? -45.562 -2.293 -18.578 1 92.06 285 ILE B O 1
ATOM 7557 N N . SER B 1 286 ? -46.062 -0.77 -20.156 1 90.31 286 SER B N 1
ATOM 7558 C CA . SER B 1 286 ? -47.344 -1.416 -20.469 1 90.31 286 SER B CA 1
ATOM 7559 C C . SER B 1 286 ? -47.125 -2.807 -21.047 1 90.31 286 SER B C 1
ATOM 7561 O O . SER B 1 286 ? -47.938 -3.713 -20.828 1 90.31 286 SER B O 1
ATOM 7563 N N . SER B 1 287 ? -46.031 -2.938 -21.75 1 92.88 287 SER B N 1
ATOM 7564 C CA . SER B 1 287 ? -45.781 -4.203 -22.438 1 92.88 287 SER B CA 1
ATOM 7565 C C . SER B 1 287 ? -44.969 -5.152 -21.547 1 92.88 287 SER B C 1
ATOM 7567 O O . SER B 1 287 ? -44.75 -6.297 -21.922 1 92.88 287 SER B O 1
ATOM 7569 N N . HIS B 1 288 ? -44.594 -4.773 -20.375 1 94.25 288 HIS B N 1
ATOM 7570 C CA . HIS B 1 288 ? -43.781 -5.59 -19.484 1 94.25 288 HIS B CA 1
ATOM 7571 C C . HIS B 1 288 ? -44.375 -5.672 -18.094 1 94.25 288 HIS B C 1
ATOM 7573 O O . HIS B 1 288 ? -43.844 -5.105 -17.141 1 94.25 288 HIS B O 1
ATOM 7579 N N . PRO B 1 289 ? -45.344 -6.43 -17.875 1 90.62 289 PRO B N 1
ATOM 7580 C CA . PRO B 1 289 ? -46.062 -6.496 -16.609 1 90.62 289 PRO B CA 1
ATOM 7581 C C . PRO B 1 289 ? -45.219 -7.105 -15.477 1 90.62 289 PRO B C 1
ATOM 7583 O O . PRO B 1 289 ? -45.562 -6.934 -14.297 1 90.62 289 PRO B O 1
ATOM 7586 N N . ARG B 1 290 ? -44.125 -7.719 -15.828 1 93.12 290 ARG B N 1
ATOM 7587 C CA . ARG B 1 290 ? -43.312 -8.375 -14.805 1 93.12 290 ARG B CA 1
ATOM 7588 C C . ARG B 1 290 ? -42.312 -7.406 -14.195 1 93.12 290 ARG B C 1
ATOM 7590 O O . ARG B 1 290 ? -41.625 -7.746 -13.234 1 93.12 290 ARG B O 1
ATOM 7597 N N . LEU B 1 291 ? -42.25 -6.246 -14.688 1 94.56 291 LEU B N 1
ATOM 7598 C CA . LEU B 1 291 ? -41.25 -5.258 -14.25 1 94.56 291 LEU B CA 1
ATOM 7599 C C . LEU B 1 291 ? -41.5 -4.871 -12.789 1 94.56 291 LEU B C 1
ATOM 7601 O O . LEU B 1 291 ? -42.594 -4.5 -12.414 1 94.56 291 LEU B O 1
ATOM 7605 N N . LYS B 1 292 ? -40.438 -5.02 -11.984 1 95.69 292 LYS B N 1
ATOM 7606 C CA . LYS B 1 292 ? -40.531 -4.742 -10.555 1 95.69 292 LYS B CA 1
ATOM 7607 C C . LYS B 1 292 ? -39.688 -3.543 -10.156 1 95.69 292 LYS B C 1
ATOM 7609 O O . LYS B 1 292 ? -39.906 -2.912 -9.125 1 95.69 292 LYS B O 1
ATOM 7614 N N . PHE B 1 293 ? -38.719 -3.27 -10.898 1 96.44 293 PHE B N 1
ATOM 7615 C CA . PHE B 1 293 ? -37.781 -2.18 -10.602 1 96.44 293 PHE B CA 1
ATOM 7616 C C . PHE B 1 293 ? -37.438 -1.392 -11.859 1 96.44 293 PHE B C 1
ATOM 7618 O O . PHE B 1 293 ? -37.25 -1.976 -12.93 1 96.44 293 PHE B O 1
ATOM 7625 N N . LEU B 1 294 ? -37.406 -0.069 -11.75 1 95.56 294 LEU B N 1
ATOM 7626 C CA . LEU B 1 294 ? -37.062 0.82 -12.852 1 95.56 294 LEU B CA 1
ATOM 7627 C C . LEU B 1 294 ? -36.156 1.954 -12.375 1 95.56 294 LEU B C 1
ATOM 7629 O O . LEU B 1 294 ? -36.562 2.746 -11.516 1 95.56 294 LEU B O 1
ATOM 7633 N N . GLY B 1 295 ? -34.938 1.984 -12.883 1 96.25 295 GLY B N 1
ATOM 7634 C CA . GLY B 1 295 ? -34.031 3.07 -12.555 1 96.25 295 GLY B CA 1
ATOM 7635 C C . GLY B 1 295 ? -34.188 4.266 -13.477 1 96.25 295 GLY B C 1
ATOM 7636 O O . GLY B 1 295 ? -33.969 4.148 -14.688 1 96.25 295 GLY B O 1
ATOM 7637 N N . LEU B 1 296 ? -34.438 5.41 -12.891 1 94.38 296 LEU B N 1
ATOM 7638 C CA . LEU B 1 296 ? -34.688 6.582 -13.727 1 94.38 296 LEU B CA 1
ATOM 7639 C C . LEU B 1 296 ? -33.906 7.789 -13.227 1 94.38 296 LEU B C 1
ATOM 7641 O O . LEU B 1 296 ? -34.219 8.93 -13.57 1 94.38 296 LEU B O 1
ATOM 7645 N N . CYS B 1 297 ? -32.875 7.559 -12.469 1 93.31 297 CYS B N 1
ATOM 7646 C CA . CYS B 1 297 ? -32.094 8.672 -11.969 1 93.31 297 CYS B CA 1
ATOM 7647 C C . CYS B 1 297 ? -31.438 9.438 -13.117 1 93.31 297 CYS B C 1
ATOM 7649 O O . CYS B 1 297 ? -30.875 8.844 -14.031 1 93.31 297 CYS B O 1
ATOM 7651 N N . ASN B 1 298 ? -31.578 10.766 -13.117 1 90.31 298 ASN B N 1
ATOM 7652 C CA . ASN B 1 298 ? -30.938 11.664 -14.07 1 90.31 298 ASN B CA 1
ATOM 7653 C C . ASN B 1 298 ? -31.406 11.375 -15.5 1 90.31 298 ASN B C 1
ATOM 7655 O O . ASN B 1 298 ? -30.578 11.336 -16.422 1 90.31 298 ASN B O 1
ATOM 7659 N N . THR B 1 299 ? -32.594 10.969 -15.695 1 89.88 299 THR B N 1
ATOM 7660 C CA . THR B 1 299 ? -33.125 10.727 -17.031 1 89.88 299 THR B CA 1
ATOM 7661 C C . THR B 1 299 ? -34.094 11.852 -17.438 1 89.88 299 THR B C 1
ATOM 7663 O O . THR B 1 299 ? -34.438 11.984 -18.609 1 89.88 299 THR B O 1
ATOM 7666 N N . GLY B 1 300 ? -34.469 12.609 -16.531 1 85.25 300 GLY B N 1
ATOM 7667 C CA . GLY B 1 300 ? -35.5 13.625 -16.766 1 85.25 300 GLY B CA 1
ATOM 7668 C C . GLY B 1 300 ? -36.906 13.102 -16.625 1 85.25 300 GLY B C 1
ATOM 7669 O O . GLY B 1 300 ? -37.875 13.859 -16.734 1 85.25 300 GLY B O 1
ATOM 7670 N N . LEU B 1 301 ? -37.062 11.836 -16.312 1 86.56 301 LEU B N 1
ATOM 7671 C CA . LEU B 1 301 ? -38.375 11.195 -16.281 1 86.56 301 LEU B CA 1
ATOM 7672 C C . LEU B 1 301 ? -38.781 10.898 -14.844 1 86.56 301 LEU B C 1
ATOM 7674 O O . LEU B 1 301 ? -39.812 10.25 -14.609 1 86.56 301 LEU B O 1
ATOM 7678 N N . SER B 1 302 ? -38.062 11.289 -13.883 1 82.88 302 SER B N 1
ATOM 7679 C CA . SER B 1 302 ? -38.312 10.906 -12.5 1 82.88 302 SER B CA 1
ATOM 7680 C C . SER B 1 302 ? -39.688 11.406 -12.031 1 82.88 302 SER B C 1
ATOM 7682 O O . SER B 1 302 ? -40.375 10.742 -11.242 1 82.88 302 SER B O 1
ATOM 7684 N N . SER B 1 303 ? -40.094 12.523 -12.57 1 81.81 303 SER B N 1
ATOM 7685 C CA . SER B 1 303 ? -41.406 13.094 -12.164 1 81.81 303 SER B CA 1
ATOM 7686 C C . SER B 1 303 ? -42.562 12.312 -12.773 1 81.81 303 SER B C 1
ATOM 7688 O O . SER B 1 303 ? -43.656 12.32 -12.227 1 81.81 303 SER B O 1
ATOM 7690 N N . TYR B 1 304 ? -42.25 11.695 -13.867 1 79 304 TYR B N 1
ATOM 7691 C CA . TYR B 1 304 ? -43.25 10.914 -14.555 1 79 304 TYR B CA 1
ATOM 7692 C C . TYR B 1 304 ? -43.625 9.656 -13.766 1 79 304 TYR B C 1
ATOM 7694 O O . TYR B 1 304 ? -44.688 9.07 -13.961 1 79 304 TYR B O 1
ATOM 7702 N N . ALA B 1 305 ? -42.906 9.328 -12.859 1 70.94 305 ALA B N 1
ATOM 7703 C CA . ALA B 1 305 ? -43.031 8.094 -12.086 1 70.94 305 ALA B CA 1
ATOM 7704 C C . ALA B 1 305 ? -44.312 8.07 -11.266 1 70.94 305 ALA B C 1
ATOM 7706 O O . ALA B 1 305 ? -44.812 7.004 -10.922 1 70.94 305 ALA B O 1
ATOM 7707 N N . LYS B 1 306 ? -44.781 9.242 -11 1 70.38 306 LYS B N 1
ATOM 7708 C CA . LYS B 1 306 ? -46 9.352 -10.227 1 70.38 306 LYS B CA 1
ATOM 7709 C C . LYS B 1 306 ? -47.188 8.688 -10.961 1 70.38 306 LYS B C 1
ATOM 7711 O O . LYS B 1 306 ? -48.156 8.258 -10.336 1 70.38 306 LYS B O 1
ATOM 7716 N N . PHE B 1 307 ? -46.938 8.578 -12.297 1 76 307 PHE B N 1
ATOM 7717 C CA . PHE B 1 307 ? -48.031 8.055 -13.117 1 76 307 PHE B CA 1
ATOM 7718 C C . PHE B 1 307 ? -47.812 6.57 -13.398 1 76 307 PHE B C 1
ATOM 7720 O O . PHE B 1 307 ? -48.656 5.938 -14.055 1 76 307 PHE B O 1
ATOM 7727 N N . LEU B 1 308 ? -46.812 6.129 -12.828 1 75.25 308 LEU B N 1
ATOM 7728 C CA . LEU B 1 308 ? -46.469 4.73 -13.07 1 75.25 308 LEU B CA 1
ATOM 7729 C C . LEU B 1 308 ? -47.094 3.828 -12.016 1 75.25 308 LEU B C 1
ATOM 7731 O O . LEU B 1 308 ? -47.438 4.289 -10.93 1 75.25 308 LEU B O 1
ATOM 7735 N N . PRO B 1 309 ? -47.312 2.545 -12.414 1 75.69 309 PRO B N 1
ATOM 7736 C CA . PRO B 1 309 ? -47.906 1.618 -11.453 1 75.69 309 PRO B CA 1
ATOM 7737 C C . PRO B 1 309 ? -47.156 1.554 -10.133 1 75.69 309 PRO B C 1
ATOM 7739 O O . PRO B 1 309 ? -45.906 1.649 -10.117 1 75.69 309 PRO B O 1
ATOM 7742 N N . LYS B 1 310 ? -47.875 1.343 -9.062 1 69.56 310 LYS B N 1
ATOM 7743 C CA . LYS B 1 310 ? -47.375 1.44 -7.699 1 69.56 310 LYS B CA 1
ATOM 7744 C C . LYS B 1 310 ? -46.531 0.219 -7.336 1 69.56 310 LYS B C 1
ATOM 7746 O O . LYS B 1 310 ? -45.719 0.273 -6.418 1 69.56 310 LYS B O 1
ATOM 7751 N N . ASP B 1 311 ? -46.625 -0.786 -8.086 1 87.81 311 ASP B N 1
ATOM 7752 C CA . ASP B 1 311 ? -45.938 -2.02 -7.676 1 87.81 311 ASP B CA 1
ATOM 7753 C C . ASP B 1 311 ? -44.5 -2.068 -8.188 1 87.81 311 ASP B C 1
ATOM 7755 O O . ASP B 1 311 ? -43.781 -3.01 -7.895 1 87.81 311 ASP B O 1
ATOM 7759 N N . ILE B 1 312 ? -44.062 -1.015 -8.867 1 92.19 312 ILE B N 1
ATOM 7760 C CA . ILE B 1 312 ? -42.719 -0.954 -9.391 1 92.19 312 ILE B CA 1
ATOM 7761 C C . ILE B 1 312 ? -41.875 -0.012 -8.539 1 92.19 312 ILE B C 1
ATOM 7763 O O . ILE B 1 312 ? -42.281 1.11 -8.242 1 92.19 312 ILE B O 1
ATOM 7767 N N . GLU B 1 313 ? -40.781 -0.503 -8.039 1 93.88 313 GLU B N 1
ATOM 7768 C CA . GLU B 1 313 ? -39.844 0.37 -7.359 1 93.88 313 GLU B CA 1
ATOM 7769 C C . GLU B 1 313 ? -39.094 1.247 -8.359 1 93.88 313 GLU B C 1
ATOM 7771 O O . GLU B 1 313 ? -38.469 0.739 -9.281 1 93.88 313 GLU B O 1
ATOM 7776 N N . ILE B 1 314 ? -39.188 2.518 -8.172 1 94.62 314 ILE B N 1
ATOM 7777 C CA . ILE B 1 314 ? -38.594 3.434 -9.148 1 94.62 314 ILE B CA 1
ATOM 7778 C C . ILE B 1 314 ? -37.594 4.344 -8.477 1 94.62 314 ILE B C 1
ATOM 7780 O O . ILE B 1 314 ? -37.906 5.031 -7.5 1 94.62 314 ILE B O 1
ATOM 7784 N N . THR B 1 315 ? -36.375 4.297 -8.922 1 95.19 315 THR B N 1
ATOM 7785 C CA . THR B 1 315 ? -35.375 5.254 -8.445 1 95.19 315 THR B CA 1
ATOM 7786 C C . THR B 1 315 ? -35.5 6.574 -9.203 1 95.19 315 THR B C 1
ATOM 7788 O O . THR B 1 315 ? -36.031 6.609 -10.32 1 95.19 315 THR B O 1
ATOM 7791 N N . GLY B 1 316 ? -35.094 7.656 -8.578 1 93.31 316 GLY B N 1
ATOM 7792 C CA . GLY B 1 316 ? -35.188 8.984 -9.148 1 93.31 316 GLY B CA 1
ATOM 7793 C C . GLY B 1 316 ? -35 10.094 -8.125 1 93.31 316 GLY B C 1
ATOM 7794 O O . GLY B 1 316 ? -34.469 9.852 -7.039 1 93.31 316 GLY B O 1
ATOM 7795 N N . GLU B 1 317 ? -35.406 11.305 -8.523 1 90.5 317 GLU B N 1
ATOM 7796 C CA . GLU B 1 317 ? -35.125 12.453 -7.664 1 90.5 317 GLU B CA 1
ATOM 7797 C C . GLU B 1 317 ? -36.406 13.219 -7.355 1 90.5 317 GLU B C 1
ATOM 7799 O O . GLU B 1 317 ? -36.375 14.242 -6.672 1 90.5 317 GLU B O 1
ATOM 7804 N N . ALA B 1 318 ? -37.5 12.719 -7.738 1 90.44 318 ALA B N 1
ATOM 7805 C CA . ALA B 1 318 ? -38.719 13.5 -7.676 1 90.44 318 ALA B CA 1
ATOM 7806 C C . ALA B 1 318 ? -39.375 13.367 -6.312 1 90.44 318 ALA B C 1
ATOM 7808 O O . ALA B 1 318 ? -39.969 14.328 -5.797 1 90.44 318 ALA B O 1
ATOM 7809 N N . THR B 1 319 ? -39.406 12.141 -5.738 1 91.38 319 THR B N 1
ATOM 7810 C CA . THR B 1 319 ? -40.094 11.898 -4.461 1 91.38 319 THR B CA 1
ATOM 7811 C C . THR B 1 319 ? -39.094 11.406 -3.416 1 91.38 319 THR B C 1
ATOM 7813 O O . THR B 1 319 ? -37.969 10.992 -3.756 1 91.38 319 THR B O 1
ATOM 7816 N N . GLU B 1 320 ? -39.5 11.469 -2.133 1 92.75 320 GLU B N 1
ATOM 7817 C CA . GLU B 1 320 ? -38.656 10.992 -1.037 1 92.75 320 GLU B CA 1
ATOM 7818 C C . GLU B 1 320 ? -38.344 9.508 -1.188 1 92.75 320 GLU B C 1
ATOM 7820 O O . GLU B 1 320 ? -37.188 9.086 -0.955 1 92.75 320 GLU B O 1
ATOM 7825 N N . GLN B 1 321 ? -39.312 8.773 -1.571 1 92.12 321 GLN B N 1
ATOM 7826 C CA . GLN B 1 321 ? -39.125 7.336 -1.747 1 92.12 321 GLN B CA 1
ATOM 7827 C C . GLN B 1 321 ? -38.125 7.043 -2.846 1 92.12 321 GLN B C 1
ATOM 7829 O O . GLN B 1 321 ? -37.281 6.156 -2.699 1 92.12 321 GLN B O 1
ATOM 7834 N N . GLN B 1 322 ? -38.219 7.785 -3.955 1 94.38 322 GLN B N 1
ATOM 7835 C CA . GLN B 1 322 ? -37.281 7.629 -5.059 1 94.38 322 GLN B CA 1
ATOM 7836 C C . GLN B 1 322 ? -35.844 7.945 -4.617 1 94.38 322 GLN B C 1
ATOM 7838 O O . GLN B 1 322 ? -34.906 7.223 -4.965 1 94.38 322 GLN B O 1
ATOM 7843 N N . ILE B 1 323 ? -35.781 8.961 -3.824 1 95.88 323 ILE B N 1
ATOM 7844 C CA . ILE B 1 323 ? -34.469 9.438 -3.383 1 95.88 323 ILE B CA 1
ATOM 7845 C C . ILE B 1 323 ? -33.844 8.406 -2.445 1 95.88 323 ILE B C 1
ATOM 7847 O O . ILE B 1 323 ? -32.656 8.031 -2.615 1 95.88 323 ILE B O 1
ATOM 7851 N N . LEU B 1 324 ? -34.562 7.93 -1.491 1 96.44 324 LEU B N 1
ATOM 7852 C CA . LEU B 1 324 ? -34.062 6.945 -0.535 1 96.44 324 LEU B CA 1
ATOM 7853 C C . LEU B 1 324 ? -33.688 5.645 -1.239 1 96.44 324 LEU B C 1
ATOM 7855 O O . LEU B 1 324 ? -32.656 5.035 -0.917 1 96.44 324 LEU B O 1
ATOM 7859 N N . LEU B 1 325 ? -34.5 5.309 -2.209 1 95.81 325 LEU B N 1
ATOM 7860 C CA . LEU B 1 325 ? -34.188 4.102 -2.973 1 95.81 325 LEU B CA 1
ATOM 7861 C C . LEU B 1 325 ? -32.938 4.273 -3.803 1 95.81 325 LEU B C 1
ATOM 7863 O O . LEU B 1 325 ? -32.125 3.336 -3.934 1 95.81 325 LEU B O 1
ATOM 7867 N N . SER B 1 326 ? -32.781 5.43 -4.383 1 96.75 326 SER B N 1
ATOM 7868 C CA . SER B 1 326 ? -31.578 5.719 -5.168 1 96.75 326 SER B CA 1
ATOM 7869 C C . SER B 1 326 ? -30.312 5.621 -4.312 1 96.75 326 SER B C 1
ATOM 7871 O O . SER B 1 326 ? -29.297 5.07 -4.746 1 96.75 326 SER B O 1
ATOM 7873 N N . LEU B 1 327 ? -30.344 6.141 -3.076 1 97.06 327 LEU B N 1
ATOM 7874 C CA . LEU B 1 327 ? -29.203 6.098 -2.164 1 97.06 327 LEU B CA 1
ATOM 7875 C C . LEU B 1 327 ? -28.859 4.664 -1.78 1 97.06 327 LEU B C 1
ATOM 7877 O O . LEU B 1 327 ? -27.688 4.32 -1.609 1 97.06 327 LEU B O 1
ATOM 7881 N N . CYS B 1 328 ? -29.844 3.871 -1.74 1 96.44 328 CYS B N 1
ATOM 7882 C CA . CYS B 1 328 ? -29.672 2.473 -1.366 1 96.44 328 CYS B CA 1
ATOM 7883 C C . CYS B 1 328 ? -29.078 1.67 -2.52 1 96.44 328 CYS B C 1
ATOM 7885 O O . CYS B 1 328 ? -28.219 0.815 -2.312 1 96.44 328 CYS B O 1
ATOM 7887 N N . CYS B 1 329 ? -29.453 2.016 -3.697 1 96.19 329 CYS B N 1
ATOM 7888 C CA . CYS B 1 329 ? -29.156 1.168 -4.848 1 96.19 329 CYS B CA 1
ATOM 7889 C C . CYS B 1 329 ? -27.828 1.541 -5.48 1 96.19 329 CYS B C 1
ATOM 7891 O O . CYS B 1 329 ? -27.172 0.697 -6.086 1 96.19 329 CYS B O 1
ATOM 7893 N N . TYR B 1 330 ? -27.422 2.83 -5.316 1 96.5 330 TYR B N 1
ATOM 7894 C CA . TYR B 1 330 ? -26.312 3.275 -6.148 1 96.5 330 TYR B CA 1
ATOM 7895 C C . TYR B 1 330 ? -25.188 3.85 -5.297 1 96.5 330 TYR B C 1
ATOM 7897 O O . TYR B 1 330 ? -24.594 4.879 -5.641 1 96.5 330 TYR B O 1
ATOM 7905 N N . PRO B 1 331 ? -24.781 3.33 -4.207 1 94.19 331 PRO B N 1
ATOM 7906 C CA . PRO B 1 331 ? -23.766 3.939 -3.342 1 94.19 331 PRO B CA 1
ATOM 7907 C C . PRO B 1 331 ? -22.406 4.098 -4.035 1 94.19 331 PRO B C 1
ATOM 7909 O O . PRO B 1 331 ? -21.609 4.953 -3.652 1 94.19 331 PRO B O 1
ATOM 7912 N N . GLU B 1 332 ? -22.109 3.33 -5.07 1 93 332 GLU B N 1
ATOM 7913 C CA . GLU B 1 332 ? -20.812 3.344 -5.734 1 93 332 GLU B CA 1
ATOM 7914 C C . GLU B 1 332 ? -20.781 4.371 -6.863 1 93 332 GLU B C 1
ATOM 7916 O O . GLU B 1 332 ? -19.719 4.625 -7.445 1 93 332 GLU B O 1
ATOM 7921 N N . ARG B 1 333 ? -21.891 4.973 -7.18 1 94.38 333 ARG B N 1
ATOM 7922 C CA . ARG B 1 333 ? -21.984 5.91 -8.289 1 94.38 333 ARG B CA 1
ATOM 7923 C C . ARG B 1 333 ? -22 7.352 -7.793 1 94.38 333 ARG B C 1
ATOM 7925 O O . ARG B 1 333 ? -23.047 7.875 -7.418 1 94.38 333 ARG B O 1
ATOM 7932 N N . SER B 1 334 ? -20.922 8.062 -7.855 1 94.38 334 SER B N 1
ATOM 7933 C CA . SER B 1 334 ? -20.688 9.352 -7.215 1 94.38 334 SER B CA 1
ATOM 7934 C C . SER B 1 334 ? -21.672 10.398 -7.711 1 94.38 334 SER B C 1
ATOM 7936 O O . SER B 1 334 ? -22.25 11.148 -6.914 1 94.38 334 SER B O 1
ATOM 7938 N N . SER B 1 335 ? -21.953 10.461 -9.031 1 92.5 335 SER B N 1
ATOM 7939 C CA . SER B 1 335 ? -22.812 11.484 -9.602 1 92.5 335 SER B CA 1
ATOM 7940 C C . SER B 1 335 ? -24.25 11.305 -9.133 1 92.5 335 SER B C 1
ATOM 7942 O O . SER B 1 335 ? -24.938 12.289 -8.844 1 92.5 335 SER B O 1
ATOM 7944 N N . TYR B 1 336 ? -24.641 10.016 -9.031 1 94.88 336 TYR B N 1
ATOM 7945 C CA . TYR B 1 336 ? -25.984 9.742 -8.562 1 94.88 336 TYR B CA 1
ATOM 7946 C C . TYR B 1 336 ? -26.141 10.133 -7.098 1 94.88 336 TYR B C 1
ATOM 7948 O O . TYR B 1 336 ? -27.156 10.727 -6.715 1 94.88 336 TYR B O 1
ATOM 7956 N N . MET B 1 337 ? -25.109 9.82 -6.379 1 95.5 337 MET B N 1
ATOM 7957 C CA . MET B 1 337 ? -25.156 10.086 -4.941 1 95.5 337 MET B CA 1
ATOM 7958 C C . MET B 1 337 ? -25.172 11.586 -4.664 1 95.5 337 MET B C 1
ATOM 7960 O O . MET B 1 337 ? -25.891 12.047 -3.775 1 95.5 337 MET B O 1
ATOM 7964 N N . THR B 1 338 ? -24.391 12.383 -5.422 1 95.44 338 THR B N 1
ATOM 7965 C CA . THR B 1 338 ? -24.375 13.836 -5.242 1 95.44 338 THR B CA 1
ATOM 7966 C C . THR B 1 338 ? -25.781 14.414 -5.371 1 95.44 338 THR B C 1
ATOM 7968 O O . THR B 1 338 ? -26.234 15.172 -4.508 1 95.44 338 THR B O 1
ATOM 7971 N N . GLU B 1 339 ? -26.469 13.984 -6.383 1 94.12 339 GLU B N 1
ATOM 7972 C CA . GLU B 1 339 ? -27.797 14.516 -6.648 1 94.12 339 GLU B CA 1
ATOM 7973 C C . GLU B 1 339 ? -28.797 14.039 -5.594 1 94.12 339 GLU B C 1
ATOM 7975 O O . GLU B 1 339 ? -29.578 14.836 -5.062 1 94.12 339 GLU B O 1
ATOM 7980 N N . SER B 1 340 ? -28.766 12.773 -5.32 1 96.44 340 SER B N 1
ATOM 7981 C CA . SER B 1 340 ? -29.688 12.203 -4.355 1 96.44 340 SER B CA 1
ATOM 7982 C C . SER B 1 340 ? -29.484 12.797 -2.967 1 96.44 340 SER B C 1
ATOM 7984 O O . SER B 1 340 ? -30.438 13.086 -2.254 1 96.44 340 SER B O 1
ATOM 7986 N N . LEU B 1 341 ? -28.297 12.992 -2.582 1 97.62 341 LEU B N 1
ATOM 7987 C CA . LEU B 1 341 ? -27.969 13.547 -1.271 1 97.62 341 LEU B CA 1
ATOM 7988 C C . LEU B 1 341 ? -28.406 15.016 -1.19 1 97.62 341 LEU B C 1
ATOM 7990 O O . LEU B 1 341 ? -28.906 15.461 -0.159 1 97.62 341 LEU B O 1
ATOM 7994 N N . ARG B 1 342 ? -28.172 15.766 -2.244 1 96.75 342 ARG B N 1
ATOM 7995 C CA . ARG B 1 342 ? -28.609 17.156 -2.281 1 96.75 342 ARG B CA 1
ATOM 7996 C C . ARG B 1 342 ? -30.109 17.266 -2.076 1 96.75 342 ARG B C 1
ATOM 7998 O O . ARG B 1 342 ? -30.578 18.125 -1.318 1 96.75 342 ARG B O 1
ATOM 8005 N N . ARG B 1 343 ? -30.766 16.406 -2.734 1 96.31 343 ARG B N 1
ATOM 8006 C CA . ARG B 1 343 ? -32.219 16.406 -2.613 1 96.31 343 ARG B CA 1
ATOM 8007 C C . ARG B 1 343 ? -32.656 15.961 -1.222 1 96.31 343 ARG B C 1
ATOM 8009 O O . ARG B 1 343 ? -33.625 16.484 -0.663 1 96.31 343 ARG B O 1
ATOM 8016 N N . LEU B 1 344 ? -32.031 14.969 -0.747 1 97.25 344 LEU B N 1
ATOM 8017 C CA . LEU B 1 344 ? -32.344 14.516 0.605 1 97.25 344 LEU B CA 1
ATOM 8018 C C . LEU B 1 344 ? -32.125 15.641 1.616 1 97.25 344 LEU B C 1
ATOM 8020 O O . LEU B 1 344 ? -32.875 15.781 2.566 1 97.25 344 LEU B O 1
ATOM 8024 N N . PHE B 1 345 ? -31.094 16.422 1.487 1 96.69 345 PHE B N 1
ATOM 8025 C CA . PHE B 1 345 ? -30.812 17.531 2.377 1 96.69 345 PHE B CA 1
ATOM 8026 C C . PHE B 1 345 ? -31.984 18.516 2.41 1 96.69 345 PHE B C 1
ATOM 8028 O O . PHE B 1 345 ? -32.406 18.953 3.482 1 96.69 345 PHE B O 1
ATOM 8035 N N . GLN B 1 346 ? -32.469 18.734 1.225 1 95.31 346 GLN B N 1
ATOM 8036 C CA . GLN B 1 346 ? -33.594 19.688 1.113 1 95.31 346 GLN B CA 1
ATOM 8037 C C . GLN B 1 346 ? -34.844 19.156 1.825 1 95.31 346 GLN B C 1
ATOM 8039 O O . GLN B 1 346 ? -35.531 19.922 2.482 1 95.31 346 GLN B O 1
ATOM 8044 N N . ILE B 1 347 ? -35 17.906 1.764 1 94.88 347 ILE B N 1
ATOM 8045 C CA . ILE B 1 347 ? -36.188 17.328 2.354 1 94.88 347 ILE B CA 1
ATOM 8046 C C . ILE B 1 347 ? -36 17.141 3.857 1 94.88 347 ILE B C 1
ATOM 8048 O O . ILE B 1 347 ? -36.906 17.359 4.645 1 94.88 347 ILE B O 1
ATOM 8052 N N . SER B 1 348 ? -34.875 16.734 4.234 1 94.12 348 SER B N 1
ATOM 8053 C CA . SER B 1 348 ? -34.625 16.391 5.629 1 94.12 348 SER B CA 1
ATOM 8054 C C . SER B 1 348 ? -34.562 17.641 6.512 1 94.12 348 SER B C 1
ATOM 8056 O O . SER B 1 348 ? -34.75 17.547 7.727 1 94.12 348 SER B O 1
ATOM 8058 N N . LYS B 1 349 ? -34.281 18.766 5.938 1 91.75 349 LYS B N 1
ATOM 8059 C CA . LYS B 1 349 ? -34.281 20.016 6.68 1 91.75 349 LYS B CA 1
ATOM 8060 C C . LYS B 1 349 ? -35.625 20.25 7.355 1 91.75 349 LYS B C 1
ATOM 8062 O O . LYS B 1 349 ? -35.719 20.875 8.414 1 91.75 349 LYS B O 1
ATOM 8067 N N . ASN B 1 350 ? -36.656 19.688 6.703 1 91.38 350 ASN B N 1
ATOM 8068 C CA . ASN B 1 350 ? -38.031 19.969 7.172 1 91.38 350 ASN B CA 1
ATOM 8069 C C . ASN B 1 350 ? -38.562 18.812 8.008 1 91.38 350 ASN B C 1
ATOM 8071 O O . ASN B 1 350 ? -39.719 18.812 8.391 1 91.38 350 ASN B O 1
ATOM 8075 N N . TRP B 1 351 ? -37.75 17.859 8.305 1 93.06 351 TRP B N 1
ATOM 8076 C CA . TRP B 1 351 ? -38.219 16.734 9.117 1 93.06 351 TRP B CA 1
ATOM 8077 C C . TRP B 1 351 ? -38.406 17.141 10.57 1 93.06 351 TRP B C 1
ATOM 8079 O O . TRP B 1 351 ? -37.562 17.891 11.117 1 93.06 351 TRP B O 1
ATOM 8089 N N . THR B 1 352 ? -39.406 16.703 11.211 1 91.31 352 THR B N 1
ATOM 8090 C CA . THR B 1 352 ? -39.688 17.047 12.602 1 91.31 352 THR B CA 1
ATOM 8091 C C . THR B 1 352 ? -39.375 15.859 13.516 1 91.31 352 THR B C 1
ATOM 8093 O O . THR B 1 352 ? -39.219 16.031 14.727 1 91.31 352 THR B O 1
ATOM 8096 N N . GLN B 1 353 ? -39.344 14.711 12.906 1 90.94 353 GLN B N 1
ATOM 8097 C CA . GLN B 1 353 ? -39.031 13.516 13.68 1 90.94 353 GLN B CA 1
ATOM 8098 C C . GLN B 1 353 ? -37.656 12.945 13.305 1 90.94 353 GLN B C 1
ATOM 8100 O O . GLN B 1 353 ? -37.219 13.117 12.172 1 90.94 353 GLN B O 1
ATOM 8105 N N . ALA B 1 354 ? -37.094 12.273 14.312 1 90.5 354 ALA B N 1
ATOM 8106 C CA . ALA B 1 354 ? -35.781 11.656 14.094 1 90.5 354 ALA B CA 1
ATOM 8107 C C . ALA B 1 354 ? -35.906 10.43 13.195 1 90.5 354 ALA B C 1
ATOM 8109 O O . ALA B 1 354 ? -36.812 9.602 13.367 1 90.5 354 ALA B O 1
ATOM 8110 N N . ARG B 1 355 ? -35.094 10.336 12.156 1 92.5 355 ARG B N 1
ATOM 8111 C CA . ARG B 1 355 ? -35 9.188 11.258 1 92.5 355 ARG B CA 1
ATOM 8112 C C . ARG B 1 355 ? -33.594 8.688 11.141 1 92.5 355 ARG B C 1
ATOM 8114 O O . ARG B 1 355 ? -33 8.719 10.062 1 92.5 355 ARG B O 1
ATOM 8121 N N . PHE B 1 356 ? -33.125 8.039 12.18 1 92.25 356 PHE B N 1
ATOM 8122 C CA . PHE B 1 356 ? -31.719 7.637 12.273 1 92.25 356 PHE B CA 1
ATOM 8123 C C . PHE B 1 356 ? -31.422 6.496 11.312 1 92.25 356 PHE B C 1
ATOM 8125 O O . PHE B 1 356 ? -30.266 6.285 10.938 1 92.25 356 PHE B O 1
ATOM 8132 N N . GLU B 1 357 ? -32.438 5.738 10.859 1 91.06 357 GLU B N 1
ATOM 8133 C CA . GLU B 1 357 ? -32.25 4.629 9.93 1 91.06 357 GLU B CA 1
ATOM 8134 C C . GLU B 1 357 ? -31.719 5.113 8.594 1 91.06 357 GLU B C 1
ATOM 8136 O O . GLU B 1 357 ? -31.062 4.355 7.871 1 91.06 357 GLU B O 1
ATOM 8141 N N . VAL B 1 358 ? -31.969 6.391 8.281 1 95.31 358 VAL B N 1
ATOM 8142 C CA . VAL B 1 358 ? -31.547 6.961 7 1 95.31 358 VAL B CA 1
ATOM 8143 C C . VAL B 1 358 ? -30.031 7.109 6.969 1 95.31 358 VAL B C 1
ATOM 8145 O O . VAL B 1 358 ? -29.438 7.184 5.895 1 95.31 358 VAL B O 1
ATOM 8148 N N . LEU B 1 359 ? -29.391 7.129 8.172 1 94.75 359 LEU B N 1
ATOM 8149 C CA . LEU B 1 359 ? -27.938 7.211 8.242 1 94.75 359 LEU B CA 1
ATOM 8150 C C . LEU B 1 359 ? -27.281 6.012 7.566 1 94.75 359 LEU B C 1
ATOM 8152 O O . LEU B 1 359 ? -26.203 6.129 6.984 1 94.75 359 LEU B O 1
ATOM 8156 N N . GLN B 1 360 ? -27.953 4.902 7.512 1 93.06 360 GLN B N 1
ATOM 8157 C CA . GLN B 1 360 ? -27.422 3.664 6.953 1 93.06 360 GLN B CA 1
ATOM 8158 C C . GLN B 1 360 ? -27.281 3.762 5.438 1 93.06 360 GLN B C 1
ATOM 8160 O O . GLN B 1 360 ? -26.516 3.01 4.832 1 93.06 360 GLN B O 1
ATOM 8165 N N . ILE B 1 361 ? -28.062 4.664 4.875 1 95.62 361 ILE B N 1
ATOM 8166 C CA . ILE B 1 361 ? -28 4.766 3.42 1 95.62 361 ILE B CA 1
ATOM 8167 C C . ILE B 1 361 ? -27.203 6.004 3.021 1 95.62 361 ILE B C 1
ATOM 8169 O O . ILE B 1 361 ? -26.797 6.141 1.866 1 95.62 361 ILE B O 1
ATOM 8173 N N . VAL B 1 362 ? -26.906 6.906 3.996 1 97 362 VAL B N 1
ATOM 8174 C CA . VAL B 1 362 ? -26.172 8.133 3.703 1 97 362 VAL B CA 1
ATOM 8175 C C . VAL B 1 362 ? -24.672 7.895 3.902 1 97 362 VAL B C 1
ATOM 8177 O O . VAL B 1 362 ? -23.844 8.445 3.174 1 97 362 VAL B O 1
ATOM 8180 N N . LEU B 1 363 ? -24.25 7.047 4.82 1 96.56 363 LEU B N 1
ATOM 8181 C CA . LEU B 1 363 ? -22.859 6.867 5.207 1 96.56 363 LEU B CA 1
ATOM 8182 C C . LEU B 1 363 ? -22.094 6.09 4.137 1 96.56 363 LEU B C 1
ATOM 8184 O O . LEU B 1 363 ? -20.953 6.422 3.822 1 96.56 363 LEU B O 1
ATOM 8188 N N . PRO B 1 364 ? -22.703 5.137 3.475 1 95.69 364 PRO B N 1
ATOM 8189 C CA . PRO B 1 364 ? -21.953 4.355 2.494 1 95.69 364 PRO B CA 1
ATOM 8190 C C . PRO B 1 364 ? -21.406 5.211 1.355 1 95.69 364 PRO B C 1
ATOM 8192 O O . PRO B 1 364 ? -20.219 5.125 1.034 1 95.69 364 PRO B O 1
ATOM 8195 N N . PRO B 1 365 ? -22.25 6.07 0.711 1 95.88 365 PRO B N 1
ATOM 8196 C CA . PRO B 1 365 ? -21.672 6.93 -0.322 1 95.88 365 PRO B CA 1
ATOM 8197 C C . PRO B 1 365 ? -20.531 7.801 0.21 1 95.88 365 PRO B C 1
ATOM 8199 O O . PRO B 1 365 ? -19.562 8.078 -0.511 1 95.88 365 PRO B O 1
ATOM 8202 N N . MET B 1 366 ? -20.672 8.258 1.468 1 95.5 366 MET B N 1
ATOM 8203 C CA . MET B 1 366 ? -19.609 9.047 2.09 1 95.5 366 MET B CA 1
ATOM 8204 C C . MET B 1 366 ? -18.328 8.242 2.188 1 95.5 366 MET B C 1
ATOM 8206 O O . MET B 1 366 ? -17.234 8.781 1.963 1 95.5 366 MET B O 1
ATOM 8210 N N . GLU B 1 367 ? -18.484 7.023 2.484 1 94.62 367 GLU B N 1
ATOM 8211 C CA . GLU B 1 367 ? -17.359 6.109 2.658 1 94.62 367 GLU B CA 1
ATOM 8212 C C . GLU B 1 367 ? -16.734 5.75 1.317 1 94.62 367 GLU B C 1
ATOM 8214 O O . GLU B 1 367 ? -15.508 5.633 1.212 1 94.62 367 GLU B O 1
ATOM 8219 N N . LYS B 1 368 ? -17.484 5.582 0.323 1 94.31 368 LYS B N 1
ATOM 8220 C CA . LYS B 1 368 ? -17.031 5.062 -0.964 1 94.31 368 LYS B CA 1
ATOM 8221 C C . LYS B 1 368 ? -16.422 6.164 -1.816 1 94.31 368 LYS B C 1
ATOM 8223 O O . LYS B 1 368 ? -15.617 5.887 -2.717 1 94.31 368 LYS B O 1
ATOM 8228 N N . HIS B 1 369 ? -16.734 7.426 -1.534 1 96.06 369 HIS B N 1
ATOM 8229 C CA . HIS B 1 369 ? -16.234 8.523 -2.354 1 96.06 369 HIS B CA 1
ATOM 8230 C C . HIS B 1 369 ? -15.547 9.578 -1.496 1 96.06 369 HIS B C 1
ATOM 8232 O O . HIS B 1 369 ? -15.961 10.742 -1.479 1 96.06 369 HIS B O 1
ATOM 8238 N N . PRO B 1 370 ? -14.492 9.281 -0.889 1 95.25 370 PRO B N 1
ATOM 8239 C CA . PRO B 1 370 ? -13.836 10.211 0.033 1 95.25 370 PRO B CA 1
ATOM 8240 C C . PRO B 1 370 ? -13.203 11.406 -0.682 1 95.25 370 PRO B C 1
ATOM 8242 O O . PRO B 1 370 ? -13.031 12.469 -0.082 1 95.25 370 PRO B O 1
ATOM 8245 N N . LYS B 1 371 ? -12.875 11.359 -1.997 1 94.75 371 LYS B N 1
ATOM 8246 C CA . LYS B 1 371 ? -12.164 12.422 -2.701 1 94.75 371 LYS B CA 1
ATOM 8247 C C . LYS B 1 371 ? -13.125 13.289 -3.506 1 94.75 371 LYS B C 1
ATOM 8249 O O . LYS B 1 371 ? -12.711 14.289 -4.102 1 94.75 371 LYS B O 1
ATOM 8254 N N . ASP B 1 372 ? -14.398 12.914 -3.467 1 96.5 372 ASP B N 1
ATOM 8255 C CA . ASP B 1 372 ? -15.391 13.703 -4.191 1 96.5 372 ASP B CA 1
ATOM 8256 C C . ASP B 1 372 ? -15.992 14.781 -3.297 1 96.5 372 ASP B C 1
ATOM 8258 O O . ASP B 1 372 ? -16.812 14.484 -2.432 1 96.5 372 ASP B O 1
ATOM 8262 N N . LEU B 1 373 ? -15.641 15.984 -3.572 1 96.75 373 LEU B N 1
ATOM 8263 C CA . LEU B 1 373 ? -16.062 17.109 -2.736 1 96.75 373 LEU B CA 1
ATOM 8264 C C . LEU B 1 373 ? -17.578 17.25 -2.746 1 96.75 373 LEU B C 1
ATOM 8266 O O . LEU B 1 373 ? -18.188 17.562 -1.717 1 96.75 373 LEU B O 1
ATOM 8270 N N . ARG B 1 374 ? -18.234 17.172 -3.896 1 95.38 374 ARG B N 1
ATOM 8271 C CA . ARG B 1 374 ? -19.672 17.359 -4.02 1 95.38 374 ARG B CA 1
ATOM 8272 C C . ARG B 1 374 ? -20.438 16.359 -3.162 1 95.38 374 ARG B C 1
ATOM 8274 O O . ARG B 1 374 ? -21.406 16.719 -2.486 1 95.38 374 ARG B O 1
ATOM 8281 N N . VAL B 1 375 ? -19.922 15.039 -3.195 1 97.94 375 VAL B N 1
ATOM 8282 C CA . VAL B 1 375 ? -20.547 14 -2.396 1 97.94 375 VAL B CA 1
ATOM 8283 C C . VAL B 1 375 ? -20.359 14.297 -0.911 1 97.94 375 VAL B C 1
ATOM 8285 O O . VAL B 1 375 ? -21.312 14.242 -0.132 1 97.94 375 VAL B O 1
ATOM 8288 N N . GLN B 1 376 ? -19.141 14.641 -0.539 1 98.25 376 GLN B N 1
ATOM 8289 C CA . GLN B 1 376 ? -18.828 14.859 0.868 1 98.25 376 GLN B CA 1
ATOM 8290 C C . GLN B 1 376 ? -19.594 16.078 1.413 1 98.25 376 GLN B C 1
ATOM 8292 O O . GLN B 1 376 ? -20.062 16.047 2.551 1 98.25 376 GLN B O 1
ATOM 8297 N N . MET B 1 377 ? -19.734 17.141 0.591 1 97.81 377 MET B N 1
ATOM 8298 C CA . MET B 1 377 ? -20.469 18.328 0.997 1 97.81 377 MET B CA 1
ATOM 8299 C C . MET B 1 377 ? -21.922 18 1.259 1 97.81 377 MET B C 1
ATOM 8301 O O . MET B 1 377 ? -22.484 18.391 2.295 1 97.81 377 MET B O 1
ATOM 8305 N N . ALA B 1 378 ? -22.5 17.25 0.297 1 97.56 378 ALA B N 1
ATOM 8306 C CA . ALA B 1 378 ? -23.906 16.906 0.431 1 97.56 378 ALA B CA 1
ATOM 8307 C C . ALA B 1 378 ? -24.125 15.922 1.573 1 97.56 378 ALA B C 1
ATOM 8309 O O . ALA B 1 378 ? -25.078 16.062 2.346 1 97.56 378 ALA B O 1
ATOM 8310 N N . ALA B 1 379 ? -23.266 14.969 1.691 1 98.12 379 ALA B N 1
ATOM 8311 C CA . ALA B 1 379 ? -23.391 13.93 2.707 1 98.12 379 ALA B CA 1
ATOM 8312 C C . ALA B 1 379 ? -23.234 14.508 4.109 1 98.12 379 ALA B C 1
ATOM 8314 O O . ALA B 1 379 ? -24.016 14.18 5.016 1 98.12 379 ALA B O 1
ATOM 8315 N N . THR B 1 380 ? -22.266 15.367 4.34 1 97.75 380 THR B N 1
ATOM 8316 C CA . THR B 1 380 ? -22.062 15.945 5.66 1 97.75 380 THR B CA 1
ATOM 8317 C C . THR B 1 380 ? -23.25 16.812 6.066 1 97.75 380 THR B C 1
ATOM 8319 O O . THR B 1 380 ? -23.625 16.828 7.238 1 97.75 380 THR B O 1
ATOM 8322 N N . ALA B 1 381 ? -23.828 17.531 5.113 1 96.94 381 ALA B N 1
ATOM 8323 C CA . ALA B 1 381 ? -25.016 18.328 5.395 1 96.94 381 ALA B CA 1
ATOM 8324 C C . ALA B 1 381 ? -26.188 17.438 5.828 1 96.94 381 ALA B C 1
ATOM 8326 O O . ALA B 1 381 ? -26.906 17.75 6.77 1 96.94 381 ALA B O 1
ATOM 8327 N N . CYS B 1 382 ? -26.312 16.328 5.129 1 97.62 382 CYS B N 1
ATOM 8328 C CA . CYS B 1 382 ? -27.359 15.383 5.48 1 97.62 382 CYS B CA 1
ATOM 8329 C C . CYS B 1 382 ? -27.125 14.789 6.863 1 97.62 382 CYS B C 1
ATOM 8331 O O . CYS B 1 382 ? -28.062 14.68 7.664 1 97.62 382 CYS B O 1
ATOM 8333 N N . VAL B 1 383 ? -25.906 14.383 7.148 1 97.19 383 VAL B N 1
ATOM 8334 C CA . VAL B 1 383 ? -25.562 13.773 8.43 1 97.19 383 VAL B CA 1
ATOM 8335 C C . VAL B 1 383 ? -25.875 14.75 9.562 1 97.19 383 VAL B C 1
ATOM 8337 O O . VAL B 1 383 ? -26.391 14.359 10.609 1 97.19 383 VAL B O 1
ATOM 8340 N N . PHE B 1 384 ? -25.625 16.031 9.414 1 95.5 384 PHE B N 1
ATOM 8341 C CA . PHE B 1 384 ? -25.906 17.031 10.422 1 95.5 384 PHE B CA 1
ATOM 8342 C C . PHE B 1 384 ? -27.406 17.094 10.711 1 95.5 384 PHE B C 1
ATOM 8344 O O . PHE B 1 384 ? -27.828 17.078 11.875 1 95.5 384 PHE B O 1
ATOM 8351 N N . ASN B 1 385 ? -28.125 17.094 9.578 1 94.88 385 ASN B N 1
ATOM 8352 C CA . ASN B 1 385 ? -29.578 17.156 9.734 1 94.88 385 ASN B CA 1
ATOM 8353 C C . ASN B 1 385 ? -30.109 15.938 10.461 1 94.88 385 ASN B C 1
ATOM 8355 O O . ASN B 1 385 ? -31.078 16.031 11.227 1 94.88 385 ASN B O 1
ATOM 8359 N N . LEU B 1 386 ? -29.5 14.852 10.219 1 94.56 386 LEU B N 1
ATOM 8360 C CA . LEU B 1 386 ? -29.984 13.594 10.773 1 94.56 386 LEU B CA 1
ATOM 8361 C C . LEU B 1 386 ? -29.547 13.438 12.227 1 94.56 386 LEU B C 1
ATOM 8363 O O . LEU B 1 386 ? -30.266 12.828 13.031 1 94.56 386 LEU B O 1
ATOM 8367 N N . THR B 1 387 ? -28.453 13.977 12.586 1 92.81 387 THR B N 1
ATOM 8368 C CA . THR B 1 387 ? -27.906 13.758 13.914 1 92.81 387 THR B CA 1
ATOM 8369 C C . THR B 1 387 ? -28.328 14.867 14.867 1 92.81 387 THR B C 1
ATOM 8371 O O . THR B 1 387 ? -28.141 14.758 16.078 1 92.81 387 THR B O 1
ATOM 8374 N N . ARG B 1 388 ? -28.891 15.898 14.375 1 88.94 388 ARG B N 1
ATOM 8375 C CA . ARG B 1 388 ? -29.297 17.016 15.219 1 88.94 388 ARG B CA 1
ATOM 8376 C C . ARG B 1 388 ? -30.344 16.578 16.234 1 88.94 388 ARG B C 1
ATOM 8378 O O . ARG B 1 388 ? -30.5 17.188 17.281 1 88.94 388 ARG B O 1
ATOM 8385 N N . PHE B 1 389 ? -30.984 15.453 15.898 1 86.12 389 PHE B N 1
ATOM 8386 C CA . PHE B 1 389 ? -32.031 14.938 16.766 1 86.12 389 PHE B CA 1
ATOM 8387 C C . PHE B 1 389 ? -31.453 14.07 17.875 1 86.12 389 PHE B C 1
ATOM 8389 O O . PHE B 1 389 ? -32.156 13.695 18.812 1 86.12 389 PHE B O 1
ATOM 8396 N N . ALA B 1 390 ? -30.234 13.719 17.766 1 86.12 390 ALA B N 1
ATOM 8397 C CA . ALA B 1 390 ? -29.594 12.852 18.75 1 86.12 390 ALA B CA 1
ATOM 8398 C C . ALA B 1 390 ? -29.172 13.641 19.984 1 86.12 390 ALA B C 1
ATOM 8400 O O . ALA B 1 390 ? -28.094 14.242 20 1 86.12 390 ALA B O 1
ATOM 8401 N N . VAL B 1 391 ? -29.938 13.609 21.047 1 81.12 391 VAL B N 1
ATOM 8402 C CA . VAL B 1 391 ? -29.656 14.406 22.234 1 81.12 391 VAL B CA 1
ATOM 8403 C C . VAL B 1 391 ? -29.203 13.5 23.375 1 81.12 391 VAL B C 1
ATOM 8405 O O . VAL B 1 391 ? -28.312 13.867 24.156 1 81.12 391 VAL B O 1
ATOM 8408 N N . THR B 1 392 ? -29.688 12.258 23.359 1 81.25 392 THR B N 1
ATOM 8409 C CA . THR B 1 392 ? -29.328 11.344 24.438 1 81.25 392 THR B CA 1
ATOM 8410 C C . THR B 1 392 ? -28.344 10.281 23.953 1 81.25 392 THR B C 1
ATOM 8412 O O . THR B 1 392 ? -28.344 9.93 22.766 1 81.25 392 THR B O 1
ATOM 8415 N N . PRO B 1 393 ? -27.531 9.828 24.859 1 75.38 393 PRO B N 1
ATOM 8416 C CA . PRO B 1 393 ? -26.547 8.82 24.484 1 75.38 393 PRO B CA 1
ATOM 8417 C C . PRO B 1 393 ? -27.188 7.527 23.984 1 75.38 393 PRO B C 1
ATOM 8419 O O . PRO B 1 393 ? -26.5 6.699 23.375 1 75.38 393 PRO B O 1
ATOM 8422 N N . LYS B 1 394 ? -28.453 7.441 24.172 1 79.44 394 LYS B N 1
ATOM 8423 C CA . LYS B 1 394 ? -29.141 6.211 23.781 1 79.44 394 LYS B CA 1
ATOM 8424 C C . LYS B 1 394 ? -29.688 6.312 22.359 1 79.44 394 LYS B C 1
ATOM 8426 O O . LYS B 1 394 ? -30.078 5.305 21.766 1 79.44 394 LYS B O 1
ATOM 8431 N N . ASP B 1 395 ? -29.594 7.492 21.797 1 85.19 395 ASP B N 1
ATOM 8432 C CA . ASP B 1 395 ? -30.203 7.711 20.484 1 85.19 395 ASP B CA 1
ATOM 8433 C C . ASP B 1 395 ? -29.375 7.047 19.375 1 85.19 395 ASP B C 1
ATOM 8435 O O . ASP B 1 395 ? -29.938 6.402 18.484 1 85.19 395 ASP B O 1
ATOM 8439 N N . LEU B 1 396 ? -28.125 7.203 19.484 1 88.62 396 LEU B N 1
ATOM 8440 C CA . LEU B 1 396 ? -27.219 6.598 18.531 1 88.62 396 LEU B CA 1
ATOM 8441 C C . LEU B 1 396 ? -26.141 5.77 19.234 1 88.62 396 LEU B C 1
ATOM 8443 O O . LEU B 1 396 ? -25.547 6.227 20.203 1 88.62 396 LEU B O 1
ATOM 8447 N N . HIS B 1 397 ? -25.984 4.605 18.797 1 86.56 397 HIS B N 1
ATOM 8448 C CA . HIS B 1 397 ? -24.969 3.736 19.375 1 86.56 397 HIS B CA 1
ATOM 8449 C C . HIS B 1 397 ? -23.578 4.332 19.203 1 86.56 397 HIS B C 1
ATOM 8451 O O . HIS B 1 397 ? -23.281 4.926 18.156 1 86.56 397 HIS B O 1
ATOM 8457 N N . PRO B 1 398 ? -22.672 4.152 20.156 1 86.81 398 PRO B N 1
ATOM 8458 C CA . PRO B 1 398 ? -21.312 4.723 20.094 1 86.81 398 PRO B CA 1
ATOM 8459 C C . PRO B 1 398 ? -20.547 4.273 18.859 1 86.81 398 PRO B C 1
ATOM 8461 O O . PRO B 1 398 ? -19.719 5.027 18.344 1 86.81 398 PRO B O 1
ATOM 8464 N N . GLU B 1 399 ? -20.828 3.143 18.391 1 84.62 399 GLU B N 1
ATOM 8465 C CA . GLU B 1 399 ? -20.141 2.646 17.188 1 84.62 399 GLU B CA 1
ATOM 8466 C C . GLU B 1 399 ? -20.547 3.447 15.961 1 84.62 399 GLU B C 1
ATOM 8468 O O . GLU B 1 399 ? -19.703 3.73 15.102 1 84.62 399 GLU B O 1
ATOM 8473 N N . THR B 1 400 ? -21.844 3.689 15.859 1 89.75 400 THR B N 1
ATOM 8474 C CA . THR B 1 400 ? -22.328 4.504 14.742 1 89.75 400 THR B CA 1
ATOM 8475 C C . THR B 1 400 ? -21.75 5.91 14.812 1 89.75 400 THR B C 1
ATOM 8477 O O . THR B 1 400 ? -21.359 6.477 13.789 1 89.75 400 THR B O 1
ATOM 8480 N N . LEU B 1 401 ? -21.688 6.402 16.047 1 92.56 401 LEU B N 1
ATOM 8481 C CA . LEU B 1 401 ? -21.109 7.723 16.25 1 92.56 401 LEU B CA 1
ATOM 8482 C C . LEU B 1 401 ? -19.641 7.734 15.852 1 92.56 401 LEU B C 1
ATOM 8484 O O . LEU B 1 401 ? -19.172 8.688 15.219 1 92.56 401 LEU B O 1
ATOM 8488 N N . GLY B 1 402 ? -18.969 6.699 16.266 1 92.31 402 GLY B N 1
ATOM 8489 C CA . GLY B 1 402 ? -17.578 6.574 15.883 1 92.31 402 GLY B CA 1
ATOM 8490 C C . GLY B 1 402 ? -17.375 6.508 14.383 1 92.31 402 GLY B C 1
ATOM 8491 O O . GLY B 1 402 ? -16.438 7.125 13.852 1 92.31 402 GLY B O 1
ATOM 8492 N N . ARG B 1 403 ? -18.203 5.758 13.711 1 92.5 403 ARG B N 1
ATOM 8493 C CA . ARG B 1 403 ? -18.125 5.656 12.258 1 92.5 403 ARG B CA 1
ATOM 8494 C C . ARG B 1 403 ? -18.344 7.02 11.602 1 92.5 403 ARG B C 1
ATOM 8496 O O . ARG B 1 403 ? -17.609 7.395 10.688 1 92.5 403 ARG B O 1
ATOM 8503 N N . ILE B 1 404 ? -19.312 7.734 12.07 1 95.81 404 ILE B N 1
ATOM 8504 C CA . ILE B 1 404 ? -19.609 9.07 11.562 1 95.81 404 ILE B CA 1
ATOM 8505 C C . ILE B 1 404 ? -18.406 9.984 11.773 1 95.81 404 ILE B C 1
ATOM 8507 O O . ILE B 1 404 ? -17.969 10.664 10.844 1 95.81 404 ILE B O 1
ATOM 8511 N N . ALA B 1 405 ? -17.844 9.938 12.992 1 95.69 405 ALA B N 1
ATOM 8512 C CA . ALA B 1 405 ? -16.719 10.789 13.32 1 95.69 405 ALA B CA 1
ATOM 8513 C C . ALA B 1 405 ? -15.531 10.516 12.398 1 95.69 405 ALA B C 1
ATOM 8515 O O . ALA B 1 405 ? -14.891 11.445 11.906 1 95.69 405 ALA B O 1
ATOM 8516 N N . ASN B 1 406 ? -15.328 9.289 12.18 1 94.81 406 ASN B N 1
ATOM 8517 C CA . ASN B 1 406 ? -14.211 8.914 11.32 1 94.81 406 ASN B CA 1
ATOM 8518 C C . ASN B 1 406 ? -14.414 9.398 9.891 1 94.81 406 ASN B C 1
ATOM 8520 O O . ASN B 1 406 ? -13.461 9.844 9.242 1 94.81 406 ASN B O 1
ATOM 8524 N N . LEU B 1 407 ? -15.57 9.25 9.383 1 96.81 407 LEU B N 1
ATOM 8525 C CA . LEU B 1 407 ? -15.859 9.695 8.023 1 96.81 407 LEU B CA 1
ATOM 8526 C C . LEU B 1 407 ? -15.75 11.219 7.922 1 96.81 407 LEU B C 1
ATOM 8528 O O . LEU B 1 407 ? -15.227 11.742 6.938 1 96.81 407 LEU B O 1
ATOM 8532 N N . VAL B 1 408 ? -16.234 11.883 8.922 1 97.19 408 VAL B N 1
ATOM 8533 C CA . VAL B 1 408 ? -16.156 13.336 8.977 1 97.19 408 VAL B CA 1
ATOM 8534 C C . VAL B 1 408 ? -14.703 13.789 9.023 1 97.19 408 VAL B C 1
ATOM 8536 O O . VAL B 1 408 ? -14.312 14.727 8.32 1 97.19 408 VAL B O 1
ATOM 8539 N N . LEU B 1 409 ? -13.953 13.148 9.844 1 95.81 409 LEU B N 1
ATOM 8540 C CA . LEU B 1 409 ? -12.539 13.484 9.953 1 95.81 409 LEU B CA 1
ATOM 8541 C C . LEU B 1 409 ? -11.82 13.273 8.625 1 95.81 409 LEU B C 1
ATOM 8543 O O . LEU B 1 409 ? -10.992 14.094 8.219 1 95.81 409 LEU B O 1
ATOM 8547 N N . LYS B 1 410 ? -12.18 12.219 8.023 1 95.75 410 LYS B N 1
ATOM 8548 C CA . LYS B 1 410 ? -11.578 11.953 6.715 1 95.75 410 LYS B CA 1
ATOM 8549 C C . LYS B 1 410 ? -11.938 13.055 5.715 1 95.75 410 LYS B C 1
ATOM 8551 O O . LYS B 1 410 ? -11.086 13.469 4.922 1 95.75 410 LYS B O 1
ATOM 8556 N N . ALA B 1 411 ? -13.141 13.484 5.703 1 97 411 ALA B N 1
ATOM 8557 C CA . ALA B 1 411 ? -13.578 14.562 4.824 1 97 411 ALA B CA 1
ATOM 8558 C C . ALA B 1 411 ? -12.812 15.852 5.113 1 97 411 ALA B C 1
ATOM 8560 O O . ALA B 1 411 ? -12.383 16.547 4.188 1 97 411 ALA B O 1
ATOM 8561 N N . MET B 1 412 ? -12.594 16.156 6.383 1 95.56 412 MET B N 1
ATOM 8562 C CA . MET B 1 412 ? -11.875 17.359 6.777 1 95.56 412 MET B CA 1
ATOM 8563 C C . MET B 1 412 ? -10.414 17.297 6.32 1 95.56 412 MET B C 1
ATOM 8565 O O . MET B 1 412 ? -9.852 18.312 5.898 1 95.56 412 MET B O 1
ATOM 8569 N N . GLU B 1 413 ? -9.875 16.156 6.449 1 89.88 413 GLU B N 1
ATOM 8570 C CA . GLU B 1 413 ? -8.484 15.969 6.051 1 89.88 413 GLU B CA 1
ATOM 8571 C C . GLU B 1 413 ? -8.32 16.094 4.539 1 89.88 413 GLU B C 1
ATOM 8573 O O . GLU B 1 413 ? -7.316 16.625 4.059 1 89.88 413 GLU B O 1
ATOM 8578 N N . THR B 1 414 ? -9.273 15.57 3.85 1 91.81 414 THR B N 1
ATOM 8579 C CA . THR B 1 414 ? -9.203 15.586 2.395 1 91.81 414 THR B CA 1
ATOM 8580 C C . THR B 1 414 ? -9.438 16.984 1.854 1 91.81 414 THR B C 1
ATOM 8582 O O . THR B 1 414 ? -8.836 17.391 0.857 1 91.81 414 THR B O 1
ATOM 8585 N N . PHE B 1 415 ? -10.359 17.75 2.516 1 93.25 415 PHE B N 1
ATOM 8586 C CA . PHE B 1 415 ? -10.711 19.078 2.039 1 93.25 415 PHE B CA 1
ATOM 8587 C C . PHE B 1 415 ? -10.523 20.109 3.141 1 93.25 415 PHE B C 1
ATOM 8589 O O . PHE B 1 415 ? -11.484 20.75 3.576 1 93.25 415 PHE B O 1
ATOM 8596 N N . PRO B 1 416 ? -9.328 20.422 3.459 1 89.44 416 PRO B N 1
ATOM 8597 C CA . PRO B 1 416 ? -9.062 21.281 4.609 1 89.44 416 PRO B CA 1
ATOM 8598 C C . PRO B 1 416 ? -9.328 22.766 4.316 1 89.44 416 PRO B C 1
ATOM 8600 O O . PRO B 1 416 ? -9.398 23.578 5.238 1 89.44 416 PRO B O 1
ATOM 8603 N N . ARG B 1 417 ? -9.555 23.172 3.104 1 89.94 417 ARG B N 1
ATOM 8604 C CA . ARG B 1 417 ? -9.703 24.594 2.762 1 89.94 417 ARG B CA 1
ATOM 8605 C C . ARG B 1 417 ? -11.148 24.906 2.398 1 89.94 417 ARG B C 1
ATOM 8607 O O . ARG B 1 417 ? -11.469 26.062 2.094 1 89.94 417 ARG B O 1
ATOM 8614 N N . LYS B 1 418 ? -12.008 23.922 2.438 1 94.94 418 LYS B N 1
ATOM 8615 C CA . LYS B 1 418 ? -13.398 24.156 2.041 1 94.94 418 LYS B CA 1
ATOM 8616 C C . LYS B 1 418 ? -14.242 24.609 3.23 1 94.94 418 LYS B C 1
ATOM 8618 O O . LYS B 1 418 ? -14.656 23.781 4.051 1 94.94 418 LYS B O 1
ATOM 8623 N N . HIS B 1 419 ? -14.602 25.828 3.252 1 95.69 419 HIS B N 1
ATOM 8624 C CA . HIS B 1 419 ? -15.227 26.531 4.375 1 95.69 419 HIS B CA 1
ATOM 8625 C C . HIS B 1 419 ? -16.531 25.859 4.781 1 95.69 419 HIS B C 1
ATOM 8627 O O . HIS B 1 419 ? -16.703 25.469 5.941 1 95.69 419 HIS B O 1
ATOM 8633 N N . GLU B 1 420 ? -17.422 25.688 3.809 1 95.75 420 GLU B N 1
ATOM 8634 C CA . GLU B 1 420 ? -18.75 25.156 4.102 1 95.75 420 GLU B CA 1
ATOM 8635 C C . GLU B 1 420 ? -18.672 23.719 4.605 1 95.75 420 GLU B C 1
ATOM 8637 O O . GLU B 1 420 ? -19.406 23.328 5.512 1 95.75 420 GLU B O 1
ATOM 8642 N N . LEU B 1 421 ? -17.844 22.969 4.02 1 97.25 421 LEU B N 1
ATOM 8643 C CA . LEU B 1 421 ? -17.672 21.578 4.43 1 97.25 421 LEU B CA 1
ATOM 8644 C C . LEU B 1 421 ? -17.141 21.5 5.859 1 97.25 421 LEU B C 1
ATOM 8646 O O . LEU B 1 421 ? -17.641 20.703 6.66 1 97.25 421 LEU B O 1
ATOM 8650 N N . LEU B 1 422 ? -16.188 22.312 6.191 1 97.12 422 LEU B N 1
ATOM 8651 C CA . LEU B 1 422 ? -15.609 22.297 7.527 1 97.12 422 LEU B CA 1
ATOM 8652 C C . LEU B 1 422 ? -16.641 22.719 8.578 1 97.12 422 LEU B C 1
ATOM 8654 O O . LEU B 1 422 ? -16.672 22.156 9.672 1 97.12 422 LEU B O 1
ATOM 8658 N N . ARG B 1 423 ? -17.391 23.703 8.188 1 96.5 423 ARG B N 1
ATOM 8659 C CA . ARG B 1 423 ? -18.453 24.125 9.094 1 96.5 423 ARG B CA 1
ATOM 8660 C C . ARG B 1 423 ? -19.406 22.984 9.406 1 96.5 423 ARG B C 1
ATOM 8662 O O . ARG B 1 423 ? -19.734 22.734 10.57 1 96.5 423 ARG B O 1
ATOM 8669 N N . ASN B 1 424 ? -19.844 22.25 8.352 1 96.12 424 ASN B N 1
ATOM 8670 C CA . ASN B 1 424 ? -20.719 21.109 8.539 1 96.12 424 ASN B CA 1
ATOM 8671 C C . ASN B 1 424 ? -20.078 20.062 9.453 1 96.12 424 ASN B C 1
ATOM 8673 O O . ASN B 1 424 ? -20.734 19.531 10.359 1 96.12 424 ASN B O 1
ATOM 8677 N N . CYS B 1 425 ? -18.844 19.797 9.227 1 97.81 425 CYS B N 1
ATOM 8678 C CA . CYS B 1 425 ? -18.125 18.766 9.961 1 97.81 425 CYS B CA 1
ATOM 8679 C C . CYS B 1 425 ? -18 19.141 11.438 1 97.81 425 CYS B C 1
ATOM 8681 O O . CYS B 1 425 ? -18.219 18.297 12.312 1 97.81 425 CYS B O 1
ATOM 8683 N N . LEU B 1 426 ? -17.688 20.375 11.695 1 97.5 426 LEU B N 1
ATOM 8684 C CA . LEU B 1 426 ? -17.547 20.828 13.07 1 97.5 426 LEU B CA 1
ATOM 8685 C C . LEU B 1 426 ? -18.891 20.797 13.789 1 97.5 426 LEU B C 1
ATOM 8687 O O . LEU B 1 426 ? -18.953 20.469 14.977 1 97.5 426 LEU B O 1
ATOM 8691 N N . LEU B 1 427 ? -19.938 21.125 13.055 1 96.31 427 LEU B N 1
ATOM 8692 C CA . LEU B 1 427 ? -21.266 21.078 13.625 1 96.31 427 LEU B CA 1
ATOM 8693 C C . LEU B 1 427 ? -21.641 19.656 14.031 1 96.31 427 LEU B C 1
ATOM 8695 O O . LEU B 1 427 ? -22.234 19.438 15.086 1 96.31 427 LEU B O 1
ATOM 8699 N N . ILE B 1 428 ? -21.266 18.719 13.195 1 96.25 428 ILE B N 1
ATOM 8700 C CA . ILE B 1 428 ? -21.547 17.328 13.469 1 96.25 428 ILE B CA 1
ATOM 8701 C C . ILE B 1 428 ? -20.766 16.875 14.703 1 96.25 428 ILE B C 1
ATOM 8703 O O . ILE B 1 428 ? -21.312 16.188 15.57 1 96.25 428 ILE B O 1
ATOM 8707 N N . MET B 1 429 ? -19.547 17.281 14.82 1 95.31 429 MET B N 1
ATOM 8708 C CA . MET B 1 429 ? -18.672 16.859 15.914 1 95.31 429 MET B CA 1
ATOM 8709 C C . MET B 1 429 ? -19.109 17.5 17.234 1 95.31 429 MET B C 1
ATOM 8711 O O . MET B 1 429 ? -18.906 16.922 18.297 1 95.31 429 MET B O 1
ATOM 8715 N N . ASP B 1 430 ? -19.719 18.656 17.031 1 93.88 430 ASP B N 1
ATOM 8716 C CA . ASP B 1 430 ? -20.141 19.391 18.219 1 93.88 430 ASP B CA 1
ATOM 8717 C C . ASP B 1 430 ? -21.422 18.797 18.812 1 93.88 430 ASP B C 1
ATOM 8719 O O . ASP B 1 430 ? -22.469 19.453 18.828 1 93.88 430 ASP B O 1
ATOM 8723 N N . SER B 1 431 ? -21.531 17.594 19.031 1 90.31 431 SER B N 1
ATOM 8724 C CA . SER B 1 431 ? -22.641 16.906 19.688 1 90.31 431 SER B CA 1
ATOM 8725 C C . SER B 1 431 ? -22.156 16.188 20.953 1 90.31 431 SER B C 1
ATOM 8727 O O . SER B 1 431 ? -21.078 15.609 20.969 1 90.31 431 SER B O 1
ATOM 8729 N N . LYS B 1 432 ? -22.922 16.234 22.031 1 88.75 432 LYS B N 1
ATOM 8730 C CA . LYS B 1 432 ? -22.547 15.68 23.328 1 88.75 432 LYS B CA 1
ATOM 8731 C C . LYS B 1 432 ? -22.281 14.18 23.219 1 88.75 432 LYS B C 1
ATOM 8733 O O . LYS B 1 432 ? -21.25 13.695 23.703 1 88.75 432 LYS B O 1
ATOM 8738 N N . PRO B 1 433 ? -23.172 13.562 22.531 1 89.38 433 PRO B N 1
ATOM 8739 C CA . PRO B 1 433 ? -22.891 12.125 22.422 1 89.38 433 PRO B CA 1
ATOM 8740 C C . PRO B 1 433 ? -21.609 11.844 21.641 1 89.38 433 PRO B C 1
ATOM 8742 O O . PRO B 1 433 ? -20.875 10.898 21.969 1 89.38 433 PRO B O 1
ATOM 8745 N N . MET B 1 434 ? -21.281 12.617 20.656 1 91.44 434 MET B N 1
ATOM 8746 C CA . MET B 1 434 ? -20.094 12.43 19.844 1 91.44 434 MET B CA 1
ATOM 8747 C C . MET B 1 434 ? -18.828 12.664 20.672 1 91.44 434 MET B C 1
ATOM 8749 O O . MET B 1 434 ? -17.922 11.82 20.688 1 91.44 434 MET B O 1
ATOM 8753 N N . LEU B 1 435 ? -18.75 13.664 21.422 1 91.94 435 LEU B N 1
ATOM 8754 C CA . LEU B 1 435 ? -17.547 14.102 22.141 1 91.94 435 LEU B CA 1
ATOM 8755 C C . LEU B 1 435 ? -17.344 13.281 23.406 1 91.94 435 LEU B C 1
ATOM 8757 O O . LEU B 1 435 ? -16.219 13.117 23.875 1 91.94 435 LEU B O 1
ATOM 8761 N N . LYS B 1 436 ? -18.391 12.641 23.922 1 89.19 436 LYS B N 1
ATOM 8762 C CA . LYS B 1 436 ? -18.281 11.938 25.203 1 89.19 436 LYS B CA 1
ATOM 8763 C C . LYS B 1 436 ? -18.141 10.438 24.984 1 89.19 436 LYS B C 1
ATOM 8765 O O . LYS B 1 436 ? -17.406 9.766 25.719 1 89.19 436 LYS B O 1
ATOM 8770 N N . LYS B 1 437 ? -18.844 9.938 23.984 1 87.38 437 LYS B N 1
ATOM 8771 C CA . LYS B 1 437 ? -19 8.484 23.938 1 87.38 437 LYS B CA 1
ATOM 8772 C C . LYS B 1 437 ? -18.312 7.898 22.703 1 87.38 437 LYS B C 1
ATOM 8774 O O . LYS B 1 437 ? -17.938 6.727 22.703 1 87.38 437 LYS B O 1
ATOM 8779 N N . ALA B 1 438 ? -18.219 8.648 21.719 1 89.06 438 ALA B N 1
ATOM 8780 C CA . ALA B 1 438 ? -17.703 8.102 20.469 1 89.06 438 ALA B CA 1
ATOM 8781 C C . ALA B 1 438 ? -16.188 7.91 20.547 1 89.06 438 ALA B C 1
ATOM 8783 O O . ALA B 1 438 ? -15.477 8.727 21.141 1 89.06 438 ALA B O 1
ATOM 8784 N N . LYS B 1 439 ? -15.695 6.812 20.031 1 87.38 439 LYS B N 1
ATOM 8785 C CA . LYS B 1 439 ? -14.258 6.559 19.953 1 87.38 439 LYS B CA 1
ATOM 8786 C C . LYS B 1 439 ? -13.734 6.805 18.531 1 87.38 439 LYS B C 1
ATOM 8788 O O . LYS B 1 439 ? -14.172 6.16 17.578 1 87.38 439 LYS B O 1
ATOM 8793 N N . PHE B 1 440 ? -12.859 7.699 18.359 1 91.06 440 PHE B N 1
ATOM 8794 C CA . PHE B 1 440 ? -12.219 8.055 17.094 1 91.06 440 PHE B CA 1
ATOM 8795 C C . PHE B 1 440 ? -10.891 8.75 17.344 1 91.06 440 PHE B C 1
ATOM 8797 O O . PHE B 1 440 ? -10.414 8.812 18.484 1 91.06 440 PHE B O 1
ATOM 8804 N N . ASP B 1 441 ? -10.156 9.172 16.406 1 91.06 441 ASP B N 1
ATOM 8805 C CA . ASP B 1 441 ? -8.859 9.836 16.547 1 91.06 441 ASP B CA 1
ATOM 8806 C C . ASP B 1 441 ? -9.031 11.273 17.031 1 91.06 441 ASP B C 1
ATOM 8808 O O . ASP B 1 441 ? -9.148 12.195 16.203 1 91.06 441 ASP B O 1
ATOM 8812 N N . TYR B 1 442 ? -8.914 11.406 18.312 1 94.19 442 TYR B N 1
ATOM 8813 C CA . TYR B 1 442 ? -9.148 12.711 18.938 1 94.19 442 TYR B CA 1
ATOM 8814 C C . TYR B 1 442 ? -8.086 13.711 18.5 1 94.19 442 TYR B C 1
ATOM 8816 O O . TYR B 1 442 ? -8.375 14.898 18.344 1 94.19 442 TYR B O 1
ATOM 8824 N N . TYR B 1 443 ? -6.887 13.281 18.297 1 93.12 443 TYR B N 1
ATOM 8825 C CA . TYR B 1 443 ? -5.812 14.172 17.859 1 93.12 443 TYR B CA 1
ATOM 8826 C C . TYR B 1 443 ? -6.109 14.75 16.484 1 93.12 443 TYR B C 1
ATOM 8828 O O . TYR B 1 443 ? -5.977 15.953 16.266 1 93.12 443 TYR B O 1
ATOM 8836 N N . ALA B 1 444 ? -6.449 13.859 15.633 1 92.75 444 ALA B N 1
ATOM 8837 C CA . ALA B 1 444 ? -6.762 14.305 14.281 1 92.75 444 ALA B CA 1
ATOM 8838 C C . ALA B 1 444 ? -7.902 15.312 14.281 1 92.75 444 ALA B C 1
ATOM 8840 O O . ALA B 1 444 ? -7.906 16.266 13.492 1 92.75 444 ALA B O 1
ATOM 8841 N N . ALA B 1 445 ? -8.836 15.055 15.133 1 95.75 445 ALA B N 1
ATOM 8842 C CA . ALA B 1 445 ? -9.977 15.961 15.25 1 95.75 445 ALA B CA 1
ATOM 8843 C C . ALA B 1 445 ? -9.531 17.344 15.742 1 95.75 445 ALA B C 1
ATOM 8845 O O . ALA B 1 445 ? -9.938 18.359 15.195 1 95.75 445 ALA B O 1
ATOM 8846 N N . CYS B 1 446 ? -8.695 17.391 16.734 1 96.12 446 CYS B N 1
ATOM 8847 C CA . CYS B 1 446 ? -8.18 18.641 17.266 1 96.12 446 CYS B CA 1
ATOM 8848 C C . CYS B 1 446 ? -7.367 19.391 16.203 1 96.12 446 CYS B C 1
ATOM 8850 O O . CYS B 1 446 ? -7.52 20.594 16.031 1 96.12 446 CYS B O 1
ATOM 8852 N N . MET B 1 447 ? -6.574 18.625 15.547 1 93.38 447 MET B N 1
ATOM 8853 C CA . MET B 1 447 ? -5.73 19.219 14.516 1 93.38 447 MET B CA 1
ATOM 8854 C C . MET B 1 447 ? -6.582 19.875 13.43 1 93.38 447 MET B C 1
ATOM 8856 O O . MET B 1 447 ? -6.324 21.016 13.031 1 93.38 447 MET B O 1
ATOM 8860 N N . SER B 1 448 ? -7.57 19.156 12.992 1 94.31 448 SER B N 1
ATOM 8861 C CA . SER B 1 448 ? -8.438 19.672 11.945 1 94.31 448 SER B CA 1
ATOM 8862 C C . SER B 1 448 ? -9.234 20.891 12.43 1 94.31 448 SER B C 1
ATOM 8864 O O . SER B 1 448 ? -9.422 21.859 11.688 1 94.31 448 SER B O 1
ATOM 8866 N N . ALA B 1 449 ? -9.695 20.828 13.617 1 96.56 449 ALA B N 1
ATOM 8867 C CA . ALA B 1 449 ? -10.438 21.938 14.203 1 96.56 449 ALA B CA 1
ATOM 8868 C C . ALA B 1 449 ? -9.555 23.172 14.352 1 96.56 449 ALA B C 1
ATOM 8870 O O . ALA B 1 449 ? -9.969 24.281 14.016 1 96.56 449 ALA B O 1
ATOM 8871 N N . MET B 1 450 ? -8.352 23 14.828 1 95.12 450 MET B N 1
ATOM 8872 C CA . MET B 1 450 ? -7.414 24.109 15.008 1 95.12 450 MET B CA 1
ATOM 8873 C C . MET B 1 450 ? -7.043 24.719 13.656 1 95.12 450 MET B C 1
ATOM 8875 O O . MET B 1 450 ? -6.926 25.938 13.539 1 95.12 450 MET B O 1
ATOM 8879 N N . ASP B 1 451 ? -6.852 23.891 12.758 1 92.5 451 ASP B N 1
ATOM 8880 C CA . ASP B 1 451 ? -6.531 24.391 11.422 1 92.5 451 ASP B CA 1
ATOM 8881 C C . ASP B 1 451 ? -7.68 25.219 10.859 1 92.5 451 ASP B C 1
ATOM 8883 O O . ASP B 1 451 ? -7.449 26.266 10.234 1 92.5 451 ASP B O 1
ATOM 8887 N N . ALA B 1 452 ? -8.867 24.719 11.047 1 94.62 452 ALA B N 1
ATOM 8888 C CA . ALA B 1 452 ? -10.039 25.484 10.617 1 94.62 452 ALA B CA 1
ATOM 8889 C C . ALA B 1 452 ? -10.117 26.828 11.32 1 94.62 452 ALA B C 1
ATOM 8891 O O . ALA B 1 452 ? -10.438 27.844 10.703 1 94.62 452 ALA B O 1
ATOM 8892 N N . LEU B 1 453 ? -9.797 26.828 12.578 1 95.06 453 LEU B N 1
ATOM 8893 C CA . LEU B 1 453 ? -9.781 28.047 13.383 1 95.06 453 LEU B CA 1
ATOM 8894 C C . LEU B 1 453 ? -8.781 29.047 12.828 1 95.06 453 LEU B C 1
ATOM 8896 O O . LEU B 1 453 ? -9.086 30.234 12.719 1 95.06 453 LEU B O 1
ATOM 8900 N N . CYS B 1 454 ? -7.621 28.578 12.461 1 93 454 CYS B N 1
ATOM 8901 C CA . CYS B 1 454 ? -6.562 29.438 11.945 1 93 454 CYS B CA 1
ATOM 8902 C C . CYS B 1 454 ? -6.914 29.969 10.555 1 93 454 CYS B C 1
ATOM 8904 O O . CYS B 1 454 ? -6.621 31.109 10.227 1 93 454 CYS B O 1
ATOM 8906 N N . GLN B 1 455 ? -7.547 29.172 9.781 1 91.25 455 GLN B N 1
ATOM 8907 C CA . GLN B 1 455 ? -7.848 29.531 8.398 1 91.25 455 GLN B CA 1
ATOM 8908 C C . GLN B 1 455 ? -9.039 30.484 8.32 1 91.25 455 GLN B C 1
ATOM 8910 O O . GLN B 1 455 ? -9.078 31.375 7.465 1 91.25 455 GLN B O 1
ATOM 8915 N N . PHE B 1 456 ? -10.016 30.203 9.18 1 94.12 456 PHE B N 1
ATOM 8916 C CA . PHE B 1 456 ? -11.242 30.984 9.125 1 94.12 456 PHE B CA 1
ATOM 8917 C C . PHE B 1 456 ? -11.477 31.734 10.43 1 94.12 456 PHE B C 1
ATOM 8919 O O . PHE B 1 456 ? -12.555 31.625 11.031 1 94.12 456 PHE B O 1
ATOM 8926 N N . SER B 1 457 ? -10.531 32.531 10.828 1 91.62 457 SER B N 1
ATOM 8927 C CA . SER B 1 457 ? -10.562 33.219 12.102 1 91.62 457 SER B CA 1
ATOM 8928 C C . SER B 1 457 ? -11.641 34.312 12.109 1 91.62 457 SER B C 1
ATOM 8930 O O . SER B 1 457 ? -12.086 34.719 13.18 1 91.62 457 SER B O 1
ATOM 8932 N N . ASN B 1 458 ? -12.102 34.656 10.898 1 91.75 458 ASN B N 1
ATOM 8933 C CA . ASN B 1 458 ? -13.102 35.719 10.805 1 91.75 458 ASN B CA 1
ATOM 8934 C C . ASN B 1 458 ? -14.516 35.156 10.953 1 91.75 458 ASN B C 1
ATOM 8936 O O . ASN B 1 458 ? -15.469 35.906 11.133 1 91.75 458 ASN B O 1
ATOM 8940 N N . ASP B 1 459 ? -14.656 33.875 10.867 1 94.5 459 ASP B N 1
ATOM 8941 C CA . ASP B 1 459 ? -15.953 33.25 11.055 1 94.5 459 ASP B CA 1
ATOM 8942 C C . ASP B 1 459 ? -16.172 32.875 12.523 1 94.5 459 ASP B C 1
ATOM 8944 O O . ASP B 1 459 ? -15.664 31.844 12.984 1 94.5 459 ASP B O 1
ATOM 8948 N N . LEU B 1 460 ? -17.031 33.531 13.195 1 92.81 460 LEU B N 1
ATOM 8949 C CA . LEU B 1 460 ? -17.234 33.375 14.633 1 92.81 460 LEU B CA 1
ATOM 8950 C C . LEU B 1 460 ? -17.844 32 14.953 1 92.81 460 LEU B C 1
ATOM 8952 O O . LEU B 1 460 ? -17.578 31.438 16.016 1 92.81 460 LEU B O 1
ATOM 8956 N N . ASN B 1 461 ? -18.641 31.578 14.031 1 94.44 461 ASN B N 1
ATOM 8957 C CA . ASN B 1 461 ? -19.219 30.266 14.258 1 94.44 461 ASN B CA 1
ATOM 8958 C C . ASN B 1 461 ? -18.156 29.172 14.281 1 94.44 461 ASN B C 1
ATOM 8960 O O . ASN B 1 461 ? -18.188 28.297 15.141 1 94.44 461 ASN B O 1
ATOM 8964 N N . ILE B 1 462 ? -17.266 29.266 13.375 1 96.12 462 ILE B N 1
ATOM 8965 C CA . ILE B 1 462 ? -16.188 28.281 13.305 1 96.12 462 ILE B CA 1
ATOM 8966 C C . ILE B 1 462 ? -15.297 28.406 14.531 1 96.12 462 ILE B C 1
ATOM 8968 O O . ILE B 1 462 ? -14.898 27.406 15.125 1 96.12 462 ILE B O 1
ATOM 8972 N N . VAL B 1 463 ? -15.047 29.594 14.922 1 96.06 463 VAL B N 1
ATOM 8973 C CA . VAL B 1 463 ? -14.188 29.859 16.078 1 96.06 463 VAL B CA 1
ATOM 8974 C C . VAL B 1 463 ? -14.805 29.234 17.328 1 96.06 463 VAL B C 1
ATOM 8976 O O . VAL B 1 463 ? -14.125 28.531 18.078 1 96.06 463 VAL B O 1
ATOM 8979 N N . LYS B 1 464 ? -16.078 29.453 17.438 1 96.06 464 LYS B N 1
ATOM 8980 C CA . LYS B 1 464 ? -16.797 28.938 18.609 1 96.06 464 LYS B CA 1
ATOM 8981 C C . LYS B 1 464 ? -16.781 27.406 18.609 1 96.06 464 LYS B C 1
ATOM 8983 O O . LYS B 1 464 ? -16.469 26.781 19.641 1 96.06 464 LYS B O 1
ATOM 8988 N N . LEU B 1 465 ? -17.125 26.891 17.484 1 96.81 465 LEU B N 1
ATOM 8989 C CA . LEU B 1 465 ? -17.203 25.438 17.375 1 96.81 465 LEU B CA 1
ATOM 8990 C C . LEU B 1 465 ? -15.836 24.797 17.562 1 96.81 465 LEU B C 1
ATOM 8992 O O . LEU B 1 465 ? -15.695 23.859 18.344 1 96.81 465 LEU B O 1
ATOM 8996 N N . ALA B 1 466 ? -14.812 25.297 16.891 1 97.44 466 ALA B N 1
ATOM 8997 C CA . ALA B 1 466 ? -13.469 24.719 16.906 1 97.44 466 ALA B CA 1
ATOM 8998 C C . ALA B 1 466 ? -12.859 24.781 18.297 1 97.44 466 ALA B C 1
ATOM 9000 O O . ALA B 1 466 ? -12.289 23.812 18.781 1 97.44 466 ALA B O 1
ATOM 9001 N N . THR B 1 467 ? -13 25.875 18.969 1 97.06 467 THR B N 1
ATOM 9002 C CA . THR B 1 467 ? -12.422 26.047 20.297 1 97.06 467 THR B CA 1
ATOM 9003 C C . THR B 1 467 ? -13.109 25.125 21.312 1 97.06 467 THR B C 1
ATOM 9005 O O . THR B 1 467 ? -12.453 24.547 22.172 1 97.06 467 THR B O 1
ATOM 9008 N N . LYS B 1 468 ? -14.398 25.062 21.203 1 97 468 LYS B N 1
ATOM 9009 C CA . LYS B 1 468 ? -15.148 24.203 22.094 1 97 468 LYS B CA 1
ATOM 9010 C C . LYS B 1 468 ? -14.719 22.75 21.938 1 97 468 LYS B C 1
ATOM 9012 O O . LYS B 1 468 ? -14.445 22.062 22.938 1 97 468 LYS B O 1
ATOM 9017 N N . ILE B 1 469 ? -14.664 22.297 20.703 1 97.06 469 ILE B N 1
ATOM 9018 C CA . ILE B 1 469 ? -14.281 20.922 20.406 1 97.06 469 ILE B CA 1
ATOM 9019 C C . ILE B 1 469 ? -12.875 20.656 20.938 1 97.06 469 ILE B C 1
ATOM 9021 O O . ILE B 1 469 ? -12.641 19.641 21.578 1 97.06 469 ILE B O 1
ATOM 9025 N N . CYS B 1 470 ? -11.953 21.547 20.703 1 97.06 470 CYS B N 1
ATOM 9026 C CA . CYS B 1 470 ? -10.57 21.391 21.156 1 97.06 470 CYS B CA 1
ATOM 9027 C C . CYS B 1 470 ? -10.484 21.359 22.672 1 97.06 470 CYS B C 1
ATOM 9029 O O . CYS B 1 470 ? -9.688 20.609 23.234 1 97.06 470 CYS B O 1
ATOM 9031 N N . ALA B 1 471 ? -11.305 22.188 23.312 1 96.62 471 ALA B N 1
ATOM 9032 C CA . ALA B 1 471 ? -11.289 22.234 24.781 1 96.62 471 ALA B CA 1
ATOM 9033 C C . ALA B 1 471 ? -11.641 20.875 25.375 1 96.62 471 ALA B C 1
ATOM 9035 O O . ALA B 1 471 ? -11.055 20.469 26.375 1 96.62 471 ALA B O 1
ATOM 9036 N N . ILE B 1 472 ? -12.516 20.25 24.766 1 95.44 472 ILE B N 1
ATOM 9037 C CA . ILE B 1 472 ? -12.992 18.969 25.266 1 95.44 472 ILE B CA 1
ATOM 9038 C C . ILE B 1 472 ? -12.008 17.859 24.891 1 95.44 472 ILE B C 1
ATOM 9040 O O . ILE B 1 472 ? -11.617 17.047 25.734 1 95.44 472 ILE B O 1
ATOM 9044 N N . LEU B 1 473 ? -11.594 17.828 23.656 1 94.88 473 LEU B N 1
ATOM 9045 C CA . LEU B 1 473 ? -10.859 16.688 23.125 1 94.88 473 LEU B CA 1
ATOM 9046 C C . LEU B 1 473 ? -9.391 16.75 23.531 1 94.88 473 LEU B C 1
ATOM 9048 O O . LEU B 1 473 ? -8.734 15.703 23.641 1 94.88 473 LEU B O 1
ATOM 9052 N N . THR B 1 474 ? -8.766 17.891 23.734 1 94.38 474 THR B N 1
ATOM 9053 C CA . THR B 1 474 ? -7.363 18 24.109 1 94.38 474 THR B CA 1
ATOM 9054 C C . THR B 1 474 ? -7.117 17.359 25.469 1 94.38 474 THR B C 1
ATOM 9056 O O . THR B 1 474 ? -5.992 16.953 25.781 1 94.38 474 THR B O 1
ATOM 9059 N N . ALA B 1 475 ? -8.148 17.219 26.266 1 92 475 ALA B N 1
ATOM 9060 C CA . ALA B 1 475 ? -8.031 16.578 27.562 1 92 475 ALA B CA 1
ATOM 9061 C C . ALA B 1 475 ? -7.977 15.055 27.422 1 92 475 ALA B C 1
ATOM 9063 O O . ALA B 1 475 ? -7.625 14.344 28.359 1 92 475 ALA B O 1
ATOM 9064 N N . LYS B 1 476 ? -8.25 14.609 26.203 1 91.56 476 LYS B N 1
ATOM 9065 C CA . LYS B 1 476 ? -8.383 13.172 25.984 1 91.56 476 LYS B CA 1
ATOM 9066 C C . LYS B 1 476 ? -7.234 12.641 25.125 1 91.56 476 LYS B C 1
ATOM 9068 O O . LYS B 1 476 ? -7.227 11.461 24.75 1 91.56 476 LYS B O 1
ATOM 9073 N N . ILE B 1 477 ? -6.273 13.414 24.797 1 91.06 477 ILE B N 1
ATOM 9074 C CA . ILE B 1 477 ? -5.188 12.961 23.922 1 91.06 477 ILE B CA 1
ATOM 9075 C C . ILE B 1 477 ? -3.912 12.789 24.75 1 91.06 477 ILE B C 1
ATOM 9077 O O . ILE B 1 477 ? -3.822 13.273 25.875 1 91.06 477 ILE B O 1
ATOM 9081 N N . SER B 1 478 ? -2.904 12.055 24.219 1 87.44 478 SER B N 1
ATOM 9082 C CA . SER B 1 478 ? -1.656 11.75 24.906 1 87.44 478 SER B CA 1
ATOM 9083 C C . SER B 1 478 ? -0.739 12.969 24.953 1 87.44 478 SER B C 1
ATOM 9085 O O . SER B 1 478 ? -1 13.977 24.297 1 87.44 478 SER B O 1
ATOM 9087 N N . THR B 1 479 ? 0.313 12.922 25.719 1 86.38 479 THR B N 1
ATOM 9088 C CA . THR B 1 479 ? 1.264 14.008 25.891 1 86.38 479 THR B CA 1
ATOM 9089 C C . THR B 1 479 ? 1.953 14.344 24.578 1 86.38 479 THR B C 1
ATOM 9091 O O . THR B 1 479 ? 2.104 15.516 24.219 1 86.38 479 THR B O 1
ATOM 9094 N N . TYR B 1 480 ? 2.293 13.344 23.859 1 85.62 480 TYR B N 1
ATOM 9095 C CA . TYR B 1 480 ? 2.979 13.578 22.594 1 85.62 480 TYR B CA 1
ATOM 9096 C C . TYR B 1 480 ? 2.039 14.219 21.578 1 85.62 480 TYR B C 1
ATOM 9098 O O . TYR B 1 480 ? 2.461 15.047 20.766 1 85.62 480 TYR B O 1
ATOM 9106 N N . GLU B 1 481 ? 0.805 13.773 21.641 1 89.81 481 GLU B N 1
ATOM 9107 C CA . GLU B 1 481 ? -0.177 14.391 20.75 1 89.81 481 GLU B CA 1
ATOM 9108 C C . GLU B 1 481 ? -0.4 15.852 21.109 1 89.81 481 GLU B C 1
ATOM 9110 O O . GLU B 1 481 ? -0.565 16.688 20.219 1 89.81 481 GLU B O 1
ATOM 9115 N N . THR B 1 482 ? -0.378 16.109 22.359 1 91.56 482 THR B N 1
ATOM 9116 C CA . THR B 1 482 ? -0.524 17.484 22.828 1 91.56 482 THR B CA 1
ATOM 9117 C C . THR B 1 482 ? 0.642 18.359 22.344 1 91.56 482 THR B C 1
ATOM 9119 O O . THR B 1 482 ? 0.443 19.484 21.891 1 91.56 482 THR B O 1
ATOM 9122 N N . ILE B 1 483 ? 1.75 17.797 22.453 1 88.44 483 ILE B N 1
ATOM 9123 C CA . ILE B 1 483 ? 2.945 18.5 22.016 1 88.44 483 ILE B CA 1
ATOM 9124 C C . ILE B 1 483 ? 2.855 18.766 20.516 1 88.44 483 ILE B C 1
ATOM 9126 O O . ILE B 1 483 ? 3.154 19.875 20.047 1 88.44 483 ILE B O 1
ATOM 9130 N N . ALA B 1 484 ? 2.41 17.797 19.844 1 89 484 ALA B N 1
ATOM 9131 C CA . ALA B 1 484 ? 2.307 17.922 18.391 1 89 484 ALA B CA 1
ATOM 9132 C C . ALA B 1 484 ? 1.284 19 18 1 89 484 ALA B C 1
ATOM 9134 O O . ALA B 1 484 ? 1.405 19.625 16.953 1 89 484 ALA B O 1
ATOM 9135 N N . LEU B 1 485 ? 0.333 19.203 18.828 1 92.31 485 LEU B N 1
ATOM 9136 C CA . LEU B 1 485 ? -0.723 20.172 18.562 1 92.31 485 LEU B CA 1
ATOM 9137 C C . LEU B 1 485 ? -0.26 21.594 18.906 1 92.31 485 LEU B C 1
ATOM 9139 O O . LEU B 1 485 ? -0.807 22.562 18.406 1 92.31 485 LEU B O 1
ATOM 9143 N N . GLY B 1 486 ? 0.674 21.688 19.844 1 91.19 486 GLY B N 1
ATOM 9144 C CA . GLY B 1 486 ? 1.13 22.984 20.359 1 91.19 486 GLY B CA 1
ATOM 9145 C C . GLY B 1 486 ? 2.084 23.688 19.406 1 91.19 486 GLY B C 1
ATOM 9146 O O . GLY B 1 486 ? 3.246 23.922 19.75 1 91.19 486 GLY B O 1
ATOM 9147 N N . THR B 1 487 ? 1.538 24.172 18.266 1 89.75 487 THR B N 1
ATOM 9148 C CA . THR B 1 487 ? 2.348 24.875 17.281 1 89.75 487 THR B CA 1
ATOM 9149 C C . THR B 1 487 ? 2.236 26.391 17.469 1 89.75 487 THR B C 1
ATOM 9151 O O . THR B 1 487 ? 1.305 26.875 18.109 1 89.75 487 THR B O 1
ATOM 9154 N N . ASP B 1 488 ? 3.229 27.109 16.922 1 89.38 488 ASP B N 1
ATOM 9155 C CA . ASP B 1 488 ? 3.223 28.562 17.016 1 89.38 488 ASP B CA 1
ATOM 9156 C C . ASP B 1 488 ? 1.957 29.141 16.391 1 89.38 488 ASP B C 1
ATOM 9158 O O . ASP B 1 488 ? 1.357 30.062 16.922 1 89.38 488 ASP B O 1
ATOM 9162 N N . ARG B 1 489 ? 1.591 28.531 15.328 1 89.81 489 ARG B N 1
ATOM 9163 C CA . ARG B 1 489 ? 0.402 28.984 14.617 1 89.81 489 ARG B CA 1
ATOM 9164 C C . ARG B 1 489 ? -0.849 28.812 15.477 1 89.81 489 ARG B C 1
ATOM 9166 O O . ARG B 1 489 ? -1.669 29.734 15.562 1 89.81 489 ARG B O 1
ATOM 9173 N N . HIS B 1 490 ? -0.967 27.688 16.078 1 94.25 490 HIS B N 1
ATOM 9174 C CA . HIS B 1 490 ? -2.123 27.406 16.922 1 94.25 490 HIS B CA 1
ATOM 9175 C C . HIS B 1 490 ? -2.143 28.297 18.156 1 94.25 490 HIS B C 1
ATOM 9177 O O . HIS B 1 490 ? -3.182 28.875 18.5 1 94.25 490 HIS B O 1
ATOM 9183 N N . LEU B 1 491 ? -1.028 28.438 18.797 1 95 491 LEU B N 1
ATOM 9184 C CA . LEU B 1 491 ? -0.938 29.25 20.016 1 95 491 LEU B CA 1
ATOM 9185 C C . LEU B 1 491 ? -1.227 30.719 19.719 1 95 491 LEU B C 1
ATOM 9187 O O . LEU B 1 491 ? -1.956 31.359 20.469 1 95 491 LEU B O 1
ATOM 9191 N N . LYS B 1 492 ? -0.705 31.188 18.656 1 94.12 492 LYS B N 1
ATOM 9192 C CA . LYS B 1 492 ? -0.933 32.594 18.297 1 94.12 492 LYS B CA 1
ATOM 9193 C C . LYS B 1 492 ? -2.408 32.844 18 1 94.12 492 LYS B C 1
ATOM 9195 O O . LYS B 1 492 ? -2.943 33.906 18.344 1 94.12 492 LYS B O 1
ATOM 9200 N N . ALA B 1 493 ? -2.961 31.859 17.312 1 94.75 493 ALA B N 1
ATOM 9201 C CA . ALA B 1 493 ? -4.383 32 17 1 94.75 493 ALA B CA 1
ATOM 9202 C C . ALA B 1 493 ? -5.215 32.062 18.281 1 94.75 493 ALA B C 1
ATOM 9204 O O . ALA B 1 493 ? -6.129 32.906 18.391 1 94.75 493 ALA B O 1
ATOM 9205 N N . LEU B 1 494 ? -4.957 31.266 19.219 1 97.25 494 LEU B N 1
ATOM 9206 C CA . LEU B 1 494 ? -5.672 31.25 20.484 1 97.25 494 LEU B CA 1
ATOM 9207 C C . LEU B 1 494 ? -5.422 32.531 21.266 1 97.25 494 LEU B C 1
ATOM 9209 O O . LEU B 1 494 ? -6.348 33.094 21.844 1 97.25 494 LEU B O 1
ATOM 9213 N N . MET B 1 495 ? -4.195 32.969 21.297 1 97 495 MET B N 1
ATOM 9214 C CA . MET B 1 495 ? -3.846 34.188 22 1 97 495 MET B CA 1
ATOM 9215 C C . MET B 1 495 ? -4.523 35.406 21.375 1 97 495 MET B C 1
ATOM 9217 O O . MET B 1 495 ? -4.914 36.344 22.078 1 97 495 MET B O 1
ATOM 9221 N N . TYR B 1 496 ? -4.605 35.312 20.109 1 96.12 496 TYR B N 1
ATOM 9222 C CA . TYR B 1 496 ? -5.293 36.406 19.422 1 96.12 496 TYR B CA 1
ATOM 9223 C C . TYR B 1 496 ? -6.75 36.5 19.859 1 96.12 496 TYR B C 1
ATOM 9225 O O . TYR B 1 496 ? -7.281 37.594 20.031 1 96.12 496 TYR B O 1
ATOM 9233 N N . ILE B 1 497 ? -7.387 35.406 20 1 96.5 497 ILE B N 1
ATOM 9234 C CA . ILE B 1 497 ? -8.766 35.375 20.469 1 96.5 497 ILE B CA 1
ATOM 9235 C C . ILE B 1 497 ? -8.852 35.938 21.875 1 96.5 497 ILE B C 1
ATOM 9237 O O . ILE B 1 497 ? -9.727 36.75 22.172 1 96.5 497 ILE B O 1
ATOM 9241 N N . VAL B 1 498 ? -7.949 35.562 22.781 1 97.19 498 VAL B N 1
ATOM 9242 C CA . VAL B 1 498 ? -7.934 36.062 24.156 1 97.19 498 VAL B CA 1
ATOM 9243 C C . VAL B 1 498 ? -7.707 37.562 24.188 1 97.19 498 VAL B C 1
ATOM 9245 O O . VAL B 1 498 ? -8.375 38.281 24.922 1 97.19 498 VAL B O 1
ATOM 9248 N N . GLU B 1 499 ? -6.762 37.969 23.406 1 97 499 GLU B N 1
ATOM 9249 C CA . GLU B 1 499 ? -6.461 39.406 23.312 1 97 499 GLU B CA 1
ATOM 9250 C C . GLU B 1 499 ? -7.688 40.219 22.891 1 97 499 GLU B C 1
ATOM 9252 O O . GLU B 1 499 ? -7.961 41.281 23.438 1 97 499 GLU B O 1
ATOM 9257 N N . GLY B 1 500 ? -8.328 39.656 21.859 1 95.62 500 GLY B N 1
ATOM 9258 C CA . GLY B 1 500 ? -9.547 40.312 21.422 1 95.62 500 GLY B CA 1
ATOM 9259 C C . GLY B 1 500 ? -10.602 40.406 22.516 1 95.62 500 GLY B C 1
ATOM 9260 O O . GLY B 1 500 ? -11.273 41.438 22.625 1 95.62 500 GLY B O 1
ATOM 9261 N N . LYS B 1 501 ? -10.75 39.438 23.312 1 95.56 501 LYS B N 1
ATOM 9262 C CA . LYS B 1 501 ? -11.734 39.438 24.391 1 95.56 501 LYS B CA 1
ATOM 9263 C C . LYS B 1 501 ? -11.32 40.375 25.531 1 95.56 501 LYS B C 1
ATOM 9265 O O . LYS B 1 501 ? -12.172 40.969 26.172 1 95.56 501 LYS B O 1
ATOM 9270 N N . VAL B 1 502 ? -10.031 40.469 25.828 1 95.88 502 VAL B N 1
ATOM 9271 C CA . VAL B 1 502 ? -9.508 41.344 26.859 1 95.88 502 VAL B CA 1
ATOM 9272 C C . VAL B 1 502 ? -9.742 42.812 26.438 1 95.88 502 VAL B C 1
ATOM 9274 O O . VAL B 1 502 ? -10.172 43.625 27.25 1 95.88 502 VAL B O 1
ATOM 9277 N N . GLU B 1 503 ? -9.5 43.062 25.188 1 96.12 503 GLU B N 1
ATOM 9278 C CA . GLU B 1 503 ? -9.711 44.406 24.688 1 96.12 503 GLU B CA 1
ATOM 9279 C C . GLU B 1 503 ? -11.188 44.781 24.734 1 96.12 503 GLU B C 1
ATOM 9281 O O . GLU B 1 503 ? -11.531 45.938 25.031 1 96.12 503 GLU B O 1
ATOM 9286 N N . ALA B 1 504 ? -12 43.812 24.469 1 95.38 504 ALA B N 1
ATOM 9287 C CA . ALA B 1 504 ? -13.445 44.062 24.484 1 95.38 504 ALA B CA 1
ATOM 9288 C C . ALA B 1 504 ? -14.008 43.938 25.891 1 95.38 504 ALA B C 1
ATOM 9290 O O . ALA B 1 504 ? -15.172 44.281 26.141 1 95.38 504 ALA B O 1
ATOM 9291 N N . VAL B 1 505 ? -13.211 43.5 26.891 1 94.12 505 VAL B N 1
ATOM 9292 C CA . VAL B 1 505 ? -13.602 43.281 28.281 1 94.12 505 VAL B CA 1
ATOM 9293 C C . VAL B 1 505 ? -14.836 42.406 28.328 1 94.12 505 VAL B C 1
ATOM 9295 O O . VAL B 1 505 ? -15.844 42.75 28.953 1 94.12 505 VAL B O 1
ATOM 9298 N N . GLN B 1 506 ? -14.781 41.344 27.594 1 93.88 506 GLN B N 1
ATOM 9299 C CA . GLN B 1 506 ? -15.891 40.375 27.516 1 93.88 506 GLN B CA 1
ATOM 9300 C C . GLN B 1 506 ? -15.484 39.031 28.062 1 93.88 506 GLN B C 1
ATOM 9302 O O . GLN B 1 506 ? -14.641 38.344 27.484 1 93.88 506 GLN B O 1
ATOM 9307 N N . ALA B 1 507 ? -16.016 38.625 29.156 1 92.94 507 ALA B N 1
ATOM 9308 C CA . ALA B 1 507 ? -15.805 37.281 29.734 1 92.94 507 ALA B CA 1
ATOM 9309 C C . ALA B 1 507 ? -16.875 36.312 29.266 1 92.94 507 ALA B C 1
ATOM 9311 O O . ALA B 1 507 ? -17.766 35.938 30.031 1 92.94 507 ALA B O 1
ATOM 9312 N N . ASP B 1 508 ? -16.844 35.906 27.984 1 92.44 508 ASP B N 1
ATOM 9313 C CA . ASP B 1 508 ? -17.859 35 27.422 1 92.44 508 ASP B CA 1
ATOM 9314 C C . ASP B 1 508 ? -17.359 33.562 27.359 1 92.44 508 ASP B C 1
ATOM 9316 O O . ASP B 1 508 ? -16.297 33.25 27.875 1 92.44 508 ASP B O 1
ATOM 9320 N N . TYR B 1 509 ? -18.172 32.812 26.828 1 93.69 509 TYR B N 1
ATOM 9321 C CA . TYR B 1 509 ? -17.922 31.375 26.75 1 93.69 509 TYR B CA 1
ATOM 9322 C C . TYR B 1 509 ? -16.688 31.078 25.875 1 93.69 509 TYR B C 1
ATOM 9324 O O . TYR B 1 509 ? -15.898 30.188 26.188 1 93.69 509 TYR B O 1
ATOM 9332 N N . ILE B 1 510 ? -16.516 31.828 24.812 1 94.94 510 ILE B N 1
ATOM 9333 C CA . ILE B 1 510 ? -15.406 31.625 23.891 1 94.94 510 ILE B CA 1
ATOM 9334 C C . ILE B 1 510 ? -14.078 31.859 24.609 1 94.94 510 ILE B C 1
ATOM 9336 O O . ILE B 1 510 ? -13.125 31.094 24.422 1 94.94 510 ILE B O 1
ATOM 9340 N N . LEU B 1 511 ? -14.047 32.875 25.391 1 96.38 511 LEU B N 1
ATOM 9341 C CA . LEU B 1 511 ? -12.844 33.156 26.172 1 96.38 511 LEU B CA 1
ATOM 9342 C C . LEU B 1 511 ? -12.539 31.984 27.125 1 96.38 511 LEU B C 1
ATOM 9344 O O . LEU B 1 511 ? -11.398 31.531 27.203 1 96.38 511 LEU B O 1
ATOM 9348 N N . SER B 1 512 ? -13.57 31.531 27.781 1 96.44 512 SER B N 1
ATOM 9349 C CA . SER B 1 512 ? -13.414 30.453 28.75 1 96.44 512 SER B CA 1
ATOM 9350 C C . SER B 1 512 ? -12.852 29.203 28.094 1 96.44 512 SER B C 1
ATOM 9352 O O . SER B 1 512 ? -11.914 28.594 28.609 1 96.44 512 SER B O 1
ATOM 9354 N N . VAL B 1 513 ? -13.422 28.875 26.984 1 96.44 513 VAL B N 1
ATOM 9355 C CA . VAL B 1 513 ? -13.023 27.641 26.312 1 96.44 513 VAL B CA 1
ATOM 9356 C C . VAL B 1 513 ? -11.633 27.812 25.703 1 96.44 513 VAL B C 1
ATOM 9358 O O . VAL B 1 513 ? -10.844 26.875 25.656 1 96.44 513 VAL B O 1
ATOM 9361 N N . THR B 1 514 ? -11.336 28.953 25.172 1 97.62 514 THR B N 1
ATOM 9362 C CA . THR B 1 514 ? -10.016 29.234 24.609 1 97.62 514 THR B CA 1
ATOM 9363 C C . THR B 1 514 ? -8.938 29.062 25.672 1 97.62 514 THR B C 1
ATOM 9365 O O . THR B 1 514 ? -7.887 28.484 25.406 1 97.62 514 THR B O 1
ATOM 9368 N N . LEU B 1 515 ? -9.258 29.562 26.844 1 97.5 515 LEU B N 1
ATOM 9369 C CA . LEU B 1 515 ? -8.312 29.438 27.953 1 97.5 515 LEU B CA 1
ATOM 9370 C C . LEU B 1 515 ? -8.141 27.984 28.375 1 97.5 515 LEU B C 1
ATOM 9372 O O . LEU B 1 515 ? -7.047 27.578 28.766 1 97.5 515 LEU B O 1
ATOM 9376 N N . SER B 1 516 ? -9.172 27.219 28.25 1 97.38 516 SER B N 1
ATOM 9377 C CA . SER B 1 516 ? -9.078 25.797 28.547 1 97.38 516 SER B CA 1
ATOM 9378 C C . SER B 1 516 ? -8.141 25.078 27.578 1 97.38 516 SER B C 1
ATOM 9380 O O . SER B 1 516 ? -7.402 24.172 27.984 1 97.38 516 SER B O 1
ATOM 9382 N N . VAL B 1 517 ? -8.227 25.453 26.328 1 97.88 517 VAL B N 1
ATOM 9383 C CA . VAL B 1 517 ? -7.355 24.844 25.312 1 97.88 517 VAL B CA 1
ATOM 9384 C C . VAL B 1 517 ? -5.898 25.188 25.625 1 97.88 517 VAL B C 1
ATOM 9386 O O . VAL B 1 517 ? -5.027 24.312 25.562 1 97.88 517 VAL B O 1
ATOM 9389 N N . LEU B 1 518 ? -5.645 26.453 25.938 1 97.75 518 LEU B N 1
ATOM 9390 C CA . LEU B 1 518 ? -4.289 26.875 26.25 1 97.75 518 LEU B CA 1
ATOM 9391 C C . LEU B 1 518 ? -3.762 26.141 27.484 1 97.75 518 LEU B C 1
ATOM 9393 O O . LEU B 1 518 ? -2.598 25.734 27.516 1 97.75 518 LEU B O 1
ATOM 9397 N N . TRP B 1 519 ? -4.652 25.984 28.516 1 97.06 519 TRP B N 1
ATOM 9398 C CA . TRP B 1 519 ? -4.309 25.25 29.734 1 97.06 519 TRP B CA 1
ATOM 9399 C C . TRP B 1 519 ? -3.889 23.828 29.406 1 97.06 519 TRP B C 1
ATOM 9401 O O . TRP B 1 519 ? -2.865 23.344 29.906 1 97.06 519 TRP B O 1
ATOM 9411 N N . ASN B 1 520 ? -4.586 23.188 28.516 1 95.75 520 ASN B N 1
ATOM 9412 C CA . ASN B 1 520 ? -4.32 21.797 28.141 1 95.75 520 ASN B CA 1
ATOM 9413 C C . ASN B 1 520 ? -3.074 21.672 27.266 1 95.75 520 ASN B C 1
ATOM 9415 O O . ASN B 1 520 ? -2.299 20.734 27.406 1 95.75 520 ASN B O 1
ATOM 9419 N N . LEU B 1 521 ? -2.855 22.625 26.328 1 95.81 521 LEU B N 1
ATOM 9420 C CA . LEU B 1 521 ? -1.754 22.562 25.375 1 95.81 521 LEU B CA 1
ATOM 9421 C C . LEU B 1 521 ? -0.414 22.766 26.078 1 95.81 521 LEU B C 1
ATOM 9423 O O . LEU B 1 521 ? 0.632 22.375 25.547 1 95.81 521 LEU B O 1
ATOM 9427 N N . THR B 1 522 ? -0.419 23.359 27.203 1 95.44 522 THR B N 1
ATOM 9428 C CA . THR B 1 522 ? 0.825 23.672 27.906 1 95.44 522 THR B CA 1
ATOM 9429 C C . THR B 1 522 ? 1.122 22.609 28.969 1 95.44 522 THR B C 1
ATOM 9431 O O . THR B 1 522 ? 2.18 22.641 29.594 1 95.44 522 THR B O 1
ATOM 9434 N N . ASP B 1 523 ? 0.224 21.672 29.125 1 93 523 ASP B N 1
ATOM 9435 C CA . ASP B 1 523 ? 0.392 20.625 30.141 1 93 523 ASP B CA 1
ATOM 9436 C C . ASP B 1 523 ? 1.501 19.656 29.75 1 93 523 ASP B C 1
ATOM 9438 O O . ASP B 1 523 ? 1.398 18.953 28.734 1 93 523 ASP B O 1
ATOM 9442 N N . GLU B 1 524 ? 2.5 19.578 30.5 1 87.5 524 GLU B N 1
ATOM 9443 C CA . GLU B 1 524 ? 3.648 18.703 30.297 1 87.5 524 GLU B CA 1
ATOM 9444 C C . GLU B 1 524 ? 4.203 18.828 28.891 1 87.5 524 GLU B C 1
ATOM 9446 O O . GLU B 1 524 ? 4.57 17.828 28.266 1 87.5 524 GLU B O 1
ATOM 9451 N N . ALA B 1 525 ? 4.09 20 28.344 1 89.12 525 ALA B N 1
ATOM 9452 C CA . ALA B 1 525 ? 4.57 20.281 27 1 89.12 525 ALA B CA 1
ATOM 9453 C C . ALA B 1 525 ? 5.57 21.422 27 1 89.12 525 ALA B C 1
ATOM 9455 O O . ALA B 1 525 ? 5.203 22.578 26.781 1 89.12 525 ALA B O 1
ATOM 9456 N N . CYS B 1 526 ? 6.758 21.125 27.172 1 86.75 526 CYS B N 1
ATOM 9457 C CA . CYS B 1 526 ? 7.828 22.094 27.328 1 86.75 526 CYS B CA 1
ATOM 9458 C C . CYS B 1 526 ? 7.957 22.984 26.094 1 86.75 526 CYS B C 1
ATOM 9460 O O . CYS B 1 526 ? 8.117 24.203 26.219 1 86.75 526 CYS B O 1
ATOM 9462 N N . CYS B 1 527 ? 7.777 22.422 24.953 1 85.38 527 CYS B N 1
ATOM 9463 C CA . CYS B 1 527 ? 7.934 23.172 23.719 1 85.38 527 CYS B CA 1
ATOM 9464 C C . CYS B 1 527 ? 6.812 24.188 23.547 1 85.38 527 CYS B C 1
ATOM 9466 O O . CYS B 1 527 ? 7.055 25.328 23.156 1 85.38 527 CYS B O 1
ATOM 9468 N N . SER B 1 528 ? 5.652 23.766 23.859 1 90.94 528 SER B N 1
ATOM 9469 C CA . SER B 1 528 ? 4.504 24.656 23.75 1 90.94 528 SER B CA 1
ATOM 9470 C C . SER B 1 528 ? 4.605 25.812 24.734 1 90.94 528 SER B C 1
ATOM 9472 O O . SER B 1 528 ? 4.238 26.953 24.422 1 90.94 528 SER B O 1
ATOM 9474 N N . CYS B 1 529 ? 5.125 25.5 25.906 1 94.06 529 CYS B N 1
ATOM 9475 C CA . CYS B 1 529 ? 5.312 26.531 26.922 1 94.06 529 CYS B CA 1
ATOM 9476 C C . CYS B 1 529 ? 6.324 27.562 26.469 1 94.06 529 CYS B C 1
ATOM 9478 O O . CYS B 1 529 ? 6.117 28.766 26.641 1 94.06 529 CYS B O 1
ATOM 9480 N N . GLN B 1 530 ? 7.348 27.094 25.859 1 91.12 530 GLN B N 1
ATOM 9481 C CA . GLN B 1 530 ? 8.375 28 25.344 1 91.12 530 GLN B CA 1
ATOM 9482 C C . GLN B 1 530 ? 7.812 28.906 24.266 1 91.12 530 GLN B C 1
ATOM 9484 O O . GLN B 1 530 ? 8.039 30.125 24.281 1 91.12 530 GLN B O 1
ATOM 9489 N N . LEU B 1 531 ? 7.121 28.359 23.375 1 91.31 531 LEU B N 1
ATOM 9490 C CA . LEU B 1 531 ? 6.523 29.141 22.297 1 91.31 531 LEU B CA 1
ATOM 9491 C C . LEU B 1 531 ? 5.543 30.172 22.844 1 91.31 531 LEU B C 1
ATOM 9493 O O . LEU B 1 531 ? 5.477 31.297 22.359 1 91.31 531 LEU B O 1
ATOM 9497 N N . PHE B 1 532 ? 4.809 29.734 23.859 1 95.25 532 PHE B N 1
ATOM 9498 C CA . PHE B 1 532 ? 3.826 30.609 24.484 1 95.25 532 PHE B CA 1
ATOM 9499 C C . PHE B 1 532 ? 4.504 31.828 25.094 1 95.25 532 PHE B C 1
ATOM 9501 O O . PHE B 1 532 ? 4.027 32.938 24.938 1 95.25 532 PHE B O 1
ATOM 9508 N N . ILE B 1 533 ? 5.617 31.609 25.734 1 95 533 ILE B N 1
ATOM 9509 C CA . ILE B 1 533 ? 6.359 32.688 26.375 1 95 533 ILE B CA 1
ATOM 9510 C C . ILE B 1 533 ? 7 33.594 25.328 1 95 533 ILE B C 1
ATOM 9512 O O . ILE B 1 533 ? 6.98 34.812 25.453 1 95 533 ILE B O 1
ATOM 9516 N N . ASP B 1 534 ? 7.523 32.969 24.312 1 92.44 534 ASP B N 1
ATOM 9517 C CA . ASP B 1 534 ? 8.18 33.719 23.25 1 92.44 534 ASP B CA 1
ATOM 9518 C C . ASP B 1 534 ? 7.191 34.625 22.516 1 92.44 534 ASP B C 1
ATOM 9520 O O . ASP B 1 534 ? 7.566 35.688 22.031 1 92.44 534 ASP B O 1
ATOM 9524 N N . SER B 1 535 ? 5.977 34.25 22.594 1 93.25 535 SER B N 1
ATOM 9525 C CA . SER B 1 535 ? 4.934 35 21.922 1 93.25 535 SER B CA 1
ATOM 9526 C C . SER B 1 535 ? 4.273 36 22.891 1 93.25 535 SER B C 1
ATOM 9528 O O . SER B 1 535 ? 3.162 36.469 22.641 1 93.25 535 SER B O 1
ATOM 9530 N N . LYS B 1 536 ? 4.848 36.188 24.031 1 94.62 536 LYS B N 1
ATOM 9531 C CA . LYS B 1 536 ? 4.41 37.125 25.047 1 94.62 536 LYS B CA 1
ATOM 9532 C C . LYS B 1 536 ? 3.102 36.688 25.688 1 94.62 536 LYS B C 1
ATOM 9534 O O . LYS B 1 536 ? 2.236 37.5 26 1 94.62 536 LYS B O 1
ATOM 9539 N N . GLY B 1 537 ? 3.035 35.469 25.797 1 96.31 537 GLY B N 1
ATOM 9540 C CA . GLY B 1 537 ? 1.832 34.875 26.375 1 96.31 537 GLY B CA 1
ATOM 9541 C C . GLY B 1 537 ? 1.653 35.25 27.844 1 96.31 537 GLY B C 1
ATOM 9542 O O . GLY B 1 537 ? 0.531 35.469 28.297 1 96.31 537 GLY B O 1
ATOM 9543 N N . LEU B 1 538 ? 2.744 35.344 28.594 1 96.06 538 LEU B N 1
ATOM 9544 C CA . LEU B 1 538 ? 2.68 35.656 30.016 1 96.06 538 LEU B CA 1
ATOM 9545 C C . LEU B 1 538 ? 2.139 37.062 30.234 1 96.06 538 LEU B C 1
ATOM 9547 O O . LEU B 1 538 ? 1.321 37.281 31.141 1 96.06 538 LEU B O 1
ATOM 9551 N N . LYS B 1 539 ? 2.576 37.938 29.438 1 95.81 539 LYS B N 1
ATOM 9552 C CA . LYS B 1 539 ? 2.076 39.312 29.516 1 95.81 539 LYS B CA 1
ATOM 9553 C C . LYS B 1 539 ? 0.575 39.375 29.25 1 95.81 539 LYS B C 1
ATOM 9555 O O . LYS B 1 539 ? -0.148 40.125 29.906 1 95.81 539 LYS B O 1
ATOM 9560 N N . LEU B 1 540 ? 0.216 38.594 28.328 1 97.06 540 LEU B N 1
ATOM 9561 C CA . LEU B 1 540 ? -1.202 38.531 27.984 1 97.06 540 LEU B CA 1
ATOM 9562 C C . LEU B 1 540 ? -2.016 37.969 29.156 1 97.06 540 LEU B C 1
ATOM 9564 O O . LEU B 1 540 ? -3.086 38.5 29.469 1 97.06 540 LEU B O 1
ATOM 9568 N N . LEU B 1 541 ? -1.545 36.938 29.797 1 96.69 541 LEU B N 1
ATOM 9569 C CA . LEU B 1 541 ? -2.26 36.344 30.922 1 96.69 541 LEU B CA 1
ATOM 9570 C C . LEU B 1 541 ? -2.359 37.344 32.094 1 96.69 541 LEU B C 1
ATOM 9572 O O . LEU B 1 541 ? -3.381 37.375 32.781 1 96.69 541 LEU B O 1
ATOM 9576 N N . LEU B 1 542 ? -1.342 38.094 32.281 1 95 542 LEU B N 1
ATOM 9577 C CA . LEU B 1 542 ? -1.365 39.125 33.344 1 95 542 LEU B CA 1
ATOM 9578 C C . LEU B 1 542 ? -2.406 40.188 33.031 1 95 542 LEU B C 1
ATOM 9580 O O . LEU B 1 542 ? -3.084 40.688 33.938 1 95 542 LEU B O 1
ATOM 9584 N N . ARG B 1 543 ? -2.482 40.5 31.781 1 95.38 543 ARG B N 1
ATOM 9585 C CA . ARG B 1 543 ? -3.51 41.438 31.375 1 95.38 543 ARG B CA 1
ATOM 9586 C C . ARG B 1 543 ? -4.906 40.875 31.625 1 95.38 543 ARG B C 1
ATOM 9588 O O . ARG B 1 543 ? -5.82 41.625 31.984 1 95.38 543 ARG B O 1
ATOM 9595 N N . VAL B 1 544 ? -5.051 39.625 31.391 1 96.38 544 VAL B N 1
ATOM 9596 C CA . VAL B 1 544 ? -6.336 38.969 31.641 1 96.38 544 VAL B CA 1
ATOM 9597 C C . VAL B 1 544 ? -6.676 39.062 33.125 1 96.38 544 VAL B C 1
ATOM 9599 O O . VAL B 1 544 ? -7.812 39.375 33.5 1 96.38 544 VAL B O 1
ATOM 9602 N N . LEU B 1 545 ? -5.703 38.812 34 1 93.31 545 LEU B N 1
ATOM 9603 C CA . LEU B 1 545 ? -5.906 38.875 35.438 1 93.31 545 LEU B CA 1
ATOM 9604 C C . LEU B 1 545 ? -6.266 40.281 35.906 1 93.31 545 LEU B C 1
ATOM 9606 O O . LEU B 1 545 ? -7.047 40.438 36.844 1 93.31 545 LEU B O 1
ATOM 9610 N N . LYS B 1 546 ? -5.719 41.219 35.219 1 91.94 546 LYS B N 1
ATOM 9611 C CA . LYS B 1 546 ? -5.98 42.625 35.562 1 91.94 546 LYS B CA 1
ATOM 9612 C C . LYS B 1 546 ? -7.367 43.062 35.094 1 91.94 546 LYS B C 1
ATOM 9614 O O . LYS B 1 546 ? -8.039 43.812 35.781 1 91.94 546 LYS B O 1
ATOM 9619 N N . THR B 1 547 ? -7.691 42.531 33.938 1 94.31 547 THR B N 1
ATOM 9620 C CA . THR B 1 547 ? -8.938 42.969 33.312 1 94.31 547 THR B CA 1
ATOM 9621 C C . THR B 1 547 ? -10.133 42.281 33.969 1 94.31 547 THR B C 1
ATOM 9623 O O . THR B 1 547 ? -11.172 42.906 34.188 1 94.31 547 THR B O 1
ATOM 9626 N N . PHE B 1 548 ? -9.953 41 34.25 1 91.81 548 PHE B N 1
ATOM 9627 C CA . PHE B 1 548 ? -11.078 40.219 34.781 1 91.81 548 PHE B CA 1
ATOM 9628 C C . PHE B 1 548 ? -10.914 39.969 36.25 1 91.81 548 PHE B C 1
ATOM 9630 O O . PHE B 1 548 ? -9.867 39.469 36.688 1 91.81 548 PHE B O 1
ATOM 9637 N N . THR B 1 549 ? -11.555 40.688 37.125 1 77.44 549 THR B N 1
ATOM 9638 C CA . THR B 1 549 ? -11.461 40.625 38.562 1 77.44 549 THR B CA 1
ATOM 9639 C C . THR B 1 549 ? -11.906 39.281 39.094 1 77.44 549 THR B C 1
ATOM 9641 O O . THR B 1 549 ? -12.289 38.406 38.312 1 77.44 549 THR B O 1
ATOM 9644 N N . LEU B 1 550 ? -11.805 39 40.344 1 78 550 LEU B N 1
ATOM 9645 C CA . LEU B 1 550 ? -12.086 37.75 41.031 1 78 550 LEU B CA 1
ATOM 9646 C C . LEU B 1 550 ? -13.547 37.375 40.875 1 78 550 LEU B C 1
ATOM 9648 O O . LEU B 1 550 ? -13.945 36.25 41.25 1 78 550 LEU B O 1
ATOM 9652 N N . GLU B 1 551 ? -14.297 38.25 40.219 1 79.69 551 GLU B N 1
ATOM 9653 C CA . GLU B 1 551 ? -15.695 37.906 39.938 1 79.69 551 GLU B CA 1
ATOM 9654 C C . GLU B 1 551 ? -15.812 36.781 38.938 1 79.69 551 GLU B C 1
ATOM 9656 O O . GLU B 1 551 ? -16.781 36.031 38.969 1 79.69 551 GLU B O 1
ATOM 9661 N N . ASN B 1 552 ? -14.898 36.688 38.125 1 88.88 552 ASN B N 1
ATOM 9662 C CA . ASN B 1 552 ? -14.875 35.594 37.156 1 88.88 552 ASN B CA 1
ATOM 9663 C C . ASN B 1 552 ? -13.93 34.469 37.562 1 88.88 552 ASN B C 1
ATOM 9665 O O . ASN B 1 552 ? -12.906 34.25 36.906 1 88.88 552 ASN B O 1
ATOM 9669 N N . LYS B 1 553 ? -14.281 33.719 38.406 1 88.81 553 LYS B N 1
ATOM 9670 C CA . LYS B 1 553 ? -13.453 32.688 39.094 1 88.81 553 LYS B CA 1
ATOM 9671 C C . LYS B 1 553 ? -12.969 31.656 38.094 1 88.81 553 LYS B C 1
ATOM 9673 O O . LYS B 1 553 ? -11.828 31.188 38.156 1 88.81 553 LYS B O 1
ATOM 9678 N N . ILE B 1 554 ? -13.883 31.328 37.156 1 91.88 554 ILE B N 1
ATOM 9679 C CA . ILE B 1 554 ? -13.562 30.281 36.188 1 91.88 554 ILE B CA 1
ATOM 9680 C C . ILE B 1 554 ? -12.414 30.734 35.281 1 91.88 554 ILE B C 1
ATOM 9682 O O . ILE B 1 554 ? -11.492 29.953 35.031 1 91.88 554 ILE B O 1
ATOM 9686 N N . ILE B 1 555 ? -12.445 31.953 34.844 1 94.94 555 ILE B N 1
ATOM 9687 C CA . ILE B 1 555 ? -11.43 32.5 33.969 1 94.94 555 ILE B CA 1
ATOM 9688 C C . ILE B 1 555 ? -10.094 32.594 34.719 1 94.94 555 ILE B C 1
ATOM 9690 O O . ILE B 1 555 ? -9.062 32.188 34.156 1 94.94 555 ILE B O 1
ATOM 9694 N N . ILE B 1 556 ? -10.141 33.031 35.938 1 94.19 556 ILE B N 1
ATOM 9695 C CA . ILE B 1 556 ? -8.93 33.188 36.75 1 94.19 556 ILE B CA 1
ATOM 9696 C C . ILE B 1 556 ? -8.289 31.844 37 1 94.19 556 ILE B C 1
ATOM 9698 O O . ILE B 1 556 ? -7.066 31.688 36.906 1 94.19 556 ILE B O 1
ATOM 9702 N N . LYS B 1 557 ? -9.117 30.906 37.281 1 93.81 557 LYS B N 1
ATOM 9703 C CA . LYS B 1 557 ? -8.617 29.547 37.531 1 93.81 557 LYS B CA 1
ATOM 9704 C C . LYS B 1 557 ? -7.879 29 36.312 1 93.81 557 LYS B C 1
ATOM 9706 O O . LYS B 1 557 ? -6.805 28.406 36.469 1 93.81 557 LYS B O 1
ATOM 9711 N N . LYS B 1 558 ? -8.477 29.188 35.188 1 95.81 558 LYS B N 1
ATOM 9712 C CA . LYS B 1 558 ? -7.902 28.656 33.938 1 95.81 558 LYS B CA 1
ATOM 9713 C C . LYS B 1 558 ? -6.598 29.375 33.594 1 95.81 558 LYS B C 1
ATOM 9715 O O . LYS B 1 558 ? -5.66 28.75 33.094 1 95.81 558 LYS B O 1
ATOM 9720 N N . VAL B 1 559 ? -6.543 30.672 33.844 1 96.56 559 VAL B N 1
ATOM 9721 C CA . VAL B 1 559 ? -5.332 31.438 33.594 1 96.56 559 VAL B CA 1
ATOM 9722 C C . VAL B 1 559 ? -4.223 30.969 34.531 1 96.56 559 VAL B C 1
ATOM 9724 O O . VAL B 1 559 ? -3.09 30.734 34.094 1 96.56 559 VAL B O 1
ATOM 9727 N N . LEU B 1 560 ? -4.594 30.766 35.812 1 95.38 560 LEU B N 1
ATOM 9728 C CA . LEU B 1 560 ? -3.611 30.312 36.781 1 95.38 560 LEU B CA 1
ATOM 9729 C C . LEU B 1 560 ? -3.15 28.891 36.469 1 95.38 560 LEU B C 1
ATOM 9731 O O . LEU B 1 560 ? -1.993 28.547 36.719 1 95.38 560 LEU B O 1
ATOM 9735 N N . GLY B 1 561 ? -4.066 28.094 36 1 95.31 561 GLY B N 1
ATOM 9736 C CA . GLY B 1 561 ? -3.684 26.766 35.562 1 95.31 561 GLY B CA 1
ATOM 9737 C C . GLY B 1 561 ? -2.621 26.766 34.5 1 95.31 561 GLY B C 1
ATOM 9738 O O . GLY B 1 561 ? -1.666 25.984 34.562 1 95.31 561 GLY B O 1
ATOM 9739 N N . THR B 1 562 ? -2.809 27.594 33.469 1 97.12 562 THR B N 1
ATOM 9740 C CA . THR B 1 562 ? -1.841 27.734 32.375 1 97.12 562 THR B CA 1
ATOM 9741 C C . THR B 1 562 ? -0.498 28.219 32.906 1 97.12 562 THR B C 1
ATOM 9743 O O . THR B 1 562 ? 0.552 27.672 32.562 1 97.12 562 THR B O 1
ATOM 9746 N N . MET B 1 563 ? -0.531 29.203 33.781 1 96.5 563 MET B N 1
ATOM 9747 C CA . MET B 1 563 ? 0.683 29.766 34.375 1 96.5 563 MET B CA 1
ATOM 9748 C C . MET B 1 563 ? 1.416 28.719 35.188 1 96.5 563 MET B C 1
ATOM 9750 O O . MET B 1 563 ? 2.646 28.672 35.188 1 96.5 563 MET B O 1
ATOM 9754 N N . ASN B 1 564 ? 0.644 27.938 35.844 1 95.44 564 ASN B N 1
ATOM 9755 C CA . ASN B 1 564 ? 1.24 26.875 36.656 1 95.44 564 ASN B CA 1
ATOM 9756 C C . ASN B 1 564 ? 2.012 25.891 35.781 1 95.44 564 ASN B C 1
ATOM 9758 O O . ASN B 1 564 ? 3.125 25.484 36.125 1 95.44 564 ASN B O 1
ATOM 9762 N N . ASN B 1 565 ? 1.389 25.422 34.688 1 95.69 565 ASN B N 1
ATOM 9763 C CA . ASN B 1 565 ? 2.055 24.516 33.781 1 95.69 565 ASN B CA 1
ATOM 9764 C C . ASN B 1 565 ? 3.371 25.094 33.281 1 95.69 565 ASN B C 1
ATOM 9766 O O . ASN B 1 565 ? 4.379 24.391 33.188 1 95.69 565 ASN B O 1
ATOM 9770 N N . ILE B 1 566 ? 3.387 26.375 32.969 1 96.06 566 ILE B N 1
ATOM 9771 C CA . ILE B 1 566 ? 4.57 27.047 32.438 1 96.06 566 ILE B CA 1
ATOM 9772 C C . ILE B 1 566 ? 5.637 27.156 33.5 1 96.06 566 ILE B C 1
ATOM 9774 O O . ILE B 1 566 ? 6.824 26.953 33.25 1 96.06 566 ILE B O 1
ATOM 9778 N N . SER B 1 567 ? 5.219 27.422 34.75 1 94.31 567 SER B N 1
ATOM 9779 C CA . SER B 1 567 ? 6.156 27.578 35.844 1 94.31 567 SER B CA 1
ATOM 9780 C C . SER B 1 567 ? 6.82 26.25 36.219 1 94.31 567 SER B C 1
ATOM 9782 O O . SER B 1 567 ? 7.859 26.234 36.875 1 94.31 567 SER B O 1
ATOM 9784 N N . GLU B 1 568 ? 6.289 25.156 35.781 1 93 568 GLU B N 1
ATOM 9785 C CA . GLU B 1 568 ? 6.863 23.844 36.031 1 93 568 GLU B CA 1
ATOM 9786 C C . GLU B 1 568 ? 8.055 23.578 35.125 1 93 568 GLU B C 1
ATOM 9788 O O . GLU B 1 568 ? 8.852 22.672 35.375 1 93 568 GLU B O 1
ATOM 9793 N N . VAL B 1 569 ? 8.109 24.328 34.094 1 92.44 569 VAL B N 1
ATOM 9794 C CA . VAL B 1 569 ? 9.25 24.203 33.188 1 92.44 569 VAL B CA 1
ATOM 9795 C C . VAL B 1 569 ? 10.43 25 33.75 1 92.44 569 VAL B C 1
ATOM 9797 O O . VAL B 1 569 ? 10.391 26.234 33.812 1 92.44 569 VAL B O 1
ATOM 9800 N N . HIS B 1 570 ? 11.492 24.406 34 1 89.75 570 HIS B N 1
ATOM 9801 C CA . HIS B 1 570 ? 12.617 24.953 34.781 1 89.75 570 HIS B CA 1
ATOM 9802 C C . HIS B 1 570 ? 13.219 26.156 34.062 1 89.75 570 HIS B C 1
ATOM 9804 O O . HIS B 1 570 ? 13.391 27.219 34.688 1 89.75 570 HIS B O 1
ATOM 9810 N N . HIS B 1 571 ? 13.484 26.109 32.812 1 88.88 571 HIS B N 1
ATOM 9811 C CA . HIS B 1 571 ? 14.234 27.156 32.125 1 88.88 571 HIS B CA 1
ATOM 9812 C C . HIS B 1 571 ? 13.344 28.344 31.812 1 88.88 571 HIS B C 1
ATOM 9814 O O . HIS B 1 571 ? 13.836 29.391 31.375 1 88.88 571 HIS B O 1
ATOM 9820 N N . LEU B 1 572 ? 12.016 28.266 32.156 1 93.5 572 LEU B N 1
ATOM 9821 C CA . LEU B 1 572 ? 11.102 29.359 31.844 1 93.5 572 LEU B CA 1
ATOM 9822 C C . LEU B 1 572 ? 10.734 30.141 33.094 1 93.5 572 LEU B C 1
ATOM 9824 O O . LEU B 1 572 ? 10.086 31.188 33.031 1 93.5 572 LEU B O 1
ATOM 9828 N N . ARG B 1 573 ? 11.172 29.781 34.281 1 92 573 ARG B N 1
ATOM 9829 C CA . ARG B 1 573 ? 10.781 30.344 35.562 1 92 573 ARG B CA 1
ATOM 9830 C C . ARG B 1 573 ? 11.266 31.781 35.688 1 92 573 ARG B C 1
ATOM 9832 O O . ARG B 1 573 ? 10.602 32.625 36.312 1 92 573 ARG B O 1
ATOM 9839 N N . HIS B 1 574 ? 12.344 32.062 35.062 1 90.44 574 HIS B N 1
ATOM 9840 C CA . HIS B 1 574 ? 12.938 33.375 35.188 1 90.44 574 HIS B CA 1
ATOM 9841 C C . HIS B 1 574 ? 12.031 34.438 34.562 1 90.44 574 HIS B C 1
ATOM 9843 O O . HIS B 1 574 ? 12.094 35.625 34.969 1 90.44 574 HIS B O 1
ATOM 9849 N N . HIS B 1 575 ? 11.141 34.062 33.656 1 93.25 575 HIS B N 1
ATOM 9850 C CA . HIS B 1 575 ? 10.25 35 33 1 93.25 575 HIS B CA 1
ATOM 9851 C C . HIS B 1 575 ? 9.172 35.5 33.969 1 93.25 575 HIS B C 1
ATOM 9853 O O . HIS B 1 575 ? 8.555 36.531 33.719 1 93.25 575 HIS B O 1
ATOM 9859 N N . PHE B 1 576 ? 8.945 34.781 35.125 1 93.75 576 PHE B N 1
ATOM 9860 C CA . PHE B 1 576 ? 7.914 35.125 36.094 1 93.75 576 PHE B CA 1
ATOM 9861 C C . PHE B 1 576 ? 8.445 36.125 37.094 1 93.75 576 PHE B C 1
ATOM 9863 O O . PHE B 1 576 ? 7.668 36.75 37.844 1 93.75 576 PHE B O 1
ATOM 9870 N N . ILE B 1 577 ? 9.75 36.312 37.094 1 91.75 577 ILE B N 1
ATOM 9871 C CA . ILE B 1 577 ? 10.375 37.094 38.156 1 91.75 577 ILE B CA 1
ATOM 9872 C C . ILE B 1 577 ? 10.367 38.562 37.781 1 91.75 577 ILE B C 1
ATOM 9874 O O . ILE B 1 577 ? 11.398 39.125 37.375 1 91.75 577 ILE B O 1
ATOM 9878 N N . ASN B 1 578 ? 9.344 39.219 37.906 1 90 578 ASN B N 1
ATOM 9879 C CA . ASN B 1 578 ? 9.133 40.656 37.75 1 90 578 ASN B CA 1
ATOM 9880 C C . ASN B 1 578 ? 8.07 41.188 38.719 1 90 578 ASN B C 1
ATOM 9882 O O . ASN B 1 578 ? 7.25 40.406 39.219 1 90 578 ASN B O 1
ATOM 9886 N N . ASP B 1 579 ? 8.055 42.406 39 1 91.06 579 ASP B N 1
ATOM 9887 C CA . ASP B 1 579 ? 7.227 43.031 40.031 1 91.06 579 ASP B CA 1
ATOM 9888 C C . ASP B 1 579 ? 5.742 42.844 39.719 1 91.06 579 ASP B C 1
ATOM 9890 O O . ASP B 1 579 ? 4.945 42.562 40.625 1 91.06 579 ASP B O 1
ATOM 9894 N N . GLU B 1 580 ? 5.426 42.969 38.562 1 92.12 580 GLU B N 1
ATOM 9895 C CA . GLU B 1 580 ? 4.023 42.875 38.156 1 92.12 580 GLU B CA 1
ATOM 9896 C C . GLU B 1 580 ? 3.465 41.469 38.406 1 92.12 580 GLU B C 1
ATOM 9898 O O . GLU B 1 580 ? 2.379 41.344 38.969 1 92.12 580 GLU B O 1
ATOM 9903 N N . CYS B 1 581 ? 4.184 40.5 38 1 93.31 581 CYS B N 1
ATOM 9904 C CA . CYS B 1 581 ? 3.752 39.125 38.125 1 93.31 581 CYS B CA 1
ATOM 9905 C C . CYS B 1 581 ? 3.723 38.688 39.594 1 93.31 581 CYS B C 1
ATOM 9907 O O . CYS B 1 581 ? 2.744 38.094 40.031 1 93.31 581 CYS B O 1
ATOM 9909 N N . ILE B 1 582 ? 4.727 39.031 40.312 1 91.75 582 ILE B N 1
ATOM 9910 C CA . ILE B 1 582 ? 4.852 38.625 41.719 1 91.75 582 ILE B CA 1
ATOM 9911 C C . ILE B 1 582 ? 3.742 39.281 42.562 1 91.75 582 ILE B C 1
ATOM 9913 O O . ILE B 1 582 ? 3.115 38.625 43.375 1 91.75 582 ILE B O 1
ATOM 9917 N N . GLU B 1 583 ? 3.527 40.531 42.281 1 92.06 583 GLU B N 1
ATOM 9918 C CA . GLU B 1 583 ? 2.488 41.25 43.031 1 92.06 583 GLU B CA 1
ATOM 9919 C C . GLU B 1 583 ? 1.108 40.656 42.719 1 92.06 583 GLU B C 1
ATOM 9921 O O . GLU B 1 583 ? 0.289 40.5 43.625 1 92.06 583 GLU B O 1
ATOM 9926 N N . ALA B 1 584 ? 0.883 40.406 41.5 1 92.75 584 ALA B N 1
ATOM 9927 C CA . ALA B 1 584 ? -0.401 39.844 41.094 1 92.75 584 ALA B CA 1
ATOM 9928 C C . ALA B 1 584 ? -0.624 38.5 41.781 1 92.75 584 ALA B C 1
ATOM 9930 O O . ALA B 1 584 ? -1.713 38.219 42.281 1 92.75 584 ALA B O 1
ATOM 9931 N N . LEU B 1 585 ? 0.365 37.656 41.812 1 93.12 585 LEU B N 1
ATOM 9932 C CA . LEU B 1 585 ? 0.27 36.312 42.406 1 93.12 585 LEU B CA 1
ATOM 9933 C C . LEU B 1 585 ? 0.14 36.406 43.906 1 93.12 585 LEU B C 1
ATOM 9935 O O . LEU B 1 585 ? -0.574 35.594 44.531 1 93.12 585 LEU B O 1
ATOM 9939 N N . ARG B 1 586 ? 0.814 37.375 44.438 1 90.62 586 ARG B N 1
ATOM 9940 C CA . ARG B 1 586 ? 0.722 37.562 45.906 1 90.62 586 ARG B CA 1
ATOM 9941 C C . ARG B 1 586 ? -0.694 37.969 46.312 1 90.62 586 ARG B C 1
ATOM 9943 O O . ARG B 1 586 ? -1.201 37.5 47.344 1 90.62 586 ARG B O 1
ATOM 9950 N N . ASN B 1 587 ? -1.282 38.781 45.562 1 90.62 587 ASN B N 1
ATOM 9951 C CA . ASN B 1 587 ? -2.656 39.188 45.812 1 90.62 587 ASN B CA 1
ATOM 9952 C C . ASN B 1 587 ? -3.631 38.031 45.688 1 90.62 587 ASN B C 1
ATOM 9954 O O . ASN B 1 587 ? -4.594 37.938 46.438 1 90.62 587 ASN B O 1
ATOM 9958 N N . LEU B 1 588 ? -3.346 37.188 44.75 1 91.25 588 LEU B N 1
ATOM 9959 C CA . LEU B 1 588 ? -4.223 36.062 44.5 1 91.25 588 LEU B CA 1
ATOM 9960 C C . LEU B 1 588 ? -4.031 34.969 45.594 1 91.25 588 LEU B C 1
ATOM 9962 O O . LEU B 1 588 ? -4.945 34.188 45.844 1 91.25 588 LEU B O 1
ATOM 9966 N N . LEU B 1 589 ? -2.879 34.938 46.156 1 89.75 589 LEU B N 1
ATOM 9967 C CA . LEU B 1 589 ? -2.59 34 47.25 1 89.75 589 LEU B CA 1
ATOM 9968 C C . LEU B 1 589 ? -3.471 34.281 48.469 1 89.75 589 LEU B C 1
ATOM 9970 O O . LEU B 1 589 ? -3.859 33.344 49.156 1 89.75 589 LEU B O 1
ATOM 9974 N N . LYS B 1 590 ? -3.861 35.562 48.594 1 85.88 590 LYS B N 1
ATOM 9975 C CA . LYS B 1 590 ? -4.645 36 49.75 1 85.88 590 LYS B CA 1
ATOM 9976 C C . LYS B 1 590 ? -6.137 35.781 49.5 1 85.88 590 LYS B C 1
ATOM 9978 O O . LYS B 1 590 ? -6.941 35.938 50.438 1 85.88 590 LYS B O 1
ATOM 9983 N N . CYS B 1 591 ? -6.406 35.312 48.375 1 84.19 591 CYS B N 1
ATOM 9984 C CA . CYS B 1 591 ? -7.812 35.125 48.031 1 84.19 591 CYS B CA 1
ATOM 9985 C C . CYS B 1 591 ? -8.422 33.938 48.781 1 84.19 591 CYS B C 1
ATOM 9987 O O . CYS B 1 591 ? -7.73 32.969 49.062 1 84.19 591 CYS B O 1
ATOM 9989 N N . ASN B 1 592 ? -9.688 34 49.062 1 79.19 592 ASN B N 1
ATOM 9990 C CA . ASN B 1 592 ? -10.383 32.969 49.844 1 79.19 592 ASN B CA 1
ATOM 9991 C C . ASN B 1 592 ? -10.742 31.75 48.969 1 79.19 592 ASN B C 1
ATOM 9993 O O . ASN B 1 592 ? -11.078 30.688 49.5 1 79.19 592 ASN B O 1
ATOM 9997 N N . GLU B 1 593 ? -10.656 31.859 47.75 1 84.5 593 GLU B N 1
ATOM 9998 C CA . GLU B 1 593 ? -10.961 30.734 46.906 1 84.5 593 GLU B CA 1
ATOM 9999 C C . GLU B 1 593 ? -9.82 29.719 46.875 1 84.5 593 GLU B C 1
ATOM 10001 O O . GLU B 1 593 ? -8.695 30.047 46.469 1 84.5 593 GLU B O 1
ATOM 10006 N N . ILE B 1 594 ? -10.062 28.516 47.156 1 80.12 594 ILE B N 1
ATOM 10007 C CA . ILE B 1 594 ? -9.055 27.5 47.406 1 80.12 594 ILE B CA 1
ATOM 10008 C C . ILE B 1 594 ? -8.266 27.219 46.125 1 80.12 594 ILE B C 1
ATOM 10010 O O . ILE B 1 594 ? -7.039 27.109 46.156 1 80.12 594 ILE B O 1
ATOM 10014 N N . ASP B 1 595 ? -9.016 26.984 45.031 1 86.88 595 ASP B N 1
ATOM 10015 C CA . ASP B 1 595 ? -8.344 26.656 43.781 1 86.88 595 ASP B CA 1
ATOM 10016 C C . ASP B 1 595 ? -7.391 27.766 43.344 1 86.88 595 ASP B C 1
ATOM 10018 O O . ASP B 1 595 ? -6.285 27.5 42.875 1 86.88 595 ASP B O 1
ATOM 10022 N N . VAL B 1 596 ? -7.801 29.016 43.562 1 89.44 596 VAL B N 1
ATOM 10023 C CA . VAL B 1 596 ? -7.012 30.172 43.156 1 89.44 596 VAL B CA 1
ATOM 10024 C C . VAL B 1 596 ? -5.762 30.281 44 1 89.44 596 VAL B C 1
ATOM 10026 O O . VAL B 1 596 ? -4.652 30.438 43.5 1 89.44 596 VAL B O 1
ATOM 10029 N N . SER B 1 597 ? -6.008 30.156 45.281 1 88.25 597 SER B N 1
ATOM 10030 C CA . SER B 1 597 ? -4.891 30.25 46.219 1 88.25 597 SER B CA 1
ATOM 10031 C C . SER B 1 597 ? -3.91 29.094 46.031 1 88.25 597 SER B C 1
ATOM 10033 O O . SER B 1 597 ? -2.697 29.281 46.156 1 88.25 597 SER B O 1
ATOM 10035 N N . TYR B 1 598 ? -4.449 27.969 45.719 1 88.31 598 TYR B N 1
ATOM 10036 C CA . TYR B 1 598 ? -3.625 26.797 45.469 1 88.31 598 TYR B CA 1
ATOM 10037 C C . TYR B 1 598 ? -2.686 27.016 44.281 1 88.31 598 TYR B C 1
ATOM 10039 O O . TYR B 1 598 ? -1.479 26.781 44.406 1 88.31 598 TYR B O 1
ATOM 10047 N N . PHE B 1 599 ? -3.217 27.422 43.188 1 92.06 599 PHE B N 1
ATOM 10048 C CA . PHE B 1 599 ? -2.41 27.625 42 1 92.06 599 PHE B CA 1
ATOM 10049 C C . PHE B 1 599 ? -1.408 28.75 42.188 1 92.06 599 PHE B C 1
ATOM 10051 O O . PHE B 1 599 ? -0.251 28.656 41.781 1 92.06 599 PHE B O 1
ATOM 10058 N N . ALA B 1 600 ? -1.87 29.844 42.844 1 92.06 600 ALA B N 1
ATOM 10059 C CA . ALA B 1 600 ? -0.978 30.984 43.094 1 92.06 600 ALA B CA 1
ATOM 10060 C C . ALA B 1 600 ? 0.209 30.547 43.938 1 92.06 600 ALA B C 1
ATOM 10062 O O . ALA B 1 600 ? 1.35 30.938 43.688 1 92.06 600 ALA B O 1
ATOM 10063 N N . GLY B 1 601 ? -0.104 29.781 44.969 1 88.81 601 GLY B N 1
ATOM 10064 C CA . GLY B 1 601 ? 0.953 29.266 45.812 1 88.81 601 GLY B CA 1
ATOM 10065 C C . GLY B 1 601 ? 1.917 28.344 45.094 1 88.81 601 GLY B C 1
ATOM 10066 O O . GLY B 1 601 ? 3.127 28.406 45.312 1 88.81 601 GLY B O 1
ATOM 10067 N N . GLY B 1 602 ? 1.364 27.484 44.281 1 89.88 602 GLY B N 1
ATOM 10068 C CA . GLY B 1 602 ? 2.199 26.594 43.5 1 89.88 602 GLY B CA 1
ATOM 10069 C C . GLY B 1 602 ? 3.139 27.328 42.531 1 89.88 602 GLY B C 1
ATOM 10070 O O . GLY B 1 602 ? 4.312 26.969 42.438 1 89.88 602 GLY B O 1
ATOM 10071 N N . ILE B 1 603 ? 2.633 28.312 41.844 1 94.06 603 ILE B N 1
ATOM 10072 C CA . ILE B 1 603 ? 3.426 29.109 40.906 1 94.06 603 ILE B CA 1
ATOM 10073 C C . ILE B 1 603 ? 4.547 29.828 41.625 1 94.06 603 ILE B C 1
ATOM 10075 O O . ILE B 1 603 ? 5.707 29.781 41.219 1 94.06 603 ILE B O 1
ATOM 10079 N N . LEU B 1 604 ? 4.199 30.453 42.75 1 91.88 604 LEU B N 1
ATOM 10080 C CA . LEU B 1 604 ? 5.176 31.188 43.562 1 91.88 604 LEU B CA 1
ATOM 10081 C C . LEU B 1 604 ? 6.258 30.266 44.094 1 91.88 604 LEU B C 1
ATOM 10083 O O . LEU B 1 604 ? 7.434 30.625 44.125 1 91.88 604 LEU B O 1
ATOM 10087 N N . SER B 1 605 ? 5.93 29.062 44.406 1 89.06 605 SER B N 1
ATOM 10088 C CA . SER B 1 605 ? 6.902 28.078 44.875 1 89.06 605 SER B CA 1
ATOM 10089 C C . SER B 1 605 ? 7.891 27.703 43.781 1 89.06 605 SER B C 1
ATOM 10091 O O . SER B 1 605 ? 9.094 27.594 44.031 1 89.06 605 SER B O 1
ATOM 10093 N N . ASN B 1 606 ? 7.344 27.484 42.656 1 90.94 606 ASN B N 1
ATOM 10094 C CA . ASN B 1 606 ? 8.195 27.141 41.5 1 90.94 606 ASN B CA 1
ATOM 10095 C C . ASN B 1 606 ? 9.148 28.281 41.156 1 90.94 606 ASN B C 1
ATOM 10097 O O . ASN B 1 606 ? 10.312 28.047 40.844 1 90.94 606 ASN B O 1
ATOM 10101 N N . ILE B 1 607 ? 8.617 29.5 41.188 1 89.94 607 ILE B N 1
ATOM 10102 C CA . ILE B 1 607 ? 9.406 30.672 40.875 1 89.94 607 ILE B CA 1
ATOM 10103 C C . ILE B 1 607 ? 10.523 30.844 41.906 1 89.94 607 ILE B C 1
ATOM 10105 O O . ILE B 1 607 ? 11.648 31.203 41.562 1 89.94 607 ILE B O 1
ATOM 10109 N N . ALA B 1 608 ? 10.219 30.531 43.094 1 86.25 608 ALA B N 1
ATOM 10110 C CA . ALA B 1 608 ? 11.18 30.688 44.188 1 86.25 608 ALA B CA 1
ATOM 10111 C C . ALA B 1 608 ? 12.367 29.734 44 1 86.25 608 ALA B C 1
ATOM 10113 O O . ALA B 1 608 ? 13.484 30.047 44.438 1 86.25 608 ALA B O 1
ATOM 10114 N N . LEU B 1 609 ? 12.18 28.672 43.375 1 84.81 609 LEU B N 1
ATOM 10115 C CA . LEU B 1 609 ? 13.242 27.703 43.094 1 84.81 609 LEU B CA 1
ATOM 10116 C C . LEU B 1 609 ? 14.289 28.281 42.156 1 84.81 609 LEU B C 1
ATOM 10118 O O . LEU B 1 609 ? 15.477 27.953 42.281 1 84.81 609 LEU B O 1
ATOM 10122 N N . ALA B 1 610 ? 13.852 29.062 41.25 1 84.25 610 ALA B N 1
ATOM 10123 C CA . ALA B 1 610 ? 14.773 29.625 40.25 1 84.25 610 ALA B CA 1
ATOM 10124 C C . ALA B 1 610 ? 15.305 30.984 40.719 1 84.25 610 ALA B C 1
ATOM 10126 O O . ALA B 1 610 ? 16.203 31.547 40.094 1 84.25 610 ALA B O 1
ATOM 10127 N N . TRP B 1 611 ? 14.797 31.547 41.844 1 82.25 611 TRP B N 1
ATOM 10128 C CA . TRP B 1 611 ? 15.117 32.875 42.344 1 82.25 611 TRP B CA 1
ATOM 10129 C C . TRP B 1 611 ? 16.422 32.844 43.125 1 82.25 611 TRP B C 1
ATOM 10131 O O . TRP B 1 611 ? 16.422 33.125 44.344 1 82.25 611 TRP B O 1
ATOM 10141 N N . THR B 1 612 ? 17.516 32.438 42.5 1 71.31 612 THR B N 1
ATOM 10142 C CA . THR B 1 612 ? 18.797 32.25 43.188 1 71.31 612 THR B CA 1
ATOM 10143 C C . THR B 1 612 ? 19.578 33.562 43.219 1 71.31 612 THR B C 1
ATOM 10145 O O . THR B 1 612 ? 20.375 33.812 44.125 1 71.31 612 THR B O 1
ATOM 10148 N N . GLN B 1 613 ? 19.469 34.438 42.219 1 66.44 613 GLN B N 1
ATOM 10149 C CA . GLN B 1 613 ? 20.234 35.688 42.188 1 66.44 613 GLN B CA 1
ATOM 10150 C C . GLN B 1 613 ? 19.344 36.875 42.5 1 66.44 613 GLN B C 1
ATOM 10152 O O . GLN B 1 613 ? 18.141 36.844 42.312 1 66.44 613 GLN B O 1
ATOM 10157 N N . PRO B 1 614 ? 19.922 37.812 43.156 1 66.75 614 PRO B N 1
ATOM 10158 C CA . PRO B 1 614 ? 19.141 39 43.531 1 66.75 614 PRO B CA 1
ATOM 10159 C C . PRO B 1 614 ? 18.531 39.719 42.312 1 66.75 614 PRO B C 1
ATOM 10161 O O . PRO B 1 614 ? 19.234 39.969 41.344 1 66.75 614 PRO B O 1
ATOM 10164 N N . PHE B 1 615 ? 17.297 39.469 42.125 1 73.88 615 PHE B N 1
ATOM 10165 C CA . PHE B 1 615 ? 16.562 40.219 41.094 1 73.88 615 PHE B CA 1
ATOM 10166 C C . PHE B 1 615 ? 16.094 41.562 41.625 1 73.88 615 PHE B C 1
ATOM 10168 O O . PHE B 1 615 ? 15.938 41.75 42.844 1 73.88 615 PHE B O 1
ATOM 10175 N N . SER B 1 616 ? 16.078 42.531 40.844 1 75 616 SER B N 1
ATOM 10176 C CA . SER B 1 616 ? 15.648 43.875 41.25 1 75 616 SER B CA 1
ATOM 10177 C C . SER B 1 616 ? 14.141 43.938 41.438 1 75 616 SER B C 1
ATOM 10179 O O . SER B 1 616 ? 13.43 44.5 40.594 1 75 616 SER B O 1
ATOM 10181 N N . THR B 1 617 ? 13.656 43.094 42.312 1 81.31 617 THR B N 1
ATOM 10182 C CA . THR B 1 617 ? 12.219 43.094 42.562 1 81.31 617 THR B CA 1
ATOM 10183 C C . THR B 1 617 ? 11.922 43.781 43.906 1 81.31 617 THR B C 1
ATOM 10185 O O . THR B 1 617 ? 12.781 43.875 44.781 1 81.31 617 THR B O 1
ATOM 10188 N N . LYS B 1 618 ? 10.75 44.344 44.031 1 85.5 618 LYS B N 1
ATOM 10189 C CA . LYS B 1 618 ? 10.312 45.031 45.25 1 85.5 618 LYS B CA 1
ATOM 10190 C C . LYS B 1 618 ? 10.172 44.062 46.406 1 85.5 618 LYS B C 1
ATOM 10192 O O . LYS B 1 618 ? 10.523 44.375 47.531 1 85.5 618 LYS B O 1
ATOM 10197 N N . THR B 1 619 ? 9.695 42.969 46.031 1 86.31 619 THR B N 1
ATOM 10198 C CA . THR B 1 619 ? 9.523 41.938 47.062 1 86.31 619 THR B CA 1
ATOM 10199 C C . THR B 1 619 ? 10.656 40.906 46.969 1 86.31 619 THR B C 1
ATOM 10201 O O . THR B 1 619 ? 11.07 40.531 45.875 1 86.31 619 THR B O 1
ATOM 10204 N N . SER B 1 620 ? 11.156 40.594 48.094 1 83.38 620 SER B N 1
ATOM 10205 C CA . SER B 1 620 ? 12.266 39.656 48.125 1 83.38 620 SER B CA 1
ATOM 10206 C C . SER B 1 620 ? 11.758 38.219 48.125 1 83.38 620 SER B C 1
ATOM 10208 O O . SER B 1 620 ? 10.594 37.969 48.469 1 83.38 620 SER B O 1
ATOM 10210 N N . ARG B 1 621 ? 12.609 37.312 47.719 1 87.06 621 ARG B N 1
ATOM 10211 C CA . ARG B 1 621 ? 12.32 35.875 47.719 1 87.06 621 ARG B CA 1
ATOM 10212 C C . ARG B 1 621 ? 11.867 35.406 49.094 1 87.06 621 ARG B C 1
ATOM 10214 O O . ARG B 1 621 ? 10.914 34.656 49.219 1 87.06 621 ARG B O 1
ATOM 10221 N N . CYS B 1 622 ? 12.484 35.938 50.156 1 82.19 622 CYS B N 1
ATOM 10222 C CA . CYS B 1 622 ? 12.203 35.531 51.531 1 82.19 622 CYS B CA 1
ATOM 10223 C C . CYS B 1 622 ? 10.805 35.969 51.938 1 82.19 622 CYS B C 1
ATOM 10225 O O . CYS B 1 622 ? 10.094 35.219 52.625 1 82.19 622 CYS B O 1
ATOM 10227 N N . GLU B 1 623 ? 10.453 37.094 51.531 1 85.31 623 GLU B N 1
ATOM 10228 C CA . GLU B 1 623 ? 9.133 37.625 51.844 1 85.31 623 GLU B CA 1
ATOM 10229 C C . GLU B 1 623 ? 8.039 36.75 51.219 1 85.31 623 GLU B C 1
ATOM 10231 O O . GLU B 1 623 ? 7 36.5 51.844 1 85.31 623 GLU B O 1
ATOM 10236 N N . VAL B 1 624 ? 8.312 36.375 50 1 87 624 VAL B N 1
ATOM 10237 C CA . VAL B 1 624 ? 7.348 35.562 49.25 1 87 624 VAL B CA 1
ATOM 10238 C C . VAL B 1 624 ? 7.207 34.188 49.938 1 87 624 VAL B C 1
ATOM 10240 O O . VAL B 1 624 ? 6.098 33.688 50.094 1 87 624 VAL B O 1
ATOM 10243 N N . LEU B 1 625 ? 8.266 33.594 50.312 1 85.38 625 LEU B N 1
ATOM 10244 C CA . LEU B 1 625 ? 8.258 32.281 50.969 1 85.38 625 LEU B CA 1
ATOM 10245 C C . LEU B 1 625 ? 7.531 32.344 52.281 1 85.38 625 LEU B C 1
ATOM 10247 O O . LEU B 1 625 ? 6.805 31.406 52.656 1 85.38 625 LEU B O 1
ATOM 10251 N N . GLU B 1 626 ? 7.797 33.406 53 1 82.81 626 GLU B N 1
ATOM 10252 C CA . GLU B 1 626 ? 7.113 33.562 54.281 1 82.81 626 GLU B CA 1
ATOM 10253 C C . GLU B 1 626 ? 5.602 33.688 54.062 1 82.81 626 GLU B C 1
ATOM 10255 O O . GLU B 1 626 ? 4.836 33.125 54.875 1 82.81 626 GLU B O 1
ATOM 10260 N N . GLN B 1 627 ? 5.227 34.344 53.125 1 86.25 627 GLN B N 1
ATOM 10261 C CA . GLN B 1 627 ? 3.805 34.5 52.844 1 86.25 627 GLN B CA 1
ATOM 10262 C C . GLN B 1 627 ? 3.168 33.156 52.469 1 86.25 627 GLN B C 1
ATOM 10264 O O . GLN B 1 627 ? 2.025 32.906 52.844 1 86.25 627 GLN B O 1
ATOM 10269 N N . ILE B 1 628 ? 3.85 32.438 51.625 1 86.25 628 ILE B N 1
ATOM 10270 C CA . ILE B 1 628 ? 3.354 31.109 51.219 1 86.25 628 ILE B CA 1
ATOM 10271 C C . ILE B 1 628 ? 3.145 30.234 52.469 1 86.25 628 ILE B C 1
ATOM 10273 O O . ILE B 1 628 ? 2.121 29.562 52.594 1 86.25 628 ILE B O 1
ATOM 10277 N N . ILE B 1 629 ? 4.07 30.281 53.375 1 79.06 629 ILE B N 1
ATOM 10278 C CA . ILE B 1 629 ? 4.047 29.469 54.594 1 79.06 629 ILE B CA 1
ATOM 10279 C C . ILE B 1 629 ? 2.879 29.906 55.469 1 79.06 629 ILE B C 1
ATOM 10281 O O . ILE B 1 629 ? 2.141 29.062 56 1 79.06 629 ILE B O 1
ATOM 10285 N N . VAL B 1 630 ? 2.711 31.188 55.656 1 79.38 630 VAL B N 1
ATOM 10286 C CA . VAL B 1 630 ? 1.651 31.719 56.5 1 79.38 630 VAL B CA 1
ATOM 10287 C C . VAL B 1 630 ? 0.289 31.297 55.938 1 79.38 630 VAL B C 1
ATOM 10289 O O . VAL B 1 630 ? -0.598 30.906 56.688 1 79.38 630 VAL B O 1
ATOM 10292 N N . HIS B 1 631 ? 0.2 31.375 54.688 1 82.06 631 HIS B N 1
ATOM 10293 C CA . HIS B 1 631 ? -1.081 31.047 54.094 1 82.06 631 HIS B CA 1
ATOM 10294 C C . HIS B 1 631 ? -1.342 29.547 54.094 1 82.06 631 HIS B C 1
ATOM 10296 O O . HIS B 1 631 ? -2.49 29.109 54.219 1 82.06 631 HIS B O 1
ATOM 10302 N N . ALA B 1 632 ? -0.35 28.766 53.844 1 74.75 632 ALA B N 1
ATOM 10303 C CA . ALA B 1 632 ? -0.472 27.312 53.875 1 74.75 632 ALA B CA 1
ATOM 10304 C C . ALA B 1 632 ? -0.932 26.828 55.25 1 74.75 632 ALA B C 1
ATOM 10306 O O . ALA B 1 632 ? -1.695 25.875 55.375 1 74.75 632 ALA B O 1
ATOM 10307 N N . PHE B 1 633 ? -0.396 27.484 56.281 1 63.53 633 PHE B N 1
ATOM 10308 C CA . PHE B 1 633 ? -0.747 27.094 57.625 1 63.53 633 PHE B CA 1
ATOM 10309 C C . PHE B 1 633 ? -2.156 27.562 58 1 63.53 633 PHE B C 1
ATOM 10311 O O . PHE B 1 633 ? -2.836 26.938 58.812 1 63.53 633 PHE B O 1
ATOM 10318 N N . SER B 1 634 ? -2.469 28.578 57.375 1 63.06 634 SER B N 1
ATOM 10319 C CA . SER B 1 634 ? -3.807 29.078 57.688 1 63.06 634 SER B CA 1
ATOM 10320 C C . SER B 1 634 ? -4.863 28.359 56.875 1 63.06 634 SER B C 1
ATOM 10322 O O . SER B 1 634 ? -6.027 28.281 57.25 1 63.06 634 SER B O 1
ATOM 10324 N N . ALA B 1 635 ? -4.516 28 55.656 1 59.69 635 ALA B N 1
ATOM 10325 C CA . ALA B 1 635 ? -5.469 27.422 54.719 1 59.69 635 ALA B CA 1
ATOM 10326 C C . ALA B 1 635 ? -5.598 25.906 54.969 1 59.69 635 ALA B C 1
ATOM 10328 O O . ALA B 1 635 ? -4.793 25.312 55.656 1 59.69 635 ALA B O 1
ATOM 10329 N N . SER B 1 636 ? -6.582 25.266 54.406 1 53.06 636 SER B N 1
ATOM 10330 C CA . SER B 1 636 ? -6.918 23.844 54.531 1 53.06 636 SER B CA 1
ATOM 10331 C C . SER B 1 636 ? -5.789 22.969 54 1 53.06 636 SER B C 1
ATOM 10333 O O . SER B 1 636 ? -4.914 23.438 53.281 1 53.06 636 SER B O 1
ATOM 10335 N N . VAL B 1 637 ? -5.629 21.609 54.219 1 48.66 637 VAL B N 1
ATOM 10336 C CA . VAL B 1 637 ? -4.711 20.484 54.062 1 48.66 637 VAL B CA 1
ATOM 10337 C C . VAL B 1 637 ? -4.152 20.469 52.656 1 48.66 637 VAL B C 1
ATOM 10339 O O . VAL B 1 637 ? -2.979 20.156 52.438 1 48.66 637 VAL B O 1
ATOM 10342 N N . GLU B 1 638 ? -4.797 20.906 51.75 1 48.91 638 GLU B N 1
ATOM 10343 C CA . GLU B 1 638 ? -4.453 20.672 50.375 1 48.91 638 GLU B CA 1
ATOM 10344 C C . GLU B 1 638 ? -3.34 21.609 49.906 1 48.91 638 GLU B C 1
ATOM 10346 O O . GLU B 1 638 ? -2.451 21.203 49.156 1 48.91 638 GLU B O 1
ATOM 10351 N N . LEU B 1 639 ? -3.24 22.828 50.375 1 50.69 639 LEU B N 1
ATOM 10352 C CA . LEU B 1 639 ? -2.184 23.781 50.031 1 50.69 639 LEU B CA 1
ATOM 10353 C C . LEU B 1 639 ? -0.845 23.328 50.625 1 50.69 639 LEU B C 1
ATOM 10355 O O . LEU B 1 639 ? 0.206 23.562 50.031 1 50.69 639 LEU B O 1
ATOM 10359 N N . ARG B 1 640 ? -0.891 22.688 51.688 1 49.16 640 ARG B N 1
ATOM 10360 C CA . ARG B 1 640 ? 0.292 22.156 52.375 1 49.16 640 ARG B CA 1
ATOM 10361 C C . ARG B 1 640 ? 1.02 21.156 51.5 1 49.16 640 ARG B C 1
ATOM 10363 O O . ARG B 1 640 ? 2.252 21.125 51.438 1 49.16 640 ARG B O 1
ATOM 10370 N N . PHE B 1 641 ? 0.289 20.516 50.688 1 47.34 641 PHE B N 1
ATOM 10371 C CA . PHE B 1 641 ? 0.851 19.469 49.844 1 47.34 641 PHE B CA 1
ATOM 10372 C C . PHE B 1 641 ? 1.577 20.062 48.625 1 47.34 641 PHE B C 1
ATOM 10374 O O . PHE B 1 641 ? 2.639 19.562 48.25 1 47.34 641 PHE B O 1
ATOM 10381 N N . ALA B 1 642 ? 1.018 21.062 48.031 1 50.16 642 ALA B N 1
ATOM 10382 C CA . ALA B 1 642 ? 1.635 21.656 46.844 1 50.16 642 ALA B CA 1
ATOM 10383 C C . ALA B 1 642 ? 2.975 22.297 47.219 1 50.16 642 ALA B C 1
ATOM 10385 O O . ALA B 1 642 ? 3.938 22.188 46.438 1 50.16 642 ALA B O 1
ATOM 10386 N N . VAL B 1 643 ? 3.088 22.891 48.406 1 50.16 643 VAL B N 1
ATOM 10387 C CA . VAL B 1 643 ? 4.297 23.531 48.906 1 50.16 643 VAL B CA 1
ATOM 10388 C C . VAL B 1 643 ? 5.316 22.469 49.312 1 50.16 643 VAL B C 1
ATOM 10390 O O . VAL B 1 643 ? 6.516 22.625 49.062 1 50.16 643 VAL B O 1
ATOM 10393 N N . ASP B 1 644 ? 4.879 21.438 49.875 1 46.41 644 ASP B N 1
ATOM 10394 C CA . ASP B 1 644 ? 5.758 20.375 50.344 1 46.41 644 ASP B CA 1
ATOM 10395 C C . ASP B 1 644 ? 6.438 19.672 49.156 1 46.41 644 ASP B C 1
ATOM 10397 O O . ASP B 1 644 ? 7.629 19.359 49.25 1 46.41 644 ASP B O 1
ATOM 10401 N N . SER B 1 645 ? 5.676 19.438 48.094 1 47.78 645 SER B N 1
ATOM 10402 C CA . SER B 1 645 ? 6.25 18.719 46.969 1 47.78 645 SER B CA 1
ATOM 10403 C C . SER B 1 645 ? 7.344 19.531 46.281 1 47.78 645 SER B C 1
ATOM 10405 O O . SER B 1 645 ? 8.344 18.984 45.812 1 47.78 645 SER B O 1
ATOM 10407 N N . THR B 1 646 ? 7.133 20.875 46.219 1 45.25 646 THR B N 1
ATOM 10408 C CA . THR B 1 646 ? 8.125 21.75 45.594 1 45.25 646 THR B CA 1
ATOM 10409 C C . THR B 1 646 ? 9.242 22.078 46.562 1 45.25 646 THR B C 1
ATOM 10411 O O . THR B 1 646 ? 10.406 22.188 46.188 1 45.25 646 THR B O 1
ATOM 10414 N N . MET B 1 647 ? 8.93 22.375 47.812 1 42.94 647 MET B N 1
ATOM 10415 C CA . MET B 1 647 ? 9.922 22.734 48.812 1 42.94 647 MET B CA 1
ATOM 10416 C C . MET B 1 647 ? 10.797 21.531 49.188 1 42.94 647 MET B C 1
ATOM 10418 O O . MET B 1 647 ? 11.867 21.703 49.781 1 42.94 647 MET B O 1
ATOM 10422 N N . GLY B 1 648 ? 10.266 20.344 49.062 1 40.69 648 GLY B N 1
ATOM 10423 C CA . GLY B 1 648 ? 11.148 19.203 49.281 1 40.69 648 GLY B CA 1
ATOM 10424 C C . GLY B 1 648 ? 12.391 19.234 48.438 1 40.69 648 GLY B C 1
ATOM 10425 O O . GLY B 1 648 ? 13.414 18.641 48.781 1 40.69 648 GLY B O 1
ATOM 10426 N N . CYS B 1 649 ? 12.164 19.641 47.125 1 38.34 649 CYS B N 1
ATOM 10427 C CA . CYS B 1 649 ? 13.336 19.672 46.25 1 38.34 649 CYS B CA 1
ATOM 10428 C C . CYS B 1 649 ? 14.328 20.734 46.719 1 38.34 649 CYS B C 1
ATOM 10430 O O . CYS B 1 649 ? 15.398 20.891 46.125 1 38.34 649 CYS B O 1
ATOM 10432 N N . LEU B 1 650 ? 13.898 21.734 47.375 1 36.28 650 LEU B N 1
ATOM 10433 C CA . LEU B 1 650 ? 14.984 22.625 47.781 1 36.28 650 LEU B CA 1
ATOM 10434 C C . LEU B 1 650 ? 16.016 21.875 48.625 1 36.28 650 LEU B C 1
ATOM 10436 O O . LEU B 1 650 ? 17.219 21.953 48.344 1 36.28 650 LEU B O 1
ATOM 10440 N N . GLY B 1 651 ? 16.047 21.594 50.062 1 33.47 651 GLY B N 1
ATOM 10441 C CA . GLY B 1 651 ? 17.109 21.031 50.875 1 33.47 651 GLY B CA 1
ATOM 10442 C C . GLY B 1 651 ? 17.188 19.516 50.781 1 33.47 651 GLY B C 1
ATOM 10443 O O . GLY B 1 651 ? 18.266 18.969 50.531 1 33.47 651 GLY B O 1
ATOM 10444 N N . ASP B 1 652 ? 16.484 18.641 51.688 1 29.02 652 ASP B N 1
ATOM 10445 C CA . ASP B 1 652 ? 16.766 17.234 51.969 1 29.02 652 ASP B CA 1
ATOM 10446 C C . ASP B 1 652 ? 16.25 16.312 50.875 1 29.02 652 ASP B C 1
ATOM 10448 O O . ASP B 1 652 ? 15.047 16.312 50.594 1 29.02 652 ASP B O 1
ATOM 10452 N N . THR B 1 653 ? 17 15.82 49.812 1 29.77 653 THR B N 1
ATOM 10453 C CA . THR B 1 653 ? 17.031 14.969 48.625 1 29.77 653 THR B CA 1
ATOM 10454 C C . THR B 1 653 ? 16.266 13.68 48.844 1 29.77 653 THR B C 1
ATOM 10456 O O . THR B 1 653 ? 16.188 12.82 47.969 1 29.77 653 THR B O 1
ATOM 10459 N N . SER B 1 654 ? 16.047 12.992 50.062 1 26 654 SER B N 1
ATOM 10460 C CA . SER B 1 654 ? 15.773 11.562 50.125 1 26 654 SER B CA 1
ATOM 10461 C C . SER B 1 654 ? 14.43 11.234 49.5 1 26 654 SER B C 1
ATOM 10463 O O . SER B 1 654 ? 14.336 10.328 48.656 1 26 654 SER B O 1
ATOM 10465 N N . ARG B 1 655 ? 13.219 10.977 50.344 1 27.55 655 ARG B N 1
ATOM 10466 C CA . ARG B 1 655 ? 12.094 10.055 50.188 1 27.55 655 ARG B CA 1
ATOM 10467 C C . ARG B 1 655 ? 11.055 10.617 49.219 1 27.55 655 ARG B C 1
ATOM 10469 O O . ARG B 1 655 ? 9.961 10.07 49.094 1 27.55 655 ARG B O 1
ATOM 10476 N N . LEU B 1 656 ? 11.117 11.766 48.625 1 26.3 656 LEU B N 1
ATOM 10477 C CA . LEU B 1 656 ? 9.859 12.375 48.188 1 26.3 656 LEU B CA 1
ATOM 10478 C C . LEU B 1 656 ? 9.406 11.789 46.875 1 26.3 656 LEU B C 1
ATOM 10480 O O . LEU B 1 656 ? 9.562 12.43 45.812 1 26.3 656 LEU B O 1
ATOM 10484 N N . HIS B 1 657 ? 9.664 10.578 46.438 1 26.22 657 HIS B N 1
ATOM 10485 C CA . HIS B 1 657 ? 9.211 10.156 45.125 1 26.22 657 HIS B CA 1
ATOM 10486 C C . HIS B 1 657 ? 7.688 10.18 45.031 1 26.22 657 HIS B C 1
ATOM 10488 O O . HIS B 1 657 ? 7.109 9.633 44.094 1 26.22 657 HIS B O 1
ATOM 10494 N N . LYS B 1 658 ? 6.832 10.398 46.062 1 25.23 658 LYS B N 1
ATOM 10495 C CA . LYS B 1 658 ? 5.469 9.914 45.875 1 25.23 658 LYS B CA 1
ATOM 10496 C C . LYS B 1 658 ? 4.691 10.805 44.906 1 25.23 658 LYS B C 1
ATOM 10498 O O . LYS B 1 658 ? 4.508 12 45.156 1 25.23 658 LYS B O 1
ATOM 10503 N N . LYS B 1 659 ? 4.574 10.539 43.594 1 28.73 659 LYS B N 1
ATOM 10504 C CA . LYS B 1 659 ? 3.697 11.109 42.562 1 28.73 659 LYS B CA 1
ATOM 10505 C C . LYS B 1 659 ? 2.238 11.062 43.031 1 28.73 659 LYS B C 1
ATOM 10507 O O . LYS B 1 659 ? 1.701 9.992 43.281 1 28.73 659 LYS B O 1
ATOM 10512 N N . TRP B 1 660 ? 1.74 12.031 43.688 1 23.62 660 TRP B N 1
ATOM 10513 C CA . TRP B 1 660 ? 0.327 12.172 44.031 1 23.62 660 TRP B CA 1
ATOM 10514 C C . TRP B 1 660 ? -0.526 12.266 42.781 1 23.62 660 TRP B C 1
ATOM 10516 O O . TRP B 1 660 ? -0.23 13.055 41.875 1 23.62 660 TRP B O 1
ATOM 10526 N N . TYR B 1 661 ? -1.254 11.203 42.281 1 23.94 661 TYR B N 1
ATOM 10527 C CA . TYR B 1 661 ? -2.338 11.07 41.312 1 23.94 661 TYR B CA 1
ATOM 10528 C C . TYR B 1 661 ? -3.482 12.023 41.656 1 23.94 661 TYR B C 1
ATOM 10530 O O . TYR B 1 661 ? -3.9 12.117 42.812 1 23.94 661 TYR B O 1
ATOM 10538 N N . LEU B 1 662 ? -3.635 13.219 41 1 23.19 662 LEU B N 1
ATOM 10539 C CA . LEU B 1 662 ? -4.809 14.078 40.906 1 23.19 662 LEU B CA 1
ATOM 10540 C C . LEU B 1 662 ? -6.09 13.25 40.906 1 23.19 662 LEU B C 1
ATOM 10542 O O . LEU B 1 662 ? -6.195 12.242 40.188 1 23.19 662 LEU B O 1
ATOM 10546 N N . THR B 1 663 ? -6.895 13.258 41.938 1 22.81 663 THR B N 1
ATOM 10547 C CA . THR B 1 663 ? -8.289 12.852 42.094 1 22.81 663 THR B CA 1
ATOM 10548 C C . THR B 1 663 ? -9.141 13.398 40.938 1 22.81 663 THR B C 1
ATOM 10550 O O . THR B 1 663 ? -8.914 14.516 40.469 1 22.81 663 THR B O 1
ATOM 10553 N N . GLU B 1 664 ? -9.906 12.586 40.094 1 24.59 664 GLU B N 1
ATOM 10554 C CA . GLU B 1 664 ? -10.945 12.648 39.094 1 24.59 664 GLU B CA 1
ATOM 10555 C C . GLU B 1 664 ? -12.078 13.586 39.5 1 24.59 664 GLU B C 1
ATOM 10557 O O . GLU B 1 664 ? -12.93 13.219 40.312 1 24.59 664 GLU B O 1
ATOM 10562 N N . TYR B 1 665 ? -12.016 14.82 39.875 1 22.23 665 TYR B N 1
ATOM 10563 C CA . TYR B 1 665 ? -13.195 15.648 40.062 1 22.23 665 TYR B CA 1
ATOM 10564 C C . TYR B 1 665 ? -14.109 15.578 38.844 1 22.23 665 TYR B C 1
ATOM 10566 O O . TYR B 1 665 ? -13.625 15.469 37.719 1 22.23 665 TYR B O 1
ATOM 10574 N N . ASP B 1 666 ? -15.555 15.383 39.031 1 24.09 666 ASP B N 1
ATOM 10575 C CA . ASP B 1 666 ? -16.797 15.227 38.281 1 24.09 666 ASP B CA 1
ATOM 10576 C C . ASP B 1 666 ? -17.031 16.422 37.375 1 24.09 666 ASP B C 1
ATOM 10578 O O . ASP B 1 666 ? -17.312 17.531 37.844 1 24.09 666 ASP B O 1
ATOM 10582 N N . ALA B 1 667 ? -16.25 16.797 36.469 1 25.47 667 ALA B N 1
ATOM 10583 C CA . ALA B 1 667 ? -16.609 17.781 35.469 1 25.47 667 ALA B CA 1
ATOM 10584 C C . ALA B 1 667 ? -18.016 17.516 34.906 1 25.47 667 ALA B C 1
ATOM 10586 O O . ALA B 1 667 ? -18.422 18.109 33.938 1 25.47 667 ALA B O 1
ATOM 10587 N N . VAL B 1 668 ? -18.812 16.422 35.25 1 24.5 668 VAL B N 1
ATOM 10588 C CA . VAL B 1 668 ? -20.062 16.203 34.562 1 24.5 668 VAL B CA 1
ATOM 10589 C C . VAL B 1 668 ? -21.094 17.281 34.938 1 24.5 668 VAL B C 1
ATOM 10591 O O . VAL B 1 668 ? -22.125 17.422 34.312 1 24.5 668 VAL B O 1
ATOM 10594 N N . ASP B 1 669 ? -21.156 17.781 36.156 1 21.67 669 ASP B N 1
ATOM 10595 C CA . ASP B 1 669 ? -22.516 18.141 36.562 1 21.67 669 ASP B CA 1
ATOM 10596 C C . ASP B 1 669 ? -23.047 19.266 35.688 1 21.67 669 ASP B C 1
ATOM 10598 O O . ASP B 1 669 ? -24.25 19.312 35.375 1 21.67 669 ASP B O 1
ATOM 10602 N N . THR B 1 670 ? -22.438 20.531 35.719 1 21.64 670 THR B N 1
ATOM 10603 C CA . THR B 1 670 ? -23.328 21.656 35.5 1 21.64 670 THR B CA 1
ATOM 10604 C C . THR B 1 670 ? -23.625 21.797 34 1 21.64 670 THR B C 1
ATOM 10606 O O . THR B 1 670 ? -24.312 22.734 33.594 1 21.64 670 THR B O 1
ATOM 10609 N N . MET B 1 671 ? -23.141 21.047 33 1 20.11 671 MET B N 1
ATOM 10610 C CA . MET B 1 671 ? -24.016 21.328 31.844 1 20.11 671 MET B CA 1
ATOM 10611 C C . MET B 1 671 ? -25.359 20.641 32.031 1 20.11 671 MET B C 1
ATOM 10613 O O . MET B 1 671 ? -25.438 19.5 32.469 1 20.11 671 MET B O 1
#

Foldseek 3Di:
DQFPPDPDPLVVVLVVCLVCVVVQWDWDDDPDDDAIEIEGPDQAADDAVSLQSSQQVCQVVQNDELNSLNHQLDCRRHAYQAHANELYHNELVSVQSCQQRYQHAYYHHHNYQHEADLVSLVVCPPGNNLARHAEYECANHNHHYDLLSNLSNARHAEYEHEPHAAELQSLLNCVVSHVNHAYYEHEPYAYQDPCSNPPVLARHQEYAHEAYNNLQNAVLSNLSNANYAYYHSAYAADDDPPDDPPSRLVNVLVNLQPLSGHQNYAEYAHARRADRDDVSNVNNCVSHVNHAEYEHARHVCQCVCVVPDPNHQYAYQNDPSNLLVQLQPPLQRLRSLLRSLQSLLVVLLPDPDADLVSLVSLLSSLVNCLLDLSSLLSSLSNLLSRCVPPQDLSRHDLASLQSLLASLLSNCVNPVQDLSSLLSSLSSCQHPNNLPRHDYPLLSLLQSLLSSCLNPVVDVSSLQSSLQSLLRSLVVDDPVSLLVSLDLSSLVSLLVVLVVCLVVLHPDPSNLSSLSNLLSSLAVHQVSLVSCVVVVVVVSLLSVPVSDDCVCVSNLLSSLSNLLSSLVRQVRLVVCPEQSNLVSLLVQCPDPDPSSVLSSLLSLLSSLVNQPDDDPYPDDSVNSVVSLVVSCVVDDPPSVVSNCLSCVVPPDPDDSDDDDPPDPPDPPPDD/DQFPPDPDPLVVVLVVCLVCVVVQWDWDDDPDDDAIEIEGPDQAADDAVSLQSSQQVCQVVQNDELNSLNHQLDCRRHAYQAHANELYHNELVSVQSCQQRYQHAYYHHHNYQHEADLVSLVVCPPGNNLARHAEYECANHPHHYDLLSNLSNARHAEYEHEPHAAELQSLLNCVVSHVNHAEYEHEPYAYQDPCSNPPVLARHQEYAHEAYNNLQNAVLSNLSNANYAYYHSAYAADDDPPDDPPSRLVNVLVNLQPLSGHQNYAEYAHARRADRDDVSVVNNCVSHVNHAEYEHARHVCQCVCVVPDPRHQYAYQNDPSNLLVQLQPPLLRLRSLLRSLQSLLVVLLPDPDADLVSLVSLLSNLVNCLLDLSSLLSSLSNLLSRCVPPQDLSRHDLASLQSLLASLLSNCVNCVQDLSSLLSSLSSCQHPNNLPRHDYDLLSLLQSLLSSCLNPVVDVSSLQSSLQSLLRSLVVDDPVSLLVSLDLSSLVSLLVVLVVCLVVLHPDPSNLSSLSNLLSSLAVHQVSLVSCVVVVVVVSLLSVPVSDDCVCVSNLLSSLSNLLSSLVRQVRLVVCPEQSNLVSLLVQCPDPDPSSVLSSLLSLLSSLVNQPDDDPYPDDSVNSVVSLVVSCVVDDPPSVVSNCLSVVVPPDPPDNPDPPDPDPPCPPPDD

pLDDT: mean 86.73, std 15.58, range [20.11, 98.62]

Radius of gyration: 38.23 Å; Cα contacts (8 Å, |Δi|>4): 2376; chains: 2; bounding box: 92×110×92 Å

Solvent-accessible surface area (backbone atoms only — not comparable to full-atom values): 69117 Å² total; per-residue (Å²): 133,59,52,57,71,67,73,50,69,63,52,51,50,45,49,49,49,62,74,37,45,75,76,49,34,42,77,47,87,61,96,36,44,89,71,55,41,34,40,62,75,56,96,62,76,38,53,43,70,56,41,34,51,47,43,33,49,24,9,75,70,61,63,31,32,46,45,58,48,43,56,54,58,42,58,88,39,20,38,45,45,46,45,43,44,32,51,24,65,30,55,60,65,41,55,49,43,50,41,67,62,27,61,30,29,33,40,30,44,30,45,15,65,49,59,45,31,49,70,56,40,48,41,42,45,92,37,60,26,29,63,44,24,28,35,42,31,51,24,43,47,71,27,60,74,35,72,73,26,52,44,55,28,60,45,31,29,32,43,28,51,24,58,30,98,43,43,43,67,54,42,35,50,40,34,66,43,34,74,55,34,29,32,42,31,45,23,48,23,63,36,60,54,75,72,26,36,58,66,39,33,59,49,25,32,31,41,32,27,35,49,14,51,27,39,52,76,45,37,50,60,52,45,63,24,60,43,26,29,32,42,29,44,20,38,70,67,74,81,56,94,84,66,48,88,65,58,34,32,53,42,43,39,52,38,32,56,37,64,79,35,41,66,56,27,27,33,41,26,52,17,24,43,57,69,46,62,67,63,32,50,53,50,32,53,71,56,26,83,62,43,40,34,38,33,26,34,65,11,80,44,30,66,58,50,78,76,43,69,83,79,38,49,49,27,17,73,64,45,72,66,14,23,55,47,36,36,62,73,36,42,86,39,61,72,58,40,28,54,32,32,45,54,46,35,64,56,47,70,71,54,89,68,73,55,48,56,54,50,71,42,50,48,52,34,43,67,69,35,62,87,38,62,65,36,44,44,25,35,41,48,35,50,35,58,47,48,69,64,52,75,49,70,81,51,50,52,46,66,59,40,15,52,49,48,47,53,43,49,48,43,41,69,69,42,71,82,42,63,68,49,45,50,35,42,45,56,49,54,67,32,69,45,43,71,72,59,28,65,64,66,49,56,61,49,38,50,52,28,49,50,44,28,64,74,37,64,84,38,62,66,47,38,48,46,26,35,48,50,31,35,58,38,55,73,50,36,24,60,66,52,34,43,64,59,36,20,46,54,52,51,49,48,50,48,48,53,46,50,52,30,56,74,65,70,48,91,46,69,63,49,48,29,42,38,43,33,53,28,47,32,24,47,89,16,67,66,26,33,51,48,38,50,76,68,47,40,62,62,50,50,52,48,44,56,68,70,49,53,85,86,44,51,69,55,53,43,34,52,39,48,32,51,34,39,40,32,70,36,73,92,51,22,69,78,55,73,42,56,69,53,47,51,54,36,53,57,38,41,70,42,87,49,62,72,47,19,39,36,28,43,43,31,52,51,41,35,53,70,67,58,77,62,92,63,99,43,89,66,51,70,67,60,52,52,50,50,49,50,56,46,31,71,71,44,64,77,67,43,45,50,55,49,46,68,57,54,45,71,65,77,76,83,77,83,85,79,82,88,79,79,80,78,86,75,80,79,67,68,87,115,132,60,52,56,70,68,74,51,69,64,52,50,50,46,48,48,48,62,73,37,45,74,75,50,32,43,78,47,88,59,96,36,44,89,72,55,41,34,40,62,75,56,95,60,76,40,53,43,69,56,40,33,52,48,44,33,50,26,9,74,70,61,64,31,32,46,44,58,50,42,56,55,57,42,57,89,36,20,36,47,45,48,46,42,45,32,52,25,64,31,56,61,65,41,55,49,44,50,40,69,62,26,60,29,31,32,42,32,45,29,46,14,66,50,59,46,30,49,71,56,41,49,42,42,45,91,37,60,27,30,62,44,24,28,34,42,32,51,22,42,46,70,27,60,73,35,69,72,24,51,44,57,29,60,46,28,28,32,44,30,48,24,60,30,98,43,44,42,66,54,42,35,50,39,36,67,43,34,73,55,35,30,32,42,30,43,25,48,22,64,36,60,56,76,72,25,37,56,68,39,34,58,49,23,31,32,41,33,27,33,48,16,51,26,37,54,76,44,37,51,59,52,46,65,23,59,42,25,29,33,42,29,43,20,38,71,65,75,82,56,96,85,66,48,88,64,57,33,31,52,42,45,38,53,38,33,56,36,64,81,36,41,64,57,27,26,32,41,26,51,18,23,42,57,71,48,61,68,63,32,51,51,51,31,54,72,56,27,82,62,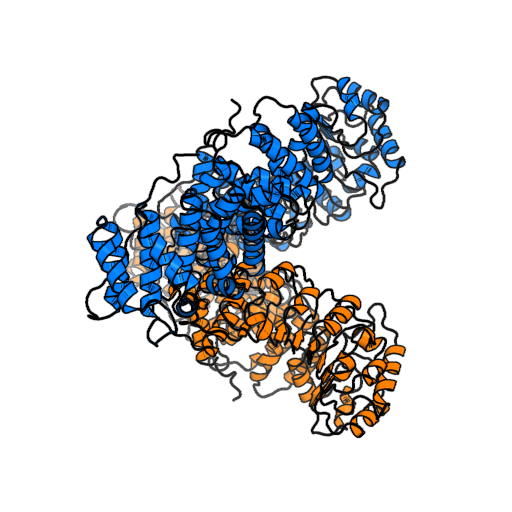42,39,34,39,34,27,33,66,12,80,44,29,67,56,50,79,78,43,70,84,78,38,50,50,26,16,73,62,46,71,67,15,22,55,46,35,36,62,72,36,41,85,38,62,71,60,39,28,55,34,32,45,52,46,34,64,54,48,69,71,54,89,66,73,54,47,58,53,50,71,42,48,47,52,36,43,66,69,35,63,87,38,62,64,37,43,44,25,37,39,50,33,50,36,57,48,47,69,64,52,77,50,69,81,52,51,53,45,66,60,42,16,52,49,49,48,53,42,48,50,43,42,69,68,42,70,81,42,63,70,50,45,50,35,41,46,55,48,52,66,33,70,46,43,72,72,58,29,64,63,66,49,56,61,48,38,50,52,29,50,50,44,29,64,74,36,63,84,39,62,66,48,38,47,48,26,35,48,50,30,34,59,37,55,74,50,36,23,60,67,53,34,43,63,60,36,20,45,54,52,51,50,48,48,46,49,53,46,49,52,29,56,76,66,71,48,92,48,70,62,50,48,30,42,37,42,33,53,29,49,32,25,46,88,14,67,68,27,33,50,50,37,50,75,68,46,40,61,61,50,50,52,48,44,56,68,70,48,51,84,85,45,53,69,54,52,42,34,50,38,49,30,52,32,39,40,33,68,36,73,92,52,21,69,79,54,72,43,55,68,54,47,52,52,37,53,58,39,42,71,42,87,50,63,72,48,19,38,37,29,44,42,30,52,50,41,36,52,71,67,58,78,63,94,64,99,43,90,67,51,70,66,58,51,53,50,50,49,51,55,47,31,71,70,43,66,78,67,43,45,51,54,50,48,67,56,53,39,70,66,77,74,81,76,82,82,72,78,79,77,78,81,79,86,75,79,82,65,67,87,112

Sequence (1342 aa):
MSTISPPSLEQICLNYICGSIQVLCYEVQENVGNLQRIAFKFPVFLHEQLAESILRQLACTGQLTLNVLTLFMDQNTCRLKRACIRSSDVREIGLRLILMHHNITELDICGTEIPFSELFASSLEGYECTSSLRKLNISHAKGEIDYAALGYFKNLTSLDVSHNMFSDFDLKQISIKSPNLLELNISCTSITDAEAFGHLRSSLITLKAYHCPISWQSPTEFAKFTALRHLDISRNPGSPEGYDWPGDAEKLEMLLLDQNALRNLEILDISGTPRVMDLPLQVFISSHPRLKFLGLCNTGLSSYAKFLPKDIEITGEATEQQILLSLCCYPERSSYMTESLRRLFQISKNWTQARFEVLQIVLPPMEKHPKDLRVQMAATACVFNLTRFAVTPKDLHPETLGRIANLVLKAMETFPRKHELLRNCLLIMDSKPMLKKAKFDYYAACMSAMDALCQFSNDLNIVKLATKICAILTAKISTYETIALGTDRHLKALMYIVEGKVEAVQADYILSVTLSVLWNLTDEACCSCQLFIDSKGLKLLLRVLKTFTLENKIIIKKVLGTMNNISEVHHLRHHFINDECIEALRNLLKCNEIDVSYFAGGILSNIALAWTQPFSTKTSRCEVLEQIIVHAFSASVELRFAVDSTMGCLGDTSRLHKKWYLTEYDAVDTMMSTISPPSLEQICLNYICGSIQVLCYEVQENVGNLQRIAFKFPVFLHEQLAESILRQLACTGQLTLNVLTLFMDQNTCRLKRACIRSSDVREIGLRLILMHHNITELDICGTEIPFSELFASSLEGYECTSSLRKLNISHAKGEIDYAALGYFKNLTSLDVSHNMFSDFDLKQISIKSPNLLELNISCTSITDAEAFGHLRSSLITLKAYHCPISWQSPTEFAKFTALRHLDISRNPGSPEGYDWPGDAEKLEMLLLDQNALRNLEILDISGTPRVMDLPLQVFISSHPRLKFLGLCNTGLSSYAKFLPKDIEITGEATEQQILLSLCCYPERSSYMTESLRRLFQISKNWTQARFEVLQIVLPPMEKHPKDLRVQMAATACVFNLTRFAVTPKDLHPETLGRIANLVLKAMETFPRKHELLRNCLLIMDSKPMLKKAKFDYYAACMSAMDALCQFSNDLNIVKLATKICAILTAKISTYETIALGTDRHLKALMYIVEGKVEAVQADYILSVTLSVLWNLTDEACCSCQLFIDSKGLKLLLRVLKTFTLENKIIIKKVLGTMNNISEVHHLRHHFINDECIEALRNLLKCNEIDVSYFAGGILSNIALAWTQPFSTKTSRCEVLEQIIVHAFSASVELRFAVDSTMGCLGDTSRLHKKWYLTEYDAVDTM

Organism: Nematostella vectensis (NCBI:txid45351)

Secondary structure (DSSP, 8-state):
--------HHHHHHHHHHHTHHHHEEEE--SSSS--EEEESS--PBPHHHHHHHHHHHHHTT--BHHHHGGG--TTTB--SEEE-TT-B-HHHHHHHHHHHS--SEEE-TT----B-HHHHHTTTTSTHHHH--EEE-TT--S-B-GGGGGG-TT--EEE-TTS---HHHHHHHHHH-TT--EEE-TTS----GGGGTTHHHH-SEEE-TT-HHHHH-GGGGGG-TT-SEEE----SS--TT--TTHHHHHHHHHHH-TTSSTT--EEE-TT-TT--HHHHHHHHHH-TT--EEE-TTSS-GGGGGGS-TTSEEESSSSHHHHHHHHHH-TT-HHHHHHHHHHHHHHHTT--S--GGGHHHHHHHHHH-TT-HHHHHHHHHHHHHHHTT--STTTS-HHHHHHHHHHHHHHHHH-TT-HHHHHHHHHHH--HHHHHH--S-HHHHHHHHHHHHHHTTT-HHHHHHHHHHHHHHGGGS-HHHHHHH--HHHHHHHHHHHHHHHHHT---HHHHHHHHHHHHHTTT-HHHHHHHHHTTHHHHHHHHHHHS-TT-HHHHHHHHHHHHHHHTSGGGGGGG-SHHHHHHHHHHHT-S-HHHHHHHHHHHHHHHHH--S----SS-HHHHHHHHHHHHHHS-HHHHHHHHHHHTTTS--S-------------SS--/--------HHHHHHHHHHHTHHHHEEEE--SSSS--EEEESS---B-HHHHHHHHHHHHHTT--BHHHHGGG--TTTB--SEEE-TT-B-HHHHHHHHHHHS--SEEE-TT----B-HHHHHTTTTSTHHHH--EEE-TT--S-B-GGGGGG-TT--EEE-TTS---HHHHHHHHHH-TT--EEE-TTS----GGGGTTHHHH-SEEE-TT-HHHHH-GGGGGG-TT-SEEE----SS--TT--TTHHHHHHHHHHH-TTSSTT--EEE-TT-TT--HHHHHHHHHH-TT--EEE-TTSS-GGGGGGS-TTSEEESSSSHHHHHHHHHH-TT-HHHHHHHHHHHHHHHTT--S--GGGHHHHHHHHHH-TT-HHHHHHHHHHHHHHHTT--STTTS-HHHHHHHHHHHHHHHHH-TT-HHHHHHHHHHH--HHHHHH--S-HHHHHHHHHHHHHHTTT-HHHHHHHHHHHHHHGGGS-HHHHHHH--HHHHHHHHHHHHHHHHHT---HHHHHHHHHHHHHTTT-HHHHHHHHHTTHHHHHHHHHHHS-TT-HHHHHHHHHHHHHHHTSGGGGGGG-SHHHHHHHHHHHT-S-HHHHHHHHHHHHHHHHH--S----SS-HHHHHHHHHHHHHHS-HHHHHHHHHHHTTTS--SS-------------TT-

Nearest PDB structures (foldseek):
  7ep2-assembly2_C  TM=8.422E-01  e=2.069E-07  Homo sapiens
  7ep2-assembly2_D  TM=8.592E-01  e=8.638E-07  Homo sapiens
  6kbn-assembly1_A  TM=6.047E-01  e=1.012E-04  Saccharomyces cerevisiae
  5xgc-assembly1_A  TM=5.192E-01  e=3.260E-04  Homo sapiens
  7wtx-assembly1_K  TM=2.796E-01  e=4.744E-02  Homo sapiens

InterPro domains:
  IPR011989 Armadillo-like helical [G3DSA:1.25.10.10] (344-650)
  IPR016024 Armadillo-type fold [SSF48371] (322-610)
  IPR032675 Leucine-rich repeat domain superfamily [G3DSA:3.80.10.10] (49-336)
  IPR051341 Zyg-11-related ubiquitin ligase adapter protein [PTHR12904] (5-637)
  IPR055142 Protein zer-1 homolog-like, C-terminal domain [PF22964] (366-629)